Protein AF-0000000080395654 (afdb_homodimer)

Sequence (1436 aa):
MADPPDPRQSLPVPPPPPGMPSRPVSSPIWAKDQDGKDLVHSNDEELKIMEPGCLEVLREFSLKSYVFSSLGYYKARPAALRREILSGITLALIEVPESIAFAFMAGLSPSYGMASVVWLGTLTGMFGGRPAMISGAAGAMAVVMGDLTREDGPLRDFTRAERVEHLLMCVVLIGAIECLCAPFLCGFVKIIPQSAMIGFMNALAIILVKGQTETFRICATPDTLFNDCPSADEVWLGAGDAQTWSTLALIVLTLFIMWGLPKVKHVGHIVPASLAAIVVGTAVEWGLLRQVWDADGAGTRTVGETAELAAGMPGWHFPDLPASPAWGTIWAYAASLALIGGVETVMTHEVVNSLVKDPPSSFKANQECVVQGIANLFTGLFQGMGGSALVGETVINVLHGARGRLSSTTAGLTMLFIMLGLSPAVRLLPIAVLTGIIWSVALHTFQWRNLMQLHKVPRADAAIIILVTALSVVTNLAIGIAVGVAAASVWHVWSSGRMLTASAAVGVPEGKVEAKKGVEGEVENGEGQLRKVYRVQAPLFFGSTRSLLCLFDYLNDPDDVVVDLSASHGGIQDLSGITALNEAGKNYEEVGKSVTLLGLNPEALAMIEAYPDAASHLRVPALRKRKEEKERHGLDACLGHDTDVLTLGPDGLELGLEMGVENIHPPILGWGRRDAGGKVQTNHVRQAGGRVKCSQLKTSGKECSKGRSRCSQSSALSMADPPDPRQSLPVPPPPPGMPSRPVSSPIWAKDQDGKDLVHSNDEELKIMEPGCLEVLREFSLKSYVFSSLGYYKARPAALRREILSGITLALIEVPESIAFAFMAGLSPSYGMASVVWLGTLTGMFGGRPAMISGAAGAMAVVMGDLTREDGPLRDFTRAERVEHLLMCVVLIGAIECLCAPFLCGFVKIIPQSAMIGFMNALAIILVKGQTETFRICATPDTLFNDCPSADEVWLGAGDAQTWSTLALIVLTLFIMWGLPKVKHVGHIVPASLAAIVVGTAVEWGLLRQVWDADGAGTRTVGETAELAAGMPGWHFPDLPASPAWGTIWAYAASLALIGGVETVMTHEVVNSLVKDPPSSFKANQECVVQGIANLFTGLFQGMGGSALVGETVINVLHGARGRLSSTTAGLTMLFIMLGLSPAVRLLPIAVLTGIIWSVALHTFQWRNLMQLHKVPRADAAIIILVTALSVVTNLAIGIAVGVAAASVWHVWSSGRMLTASAAVGVPEGKVEAKKGVEGEVENGEGQLRKVYRVQAPLFFGSTRSLLCLFDYLNDPDDVVVDLSASHGGIQDLSGITALNEAGKNYEEVGKSVTLLGLNPEALAMIEAYPDAASHLRVPALRKRKEEKERHGLDACLGHDTDVLTLGPDGLELGLEMGVENIHPPILGWGRRDAGGKVQTNHVRQAGGRVKCSQLKTSGKECSKGRSRCSQSSALS

InterPro domains:
  IPR011547 SLC26A/SulP transporter domain [PF00916] (81-467)
  IPR036513 STAS domain superfamily [G3DSA:3.30.750.24] (519-612)
  IPR036513 STAS domain superfamily [SSF52091] (532-610)
  IPR052706 Membrane-associated Transporter-like [PTHR43310] (69-610)

Structure (mmCIF, N/CA/C/O backbone):
data_AF-0000000080395654-model_v1
#
loop_
_entity.id
_entity.type
_entity.pdbx_description
1 polymer 'Sulfate transporter'
#
loop_
_atom_site.group_PDB
_atom_site.id
_atom_site.type_symbol
_atom_site.label_atom_id
_atom_site.label_alt_id
_atom_site.label_comp_id
_atom_site.label_asym_id
_atom_site.label_entity_id
_atom_site.label_seq_id
_atom_site.pdbx_PDB_ins_code
_atom_site.Cartn_x
_atom_site.Cartn_y
_atom_site.Cartn_z
_atom_site.occupancy
_atom_site.B_iso_or_equiv
_atom_site.auth_seq_id
_atom_site.auth_comp_id
_atom_site.auth_asym_id
_atom_site.auth_atom_id
_atom_site.pdbx_PDB_model_num
ATOM 1 N N . MET A 1 1 ? 17.219 56.312 15.656 1 21.06 1 MET A N 1
ATOM 2 C CA . MET A 1 1 ? 16.391 55.219 16.203 1 21.06 1 MET A CA 1
ATOM 3 C C . MET A 1 1 ? 16.922 53.875 15.797 1 21.06 1 MET A C 1
ATOM 5 O O . MET A 1 1 ? 17.078 53.594 14.602 1 21.06 1 MET A O 1
ATOM 9 N N . ALA A 1 2 ? 17.641 53.125 16.578 1 24.41 2 ALA A N 1
ATOM 10 C CA . ALA A 1 2 ? 18.672 52.156 16.203 1 24.41 2 ALA A CA 1
ATOM 11 C C . ALA A 1 2 ? 18.047 50.938 15.547 1 24.41 2 ALA A C 1
ATOM 13 O O . ALA A 1 2 ? 16.906 50.594 15.844 1 24.41 2 ALA A O 1
ATOM 14 N N . ASP A 1 3 ? 18.484 50.531 14.375 1 26.75 3 ASP A N 1
ATOM 15 C CA . ASP A 1 3 ? 18.047 49.531 13.406 1 26.75 3 ASP A CA 1
ATOM 16 C C . ASP A 1 3 ? 17.797 48.188 14.078 1 26.75 3 ASP A C 1
ATOM 18 O O . ASP A 1 3 ? 18.531 47.812 15 1 26.75 3 ASP A O 1
ATOM 22 N N . PRO A 1 4 ? 16.609 47.656 14.094 1 32.69 4 PRO A N 1
ATOM 23 C CA . PRO A 1 4 ? 16.266 46.438 14.852 1 32.69 4 PRO A CA 1
ATOM 24 C C . PRO A 1 4 ? 17.297 45.344 14.711 1 32.69 4 PRO A C 1
ATOM 26 O O . PRO A 1 4 ? 18 45.25 13.703 1 32.69 4 PRO A O 1
ATOM 29 N N . PRO A 1 5 ? 17.922 44.875 15.828 1 30.86 5 PRO A N 1
ATOM 30 C CA . PRO A 1 5 ? 19.016 43.906 15.797 1 30.86 5 PRO A CA 1
ATOM 31 C C . PRO A 1 5 ? 18.766 42.75 14.844 1 30.86 5 PRO A C 1
ATOM 33 O O . PRO A 1 5 ? 17.609 42.438 14.555 1 30.86 5 PRO A O 1
ATOM 36 N N . ASP A 1 6 ? 19.703 42.5 13.938 1 31.83 6 ASP A N 1
ATOM 37 C CA . ASP A 1 6 ? 19.828 41.5 12.867 1 31.83 6 ASP A CA 1
ATOM 38 C C . ASP A 1 6 ? 19.453 40.125 13.375 1 31.83 6 ASP A C 1
ATOM 40 O O . ASP A 1 6 ? 20 39.656 14.375 1 31.83 6 ASP A O 1
ATOM 44 N N . PRO A 1 7 ? 18.25 39.688 13.141 1 30.66 7 PRO A N 1
ATOM 45 C CA . PRO A 1 7 ? 17.734 38.406 13.586 1 30.66 7 PRO A CA 1
ATOM 46 C C . PRO A 1 7 ? 18.734 37.281 13.406 1 30.66 7 PRO A C 1
ATOM 48 O O . PRO A 1 7 ? 18.469 36.125 13.781 1 30.66 7 PRO A O 1
ATOM 51 N N . ARG A 1 8 ? 19.812 37.562 12.562 1 34.59 8 ARG A N 1
ATOM 52 C CA . ARG A 1 8 ? 20.844 36.562 12.328 1 34.59 8 ARG A CA 1
ATOM 53 C C . ARG A 1 8 ? 21.656 36.312 13.594 1 34.59 8 ARG A C 1
ATOM 55 O O . ARG A 1 8 ? 22.656 35.594 13.562 1 34.59 8 ARG A O 1
ATOM 62 N N . GLN A 1 9 ? 21.453 37.156 14.602 1 30.14 9 GLN A N 1
ATOM 63 C CA . GLN A 1 9 ? 22.328 36.906 15.758 1 30.14 9 GLN A CA 1
ATOM 64 C C . GLN A 1 9 ? 21.891 35.656 16.516 1 30.14 9 GLN A C 1
ATOM 66 O O . GLN A 1 9 ? 20.719 35.5 16.844 1 30.14 9 GLN A O 1
ATOM 71 N N . SER A 1 10 ? 22.625 34.625 16.5 1 34.66 10 SER A N 1
ATOM 72 C CA . SER A 1 10 ? 22.594 33.312 17.172 1 34.66 10 SER A CA 1
ATOM 73 C C . SER A 1 10 ? 22.25 33.469 18.641 1 34.66 10 SER A C 1
ATOM 75 O O . SER A 1 10 ? 23.031 34 19.422 1 34.66 10 SER A O 1
ATOM 77 N N . LEU A 1 11 ? 21.047 33.938 18.969 1 32.75 11 LEU A N 1
ATOM 78 C CA . LEU A 1 11 ? 20.781 33.906 20.406 1 32.75 11 LEU A CA 1
ATOM 79 C C . LEU A 1 11 ? 21.172 32.562 21 1 32.75 11 LEU A C 1
ATOM 81 O O . LEU A 1 11 ? 20.969 31.516 20.375 1 32.75 11 LEU A O 1
ATOM 85 N N . PRO A 1 12 ? 22.031 32.5 22.031 1 31.86 12 PRO A N 1
ATOM 86 C CA . PRO A 1 12 ? 22.469 31.234 22.656 1 31.86 12 PRO A CA 1
ATOM 87 C C . PRO A 1 12 ? 21.297 30.328 23.062 1 31.86 12 PRO A C 1
ATOM 89 O O . PRO A 1 12 ? 20.297 30.812 23.578 1 31.86 12 PRO A O 1
ATOM 92 N N . VAL A 1 13 ? 20.953 29.422 22.375 1 37.03 13 VAL A N 1
ATOM 93 C CA . VAL A 1 13 ? 19.984 28.406 22.75 1 37.03 13 VAL A CA 1
ATOM 94 C C . VAL A 1 13 ? 20.328 27.812 24.109 1 37.03 13 VAL A C 1
ATOM 96 O O . VAL A 1 13 ? 21.516 27.734 24.469 1 37.03 13 VAL A O 1
ATOM 99 N N . PRO A 1 14 ? 19.516 27.844 25.109 1 32.5 14 PRO A N 1
ATOM 100 C CA . PRO A 1 14 ? 19.844 27.172 26.375 1 32.5 14 PRO A CA 1
ATOM 101 C C . PRO A 1 14 ? 20.469 25.812 26.172 1 32.5 14 PRO A C 1
ATOM 103 O O . PRO A 1 14 ? 20.188 25.141 25.172 1 32.5 14 PRO A O 1
ATOM 106 N N . PRO A 1 15 ? 21.719 25.469 26.766 1 31.8 15 PRO A N 1
ATOM 107 C CA . PRO A 1 15 ? 22.375 24.156 26.594 1 31.8 15 PRO A CA 1
ATOM 108 C C . PRO A 1 15 ? 21.422 23 26.828 1 31.8 15 PRO A C 1
ATOM 110 O O . PRO A 1 15 ? 20.453 23.125 27.578 1 31.8 15 PRO A O 1
ATOM 113 N N . PRO A 1 16 ? 21.328 22.047 25.984 1 34.47 16 PRO A N 1
ATOM 114 C CA . PRO A 1 16 ? 20.5 20.875 26.25 1 34.47 16 PRO A CA 1
ATOM 115 C C . PRO A 1 16 ? 20.766 20.281 27.641 1 34.47 16 PRO A C 1
ATOM 117 O O . PRO A 1 16 ? 21.812 20.547 28.25 1 34.47 16 PRO A O 1
ATOM 120 N N . PRO A 1 17 ? 19.859 19.781 28.391 1 28.73 17 PRO A N 1
ATOM 121 C CA . PRO A 1 17 ? 20.219 19.188 29.672 1 28.73 17 PRO A CA 1
ATOM 122 C C . PRO A 1 17 ? 21.453 18.281 29.562 1 28.73 17 PRO A C 1
ATOM 124 O O . PRO A 1 17 ? 21.734 17.734 28.5 1 28.73 17 PRO A O 1
ATOM 127 N N . PRO A 1 18 ? 22.531 18.281 30.547 1 30.7 18 PRO A N 1
ATOM 128 C CA . PRO A 1 18 ? 23.844 17.625 30.516 1 30.7 18 PRO A CA 1
ATOM 129 C C . PRO A 1 18 ? 23.766 16.172 30.047 1 30.7 18 PRO A C 1
ATOM 131 O O . PRO A 1 18 ? 24.781 15.594 29.656 1 30.7 18 PRO A O 1
ATOM 134 N N . GLY A 1 19 ? 22.891 15.328 30.594 1 31.12 19 GLY A N 1
ATOM 135 C CA . GLY A 1 19 ? 23.078 13.883 30.609 1 31.12 19 GLY A CA 1
ATOM 136 C C . GLY A 1 19 ? 23.016 13.258 29.234 1 31.12 19 GLY A C 1
ATOM 137 O O . GLY A 1 19 ? 23 12.031 29.094 1 31.12 19 GLY A O 1
ATOM 138 N N . MET A 1 20 ? 22.391 13.859 28.422 1 30.14 20 MET A N 1
ATOM 139 C CA . MET A 1 20 ? 22.156 13.016 27.25 1 30.14 20 MET A CA 1
ATOM 140 C C . MET A 1 20 ? 23.453 12.836 26.453 1 30.14 20 MET A C 1
ATOM 142 O O . MET A 1 20 ? 24.125 13.82 26.125 1 30.14 20 MET A O 1
ATOM 146 N N . PRO A 1 21 ? 24.125 11.672 26.469 1 28.38 21 PRO A N 1
ATOM 147 C CA . PRO A 1 21 ? 25.422 11.516 25.828 1 28.38 21 PRO A CA 1
ATOM 148 C C . PRO A 1 21 ? 25.469 12.141 24.438 1 28.38 21 PRO A C 1
ATOM 150 O O . PRO A 1 21 ? 24.531 11.977 23.656 1 28.38 21 PRO A O 1
ATOM 153 N N . SER A 1 22 ? 25.938 13.32 24.391 1 29.11 22 SER A N 1
ATOM 154 C CA . SER A 1 22 ? 26.344 13.875 23.094 1 29.11 22 SER A CA 1
ATOM 155 C C . SER A 1 22 ? 27.078 12.836 22.25 1 29.11 22 SER A C 1
ATOM 157 O O . SER A 1 22 ? 27.891 12.078 22.781 1 29.11 22 SER A O 1
ATOM 159 N N . ARG A 1 23 ? 26.531 12.383 21.312 1 31.72 23 ARG A N 1
ATOM 160 C CA . ARG A 1 23 ? 27.359 11.523 20.484 1 31.72 23 ARG A CA 1
ATOM 161 C C . ARG A 1 23 ? 28.766 12.07 20.375 1 31.72 23 ARG A C 1
ATOM 163 O O . ARG A 1 23 ? 28.969 13.258 20.109 1 31.72 23 ARG A O 1
ATOM 170 N N . PRO A 1 24 ? 29.719 11.422 21.125 1 26.72 24 PRO A N 1
ATOM 171 C CA . PRO A 1 24 ? 31.109 11.891 20.953 1 26.72 24 PRO A CA 1
ATOM 172 C C . PRO A 1 24 ? 31.453 12.164 19.484 1 26.72 24 PRO A C 1
ATOM 174 O O . PRO A 1 24 ? 31.297 11.289 18.641 1 26.72 24 PRO A O 1
ATOM 177 N N . VAL A 1 25 ? 31.031 13.25 19 1 29.86 25 VAL A N 1
ATOM 178 C CA . VAL A 1 25 ? 31.734 13.594 17.781 1 29.86 25 VAL A CA 1
ATOM 179 C C . VAL A 1 25 ? 33.25 13.406 17.969 1 29.86 25 VAL A C 1
ATOM 181 O O . VAL A 1 25 ? 33.844 14.062 18.812 1 29.86 25 VAL A O 1
ATOM 184 N N . SER A 1 26 ? 33.625 12.109 18.031 1 28.23 26 SER A N 1
ATOM 185 C CA . SER A 1 26 ? 35.094 11.977 18.109 1 28.23 26 SER A CA 1
ATOM 186 C C . SER A 1 26 ? 35.781 13.008 17.234 1 28.23 26 SER A C 1
ATOM 188 O O . SER A 1 26 ? 35.469 13.156 16.062 1 28.23 26 SER A O 1
ATOM 190 N N . SER A 1 27 ? 36.219 14.016 17.828 1 27.69 27 SER A N 1
ATOM 191 C CA . SER A 1 27 ? 37.188 14.93 17.25 1 27.69 27 SER A CA 1
ATOM 192 C C . SER A 1 27 ? 38.281 14.18 16.484 1 27.69 27 SER A C 1
ATOM 194 O O . SER A 1 27 ? 38.719 13.109 16.922 1 27.69 27 SER A O 1
ATOM 196 N N . PRO A 1 28 ? 38.344 14.383 15.266 1 29.72 28 PRO A N 1
ATOM 197 C CA . PRO A 1 28 ? 39.531 13.789 14.656 1 29.72 28 PRO A CA 1
ATOM 198 C C . PRO A 1 28 ? 40.781 13.914 15.531 1 29.72 28 PRO A C 1
ATOM 200 O O . PRO A 1 28 ? 41.094 15 16.031 1 29.72 28 PRO A O 1
ATOM 203 N N . ILE A 1 29 ? 41.031 12.938 16.391 1 29.48 29 ILE A N 1
ATOM 204 C CA . ILE A 1 29 ? 42.344 12.93 17 1 29.48 29 ILE A CA 1
ATOM 205 C C . ILE A 1 29 ? 43.406 13 15.898 1 29.48 29 ILE A C 1
ATOM 207 O O . ILE A 1 29 ? 43.5 12.125 15.031 1 29.48 29 ILE A O 1
ATOM 211 N N . TRP A 1 30 ? 43.906 14.211 15.688 1 29.39 30 TRP A N 1
ATOM 212 C CA . TRP A 1 30 ? 45.125 14.508 14.93 1 29.39 30 TRP A CA 1
ATOM 213 C C . TRP A 1 30 ? 46.312 13.711 15.461 1 29.39 30 TRP A C 1
ATOM 215 O O . TRP A 1 30 ? 46.75 13.914 16.594 1 29.39 30 TRP A O 1
ATOM 225 N N . ALA A 1 31 ? 46.25 12.352 15.383 1 31.67 31 ALA A N 1
ATOM 226 C CA . ALA A 1 31 ? 47.5 11.742 15.805 1 31.67 31 ALA A CA 1
ATOM 227 C C . ALA A 1 31 ? 48.594 11.953 14.758 1 31.67 31 ALA A C 1
ATOM 229 O O . ALA A 1 31 ? 48.344 11.867 13.555 1 31.67 31 ALA A O 1
ATOM 230 N N . LYS A 1 32 ? 49.531 12.789 15.023 1 31.89 32 LYS A N 1
ATOM 231 C CA . LYS A 1 32 ? 50.812 12.984 14.328 1 31.89 32 LYS A CA 1
ATOM 232 C C . LYS A 1 32 ? 51.562 11.664 14.195 1 31.89 32 LYS A C 1
ATOM 234 O O . LYS A 1 32 ? 51.625 10.883 15.141 1 31.89 32 LYS A O 1
ATOM 239 N N . ASP A 1 33 ? 51.594 11.094 12.953 1 33.59 33 ASP A N 1
ATOM 240 C CA . ASP A 1 33 ? 52.5 9.969 12.914 1 33.59 33 ASP A CA 1
ATOM 241 C C . ASP A 1 33 ? 53.906 10.391 13.344 1 33.59 33 ASP A C 1
ATOM 243 O O . ASP A 1 33 ? 54.188 11.586 13.516 1 33.59 33 ASP A O 1
ATOM 247 N N . GLN A 1 34 ? 54.781 9.461 13.633 1 35.34 34 GLN A N 1
ATOM 248 C CA . GLN A 1 34 ? 56.156 9.656 14.094 1 35.34 34 GLN A CA 1
ATOM 249 C C . GLN A 1 34 ? 56.844 10.766 13.305 1 35.34 34 GLN A C 1
ATOM 251 O O . GLN A 1 34 ? 57.719 11.438 13.82 1 35.34 34 GLN A O 1
ATOM 256 N N . ASP A 1 35 ? 56.875 10.758 12 1 38.91 35 ASP A N 1
ATOM 257 C CA . ASP A 1 35 ? 57.688 11.711 11.258 1 38.91 35 ASP A CA 1
ATOM 258 C C . ASP A 1 35 ? 56.938 13.039 11.086 1 38.91 35 ASP A C 1
ATOM 260 O O . ASP A 1 35 ? 57.375 13.898 10.312 1 38.91 35 ASP A O 1
ATOM 264 N N . GLY A 1 36 ? 55.906 13.469 11.836 1 33.72 36 GLY A N 1
ATOM 265 C CA . GLY A 1 36 ? 55.219 14.742 12.016 1 33.72 36 GLY A CA 1
ATOM 266 C C . GLY A 1 36 ? 54 14.906 11.109 1 33.72 36 GLY A C 1
ATOM 267 O O . GLY A 1 36 ? 53.469 16 10.992 1 33.72 36 GLY A O 1
ATOM 268 N N . LYS A 1 37 ? 53.906 14.117 10.008 1 35.41 37 LYS A N 1
ATOM 269 C CA . LYS A 1 37 ? 52.875 14.344 9 1 35.41 37 LYS A CA 1
ATOM 270 C C . LYS A 1 37 ? 51.5 13.984 9.531 1 35.41 37 LYS A C 1
ATOM 272 O O . LYS A 1 37 ? 51.344 13.031 10.305 1 35.41 37 LYS A O 1
ATOM 277 N N . ASP A 1 38 ? 50.688 14.93 9.531 1 30.86 38 ASP A N 1
ATOM 278 C CA . ASP A 1 38 ? 49.312 14.836 10.008 1 30.86 38 ASP A CA 1
ATOM 279 C C . ASP A 1 38 ? 48.594 13.648 9.375 1 30.86 38 ASP A C 1
ATOM 281 O O . ASP A 1 38 ? 48.594 13.492 8.156 1 30.86 38 ASP A O 1
ATOM 285 N N . LEU A 1 39 ? 48.75 12.438 9.82 1 31.67 39 LEU A N 1
ATOM 286 C CA . LEU A 1 39 ? 47.969 11.305 9.359 1 31.67 39 LEU A CA 1
ATOM 287 C C . LEU A 1 39 ? 46.469 11.625 9.398 1 31.67 39 LEU A C 1
ATOM 289 O O . LEU A 1 39 ? 45.938 12.008 10.438 1 31.67 39 LEU A O 1
ATOM 293 N N . VAL A 1 40 ? 46 12.258 8.305 1 31.16 40 VAL A N 1
ATOM 294 C CA . VAL A 1 40 ? 44.562 12.32 8.164 1 31.16 40 VAL A CA 1
ATOM 295 C C . VAL A 1 40 ? 43.969 10.938 8.398 1 31.16 40 VAL A C 1
ATOM 297 O O . VAL A 1 40 ? 44.25 9.992 7.66 1 31.16 40 VAL A O 1
ATOM 300 N N . HIS A 1 41 ? 44.062 10.375 9.516 1 30.08 41 HIS A N 1
ATOM 301 C CA . HIS A 1 41 ? 43.25 9.18 9.727 1 30.08 41 HIS A CA 1
ATOM 302 C C . HIS A 1 41 ? 41.812 9.406 9.266 1 30.08 41 HIS A C 1
ATOM 304 O O . HIS A 1 41 ? 41.156 10.352 9.703 1 30.08 41 HIS A O 1
ATOM 310 N N . SER A 1 42 ? 41.531 9.227 7.984 1 32.22 42 SER A N 1
ATOM 311 C CA . SER A 1 42 ? 40.156 9.07 7.543 1 32.22 42 SER A CA 1
ATOM 312 C C . SER A 1 42 ? 39.375 8.203 8.516 1 32.22 42 SER A C 1
ATOM 314 O O . SER A 1 42 ? 39.688 7.02 8.688 1 32.22 42 SER A O 1
ATOM 316 N N . ASN A 1 43 ? 39.281 8.469 9.711 1 30.89 43 ASN A N 1
ATOM 317 C CA . ASN A 1 43 ? 38.344 7.707 10.516 1 30.89 43 ASN A CA 1
ATOM 318 C C . ASN A 1 43 ? 37 7.512 9.781 1 30.89 43 ASN A C 1
ATOM 320 O O . ASN A 1 43 ? 36.25 8.469 9.609 1 30.89 43 ASN A O 1
ATOM 324 N N . ASP A 1 44 ? 36.938 6.758 8.742 1 34 44 ASP A N 1
ATOM 325 C CA . ASP A 1 44 ? 35.75 6.223 8.117 1 34 44 ASP A CA 1
ATOM 326 C C . ASP A 1 44 ? 34.688 5.848 9.164 1 34 44 ASP A C 1
ATOM 328 O O . ASP A 1 44 ? 34.625 4.691 9.586 1 34 44 ASP A O 1
ATOM 332 N N . GLU A 1 45 ? 34.594 6.535 10.234 1 32.16 45 GLU A N 1
ATOM 333 C CA . GLU A 1 45 ? 33.5 6.211 11.148 1 32.16 45 GLU A CA 1
ATOM 334 C C . GLU A 1 45 ? 32.156 6.148 10.414 1 32.16 45 GLU A C 1
ATOM 336 O O . GLU A 1 45 ? 31.75 7.121 9.781 1 32.16 45 GLU A O 1
ATOM 341 N N . GLU A 1 46 ? 31.844 5.02 10 1 37.31 46 GLU A N 1
ATOM 342 C CA . GLU A 1 46 ? 30.484 4.727 9.555 1 37.31 46 GLU A CA 1
ATOM 343 C C . GLU A 1 46 ? 29.453 5.281 10.531 1 37.31 46 GLU A C 1
ATOM 345 O O . GLU A 1 46 ? 29.438 4.91 11.703 1 37.31 46 GLU A O 1
ATOM 350 N N . LEU A 1 47 ? 29.219 6.473 10.523 1 36.16 47 LEU A N 1
ATOM 351 C CA . LEU A 1 47 ? 28.141 7.027 11.336 1 36.16 47 LEU A CA 1
ATOM 352 C C . LEU A 1 47 ? 26.859 6.242 11.125 1 36.16 47 LEU A C 1
ATOM 354 O O . LEU A 1 47 ? 26.266 6.277 10.047 1 36.16 47 LEU A O 1
ATOM 358 N N . LYS A 1 48 ? 26.859 5.133 11.914 1 40.44 48 LYS A N 1
ATOM 359 C CA . LYS A 1 48 ? 25.594 4.426 11.938 1 40.44 48 LYS A CA 1
ATOM 360 C C . LYS A 1 48 ? 24.562 5.172 12.781 1 40.44 48 LYS A C 1
ATOM 362 O O . LYS A 1 48 ? 24.812 5.473 13.953 1 40.44 48 LYS A O 1
ATOM 367 N N . ILE A 1 49 ? 23.688 5.809 12.352 1 36.75 49 ILE A N 1
ATOM 368 C CA . ILE A 1 49 ? 22.641 6.535 13.07 1 36.75 49 ILE A CA 1
ATOM 369 C C . ILE A 1 49 ? 21.594 5.551 13.594 1 36.75 49 ILE A C 1
ATOM 371 O O . ILE A 1 49 ? 20.875 4.938 12.805 1 36.75 49 ILE A O 1
ATOM 375 N N . MET A 1 50 ? 21.969 4.773 14.758 1 36.41 50 MET A N 1
ATOM 376 C CA . MET A 1 50 ? 20.938 3.936 15.352 1 36.41 50 MET A CA 1
ATOM 377 C C . MET A 1 50 ? 19.953 4.777 16.172 1 36.41 50 MET A C 1
ATOM 379 O O . MET A 1 50 ? 20.359 5.637 16.953 1 36.41 50 MET A O 1
ATOM 383 N N . GLU A 1 51 ? 18.734 4.855 15.891 1 41.62 51 GLU A N 1
ATOM 384 C CA . GLU A 1 51 ? 17.703 5.633 16.578 1 41.62 51 GLU A CA 1
ATOM 385 C C . GLU A 1 51 ? 17.219 4.918 17.828 1 41.62 51 GLU A C 1
ATOM 387 O O . GLU A 1 51 ? 17 3.703 17.828 1 41.62 51 GLU A O 1
ATOM 392 N N . PRO A 1 52 ? 17.391 5.531 19 1 39.28 52 PRO A N 1
ATOM 393 C CA . PRO A 1 52 ? 16.906 4.914 20.25 1 39.28 52 PRO A CA 1
ATOM 394 C C . PRO A 1 52 ? 15.414 4.594 20.203 1 39.28 52 PRO A C 1
ATOM 396 O O . PRO A 1 52 ? 14.656 5.242 19.484 1 39.28 52 PRO A O 1
ATOM 399 N N . GLY A 1 53 ? 14.992 3.562 20.844 1 41.47 53 GLY A N 1
ATOM 400 C CA . GLY A 1 53 ? 13.609 3.133 20.953 1 41.47 53 GLY A CA 1
ATOM 401 C C . GLY A 1 53 ? 12.766 4.039 21.828 1 41.47 53 GLY A C 1
ATOM 402 O O . GLY A 1 53 ? 13.305 4.836 22.594 1 41.47 53 GLY A O 1
ATOM 403 N N . CYS A 1 54 ? 11.375 4.09 21.953 1 42.41 54 CYS A N 1
ATOM 404 C CA . CYS A 1 54 ? 10.305 4.875 22.547 1 42.41 54 CYS A CA 1
ATOM 405 C C . CYS A 1 54 ? 10.445 4.914 24.062 1 42.41 54 CYS A C 1
ATOM 407 O O . CYS A 1 54 ? 10.328 5.98 24.672 1 42.41 54 CYS A O 1
ATOM 409 N N . LEU A 1 55 ? 10.594 3.93 25.141 1 41.06 55 LEU A N 1
ATOM 410 C CA . LEU A 1 55 ? 10.508 3.828 26.594 1 41.06 55 LEU A CA 1
ATOM 411 C C . LEU A 1 55 ? 11.695 4.527 27.25 1 41.06 55 LEU A C 1
ATOM 413 O O . LEU A 1 55 ? 11.602 4.961 28.391 1 41.06 55 LEU A O 1
ATOM 417 N N . GLU A 1 56 ? 12.5 4.492 26.234 1 48.72 56 GLU A N 1
ATOM 418 C CA . GLU A 1 56 ? 13.688 5.125 26.781 1 48.72 56 GLU A CA 1
ATOM 419 C C . GLU A 1 56 ? 13.516 6.641 26.875 1 48.72 56 GLU A C 1
ATOM 421 O O . GLU A 1 56 ? 14.047 7.273 27.797 1 48.72 56 GLU A O 1
ATOM 426 N N . VAL A 1 57 ? 12.695 7.121 26.094 1 48.75 57 VAL A N 1
ATOM 427 C CA . VAL A 1 57 ? 12.438 8.555 26.078 1 48.75 57 VAL A CA 1
ATOM 428 C C . VAL A 1 57 ? 11.672 8.961 27.328 1 48.75 57 VAL A C 1
ATOM 430 O O . VAL A 1 57 ? 11.977 9.984 27.953 1 48.75 57 VAL A O 1
ATOM 433 N N . LEU A 1 58 ? 10.609 8.203 27.75 1 51.94 58 LEU A N 1
ATOM 434 C CA . LEU A 1 58 ? 9.789 8.555 28.906 1 51.94 58 LEU A CA 1
ATOM 435 C C . LEU A 1 58 ? 10.609 8.484 30.188 1 51.94 58 LEU A C 1
ATOM 437 O O . LEU A 1 58 ? 10.352 9.227 31.141 1 51.94 58 LEU A O 1
ATOM 441 N N . ARG A 1 59 ? 11.469 7.594 30.188 1 50.25 59 ARG A N 1
ATOM 442 C CA . ARG A 1 59 ? 12.242 7.383 31.406 1 50.25 59 ARG A CA 1
ATOM 443 C C . ARG A 1 59 ? 13.203 8.547 31.656 1 50.25 59 ARG A C 1
ATOM 445 O O . ARG A 1 59 ? 13.508 8.867 32.812 1 50.25 59 ARG A O 1
ATOM 452 N N . GLU A 1 60 ? 13.609 9.078 30.609 1 52.78 60 GLU A N 1
ATOM 453 C CA . GLU A 1 60 ? 14.648 10.086 30.812 1 52.78 60 GLU A CA 1
ATOM 454 C C . GLU A 1 60 ? 14.047 11.461 31.078 1 52.78 60 GLU A C 1
ATOM 456 O O . GLU A 1 60 ? 14.75 12.375 31.516 1 52.78 60 GLU A O 1
ATOM 461 N N . PHE A 1 61 ? 12.773 11.562 30.969 1 53.41 61 PHE A N 1
ATOM 462 C CA . PHE A 1 61 ? 12.18 12.883 31.156 1 53.41 61 PHE A CA 1
ATOM 463 C C . PHE A 1 61 ? 11.859 13.133 32.625 1 53.41 61 PHE A C 1
ATOM 465 O O . PHE A 1 61 ? 11.141 12.359 33.25 1 53.41 61 PHE A O 1
ATOM 472 N N . SER A 1 62 ? 12.688 13.906 33.312 1 55.84 62 SER A N 1
ATOM 473 C CA . SER A 1 62 ? 12.375 14.367 34.656 1 55.84 62 SER A CA 1
ATOM 474 C C . SER A 1 62 ? 11.703 15.734 34.625 1 55.84 62 SER A C 1
ATOM 476 O O . SER A 1 62 ? 12.328 16.734 34.281 1 55.84 62 SER A O 1
ATOM 478 N N . LEU A 1 63 ? 10.414 15.852 34.938 1 57.91 63 LEU A N 1
ATOM 479 C CA . LEU A 1 63 ? 9.633 17.078 34.969 1 57.91 63 LEU A CA 1
ATOM 480 C C . LEU A 1 63 ? 10.258 18.094 35.906 1 57.91 63 LEU A C 1
ATOM 482 O O . LEU A 1 63 ? 10.289 19.297 35.625 1 57.91 63 LEU A O 1
ATOM 486 N N . LYS A 1 64 ? 10.633 17.578 37.062 1 58.03 64 LYS A N 1
ATOM 487 C CA . LYS A 1 64 ? 11.195 18.453 38.094 1 58.03 64 LYS A CA 1
ATOM 488 C C . LYS A 1 64 ? 12.445 19.156 37.562 1 58.03 64 LYS A C 1
ATOM 490 O O . LYS A 1 64 ? 12.594 20.375 37.75 1 58.03 64 LYS A O 1
ATOM 495 N N . SER A 1 65 ? 13.258 18.406 37.031 1 60.28 65 SER A N 1
ATOM 496 C CA . SER A 1 65 ? 14.492 19 36.531 1 60.28 65 SER A CA 1
ATOM 497 C C . SER A 1 65 ? 14.211 20 35.406 1 60.28 65 SER A C 1
ATOM 499 O O . SER A 1 65 ? 14.852 21.047 35.312 1 60.28 65 SER A O 1
ATOM 501 N N . TYR A 1 66 ? 13.18 19.719 34.781 1 61 66 TYR A N 1
ATOM 502 C CA . TYR A 1 66 ? 12.828 20.562 33.656 1 61 66 TYR A CA 1
ATOM 503 C C . TYR A 1 66 ? 12.25 21.906 34.125 1 61 66 TYR A C 1
ATOM 505 O O . TYR A 1 66 ? 12.617 22.953 33.594 1 61 66 TYR A O 1
ATOM 513 N N . VAL A 1 67 ? 11.398 21.859 35.094 1 63.62 67 VAL A N 1
ATOM 514 C CA . VAL A 1 67 ? 10.773 23.078 35.625 1 63.62 67 VAL A CA 1
ATOM 515 C C . VAL A 1 67 ? 11.828 23.953 36.25 1 63.62 67 VAL A C 1
ATOM 517 O O . VAL A 1 67 ? 11.852 25.172 36.062 1 63.62 67 VAL A O 1
ATOM 520 N N . PHE A 1 68 ? 12.656 23.344 36.969 1 63.19 68 PHE A N 1
ATOM 521 C CA . PHE A 1 68 ? 13.672 24.109 37.656 1 63.19 68 PHE A CA 1
ATOM 522 C C . PHE A 1 68 ? 14.656 24.75 36.688 1 63.19 68 PHE A C 1
ATOM 524 O O . PHE A 1 68 ? 15.055 25.906 36.875 1 63.19 68 PHE A O 1
ATOM 531 N N . SER A 1 69 ? 14.977 23.984 35.75 1 65.31 69 SER A N 1
ATOM 532 C CA . SER A 1 69 ? 15.914 24.516 34.75 1 65.31 69 SER A CA 1
ATOM 533 C C . SER A 1 69 ? 15.289 25.625 33.938 1 65.31 69 SER A C 1
ATOM 535 O O . SER A 1 69 ? 15.945 26.625 33.594 1 65.31 69 SER A O 1
ATOM 537 N N . SER A 1 70 ? 14.055 25.562 33.719 1 68.44 70 SER A N 1
ATOM 538 C CA . SER A 1 70 ? 13.359 26.594 32.938 1 68.44 70 SER A CA 1
ATOM 539 C C . SER A 1 70 ? 13.195 27.875 33.75 1 68.44 70 SER A C 1
ATOM 541 O O . SER A 1 70 ? 13.359 28.984 33.219 1 68.44 70 SER A O 1
ATOM 543 N N . LEU A 1 71 ? 12.898 27.703 35 1 69.31 71 LEU A N 1
ATOM 544 C CA . LEU A 1 71 ? 12.758 28.875 35.875 1 69.31 71 LEU A CA 1
ATOM 545 C C . LEU A 1 71 ? 14.078 29.625 36 1 69.31 71 LEU A C 1
ATOM 547 O O . LEU A 1 71 ? 14.086 30.859 36 1 69.31 71 LEU A O 1
ATOM 551 N N . GLY A 1 72 ? 15.102 28.859 36.156 1 68.25 72 GLY A N 1
ATOM 552 C CA . GLY A 1 72 ? 16.422 29.484 36.219 1 68.25 72 GLY A CA 1
ATOM 553 C C . GLY A 1 72 ? 16.781 30.219 34.938 1 68.25 72 GLY A C 1
ATOM 554 O O . GLY A 1 72 ? 17.344 31.328 35 1 68.25 72 GLY A O 1
ATOM 555 N N . TYR A 1 73 ? 16.422 29.703 33.875 1 74.5 73 TYR A N 1
ATOM 556 C CA . TYR A 1 73 ? 16.734 30.297 32.594 1 74.5 73 TYR A CA 1
ATOM 557 C C . TYR A 1 73 ? 15.984 31.609 32.375 1 74.5 73 TYR A C 1
ATOM 559 O O . TYR A 1 73 ? 16.562 32.625 31.969 1 74.5 73 TYR A O 1
ATOM 567 N N . TYR A 1 74 ? 14.75 31.672 32.781 1 80.5 74 TYR A N 1
ATOM 568 C CA . TYR A 1 74 ? 13.938 32.844 32.5 1 80.5 74 TYR A CA 1
ATOM 569 C C . TYR A 1 74 ? 14.188 33.938 33.531 1 80.5 74 TYR A C 1
ATOM 571 O O . TYR A 1 74 ? 14.023 35.125 33.219 1 80.5 74 TYR A O 1
ATOM 579 N N . LYS A 1 75 ? 14.602 33.5 34.719 1 77.19 75 LYS A N 1
ATOM 580 C CA . LYS A 1 75 ? 15.008 34.5 35.688 1 77.19 75 LYS A CA 1
ATOM 581 C C . LYS A 1 75 ? 16.266 35.25 35.25 1 77.19 75 LYS A C 1
ATOM 583 O O . LYS A 1 75 ? 16.391 36.469 35.469 1 77.19 75 LYS A O 1
ATOM 588 N N . ALA A 1 76 ? 17.094 34.562 34.594 1 79 76 ALA A N 1
ATOM 589 C CA . ALA A 1 76 ? 18.344 35.156 34.125 1 79 76 ALA A CA 1
ATOM 590 C C . ALA A 1 76 ? 18.141 35.938 32.844 1 79 76 ALA A C 1
ATOM 592 O O . ALA A 1 76 ? 18.953 36.812 32.5 1 79 76 ALA A O 1
ATOM 593 N N . ARG A 1 77 ? 17.031 35.719 32.125 1 85.5 77 ARG A N 1
ATOM 594 C CA . ARG A 1 77 ? 16.781 36.375 30.844 1 85.5 77 ARG A CA 1
ATOM 595 C C . ARG A 1 77 ? 15.359 36.875 30.766 1 85.5 77 ARG A C 1
ATOM 597 O O . ARG A 1 77 ? 14.547 36.375 30 1 85.5 77 ARG A O 1
ATOM 604 N N . PRO A 1 78 ? 15.094 37.969 31.375 1 86.19 78 PRO A N 1
ATOM 605 C CA . PRO A 1 78 ? 13.727 38.5 31.406 1 86.19 78 PRO A CA 1
ATOM 606 C C . PRO A 1 78 ? 13.211 38.875 30.031 1 86.19 78 PRO A C 1
ATOM 608 O O . PRO A 1 78 ? 12.008 38.844 29.781 1 86.19 78 PRO A O 1
ATOM 611 N N . ALA A 1 79 ? 14.094 39.312 29.172 1 84.06 79 ALA A N 1
ATOM 612 C CA . ALA A 1 79 ? 13.688 39.625 27.797 1 84.06 79 ALA A CA 1
ATOM 613 C C . ALA A 1 79 ? 13.125 38.406 27.078 1 84.06 79 ALA A C 1
ATOM 615 O O . ALA A 1 79 ? 12.18 38.531 26.312 1 84.06 79 ALA A O 1
ATOM 616 N N . ALA A 1 80 ? 13.742 37.344 27.375 1 86.94 80 ALA A N 1
ATOM 617 C CA . ALA A 1 80 ? 13.258 36.094 26.797 1 86.94 80 ALA A CA 1
ATOM 618 C C . ALA A 1 80 ? 11.891 35.719 27.344 1 86.94 80 ALA A C 1
ATOM 620 O O . ALA A 1 80 ? 11.039 35.188 26.625 1 86.94 80 ALA A O 1
ATOM 621 N N . LEU A 1 81 ? 11.656 35.969 28.578 1 89.31 81 LEU A N 1
ATOM 622 C CA . LEU A 1 81 ? 10.375 35.688 29.219 1 89.31 81 LEU A CA 1
ATOM 623 C C . LEU A 1 81 ? 9.266 36.531 28.594 1 89.31 81 LEU A C 1
ATOM 625 O O . LEU A 1 81 ? 8.188 36 28.281 1 89.31 81 LEU A O 1
ATOM 629 N N . ARG A 1 82 ? 9.539 37.781 28.406 1 87.88 82 ARG A N 1
ATOM 630 C CA . ARG A 1 82 ? 8.547 38.656 27.812 1 87.88 82 ARG A CA 1
ATOM 631 C C . ARG A 1 82 ? 8.227 38.219 26.375 1 87.88 82 ARG A C 1
ATOM 633 O O . ARG A 1 82 ? 7.066 38.25 25.969 1 87.88 82 ARG A O 1
ATOM 640 N N . ARG A 1 83 ? 9.203 37.875 25.703 1 87.5 83 ARG A N 1
ATOM 641 C CA . ARG A 1 83 ? 9.023 37.438 24.328 1 87.5 83 ARG A CA 1
ATOM 642 C C . ARG A 1 83 ? 8.18 36.188 24.266 1 87.5 83 ARG A C 1
ATOM 644 O O . ARG A 1 83 ? 7.297 36.062 23.406 1 87.5 83 ARG A O 1
ATOM 651 N N . GLU A 1 84 ? 8.445 35.281 25.078 1 92.38 84 GLU A N 1
ATOM 652 C CA . GLU A 1 84 ? 7.715 34.031 25.109 1 92.38 84 GLU A CA 1
ATOM 653 C C . GLU A 1 84 ? 6.25 34.25 25.469 1 92.38 84 GLU A C 1
ATOM 655 O O . GLU A 1 84 ? 5.352 33.688 24.828 1 92.38 84 GLU A O 1
ATOM 660 N N . ILE A 1 85 ? 6.027 35.062 26.406 1 91.88 85 ILE A N 1
ATOM 661 C CA . ILE A 1 85 ? 4.672 35.312 26.891 1 91.88 85 ILE A CA 1
ATOM 662 C C . ILE A 1 85 ? 3.879 36.062 25.828 1 91.88 85 ILE A C 1
ATOM 664 O O . ILE A 1 85 ? 2.732 35.719 25.547 1 91.88 85 ILE A O 1
ATOM 668 N N . LEU A 1 86 ? 4.496 37.031 25.25 1 87.25 86 LEU A N 1
ATOM 669 C CA . LEU A 1 86 ? 3.811 37.812 24.25 1 87.25 86 LEU A CA 1
ATOM 670 C C . LEU A 1 86 ? 3.504 37 23.016 1 87.25 86 LEU A C 1
ATOM 672 O O . LEU A 1 86 ? 2.432 37.125 22.422 1 87.25 86 LEU A O 1
ATOM 676 N N . SER A 1 87 ? 4.43 36.219 22.656 1 91.06 87 SER A N 1
ATOM 677 C CA . SER A 1 87 ? 4.191 35.344 21.516 1 91.06 87 SER A CA 1
ATOM 678 C C . SER A 1 87 ? 3.064 34.344 21.797 1 91.06 87 SER A C 1
ATOM 680 O O . SER A 1 87 ? 2.205 34.125 20.938 1 91.06 87 SER A O 1
ATOM 682 N N . GLY A 1 88 ? 3.066 33.781 22.953 1 93.19 88 GLY A N 1
ATOM 683 C CA . GLY A 1 88 ? 2.016 32.844 23.344 1 93.19 88 GLY A CA 1
ATOM 684 C C . GLY A 1 88 ? 0.631 33.469 23.312 1 93.19 88 GLY A C 1
ATOM 685 O O . GLY A 1 88 ? -0.324 32.844 22.844 1 93.19 88 GLY A O 1
ATOM 686 N N . ILE A 1 89 ? 0.566 34.656 23.75 1 90.19 89 ILE A N 1
ATOM 687 C CA . ILE A 1 89 ? -0.706 35.375 23.766 1 90.19 89 ILE A CA 1
ATOM 688 C C . ILE A 1 89 ? -1.166 35.625 22.328 1 90.19 89 ILE A C 1
ATOM 690 O O . ILE A 1 89 ? -2.336 35.406 22 1 90.19 89 ILE A O 1
ATOM 694 N N . THR A 1 90 ? -0.234 36.094 21.594 1 86.06 90 THR A N 1
ATOM 695 C CA . THR A 1 90 ? -0.545 36.344 20.188 1 86.06 90 THR A CA 1
ATOM 696 C C . THR A 1 90 ? -1.053 35.094 19.5 1 86.06 90 THR A C 1
ATOM 698 O O . THR A 1 90 ? -2.025 35.125 18.75 1 86.06 90 THR A O 1
ATOM 701 N N . LEU A 1 91 ? -0.454 34.031 19.766 1 91.62 91 LEU A N 1
ATOM 702 C CA . LEU A 1 91 ? -0.811 32.781 19.109 1 91.62 91 LEU A CA 1
ATOM 703 C C . LEU A 1 91 ? -2.158 32.281 19.609 1 91.62 91 LEU A C 1
ATOM 705 O O . LEU A 1 91 ? -2.916 31.672 18.844 1 91.62 91 LEU A O 1
ATOM 709 N N . ALA A 1 92 ? -2.447 32.438 20.859 1 91.75 92 ALA A N 1
ATOM 710 C CA . ALA A 1 92 ? -3.773 32.094 21.359 1 91.75 92 ALA A CA 1
ATOM 711 C C . ALA A 1 92 ? -4.859 32.875 20.641 1 91.75 92 ALA A C 1
ATOM 713 O O . ALA A 1 92 ? -5.91 32.312 20.297 1 91.75 92 ALA A O 1
ATOM 714 N N . LEU A 1 93 ? -4.57 34.062 20.406 1 84.31 93 LEU A N 1
ATOM 715 C CA . LEU A 1 93 ? -5.531 34.938 19.719 1 84.31 93 LEU A CA 1
ATOM 716 C C . LEU A 1 93 ? -5.723 34.5 18.266 1 84.31 93 LEU A C 1
ATOM 718 O O . LEU A 1 93 ? -6.824 34.625 17.734 1 84.31 93 LEU A O 1
ATOM 722 N N . ILE A 1 94 ? -4.703 34.031 17.688 1 85.19 94 ILE A N 1
ATOM 723 C CA . ILE A 1 94 ? -4.777 33.531 16.328 1 85.19 94 ILE A CA 1
ATOM 724 C C . ILE A 1 94 ? -5.586 32.219 16.312 1 85.19 94 ILE A C 1
ATOM 726 O O . ILE A 1 94 ? -6.375 31.984 15.398 1 85.19 94 ILE A O 1
ATOM 730 N N . GLU A 1 95 ? -5.492 31.453 17.328 1 92 95 GLU A N 1
ATOM 731 C CA . GLU A 1 95 ? -6.09 30.109 17.391 1 92 95 GLU A CA 1
ATOM 732 C C . GLU A 1 95 ? -7.574 30.188 17.719 1 92 95 GLU A C 1
ATOM 734 O O . GLU A 1 95 ? -8.32 29.25 17.453 1 92 95 GLU A O 1
ATOM 739 N N . VAL A 1 96 ? -8.047 31.234 18.281 1 87.56 96 VAL A N 1
ATOM 740 C CA . VAL A 1 96 ? -9.438 31.344 18.734 1 87.56 96 VAL A CA 1
ATOM 741 C C . VAL A 1 96 ? -10.375 31.188 17.531 1 87.56 96 VAL A C 1
ATOM 743 O O . VAL A 1 96 ? -11.172 30.234 17.484 1 87.56 96 VAL A O 1
ATOM 746 N N . PRO A 1 97 ? -10.242 32.062 16.547 1 84.38 97 PRO A N 1
ATOM 747 C CA . PRO A 1 97 ? -11.164 31.891 15.414 1 84.38 97 PRO A CA 1
ATOM 748 C C . PRO A 1 97 ? -10.961 30.562 14.68 1 84.38 97 PRO A C 1
ATOM 750 O O . PRO A 1 97 ? -11.93 29.969 14.203 1 84.38 97 PRO A O 1
ATOM 753 N N . GLU A 1 98 ? -9.805 30.172 14.562 1 87.25 98 GLU A N 1
ATOM 754 C CA . GLU A 1 98 ? -9.5 28.938 13.828 1 87.25 98 GLU A CA 1
ATOM 755 C C . GLU A 1 98 ? -10.078 27.719 14.539 1 87.25 98 GLU A C 1
ATOM 757 O O . GLU A 1 98 ? -10.656 26.844 13.898 1 87.25 98 GLU A O 1
ATOM 762 N N . SER A 1 99 ? -9.922 27.672 15.844 1 91.88 99 SER A N 1
ATOM 763 C CA . SER A 1 99 ? -10.438 26.531 16.594 1 91.88 99 SER A CA 1
ATOM 764 C C . SER A 1 99 ? -11.961 26.469 16.547 1 91.88 99 SER A C 1
ATOM 766 O O . SER A 1 99 ? -12.539 25.391 16.484 1 91.88 99 SER A O 1
ATOM 768 N N . ILE A 1 100 ? -12.586 27.594 16.531 1 87.06 100 ILE A N 1
ATOM 769 C CA . ILE A 1 100 ? -14.039 27.656 16.422 1 87.06 100 ILE A CA 1
ATOM 770 C C . ILE A 1 100 ? -14.477 27.156 15.039 1 87.06 100 ILE A C 1
ATOM 772 O O . ILE A 1 100 ? -15.398 26.344 14.922 1 87.06 100 ILE A O 1
ATOM 776 N N . ALA A 1 101 ? -13.797 27.688 14.094 1 86.69 101 ALA A N 1
ATOM 777 C CA . ALA A 1 101 ? -14.117 27.297 12.727 1 86.69 101 ALA A CA 1
ATOM 778 C C . ALA A 1 101 ? -13.93 25.797 12.531 1 86.69 101 ALA A C 1
ATOM 780 O O . ALA A 1 101 ? -14.742 25.141 11.875 1 86.69 101 ALA A O 1
ATOM 781 N N . PHE A 1 102 ? -12.914 25.203 13.062 1 92.31 102 PHE A N 1
ATOM 782 C CA . PHE A 1 102 ? -12.633 23.781 12.914 1 92.31 102 PHE A CA 1
ATOM 783 C C . PHE A 1 102 ? -13.633 22.953 13.695 1 92.31 102 PHE A C 1
ATOM 785 O O . PHE A 1 102 ? -13.984 21.844 13.273 1 92.31 102 PHE A O 1
ATOM 792 N N . ALA A 1 103 ? -14.062 23.453 14.828 1 90.69 103 ALA A N 1
ATOM 793 C CA . ALA A 1 103 ? -15.102 22.75 15.57 1 90.69 103 ALA A CA 1
ATOM 794 C C . ALA A 1 103 ? -16.375 22.625 14.742 1 90.69 103 ALA A C 1
ATOM 796 O O . ALA A 1 103 ? -17 21.562 14.703 1 90.69 103 ALA A O 1
ATOM 797 N N . PHE A 1 104 ? -16.672 23.672 14.055 1 85.38 104 PHE A N 1
ATOM 798 C CA . PHE A 1 104 ? -17.859 23.641 13.203 1 85.38 104 PHE A CA 1
ATOM 799 C C . PHE A 1 104 ? -17.672 22.672 12.047 1 85.38 104 PHE A C 1
ATOM 801 O O . PHE A 1 104 ? -18.609 21.969 11.664 1 85.38 104 PHE A O 1
ATOM 808 N N . MET A 1 105 ? -16.516 22.672 11.594 1 86.69 105 MET A N 1
ATOM 809 C CA . MET A 1 105 ? -16.219 21.75 10.508 1 86.69 105 MET A CA 1
ATOM 810 C C . MET A 1 105 ? -16.344 20.297 10.977 1 86.69 105 MET A C 1
ATOM 812 O O . MET A 1 105 ? -16.734 19.422 10.195 1 86.69 105 MET A O 1
ATOM 816 N N . ALA A 1 106 ? -16.062 20.078 12.195 1 91.25 106 ALA A N 1
ATOM 817 C CA . ALA A 1 106 ? -16.156 18.75 12.781 1 91.25 106 ALA A CA 1
ATOM 818 C C . ALA A 1 106 ? -17.578 18.453 13.25 1 91.25 106 ALA A C 1
ATOM 820 O O . ALA A 1 106 ? -17.875 17.344 13.727 1 91.25 106 ALA A O 1
ATOM 821 N N . GLY A 1 107 ? -18.484 19.469 13.102 1 86.31 107 GLY A N 1
ATOM 822 C CA . GLY A 1 107 ? -19.859 19.297 13.547 1 86.31 107 GLY A CA 1
ATOM 823 C C . GLY A 1 107 ? -20.016 19.422 15.047 1 86.31 107 GLY A C 1
ATOM 824 O O . GLY A 1 107 ? -20.922 18.828 15.633 1 86.31 107 GLY A O 1
ATOM 825 N N . LEU A 1 108 ? -19.156 20.141 15.68 1 89.75 108 LEU A N 1
ATOM 826 C CA . LEU A 1 108 ? -19.156 20.281 17.125 1 89.75 108 LEU A CA 1
ATOM 827 C C . LEU A 1 108 ? -19.406 21.719 17.531 1 89.75 108 LEU A C 1
ATOM 829 O O . LEU A 1 108 ? -19.328 22.625 16.703 1 89.75 108 LEU A O 1
ATOM 833 N N . SER A 1 109 ? -19.703 21.875 18.781 1 88.31 109 SER A N 1
ATOM 834 C CA . SER A 1 109 ? -19.797 23.219 19.344 1 88.31 109 SER A CA 1
ATOM 835 C C . SER A 1 109 ? -18.422 23.859 19.484 1 88.31 109 SER A C 1
ATOM 837 O O . SER A 1 109 ? -17.422 23.172 19.625 1 88.31 109 SER A O 1
ATOM 839 N N . PRO A 1 110 ? -18.328 25.141 19.406 1 87.62 110 PRO A N 1
ATOM 840 C CA . PRO A 1 110 ? -17.062 25.859 19.469 1 87.62 110 PRO A CA 1
ATOM 841 C C . PRO A 1 110 ? -16.234 25.531 20.719 1 87.62 110 PRO A C 1
ATOM 843 O O . PRO A 1 110 ? -15.008 25.547 20.672 1 87.62 110 PRO A O 1
ATOM 846 N N . SER A 1 111 ? -16.938 25.188 21.797 1 88.81 111 SER A N 1
ATOM 847 C CA . SER A 1 111 ? -16.234 24.906 23.047 1 88.81 111 SER A CA 1
ATOM 848 C C . SER A 1 111 ? -15.305 23.719 22.906 1 88.81 111 SER A C 1
ATOM 850 O O . SER A 1 111 ? -14.25 23.656 23.531 1 88.81 111 SER A O 1
ATOM 852 N N . TYR A 1 112 ? -15.648 22.766 22.031 1 91.56 112 TYR A N 1
ATOM 853 C CA . TYR A 1 112 ? -14.82 21.578 21.844 1 91.56 112 TYR A CA 1
ATOM 854 C C . TYR A 1 112 ? -13.484 21.953 21.203 1 91.56 112 TYR A C 1
ATOM 856 O O . TYR A 1 112 ? -12.445 21.375 21.547 1 91.56 112 TYR A O 1
ATOM 864 N N . GLY A 1 113 ? -13.562 22.859 20.25 1 92.44 113 GLY A N 1
ATOM 865 C CA . GLY A 1 113 ? -12.344 23.312 19.609 1 92.44 113 GLY A CA 1
ATOM 866 C C . GLY A 1 113 ? -11.445 24.109 20.531 1 92.44 113 GLY A C 1
ATOM 867 O O . GLY A 1 113 ? -10.227 23.922 20.531 1 92.44 113 GLY A O 1
ATOM 868 N N . MET A 1 114 ? -12.039 24.969 21.312 1 91.5 114 MET A N 1
ATOM 869 C CA . MET A 1 114 ? -11.266 25.781 22.25 1 91.5 114 MET A CA 1
ATOM 870 C C . MET A 1 114 ? -10.648 24.906 23.344 1 91.5 114 MET A C 1
ATOM 872 O O . MET A 1 114 ? -9.5 25.125 23.719 1 91.5 114 MET A O 1
ATOM 876 N N . ALA A 1 115 ? -11.391 23.969 23.828 1 92.88 115 ALA A N 1
ATOM 877 C CA . ALA A 1 115 ? -10.875 23.047 24.828 1 92.88 115 ALA A CA 1
ATOM 878 C C . ALA A 1 115 ? -9.656 22.297 24.312 1 92.88 115 ALA A C 1
ATOM 880 O O . ALA A 1 115 ? -8.727 22.016 25.078 1 92.88 115 ALA A O 1
ATOM 881 N N . SER A 1 116 ? -9.719 21.953 23.062 1 95.44 116 SER A N 1
ATOM 882 C CA . SER A 1 116 ? -8.586 21.25 22.469 1 95.44 116 SER A CA 1
ATOM 883 C C . SER A 1 116 ? -7.316 22.094 22.516 1 95.44 116 SER A C 1
ATOM 885 O O . SER A 1 116 ? -6.234 21.578 22.812 1 95.44 116 SER A O 1
ATOM 887 N N . VAL A 1 117 ? -7.449 23.375 22.203 1 95.38 117 VAL A N 1
ATOM 888 C CA . VAL A 1 117 ? -6.297 24.266 22.234 1 95.38 117 VAL A CA 1
ATOM 889 C C . VAL A 1 117 ? -5.754 24.359 23.656 1 95.38 117 VAL A C 1
ATOM 891 O O . VAL A 1 117 ? -4.539 24.391 23.859 1 95.38 117 VAL A O 1
ATOM 894 N N . VAL A 1 118 ? -6.648 24.391 24.625 1 94.81 118 VAL A N 1
ATOM 895 C CA . VAL A 1 118 ? -6.246 24.516 26.031 1 94.81 118 VAL A CA 1
ATOM 896 C C . VAL A 1 118 ? -5.402 23.297 26.422 1 94.81 118 VAL A C 1
ATOM 898 O O . VAL A 1 118 ? -4.277 23.453 26.891 1 94.81 118 VAL A O 1
ATOM 901 N N . TRP A 1 119 ? -5.902 22.156 26.188 1 95.31 119 TRP A N 1
ATOM 902 C CA . TRP A 1 119 ? -5.242 20.938 26.656 1 95.31 119 TRP A CA 1
ATOM 903 C C . TRP A 1 119 ? -4.008 20.625 25.812 1 95.31 119 TRP A C 1
ATOM 905 O O . TRP A 1 119 ? -2.945 20.312 26.359 1 95.31 119 TRP A O 1
ATOM 915 N N . LEU A 1 120 ? -4.133 20.656 24.5 1 96.62 120 LEU A N 1
ATOM 916 C CA . LEU A 1 120 ? -2.99 20.375 23.641 1 96.62 120 LEU A CA 1
ATOM 917 C C . LEU A 1 120 ? -1.895 21.422 23.828 1 96.62 120 LEU A C 1
ATOM 919 O O . LEU A 1 120 ? -0.711 21.078 23.891 1 96.62 120 LEU A O 1
ATOM 923 N N . GLY A 1 121 ? -2.312 22.672 23.844 1 95.56 121 GLY A N 1
ATOM 924 C CA . GLY A 1 121 ? -1.338 23.734 24.031 1 95.56 121 GLY A CA 1
ATOM 925 C C . GLY A 1 121 ? -0.604 23.672 25.344 1 95.56 121 GLY A C 1
ATOM 926 O O . GLY A 1 121 ? 0.625 23.75 25.391 1 95.56 121 GLY A O 1
ATOM 927 N N . THR A 1 122 ? -1.3 23.422 26.422 1 94.69 122 THR A N 1
ATOM 928 C CA . THR A 1 122 ? -0.714 23.453 27.75 1 94.69 122 THR A CA 1
ATOM 929 C C . THR A 1 122 ? 0.131 22.203 28 1 94.69 122 THR A C 1
ATOM 931 O O . THR A 1 122 ? 1.271 22.297 28.453 1 94.69 122 THR A O 1
ATOM 934 N N . LEU A 1 123 ? -0.368 21.062 27.641 1 94.12 123 LEU A N 1
ATOM 935 C CA . LEU A 1 123 ? 0.338 19.812 27.938 1 94.12 123 LEU A CA 1
ATOM 936 C C . LEU A 1 123 ? 1.554 19.656 27.031 1 94.12 123 LEU A C 1
ATOM 938 O O . LEU A 1 123 ? 2.625 19.25 27.484 1 94.12 123 LEU A O 1
ATOM 942 N N . THR A 1 124 ? 1.385 19.906 25.781 1 93.62 124 THR A N 1
ATOM 943 C CA . THR A 1 124 ? 2.523 19.75 24.891 1 93.62 124 THR A CA 1
ATOM 944 C C . THR A 1 124 ? 3.561 20.844 25.141 1 93.62 124 THR A C 1
ATOM 946 O O . THR A 1 124 ? 4.754 20.641 24.922 1 93.62 124 THR A O 1
ATOM 949 N N . GLY A 1 125 ? 3.082 22.062 25.453 1 91.56 125 GLY A N 1
ATOM 950 C CA . GLY A 1 125 ? 4.016 23.125 25.844 1 91.56 125 GLY A CA 1
ATOM 951 C C . GLY A 1 125 ? 4.859 22.766 27.047 1 91.56 125 GLY A C 1
ATOM 952 O O . GLY A 1 125 ? 6.062 23.031 27.078 1 91.56 125 GLY A O 1
ATOM 953 N N . MET A 1 126 ? 4.262 22.047 27.938 1 88.12 126 MET A N 1
ATOM 954 C CA . MET A 1 126 ? 4.941 21.734 29.188 1 88.12 126 MET A CA 1
ATOM 955 C C . MET A 1 126 ? 5.809 20.484 29.031 1 88.12 126 MET A C 1
ATOM 957 O O . MET A 1 126 ? 6.91 20.422 29.562 1 88.12 126 MET A O 1
ATOM 961 N N . PHE A 1 127 ? 5.293 19.516 28.266 1 87.06 127 PHE A N 1
ATOM 962 C CA . PHE A 1 127 ? 5.945 18.203 28.312 1 87.06 127 PHE A CA 1
ATOM 963 C C . PHE A 1 127 ? 6.434 17.812 26.922 1 87.06 127 PHE A C 1
ATOM 965 O O . PHE A 1 127 ? 7.078 16.766 26.766 1 87.06 127 PHE A O 1
ATOM 972 N N . GLY A 1 128 ? 6.18 18.547 26 1 87.62 128 GLY A N 1
ATOM 973 C CA . GLY A 1 128 ? 6.527 18.188 24.625 1 87.62 128 GLY A CA 1
ATOM 974 C C . GLY A 1 128 ? 8.023 18.031 24.422 1 87.62 128 GLY A C 1
ATOM 975 O O . GLY A 1 128 ? 8.82 18.469 25.25 1 87.62 128 GLY A O 1
ATOM 976 N N . GLY A 1 129 ? 8.43 17.375 23.359 1 83.94 129 GLY A N 1
ATOM 977 C CA . GLY A 1 129 ? 9.828 17.109 23.062 1 83.94 129 GLY A CA 1
ATOM 978 C C . GLY A 1 129 ? 10.531 18.281 22.391 1 83.94 129 GLY A C 1
ATOM 979 O O . GLY A 1 129 ? 11.758 18.406 22.469 1 83.94 129 GLY A O 1
ATOM 980 N N . ARG A 1 130 ? 9.781 19.062 21.766 1 86.69 130 ARG A N 1
ATOM 981 C CA . ARG A 1 130 ? 10.344 20.172 21.016 1 86.69 130 ARG A CA 1
ATOM 982 C C . ARG A 1 130 ? 9.773 21.5 21.5 1 86.69 130 ARG A C 1
ATOM 984 O O . ARG A 1 130 ? 8.625 21.828 21.219 1 86.69 130 ARG A O 1
ATOM 991 N N . PRO A 1 131 ? 10.656 22.25 22.078 1 88.31 131 PRO A N 1
ATOM 992 C CA . PRO A 1 131 ? 10.18 23.562 22.531 1 88.31 131 PRO A CA 1
ATOM 993 C C . PRO A 1 131 ? 9.789 24.484 21.375 1 88.31 131 PRO A C 1
ATOM 995 O O . PRO A 1 131 ? 10.32 24.344 20.266 1 88.31 131 PRO A O 1
ATOM 998 N N . ALA A 1 132 ? 8.883 25.391 21.641 1 90.94 132 ALA A N 1
ATOM 999 C CA . ALA A 1 132 ? 8.438 26.422 20.703 1 90.94 132 ALA A CA 1
ATOM 1000 C C . ALA A 1 132 ? 7.371 25.891 19.766 1 90.94 132 ALA A C 1
ATOM 1002 O O . ALA A 1 132 ? 6.793 26.656 18.969 1 90.94 132 ALA A O 1
ATOM 1003 N N . MET A 1 133 ? 7.07 24.609 19.859 1 94.75 133 MET A N 1
ATOM 1004 C CA . MET A 1 133 ? 6.008 24.062 19.016 1 94.75 133 MET A CA 1
ATOM 1005 C C . MET A 1 133 ? 4.633 24.422 19.562 1 94.75 133 MET A C 1
ATOM 1007 O O . MET A 1 133 ? 4.414 24.391 20.781 1 94.75 133 MET A O 1
ATOM 1011 N N . ILE A 1 134 ? 3.787 24.797 18.719 1 96.5 134 ILE A N 1
ATOM 1012 C CA . ILE A 1 134 ? 2.424 25.156 19.094 1 96.5 134 ILE A CA 1
ATOM 1013 C C . ILE A 1 134 ? 1.462 24.047 18.672 1 96.5 134 ILE A C 1
ATOM 1015 O O . ILE A 1 134 ? 1.521 23.562 17.531 1 96.5 134 ILE A O 1
ATOM 1019 N N . SER A 1 135 ? 0.604 23.625 19.578 1 97.25 135 SER A N 1
ATOM 1020 C CA . SER A 1 135 ? -0.374 22.578 19.312 1 97.25 135 SER A CA 1
ATOM 1021 C C . SER A 1 135 ? -1.793 23.062 19.594 1 97.25 135 SER A C 1
ATOM 1023 O O . SER A 1 135 ? -1.995 23.953 20.422 1 97.25 135 SER A O 1
ATOM 1025 N N . GLY A 1 136 ? -2.725 22.531 18.938 1 96.56 136 GLY A N 1
ATOM 1026 C CA . GLY A 1 136 ? -4.129 22.875 19.094 1 96.56 136 GLY A CA 1
ATOM 1027 C C . GLY A 1 136 ? -5.035 22.125 18.125 1 96.56 136 GLY A C 1
ATOM 1028 O O . GLY A 1 136 ? -4.715 21 17.719 1 96.56 136 GLY A O 1
ATOM 1029 N N . ALA A 1 137 ? -6.188 22.703 17.906 1 95.38 137 ALA A N 1
ATOM 1030 C CA . ALA A 1 137 ? -7.125 22.094 16.969 1 95.38 137 ALA A CA 1
ATOM 1031 C C . ALA A 1 137 ? -6.586 22.156 15.547 1 95.38 137 ALA A C 1
ATOM 1033 O O . ALA A 1 137 ? -6.113 23.203 15.094 1 95.38 137 ALA A O 1
ATOM 1034 N N . ALA A 1 138 ? -6.598 21.047 14.883 1 93.5 138 ALA A N 1
ATOM 1035 C CA . ALA A 1 138 ? -6 20.969 13.555 1 93.5 138 ALA A CA 1
ATOM 1036 C C . ALA A 1 138 ? -7.074 20.797 12.484 1 93.5 138 ALA A C 1
ATOM 1038 O O . ALA A 1 138 ? -7.992 19.984 12.625 1 93.5 138 ALA A O 1
ATOM 1039 N N . GLY A 1 139 ? -6.914 21.562 11.453 1 90.5 139 GLY A N 1
ATOM 1040 C CA . GLY A 1 139 ? -7.844 21.5 10.336 1 90.5 139 GLY A CA 1
ATOM 1041 C C . GLY A 1 139 ? -7.871 20.156 9.656 1 90.5 139 GLY A C 1
ATOM 1042 O O . GLY A 1 139 ? -8.938 19.672 9.266 1 90.5 139 GLY A O 1
ATOM 1043 N N . ALA A 1 140 ? -6.73 19.578 9.508 1 91.75 140 ALA A N 1
ATOM 1044 C CA . ALA A 1 140 ? -6.629 18.281 8.836 1 91.75 140 ALA A CA 1
ATOM 1045 C C . ALA A 1 140 ? -7.418 17.203 9.594 1 91.75 140 ALA A C 1
ATOM 1047 O O . ALA A 1 140 ? -7.961 16.281 8.984 1 91.75 140 ALA A O 1
ATOM 1048 N N . MET A 1 141 ? -7.449 17.312 10.844 1 95.12 141 MET A N 1
ATOM 1049 C CA . MET A 1 141 ? -8.195 16.344 11.648 1 95.12 141 MET A CA 1
ATOM 1050 C C . MET A 1 141 ? -9.688 16.672 11.641 1 95.12 141 MET A C 1
ATOM 1052 O O . MET A 1 141 ? -10.531 15.773 11.586 1 95.12 141 MET A O 1
ATOM 1056 N N . ALA A 1 142 ? -10.008 17.938 11.633 1 94.06 142 ALA A N 1
ATOM 1057 C CA . ALA A 1 142 ? -11.391 18.391 11.672 1 94.06 142 ALA A CA 1
ATOM 1058 C C . ALA A 1 142 ? -12.18 17.875 10.477 1 94.06 142 ALA A C 1
ATOM 1060 O O . ALA A 1 142 ? -13.336 17.484 10.609 1 94.06 142 ALA A O 1
ATOM 1061 N N . VAL A 1 143 ? -11.578 17.891 9.391 1 90.12 143 VAL A N 1
ATOM 1062 C CA . VAL A 1 143 ? -12.258 17.484 8.172 1 90.12 143 VAL A CA 1
ATOM 1063 C C . VAL A 1 143 ? -12.625 16 8.258 1 90.12 143 VAL A C 1
ATOM 1065 O O . VAL A 1 143 ? -13.695 15.594 7.805 1 90.12 143 VAL A O 1
ATOM 1068 N N . VAL A 1 144 ? -11.773 15.219 8.836 1 92.19 144 VAL A N 1
ATOM 1069 C CA . VAL A 1 144 ? -12.016 13.789 8.969 1 92.19 144 VAL A CA 1
ATOM 1070 C C . VAL A 1 144 ? -13.047 13.547 10.078 1 92.19 144 VAL A C 1
ATOM 1072 O O . VAL A 1 144 ? -13.891 12.656 9.961 1 92.19 144 VAL A O 1
ATOM 1075 N N . MET A 1 145 ? -13.039 14.32 11.07 1 94.44 145 MET A N 1
ATOM 1076 C CA . MET A 1 145 ? -13.977 14.195 12.18 1 94.44 145 MET A CA 1
ATOM 1077 C C . MET A 1 145 ? -15.398 14.523 11.734 1 94.44 145 MET A C 1
ATOM 1079 O O . MET A 1 145 ? -16.359 13.961 12.242 1 94.44 145 MET A O 1
ATOM 1083 N N . GLY A 1 146 ? -15.516 15.445 10.836 1 90.56 146 GLY A N 1
ATOM 1084 C CA . GLY A 1 146 ? -16.812 15.812 10.312 1 90.56 146 GLY A CA 1
ATOM 1085 C C . GLY A 1 146 ? -17.562 14.648 9.695 1 90.56 146 GLY A C 1
ATOM 1086 O O . GLY A 1 146 ? -18.797 14.602 9.734 1 90.56 146 GLY A O 1
ATOM 1087 N N . ASP A 1 147 ? -16.844 13.672 9.242 1 89.19 147 ASP A N 1
ATOM 1088 C CA . ASP A 1 147 ? -17.438 12.484 8.656 1 89.19 147 ASP A CA 1
ATOM 1089 C C . ASP A 1 147 ? -18.203 11.68 9.703 1 89.19 147 ASP A C 1
ATOM 1091 O O . ASP A 1 147 ? -19.203 11.023 9.391 1 89.19 147 ASP A O 1
ATOM 1095 N N . LEU A 1 148 ? -17.781 11.719 10.906 1 91.81 148 LEU A N 1
ATOM 1096 C CA . LEU A 1 148 ? -18.375 10.914 11.969 1 91.81 148 LEU A CA 1
ATOM 1097 C C . LEU A 1 148 ? -19.641 11.57 12.508 1 91.81 148 LEU A C 1
ATOM 1099 O O . LEU A 1 148 ? -20.531 10.891 13.008 1 91.81 148 LEU A O 1
ATOM 1103 N N . THR A 1 149 ? -19.766 12.875 12.375 1 90.69 149 THR A N 1
ATOM 1104 C CA . THR A 1 149 ? -20.891 13.578 12.992 1 90.69 149 THR A CA 1
ATOM 1105 C C . THR A 1 149 ? -21.969 13.891 11.953 1 90.69 149 THR A C 1
ATOM 1107 O O . THR A 1 149 ? -23.094 14.227 12.305 1 90.69 149 THR A O 1
ATOM 1110 N N . ARG A 1 150 ? -21.594 13.695 10.734 1 86.31 150 ARG A N 1
ATOM 1111 C CA . ARG A 1 150 ? -22.562 14 9.68 1 86.31 150 ARG A CA 1
ATOM 1112 C C . ARG A 1 150 ? -23.688 12.977 9.648 1 86.31 150 ARG A C 1
ATOM 1114 O O . ARG A 1 150 ? -23.453 11.797 9.93 1 86.31 150 ARG A O 1
ATOM 1121 N N . GLU A 1 151 ? -24.797 13.367 9.18 1 82.06 151 GLU A N 1
ATOM 1122 C CA . GLU A 1 151 ? -25.984 12.516 9.141 1 82.06 151 GLU A CA 1
ATOM 1123 C C . GLU A 1 151 ? -25.844 11.422 8.094 1 82.06 151 GLU A C 1
ATOM 1125 O O . GLU A 1 151 ? -26.391 10.328 8.258 1 82.06 151 GLU A O 1
ATOM 1130 N N . ASP A 1 152 ? -25.172 11.703 7.047 1 80.75 152 ASP A N 1
ATOM 1131 C CA . ASP A 1 152 ? -25.016 10.742 5.957 1 80.75 152 ASP A CA 1
ATOM 1132 C C . ASP A 1 152 ? -23.656 10.031 6.047 1 80.75 152 ASP A C 1
ATOM 1134 O O . ASP A 1 152 ? -23.203 9.445 5.07 1 80.75 152 ASP A O 1
ATOM 1138 N N . GLY A 1 153 ? -23.172 10.055 7.27 1 85.88 153 GLY A N 1
ATOM 1139 C CA . GLY A 1 153 ? -21.844 9.461 7.441 1 85.88 153 GLY A CA 1
ATOM 1140 C C . GLY A 1 153 ? -21.906 8 7.863 1 85.88 153 GLY A C 1
ATOM 1141 O O . GLY A 1 153 ? -22.969 7.375 7.809 1 85.88 153 GLY A O 1
ATOM 1142 N N . PRO A 1 154 ? -20.797 7.406 8.211 1 87.62 154 PRO A N 1
ATOM 1143 C CA . PRO A 1 154 ? -20.719 5.996 8.594 1 87.62 154 PRO A CA 1
ATOM 1144 C C . PRO A 1 154 ? -21.547 5.676 9.828 1 87.62 154 PRO A C 1
ATOM 1146 O O . PRO A 1 154 ? -21.938 4.52 10.039 1 87.62 154 PRO A O 1
ATOM 1149 N N . LEU A 1 155 ? -21.875 6.711 10.648 1 92.12 155 LEU A N 1
ATOM 1150 C CA . LEU A 1 155 ? -22.672 6.523 11.859 1 92.12 155 LEU A CA 1
ATOM 1151 C C . LEU A 1 155 ? -24.109 7.023 11.648 1 92.12 155 LEU A C 1
ATOM 1153 O O . LEU A 1 155 ? -24.703 7.602 12.562 1 92.12 155 LEU A O 1
ATOM 1157 N N . ARG A 1 156 ? -24.641 6.848 10.523 1 87.56 156 ARG A N 1
ATOM 1158 C CA . ARG A 1 156 ? -25.938 7.375 10.141 1 87.56 156 ARG A CA 1
ATOM 1159 C C . ARG A 1 156 ? -27.062 6.758 10.977 1 87.56 156 ARG A C 1
ATOM 1161 O O . ARG A 1 156 ? -28.094 7.379 11.188 1 87.56 156 ARG A O 1
ATOM 1168 N N . ASP A 1 157 ? -26.797 5.578 11.523 1 88.81 157 ASP A N 1
ATOM 1169 C CA . ASP A 1 157 ? -27.828 4.844 12.242 1 88.81 157 ASP A CA 1
ATOM 1170 C C . ASP A 1 157 ? -27.953 5.336 13.68 1 88.81 157 ASP A C 1
ATOM 1172 O O . ASP A 1 157 ? -28.875 4.949 14.398 1 88.81 157 ASP A O 1
ATOM 1176 N N . PHE A 1 158 ? -27.141 6.293 14.094 1 90.62 158 PHE A N 1
ATOM 1177 C CA . PHE A 1 158 ? -27.141 6.793 15.469 1 90.62 158 PHE A CA 1
ATOM 1178 C C . PHE A 1 158 ? -27.672 8.227 15.516 1 90.62 158 PHE A C 1
ATOM 1180 O O . PHE A 1 158 ? -27.734 8.906 14.492 1 90.62 158 PHE A O 1
ATOM 1187 N N . THR A 1 159 ? -28.062 8.688 16.688 1 88.06 159 THR A N 1
ATOM 1188 C CA . THR A 1 159 ? -28.5 10.062 16.891 1 88.06 159 THR A CA 1
ATOM 1189 C C . THR A 1 159 ? -27.312 11.016 16.906 1 88.06 159 THR A C 1
ATOM 1191 O O . THR A 1 159 ? -26.156 10.578 17.016 1 88.06 159 THR A O 1
ATOM 1194 N N . ARG A 1 160 ? -27.562 12.25 16.781 1 86 160 ARG A N 1
ATOM 1195 C CA . ARG A 1 160 ? -26.5 13.25 16.75 1 86 160 ARG A CA 1
ATOM 1196 C C . ARG A 1 160 ? -25.672 13.195 18.031 1 86 160 ARG A C 1
ATOM 1198 O O . ARG A 1 160 ? -24.438 13.266 18 1 86 160 ARG A O 1
ATOM 1205 N N . ALA A 1 161 ? -26.312 13.102 19.156 1 87.88 161 ALA A N 1
ATOM 1206 C CA . ALA A 1 161 ? -25.641 13.055 20.453 1 87.88 161 ALA A CA 1
ATOM 1207 C C . ALA A 1 161 ? -24.734 11.828 20.547 1 87.88 161 ALA A C 1
ATOM 1209 O O . ALA A 1 161 ? -23.609 11.906 21.062 1 87.88 161 ALA A O 1
ATOM 1210 N N . GLU A 1 162 ? -25.234 10.773 20.016 1 93 162 GLU A N 1
ATOM 1211 C CA . GLU A 1 162 ? -24.469 9.539 20.047 1 93 162 GLU A CA 1
ATOM 1212 C C . GLU A 1 162 ? -23.266 9.617 19.109 1 93 162 GLU A C 1
ATOM 1214 O O . GLU A 1 162 ? -22.203 9.055 19.391 1 93 162 GLU A O 1
ATOM 1219 N N . ARG A 1 163 ? -23.453 10.312 18.016 1 93.69 163 ARG A N 1
ATOM 1220 C CA . ARG A 1 163 ? -22.359 10.477 17.078 1 93.69 163 ARG A CA 1
ATOM 1221 C C . ARG A 1 163 ? -21.203 11.266 17.703 1 93.69 163 ARG A C 1
ATOM 1223 O O . ARG A 1 163 ? -20.031 10.938 17.5 1 93.69 163 ARG A O 1
ATOM 1230 N N . VAL A 1 164 ? -21.562 12.258 18.469 1 92.69 164 VAL A N 1
ATOM 1231 C CA . VAL A 1 164 ? -20.562 13.086 19.125 1 92.69 164 VAL A CA 1
ATOM 1232 C C . VAL A 1 164 ? -19.812 12.258 20.172 1 92.69 164 VAL A C 1
ATOM 1234 O O . VAL A 1 164 ? -18.594 12.391 20.328 1 92.69 164 VAL A O 1
ATOM 1237 N N . GLU A 1 165 ? -20.531 11.391 20.828 1 94.94 165 GLU A N 1
ATOM 1238 C CA . GLU A 1 165 ? -19.891 10.516 21.812 1 94.94 165 GLU A CA 1
ATOM 1239 C C . GLU A 1 165 ? -18.922 9.539 21.156 1 94.94 165 GLU A C 1
ATOM 1241 O O . GLU A 1 165 ? -17.875 9.234 21.703 1 94.94 165 GLU A O 1
ATOM 1246 N N . HIS A 1 166 ? -19.359 9.07 20 1 95.81 166 HIS A N 1
ATOM 1247 C CA . HIS A 1 166 ? -18.469 8.211 19.25 1 95.81 166 HIS A CA 1
ATOM 1248 C C . HIS A 1 166 ? -17.188 8.953 18.875 1 95.81 166 HIS A C 1
ATOM 1250 O O . HIS A 1 166 ? -16.094 8.383 18.906 1 95.81 166 HIS A O 1
ATOM 1256 N N . LEU A 1 167 ? -17.359 10.203 18.516 1 96.12 167 LEU A N 1
ATOM 1257 C CA . LEU A 1 167 ? -16.203 11.016 18.156 1 96.12 167 LEU A CA 1
ATOM 1258 C C . LEU A 1 167 ? -15.281 11.219 19.359 1 96.12 167 LEU A C 1
ATOM 1260 O O . LEU A 1 167 ? -14.055 11.141 19.219 1 96.12 167 LEU A O 1
ATOM 1264 N N . LEU A 1 168 ? -15.844 11.461 20.516 1 95.81 168 LEU A N 1
ATOM 1265 C CA . LEU A 1 168 ? -15.039 11.656 21.719 1 95.81 168 LEU A CA 1
ATOM 1266 C C . LEU A 1 168 ? -14.258 10.398 22.062 1 95.81 168 LEU A C 1
ATOM 1268 O O . LEU A 1 168 ? -13.102 10.477 22.484 1 95.81 168 LEU A O 1
ATOM 1272 N N . MET A 1 169 ? -14.898 9.32 21.875 1 96.12 169 MET A N 1
ATOM 1273 C CA . MET A 1 169 ? -14.195 8.055 22.078 1 96.12 169 MET A CA 1
ATOM 1274 C C . MET A 1 169 ? -13.055 7.895 21.078 1 96.12 169 MET A C 1
ATOM 1276 O O . MET A 1 169 ? -11.992 7.371 21.422 1 96.12 169 MET A O 1
ATOM 1280 N N . CYS A 1 170 ? -13.32 8.281 19.891 1 96.38 170 CYS A N 1
ATOM 1281 C CA . CYS A 1 170 ? -12.273 8.266 18.875 1 96.38 170 CYS A CA 1
ATOM 1282 C C . CYS A 1 170 ? -11.07 9.102 19.328 1 96.38 170 CYS A C 1
ATOM 1284 O O . CYS A 1 170 ? -9.922 8.688 19.141 1 96.38 170 CYS A O 1
ATOM 1286 N N . VAL A 1 171 ? -11.328 10.25 19.906 1 96.94 171 VAL A N 1
ATOM 1287 C CA . VAL A 1 171 ? -10.273 11.156 20.344 1 96.94 171 VAL A CA 1
ATOM 1288 C C . VAL A 1 171 ? -9.461 10.5 21.453 1 96.94 171 VAL A C 1
ATOM 1290 O O . VAL A 1 171 ? -8.234 10.594 21.484 1 96.94 171 VAL A O 1
ATOM 1293 N N . VAL A 1 172 ? -10.141 9.805 22.312 1 96.5 172 VAL A N 1
ATOM 1294 C CA . VAL A 1 172 ? -9.461 9.086 23.375 1 96.5 172 VAL A CA 1
ATOM 1295 C C . VAL A 1 172 ? -8.547 8.016 22.781 1 96.5 172 VAL A C 1
ATOM 1297 O O . VAL A 1 172 ? -7.406 7.852 23.219 1 96.5 172 VAL A O 1
ATOM 1300 N N . LEU A 1 173 ? -9.07 7.387 21.828 1 96.19 173 LEU A N 1
ATOM 1301 C CA . LEU A 1 173 ? -8.297 6.32 21.203 1 96.19 173 LEU A CA 1
ATOM 1302 C C . LEU A 1 173 ? -7.129 6.898 20.406 1 96.19 173 LEU A C 1
ATOM 1304 O O . LEU A 1 173 ? -6.074 6.27 20.297 1 96.19 173 LEU A O 1
ATOM 1308 N N . ILE A 1 174 ? -7.305 8.047 19.766 1 96.19 174 ILE A N 1
ATOM 1309 C CA . ILE A 1 174 ? -6.191 8.734 19.125 1 96.19 174 ILE A CA 1
ATOM 1310 C C . ILE A 1 174 ? -5.031 8.867 20.109 1 96.19 174 ILE A C 1
ATOM 1312 O O . ILE A 1 174 ? -3.885 8.555 19.766 1 96.19 174 ILE A O 1
ATOM 1316 N N . GLY A 1 175 ? -5.41 9.383 21.25 1 95.44 175 GLY A N 1
ATOM 1317 C CA . GLY A 1 175 ? -4.398 9.555 22.281 1 95.44 175 GLY A CA 1
ATOM 1318 C C . GLY A 1 175 ? -3.695 8.258 22.656 1 95.44 175 GLY A C 1
ATOM 1319 O O . GLY A 1 175 ? -2.467 8.227 22.766 1 95.44 175 GLY A O 1
ATOM 1320 N N . ALA A 1 176 ? -4.445 7.211 22.781 1 94.88 176 ALA A N 1
ATOM 1321 C CA . ALA A 1 176 ? -3.871 5.914 23.125 1 94.88 176 ALA A CA 1
ATOM 1322 C C . ALA A 1 176 ? -2.953 5.402 22.016 1 94.88 176 ALA A C 1
ATOM 1324 O O . ALA A 1 176 ? -1.858 4.906 22.297 1 94.88 176 ALA A O 1
ATOM 1325 N N . ILE A 1 177 ? -3.395 5.543 20.828 1 93.56 177 ILE A N 1
ATOM 1326 C CA . ILE A 1 177 ? -2.627 5.062 19.672 1 93.56 177 ILE A CA 1
ATOM 1327 C C . ILE A 1 177 ? -1.33 5.863 19.562 1 93.56 177 ILE A C 1
ATOM 1329 O O . ILE A 1 177 ? -0.258 5.285 19.359 1 93.56 177 ILE A O 1
ATOM 1333 N N . GLU A 1 178 ? -1.408 7.129 19.656 1 92.38 178 GLU A N 1
ATOM 1334 C CA . GLU A 1 178 ? -0.218 7.969 19.547 1 92.38 178 GLU A CA 1
ATOM 1335 C C . GLU A 1 178 ? 0.76 7.695 20.688 1 92.38 178 GLU A C 1
ATOM 1337 O O . GLU A 1 178 ? 1.977 7.738 20.484 1 92.38 178 GLU A O 1
ATOM 1342 N N . CYS A 1 179 ? 0.239 7.41 21.844 1 89 179 CYS A N 1
ATOM 1343 C CA . CYS A 1 179 ? 1.097 7.113 22.984 1 89 179 CYS A CA 1
ATOM 1344 C C . CYS A 1 179 ? 1.788 5.766 22.812 1 89 179 CYS A C 1
ATOM 1346 O O . CYS A 1 179 ? 2.988 5.645 23.062 1 89 179 CYS A O 1
ATOM 1348 N N . LEU A 1 180 ? 1.066 4.816 22.312 1 86.12 180 LEU A N 1
ATOM 1349 C CA . LEU A 1 180 ? 1.572 3.447 22.234 1 86.12 180 LEU A CA 1
ATOM 1350 C C . LEU A 1 180 ? 2.414 3.244 20.984 1 86.12 180 LEU A C 1
ATOM 1352 O O . LEU A 1 180 ? 3.359 2.453 20.984 1 86.12 180 LEU A O 1
ATOM 1356 N N . CYS A 1 181 ? 2.078 3.988 19.969 1 80.62 181 CYS A N 1
ATOM 1357 C CA . CYS A 1 181 ? 2.715 3.711 18.688 1 80.62 181 CYS A CA 1
ATOM 1358 C C . CYS A 1 181 ? 3.586 4.879 18.25 1 80.62 181 CYS A C 1
ATOM 1360 O O . CYS A 1 181 ? 3.869 5.035 17.047 1 80.62 181 CYS A O 1
ATOM 1362 N N . ALA A 1 182 ? 4.02 5.637 19.109 1 83.25 182 ALA A N 1
ATOM 1363 C CA . ALA A 1 182 ? 4.746 6.859 18.781 1 83.25 182 ALA A CA 1
ATOM 1364 C C . ALA A 1 182 ? 5.969 6.559 17.922 1 83.25 182 ALA A C 1
ATOM 1366 O O . ALA A 1 182 ? 6.176 7.188 16.875 1 83.25 182 ALA A O 1
ATOM 1367 N N . PRO A 1 183 ? 6.738 5.504 18.281 1 77.75 183 PRO A N 1
ATOM 1368 C CA . PRO A 1 183 ? 7.918 5.254 17.453 1 77.75 183 PRO A CA 1
ATOM 1369 C C . PRO A 1 183 ? 7.562 4.805 16.047 1 77.75 183 PRO A C 1
ATOM 1371 O O . PRO A 1 183 ? 8.258 5.156 15.086 1 77.75 183 PRO A O 1
ATOM 1374 N N . PHE A 1 184 ? 6.566 4.047 16.016 1 78.81 184 PHE A N 1
ATOM 1375 C CA . PHE A 1 184 ? 6.133 3.58 14.695 1 78.81 184 PHE A CA 1
ATOM 1376 C C . PHE A 1 184 ? 5.578 4.73 13.867 1 78.81 184 PHE A C 1
ATOM 1378 O O . PHE A 1 184 ? 5.848 4.828 12.672 1 78.81 184 PHE A O 1
ATOM 1385 N N . LEU A 1 185 ? 4.828 5.547 14.539 1 80.44 185 LEU A N 1
ATOM 1386 C CA . LEU A 1 185 ? 4.234 6.68 13.844 1 80.44 185 LEU A CA 1
ATOM 1387 C C . LEU A 1 185 ? 5.312 7.656 13.375 1 80.44 185 LEU A C 1
ATOM 1389 O O . LEU A 1 185 ? 5.262 8.156 12.25 1 80.44 185 LEU A O 1
ATOM 1393 N N . CYS A 1 186 ? 6.289 7.844 14.195 1 76.06 186 CYS A N 1
ATOM 1394 C CA . CYS A 1 186 ? 7.383 8.75 13.859 1 76.06 186 CYS A CA 1
ATOM 1395 C C . CYS A 1 186 ? 8.234 8.172 12.734 1 76.06 186 CYS A C 1
ATOM 1397 O O . CYS A 1 186 ? 8.672 8.906 11.844 1 76.06 186 CYS A O 1
ATOM 1399 N N . GLY A 1 187 ? 8.43 6.891 12.891 1 73.19 187 GLY A N 1
ATOM 1400 C CA . GLY A 1 187 ? 9.188 6.23 11.836 1 73.19 187 GLY A CA 1
ATOM 1401 C C . GLY A 1 187 ? 8.477 6.234 10.5 1 73.19 187 GLY A C 1
ATOM 1402 O O . GLY A 1 187 ? 9.109 6.406 9.453 1 73.19 187 GLY A O 1
ATOM 1403 N N . PHE A 1 188 ? 7.23 6.105 10.672 1 78.75 188 PHE A N 1
ATOM 1404 C CA . PHE A 1 188 ? 6.422 6.074 9.461 1 78.75 188 PHE A CA 1
ATOM 1405 C C . PHE A 1 188 ? 6.434 7.43 8.773 1 78.75 188 PHE A C 1
ATOM 1407 O O . PHE A 1 188 ? 6.543 7.508 7.543 1 78.75 188 PHE A O 1
ATOM 1414 N N . VAL A 1 189 ? 6.309 8.523 9.414 1 79.81 189 VAL A N 1
ATOM 1415 C CA . VAL A 1 189 ? 6.207 9.875 8.859 1 79.81 189 VAL A CA 1
ATOM 1416 C C . VAL A 1 189 ? 7.523 10.25 8.18 1 79.81 189 VAL A C 1
ATOM 1418 O O . VAL A 1 189 ? 7.527 11.008 7.211 1 79.81 189 VAL A O 1
ATOM 1421 N N . LYS A 1 190 ? 8.555 9.641 8.578 1 76.44 190 LYS A N 1
ATOM 1422 C CA . LYS A 1 190 ? 9.875 9.969 8.047 1 76.44 190 LYS A CA 1
ATOM 1423 C C . LYS A 1 190 ? 10.062 9.398 6.645 1 76.44 190 LYS A C 1
ATOM 1425 O O . LYS A 1 190 ? 10.953 9.82 5.906 1 76.44 190 LYS A O 1
ATOM 1430 N N . ILE A 1 191 ? 9.195 8.508 6.309 1 81.44 191 ILE A N 1
ATOM 1431 C CA . ILE A 1 191 ? 9.367 7.898 4.996 1 81.44 191 ILE A CA 1
ATOM 1432 C C . ILE A 1 191 ? 8.281 8.406 4.043 1 81.44 191 ILE A C 1
ATOM 1434 O O . ILE A 1 191 ? 8.047 7.816 2.988 1 81.44 191 ILE A O 1
ATOM 1438 N N . ILE A 1 192 ? 7.621 9.445 4.441 1 87.06 192 ILE A N 1
ATOM 1439 C CA . ILE A 1 192 ? 6.633 10.031 3.547 1 87.06 192 ILE A CA 1
ATOM 1440 C C . ILE A 1 192 ? 7.332 10.867 2.48 1 87.06 192 ILE A C 1
ATOM 1442 O O . ILE A 1 192 ? 8.039 11.828 2.799 1 87.06 192 ILE A O 1
ATOM 1446 N N . PRO A 1 193 ? 7.176 10.531 1.24 1 89.12 193 PRO A N 1
ATOM 1447 C CA . PRO A 1 193 ? 7.809 11.312 0.171 1 89.12 193 PRO A CA 1
ATOM 1448 C C . PRO A 1 193 ? 7.234 12.719 0.05 1 89.12 193 PRO A C 1
ATOM 1450 O O . PRO A 1 193 ? 6.07 12.953 0.393 1 89.12 193 PRO A O 1
ATOM 1453 N N . GLN A 1 194 ? 8.055 13.594 -0.381 1 86.38 194 GLN A N 1
ATOM 1454 C CA . GLN A 1 194 ? 7.621 14.977 -0.573 1 86.38 194 GLN A CA 1
ATOM 1455 C C . GLN A 1 194 ? 6.418 15.055 -1.511 1 86.38 194 GLN A C 1
ATOM 1457 O O . GLN A 1 194 ? 5.539 15.898 -1.334 1 86.38 194 GLN A O 1
ATOM 1462 N N . SER A 1 195 ? 6.426 14.25 -2.527 1 88.75 195 SER A N 1
ATOM 1463 C CA . SER A 1 195 ? 5.309 14.234 -3.471 1 88.75 195 SER A CA 1
ATOM 1464 C C . SER A 1 195 ? 4 13.883 -2.77 1 88.75 195 SER A C 1
ATOM 1466 O O . SER A 1 195 ? 2.963 14.492 -3.047 1 88.75 195 SER A O 1
ATOM 1468 N N . ALA A 1 196 ? 4.055 12.906 -1.905 1 90.88 196 ALA A N 1
ATOM 1469 C CA . ALA A 1 196 ? 2.859 12.531 -1.154 1 90.88 196 ALA A CA 1
ATOM 1470 C C . ALA A 1 196 ? 2.42 13.656 -0.222 1 90.88 196 ALA A C 1
ATOM 1472 O O . ALA A 1 196 ? 1.223 13.859 -0.011 1 90.88 196 ALA A O 1
ATOM 1473 N N . MET A 1 197 ? 3.355 14.383 0.346 1 89.25 197 MET A N 1
ATOM 1474 C CA . MET A 1 197 ? 3.043 15.508 1.221 1 89.25 197 MET A CA 1
ATOM 1475 C C . MET A 1 197 ? 2.361 16.625 0.442 1 89.25 197 MET A C 1
ATOM 1477 O O . MET A 1 197 ? 1.41 17.234 0.931 1 89.25 197 MET A O 1
ATOM 1481 N N . ILE A 1 198 ? 2.875 16.906 -0.707 1 89.62 198 ILE A N 1
ATOM 1482 C CA . ILE A 1 198 ? 2.273 17.922 -1.564 1 89.62 198 ILE A CA 1
ATOM 1483 C C . ILE A 1 198 ? 0.833 17.531 -1.891 1 89.62 198 ILE A C 1
ATOM 1485 O O . ILE A 1 198 ? -0.075 18.359 -1.805 1 89.62 198 ILE A O 1
ATOM 1489 N N . GLY A 1 199 ? 0.699 16.266 -2.316 1 91.69 199 GLY A N 1
ATOM 1490 C CA . GLY A 1 199 ? -0.65 15.797 -2.578 1 91.69 199 GLY A CA 1
ATOM 1491 C C . GLY A 1 199 ? -1.565 15.906 -1.374 1 91.69 199 GLY A C 1
ATOM 1492 O O . GLY A 1 199 ? -2.736 16.266 -1.509 1 91.69 199 GLY A O 1
ATOM 1493 N N . PHE A 1 200 ? -1.003 15.586 -0.219 1 91.31 200 PHE A N 1
ATOM 1494 C CA . PHE A 1 200 ? -1.742 15.664 1.035 1 91.31 200 PHE A CA 1
ATOM 1495 C C . PHE A 1 200 ? -2.199 17.094 1.309 1 91.31 200 PHE A C 1
ATOM 1497 O O . PHE A 1 200 ? -3.363 17.328 1.642 1 91.31 200 PHE A O 1
ATOM 1504 N N . MET A 1 201 ? -1.357 18.062 1.17 1 91.75 201 MET A N 1
ATOM 1505 C CA . MET A 1 201 ? -1.673 19.469 1.408 1 91.75 201 MET A CA 1
ATOM 1506 C C . MET A 1 201 ? -2.697 19.969 0.398 1 91.75 201 MET A C 1
ATOM 1508 O O . MET A 1 201 ? -3.611 20.719 0.754 1 91.75 201 MET A O 1
ATOM 1512 N N . ASN A 1 202 ? -2.539 19.594 -0.833 1 93.88 202 ASN A N 1
ATOM 1513 C CA . ASN A 1 202 ? -3.518 19.953 -1.852 1 93.88 202 ASN A CA 1
ATOM 1514 C C . ASN A 1 202 ? -4.906 19.406 -1.513 1 93.88 202 ASN A C 1
ATOM 1516 O O . ASN A 1 202 ? -5.898 20.125 -1.636 1 93.88 202 ASN A O 1
ATOM 1520 N N . ALA A 1 203 ? -4.895 18.188 -1.152 1 94.38 203 ALA A N 1
ATOM 1521 C CA . ALA A 1 203 ? -6.168 17.562 -0.805 1 94.38 203 ALA A CA 1
ATOM 1522 C C . ALA A 1 203 ? -6.812 18.266 0.391 1 94.38 203 ALA A C 1
ATOM 1524 O O . ALA A 1 203 ? -8.023 18.5 0.405 1 94.38 203 ALA A O 1
ATOM 1525 N N . LEU A 1 204 ? -6.043 18.547 1.373 1 90.94 204 LEU A N 1
ATOM 1526 C CA . LEU A 1 204 ? -6.535 19.25 2.559 1 90.94 204 LEU A CA 1
ATOM 1527 C C . LEU A 1 204 ? -7.16 20.578 2.184 1 90.94 204 LEU A C 1
ATOM 1529 O O . LEU A 1 204 ? -8.258 20.906 2.643 1 90.94 204 LEU A O 1
ATOM 1533 N N . ALA A 1 205 ? -6.461 21.281 1.387 1 93.38 205 ALA A N 1
ATOM 1534 C CA . ALA A 1 205 ? -6.957 22.578 0.948 1 93.38 205 ALA A CA 1
ATOM 1535 C C . ALA A 1 205 ? -8.297 22.438 0.236 1 93.38 205 ALA A C 1
ATOM 1537 O O . ALA A 1 205 ? -9.234 23.203 0.503 1 93.38 205 ALA A O 1
ATOM 1538 N N . ILE A 1 206 ? -8.406 21.531 -0.591 1 93.5 206 ILE A N 1
ATOM 1539 C CA . ILE A 1 206 ? -9.625 21.312 -1.361 1 93.5 206 ILE A CA 1
ATOM 1540 C C . ILE A 1 206 ? -10.766 20.922 -0.424 1 93.5 206 ILE A C 1
ATOM 1542 O O . ILE A 1 206 ? -11.883 21.438 -0.548 1 93.5 206 ILE A O 1
ATOM 1546 N N . ILE A 1 207 ? -10.469 20.094 0.477 1 91.25 207 ILE A N 1
ATOM 1547 C CA . ILE A 1 207 ? -11.5 19.609 1.395 1 91.25 207 ILE A CA 1
ATOM 1548 C C . ILE A 1 207 ? -11.953 20.75 2.309 1 91.25 207 ILE A C 1
ATOM 1550 O O . ILE A 1 207 ? -13.133 20.844 2.65 1 91.25 207 ILE A O 1
ATOM 1554 N N . LEU A 1 208 ? -11.047 21.594 2.732 1 90.75 208 LEU A N 1
ATOM 1555 C CA . LEU A 1 208 ? -11.375 22.734 3.566 1 90.75 208 LEU A CA 1
ATOM 1556 C C . LEU A 1 208 ? -12.344 23.672 2.846 1 90.75 208 LEU A C 1
ATOM 1558 O O . LEU A 1 208 ? -13.312 24.156 3.443 1 90.75 208 LEU A O 1
ATOM 1562 N N . VAL A 1 209 ? -12.141 23.875 1.611 1 91.56 209 VAL A N 1
ATOM 1563 C CA . VAL A 1 209 ? -13 24.766 0.835 1 91.56 209 VAL A CA 1
ATOM 1564 C C . VAL A 1 209 ? -14.367 24.109 0.632 1 91.56 209 VAL A C 1
ATOM 1566 O O . VAL A 1 209 ? -15.406 24.734 0.822 1 91.56 209 VAL A O 1
ATOM 1569 N N . LYS A 1 210 ? -14.367 22.875 0.341 1 88.38 210 LYS A N 1
ATOM 1570 C CA . LYS A 1 210 ? -15.594 22.141 0.077 1 88.38 210 LYS A CA 1
ATOM 1571 C C . LYS A 1 210 ? -16.422 21.969 1.35 1 88.38 210 LYS A C 1
ATOM 1573 O O . LYS A 1 210 ? -17.656 21.891 1.29 1 88.38 210 LYS A O 1
ATOM 1578 N N . GLY A 1 211 ? -15.773 21.984 2.436 1 84.19 211 GLY A N 1
ATOM 1579 C CA . GLY A 1 211 ? -16.453 21.766 3.705 1 84.19 211 GLY A CA 1
ATOM 1580 C C . GLY A 1 211 ? -17.219 22.969 4.191 1 84.19 211 GLY A C 1
ATOM 1581 O O . GLY A 1 211 ? -18 22.875 5.145 1 84.19 211 GLY A O 1
ATOM 1582 N N . GLN A 1 212 ? -17.141 24.078 3.494 1 86.06 212 GLN A N 1
ATOM 1583 C CA . GLN A 1 212 ? -17.797 25.297 3.936 1 86.06 212 GLN A CA 1
ATOM 1584 C C . GLN A 1 212 ? -19.141 25.484 3.246 1 86.06 212 GLN A C 1
ATOM 1586 O O . GLN A 1 212 ? -19.703 26.578 3.254 1 86.06 212 GLN A O 1
ATOM 1591 N N . THR A 1 213 ? -19.734 24.531 2.762 1 82.62 213 THR A N 1
ATOM 1592 C CA . THR A 1 213 ? -21 24.641 2.049 1 82.62 213 THR A CA 1
ATOM 1593 C C . THR A 1 213 ? -22.141 24.969 3.012 1 82.62 213 THR A C 1
ATOM 1595 O O . THR A 1 213 ? -23.141 25.562 2.613 1 82.62 213 THR A O 1
ATOM 1598 N N . GLU A 1 214 ? -21.969 24.656 4.254 1 82.44 214 GLU A N 1
ATOM 1599 C CA . GLU A 1 214 ? -23.031 24.875 5.238 1 82.44 214 GLU A CA 1
ATOM 1600 C C . GLU A 1 214 ? -23.219 26.359 5.523 1 82.44 214 GLU A C 1
ATOM 1602 O O . GLU A 1 214 ? -24.266 26.781 6.016 1 82.44 214 GLU A O 1
ATOM 1607 N N . THR A 1 215 ? -22.188 27.094 5.258 1 87.12 215 THR A N 1
ATOM 1608 C CA . THR A 1 215 ? -22.281 28.531 5.465 1 87.12 215 THR A CA 1
ATOM 1609 C C . THR A 1 215 ? -23.359 29.141 4.586 1 87.12 215 THR A C 1
ATOM 1611 O O . THR A 1 215 ? -23.969 30.156 4.945 1 87.12 215 THR A O 1
ATOM 1614 N N . PHE A 1 216 ? -23.719 28.453 3.539 1 88.75 216 PHE A N 1
ATOM 1615 C CA . PHE A 1 216 ? -24.672 29 2.574 1 88.75 216 PHE A CA 1
ATOM 1616 C C . PHE A 1 216 ? -26.047 28.328 2.727 1 88.75 216 PHE A C 1
ATOM 1618 O O . PHE A 1 216 ? -26.875 28.391 1.82 1 88.75 216 PHE A O 1
ATOM 1625 N N . ARG A 1 217 ? -26.203 27.688 3.848 1 87.19 217 ARG A N 1
ATOM 1626 C CA . ARG A 1 217 ? -27.484 27.062 4.125 1 87.19 217 ARG A CA 1
ATOM 1627 C C . ARG A 1 217 ? -28.125 27.656 5.371 1 87.19 217 ARG A C 1
ATOM 1629 O O . ARG A 1 217 ? -27.438 28.188 6.238 1 87.19 217 ARG A O 1
ATOM 1636 N N . ILE A 1 218 ? -29.422 27.641 5.363 1 84.38 218 ILE A N 1
ATOM 1637 C CA . ILE A 1 218 ? -30.188 28.125 6.504 1 84.38 218 ILE A CA 1
ATOM 1638 C C . ILE A 1 218 ? -31.266 27.109 6.887 1 84.38 218 ILE A C 1
ATOM 1640 O O . ILE A 1 218 ? -31.641 26.266 6.074 1 84.38 218 ILE A O 1
ATOM 1644 N N . CYS A 1 219 ? -31.562 27.188 8.125 1 85.5 219 CYS A N 1
ATOM 1645 C CA . CYS A 1 219 ? -32.625 26.312 8.594 1 85.5 219 CYS A CA 1
ATOM 1646 C C . CYS A 1 219 ? -34 26.969 8.422 1 85.5 219 CYS A C 1
ATOM 1648 O O . CYS A 1 219 ? -34.219 28.078 8.914 1 85.5 219 CYS A O 1
ATOM 1650 N N . ALA A 1 220 ? -34.875 26.266 7.777 1 82 220 ALA A N 1
ATOM 1651 C CA . ALA A 1 220 ? -36.188 26.797 7.5 1 82 220 ALA A CA 1
ATOM 1652 C C . ALA A 1 220 ? -37.062 26.766 8.75 1 82 220 ALA A C 1
ATOM 1654 O O . ALA A 1 220 ? -38.031 27.531 8.859 1 82 220 ALA A O 1
ATOM 1655 N N . THR A 1 221 ? -36.719 25.875 9.664 1 81.25 221 THR A N 1
ATOM 1656 C CA . THR A 1 221 ? -37.469 25.812 10.906 1 81.25 221 THR A CA 1
ATOM 1657 C C . THR A 1 221 ? -37.125 26.969 11.82 1 81.25 221 THR A C 1
ATOM 1659 O O . THR A 1 221 ? -35.969 27.156 12.18 1 81.25 221 THR A O 1
ATOM 1662 N N . PRO A 1 222 ? -38.156 27.734 12.203 1 76.88 222 PRO A N 1
ATOM 1663 C CA . PRO A 1 222 ? -37.875 28.922 13.023 1 76.88 222 PRO A CA 1
ATOM 1664 C C . PRO A 1 222 ? -37.344 28.562 14.414 1 76.88 222 PRO A C 1
ATOM 1666 O O . PRO A 1 222 ? -37.688 27.516 14.961 1 76.88 222 PRO A O 1
ATOM 1669 N N . ASP A 1 223 ? -36.469 29.312 15.008 1 77.19 223 ASP A N 1
ATOM 1670 C CA . ASP A 1 223 ? -35.938 29.25 16.375 1 77.19 223 ASP A CA 1
ATOM 1671 C C . ASP A 1 223 ? -35.188 27.938 16.625 1 77.19 223 ASP A C 1
ATOM 1673 O O . ASP A 1 223 ? -35.344 27.344 17.688 1 77.19 223 ASP A O 1
ATOM 1677 N N . THR A 1 224 ? -34.688 27.422 15.555 1 81.38 224 THR A N 1
ATOM 1678 C CA . THR A 1 224 ? -33.906 26.203 15.68 1 81.38 224 THR A CA 1
ATOM 1679 C C . THR A 1 224 ? -32.438 26.484 15.336 1 81.38 224 THR A C 1
ATOM 1681 O O . THR A 1 224 ? -32.156 27.188 14.375 1 81.38 224 THR A O 1
ATOM 1684 N N . LEU A 1 225 ? -31.594 26.031 16.234 1 83.06 225 LEU A N 1
ATOM 1685 C CA . LEU A 1 225 ? -30.172 26.125 15.945 1 83.06 225 LEU A CA 1
ATOM 1686 C C . LEU A 1 225 ? -29.812 25.344 14.68 1 83.06 225 LEU A C 1
ATOM 1688 O O . LEU A 1 225 ? -30.391 24.281 14.422 1 83.06 225 LEU A O 1
ATOM 1692 N N . PHE A 1 226 ? -29 25.859 13.922 1 83.19 226 PHE A N 1
ATOM 1693 C CA . PHE A 1 226 ? -28.656 25.266 12.641 1 83.19 226 PHE A CA 1
ATOM 1694 C C . PHE A 1 226 ? -28.188 23.828 12.82 1 83.19 226 PHE A C 1
ATOM 1696 O O . PHE A 1 226 ? -28.531 22.938 12.031 1 83.19 226 PHE A O 1
ATOM 1703 N N . ASN A 1 227 ? -27.391 23.5 13.844 1 76 227 ASN A N 1
ATOM 1704 C CA . ASN A 1 227 ? -26.828 22.172 14.078 1 76 227 ASN A CA 1
ATOM 1705 C C . ASN A 1 227 ? -27.922 21.156 14.438 1 76 227 ASN A C 1
ATOM 1707 O O . ASN A 1 227 ? -27.734 19.953 14.289 1 76 227 ASN A O 1
ATOM 1711 N N . ASP A 1 228 ? -29.031 21.688 14.906 1 75.94 228 ASP A N 1
ATOM 1712 C CA . ASP A 1 228 ? -30.156 20.828 15.281 1 75.94 228 ASP A CA 1
ATOM 1713 C C . ASP A 1 228 ? -31.203 20.797 14.18 1 75.94 228 ASP A C 1
ATOM 1715 O O . ASP A 1 228 ? -32.25 20.172 14.344 1 75.94 228 ASP A O 1
ATOM 1719 N N . CYS A 1 229 ? -30.875 21.438 13.086 1 80.94 229 CYS A N 1
ATOM 1720 C CA . CYS A 1 229 ? -31.812 21.5 11.969 1 80.94 229 CYS A CA 1
ATOM 1721 C C . CYS A 1 229 ? -31.828 20.188 11.195 1 80.94 229 CYS A C 1
ATOM 1723 O O . CYS A 1 229 ? -30.781 19.703 10.766 1 80.94 229 CYS A O 1
ATOM 1725 N N . PRO A 1 230 ? -33 19.531 11.086 1 78.19 230 PRO A N 1
ATOM 1726 C CA . PRO A 1 230 ? -33.062 18.328 10.258 1 78.19 230 PRO A CA 1
ATOM 1727 C C . PRO A 1 230 ? -32.625 18.578 8.82 1 78.19 230 PRO A C 1
ATOM 1729 O O . PRO A 1 230 ? -32.844 19.656 8.273 1 78.19 230 PRO A O 1
ATOM 1732 N N . SER A 1 231 ? -31.969 17.688 8.227 1 77.56 231 SER A N 1
ATOM 1733 C CA . SER A 1 231 ? -31.391 17.797 6.891 1 77.56 231 SER A CA 1
ATOM 1734 C C . SER A 1 231 ? -32.438 18.188 5.859 1 77.56 231 SER A C 1
ATOM 1736 O O . SER A 1 231 ? -32.156 18.906 4.898 1 77.56 231 SER A O 1
ATOM 1738 N N . ALA A 1 232 ? -33.656 17.734 6.117 1 77.94 232 ALA A N 1
ATOM 1739 C CA . ALA A 1 232 ? -34.719 18 5.176 1 77.94 232 ALA A CA 1
ATOM 1740 C C . ALA A 1 232 ? -35.094 19.469 5.168 1 77.94 232 ALA A C 1
ATOM 1742 O O . ALA A 1 232 ? -35.625 19.984 4.176 1 77.94 232 ALA A O 1
ATOM 1743 N N . ASP A 1 233 ? -34.781 20.188 6.242 1 83.69 233 ASP A N 1
ATOM 1744 C CA . ASP A 1 233 ? -35.188 21.578 6.371 1 83.69 233 ASP A CA 1
ATOM 1745 C C . ASP A 1 233 ? -34.062 22.531 6.043 1 83.69 233 ASP A C 1
ATOM 1747 O O . ASP A 1 233 ? -34.219 23.75 6.117 1 83.69 233 ASP A O 1
ATOM 1751 N N . GLU A 1 234 ? -32.938 21.969 5.75 1 85.19 234 GLU A N 1
ATOM 1752 C CA . GLU A 1 234 ? -31.828 22.828 5.344 1 85.19 234 GLU A CA 1
ATOM 1753 C C . GLU A 1 234 ? -32 23.312 3.91 1 85.19 234 GLU A C 1
ATOM 1755 O O . GLU A 1 234 ? -32.156 22.516 2.988 1 85.19 234 GLU A O 1
ATOM 1760 N N . VAL A 1 235 ? -32.094 24.578 3.758 1 85.44 235 VAL A N 1
ATOM 1761 C CA . VAL A 1 235 ? -32.312 25.156 2.438 1 85.44 235 VAL A CA 1
ATOM 1762 C C . VAL A 1 235 ? -31.125 26 2.02 1 85.44 235 VAL A C 1
ATOM 1764 O O . VAL A 1 235 ? -30.5 26.672 2.854 1 85.44 235 VAL A O 1
ATOM 1767 N N . TRP A 1 236 ? -30.781 25.922 0.786 1 88.88 236 TRP A N 1
ATOM 1768 C CA . TRP A 1 236 ? -29.688 26.734 0.235 1 88.88 236 TRP A CA 1
ATOM 1769 C C . TRP A 1 236 ? -30.125 28.188 0.09 1 88.88 236 TRP A C 1
ATOM 1771 O O . TRP A 1 236 ? -31.266 28.484 -0.272 1 88.88 236 TRP A O 1
ATOM 1781 N N . LEU A 1 237 ? -29.203 29.031 0.466 1 86.5 237 LEU A N 1
ATOM 1782 C CA . LEU A 1 237 ? -29.469 30.453 0.234 1 86.5 237 LEU A CA 1
ATOM 1783 C C . LEU A 1 237 ? -29.562 30.75 -1.258 1 86.5 237 LEU A C 1
ATOM 1785 O O . LEU A 1 237 ? -28.719 30.297 -2.039 1 86.5 237 LEU A O 1
ATOM 1789 N N . GLY A 1 238 ? -30.578 31.312 -1.677 1 81.75 238 GLY A N 1
ATOM 1790 C CA . GLY A 1 238 ? -30.797 31.625 -3.08 1 81.75 238 GLY A CA 1
ATOM 1791 C C . GLY A 1 238 ? -30.062 32.875 -3.539 1 81.75 238 GLY A C 1
ATOM 1792 O O . GLY A 1 238 ? -29.688 33.719 -2.721 1 81.75 238 GLY A O 1
ATOM 1793 N N . ALA A 1 239 ? -29.797 32.969 -4.773 1 83.56 239 ALA A N 1
ATOM 1794 C CA . ALA A 1 239 ? -29.109 34.125 -5.371 1 83.56 239 ALA A CA 1
ATOM 1795 C C . ALA A 1 239 ? -29.938 35.406 -5.203 1 83.56 239 ALA A C 1
ATOM 1797 O O . ALA A 1 239 ? -29.375 36.5 -5.223 1 83.56 239 ALA A O 1
ATOM 1798 N N . GLY A 1 240 ? -31.188 35.281 -4.953 1 78.5 240 GLY A N 1
ATOM 1799 C CA . GLY A 1 240 ? -32.031 36.438 -4.832 1 78.5 240 GLY A CA 1
ATOM 1800 C C . GLY A 1 240 ? -32.156 36.938 -3.406 1 78.5 240 GLY A C 1
ATOM 1801 O O . GLY A 1 240 ? -32.656 38.062 -3.176 1 78.5 240 GLY A O 1
ATOM 1802 N N . ASP A 1 241 ? -31.594 36.281 -2.508 1 82 241 ASP A N 1
ATOM 1803 C CA . ASP A 1 241 ? -31.719 36.656 -1.101 1 82 241 ASP A CA 1
ATOM 1804 C C . ASP A 1 241 ? -30.609 37.594 -0.674 1 82 241 ASP A C 1
ATOM 1806 O O . ASP A 1 241 ? -29.453 37.438 -1.059 1 82 241 ASP A O 1
ATOM 1810 N N . ALA A 1 242 ? -30.953 38.562 0.043 1 82.5 242 ALA A N 1
ATOM 1811 C CA . ALA A 1 242 ? -30 39.531 0.554 1 82.5 242 ALA A CA 1
ATOM 1812 C C . ALA A 1 242 ? -28.969 38.875 1.471 1 82.5 242 ALA A C 1
ATOM 1814 O O . ALA A 1 242 ? -27.812 39.281 1.522 1 82.5 242 ALA A O 1
ATOM 1815 N N . GLN A 1 243 ? -29.406 37.875 2.125 1 86.5 243 GLN A N 1
ATOM 1816 C CA . GLN A 1 243 ? -28.531 37.188 3.051 1 86.5 243 GLN A CA 1
ATOM 1817 C C . GLN A 1 243 ? -27.359 36.531 2.314 1 86.5 243 GLN A C 1
ATOM 1819 O O . GLN A 1 243 ? -26.266 36.438 2.859 1 86.5 243 GLN A O 1
ATOM 1824 N N . THR A 1 244 ? -27.578 36.125 1.086 1 89.38 244 THR A N 1
ATOM 1825 C CA . THR A 1 244 ? -26.531 35.531 0.279 1 89.38 244 THR A CA 1
ATOM 1826 C C . THR A 1 244 ? -25.422 36.531 -0.01 1 89.38 244 THR A C 1
ATOM 1828 O O . THR A 1 244 ? -24.234 36.25 0.138 1 89.38 244 THR A O 1
ATOM 1831 N N . TRP A 1 245 ? -25.812 37.688 -0.317 1 88.62 245 TRP A N 1
ATOM 1832 C CA . TRP A 1 245 ? -24.859 38.719 -0.696 1 88.62 245 TRP A CA 1
ATOM 1833 C C . TRP A 1 245 ? -24.141 39.25 0.529 1 88.62 245 TRP A C 1
ATOM 1835 O O . TRP A 1 245 ? -22.969 39.625 0.452 1 88.62 245 TRP A O 1
ATOM 1845 N N . SER A 1 246 ? -24.906 39.375 1.628 1 90.12 246 SER A N 1
ATOM 1846 C CA . SER A 1 246 ? -24.25 39.781 2.873 1 90.12 246 SER A CA 1
ATOM 1847 C C . SER A 1 246 ? -23.188 38.781 3.293 1 90.12 246 SER A C 1
ATOM 1849 O O . SER A 1 246 ? -22.109 39.156 3.736 1 90.12 246 SER A O 1
ATOM 1851 N N . THR A 1 247 ? -23.547 37.5 3.141 1 91.88 247 THR A N 1
ATOM 1852 C CA . THR A 1 247 ? -22.609 36.438 3.488 1 91.88 247 THR A CA 1
ATOM 1853 C C . THR A 1 247 ? -21.375 36.5 2.594 1 91.88 247 THR A C 1
ATOM 1855 O O . THR A 1 247 ? -20.25 36.406 3.082 1 91.88 247 THR A O 1
ATOM 1858 N N . LEU A 1 248 ? -21.578 36.688 1.345 1 93 248 LEU A N 1
ATOM 1859 C CA . LEU A 1 248 ? -20.469 36.75 0.395 1 93 248 LEU A CA 1
ATOM 1860 C C . LEU A 1 248 ? -19.609 38 0.64 1 93 248 LEU A C 1
ATOM 1862 O O . LEU A 1 248 ? -18.391 37.938 0.509 1 93 248 LEU A O 1
ATOM 1866 N N . ALA A 1 249 ? -20.266 39.062 0.956 1 92.38 249 ALA A N 1
ATOM 1867 C CA . ALA A 1 249 ? -19.547 40.281 1.222 1 92.38 249 ALA A CA 1
ATOM 1868 C C . ALA A 1 249 ? -18.641 40.156 2.436 1 92.38 249 ALA A C 1
ATOM 1870 O O . ALA A 1 249 ? -17.5 40.625 2.428 1 92.38 249 ALA A O 1
ATOM 1871 N N . LEU A 1 250 ? -19.172 39.531 3.426 1 93.88 250 LEU A N 1
ATOM 1872 C CA . LEU A 1 250 ? -18.375 39.344 4.637 1 93.88 250 LEU A CA 1
ATOM 1873 C C . LEU A 1 250 ? -17.219 38.375 4.383 1 93.88 250 LEU A C 1
ATOM 1875 O O . LEU A 1 250 ? -16.141 38.562 4.953 1 93.88 250 LEU A O 1
ATOM 1879 N N . ILE A 1 251 ? -17.422 37.344 3.58 1 95 251 ILE A N 1
ATOM 1880 C CA . ILE A 1 251 ? -16.359 36.406 3.24 1 95 251 ILE A CA 1
ATOM 1881 C C . ILE A 1 251 ? -15.25 37.125 2.475 1 95 251 ILE A C 1
ATOM 1883 O O . ILE A 1 251 ? -14.07 36.969 2.791 1 95 251 ILE A O 1
ATOM 1887 N N . VAL A 1 252 ? -15.617 37.938 1.522 1 95.56 252 VAL A N 1
ATOM 1888 C CA . VAL A 1 252 ? -14.656 38.656 0.702 1 95.56 252 VAL A CA 1
ATOM 1889 C C . VAL A 1 252 ? -13.898 39.656 1.562 1 95.56 252 VAL A C 1
ATOM 1891 O O . VAL A 1 252 ? -12.688 39.844 1.404 1 95.56 252 VAL A O 1
ATOM 1894 N N . LEU A 1 253 ? -14.656 40.281 2.408 1 94.81 253 LEU A N 1
ATOM 1895 C CA . LEU A 1 253 ? -14.023 41.25 3.324 1 94.81 253 LEU A CA 1
ATOM 1896 C C . LEU A 1 253 ? -12.984 40.531 4.195 1 94.81 253 LEU A C 1
ATOM 1898 O O . LEU A 1 253 ? -11.883 41.031 4.391 1 94.81 253 LEU A O 1
ATOM 1902 N N . THR A 1 254 ? -13.391 39.406 4.723 1 94.25 254 THR A N 1
ATOM 1903 C CA . THR A 1 254 ? -12.484 38.625 5.562 1 94.25 254 THR A CA 1
ATOM 1904 C C . THR A 1 254 ? -11.242 38.219 4.781 1 94.25 254 THR A C 1
ATOM 1906 O O . THR A 1 254 ? -10.125 38.312 5.285 1 94.25 254 THR A O 1
ATOM 1909 N N . LEU A 1 255 ? -11.414 37.75 3.555 1 94.81 255 LEU A N 1
ATOM 1910 C CA . LEU A 1 255 ? -10.289 37.344 2.703 1 94.81 255 LEU A CA 1
ATOM 1911 C C . LEU A 1 255 ? -9.359 38.531 2.455 1 94.81 255 LEU A C 1
ATOM 1913 O O . LEU A 1 255 ? -8.141 38.375 2.447 1 94.81 255 LEU A O 1
ATOM 1917 N N . PHE A 1 256 ? -9.93 39.656 2.273 1 94.38 256 PHE A N 1
ATOM 1918 C CA . PHE A 1 256 ? -9.156 40.844 2.023 1 94.38 256 PHE A CA 1
ATOM 1919 C C . PHE A 1 256 ? -8.328 41.219 3.246 1 94.38 256 PHE A C 1
ATOM 1921 O O . PHE A 1 256 ? -7.164 41.625 3.117 1 94.38 256 PHE A O 1
ATOM 1928 N N . ILE A 1 257 ? -8.875 41.125 4.398 1 92.19 257 ILE A N 1
ATOM 1929 C CA . ILE A 1 257 ? -8.164 41.469 5.629 1 92.19 257 ILE A CA 1
ATOM 1930 C C . ILE A 1 257 ? -7.031 40.469 5.855 1 92.19 257 ILE A C 1
ATOM 1932 O O . ILE A 1 257 ? -5.914 40.844 6.199 1 92.19 257 ILE A O 1
ATOM 1936 N N . MET A 1 258 ? -7.332 39.25 5.652 1 90.06 258 MET A N 1
ATOM 1937 C CA . MET A 1 258 ? -6.34 38.188 5.855 1 90.06 258 MET A CA 1
ATOM 1938 C C . MET A 1 258 ? -5.168 38.344 4.895 1 90.06 258 MET A C 1
ATOM 1940 O O . MET A 1 258 ? -4.02 38.094 5.254 1 90.06 258 MET A O 1
ATOM 1944 N N . TRP A 1 259 ? -5.434 38.75 3.734 1 88.06 259 TRP A N 1
ATOM 1945 C CA . TRP A 1 259 ? -4.414 38.906 2.703 1 88.06 259 TRP A CA 1
ATOM 1946 C C . TRP A 1 259 ? -3.686 40.219 2.861 1 88.06 259 TRP A C 1
ATOM 1948 O O . TRP A 1 259 ? -2.461 40.281 2.729 1 88.06 259 TRP A O 1
ATOM 1958 N N . GLY A 1 260 ? -4.316 41.25 3.164 1 87.75 260 GLY A N 1
ATOM 1959 C CA . GLY A 1 260 ? -3.807 42.625 3.109 1 87.75 260 GLY A CA 1
ATOM 1960 C C . GLY A 1 260 ? -3.15 43.062 4.402 1 87.75 260 GLY A C 1
ATOM 1961 O O . GLY A 1 260 ? -2.131 43.75 4.383 1 87.75 260 GLY A O 1
ATOM 1962 N N . LEU A 1 261 ? -3.674 42.688 5.488 1 85.19 261 LEU A N 1
ATOM 1963 C CA . LEU A 1 261 ? -3.225 43.25 6.766 1 85.19 261 LEU A CA 1
ATOM 1964 C C . LEU A 1 261 ? -1.775 42.875 7.039 1 85.19 261 LEU A C 1
ATOM 1966 O O . LEU A 1 261 ? -0.988 43.688 7.504 1 85.19 261 LEU A O 1
ATOM 1970 N N . PRO A 1 262 ? -1.411 41.625 6.773 1 79.81 262 PRO A N 1
ATOM 1971 C CA . PRO A 1 262 ? -0.016 41.281 7.043 1 79.81 262 PRO A CA 1
ATOM 1972 C C . PRO A 1 262 ? 0.969 42.062 6.176 1 79.81 262 PRO A C 1
ATOM 1974 O O . PRO A 1 262 ? 2.15 42.156 6.516 1 79.81 262 PRO A O 1
ATOM 1977 N N . LYS A 1 263 ? 0.516 42.594 5.137 1 80.62 263 LYS A N 1
ATOM 1978 C CA . LYS A 1 263 ? 1.369 43.344 4.211 1 80.62 263 LYS A CA 1
ATOM 1979 C C . LYS A 1 263 ? 1.493 44.812 4.633 1 80.62 263 LYS A C 1
ATOM 1981 O O . LYS A 1 263 ? 2.373 45.5 4.152 1 80.62 263 LYS A O 1
ATOM 1986 N N . VAL A 1 264 ? 0.562 45.156 5.434 1 77.94 264 VAL A N 1
ATOM 1987 C CA . VAL A 1 264 ? 0.601 46.562 5.887 1 77.94 264 VAL A CA 1
ATOM 1988 C C . VAL A 1 264 ? 1.688 46.719 6.945 1 77.94 264 VAL A C 1
ATOM 1990 O O . VAL A 1 264 ? 1.701 46 7.949 1 77.94 264 VAL A O 1
ATOM 1993 N N . LYS A 1 265 ? 2.619 47.594 6.633 1 70.88 265 LYS A N 1
ATOM 1994 C CA . LYS A 1 265 ? 3.773 47.875 7.48 1 70.88 265 LYS A CA 1
ATOM 1995 C C . LYS A 1 265 ? 3.338 48.375 8.859 1 70.88 265 LYS A C 1
ATOM 1997 O O . LYS A 1 265 ? 2.314 49.031 8.992 1 70.88 265 LYS A O 1
ATOM 2002 N N . HIS A 1 266 ? 3.77 48.031 10.047 1 65.62 266 HIS A N 1
ATOM 2003 C CA . HIS A 1 266 ? 3.656 48.5 11.422 1 65.62 266 HIS A CA 1
ATOM 2004 C C . HIS A 1 266 ? 2.455 47.844 12.117 1 65.62 266 HIS A C 1
ATOM 2006 O O . HIS A 1 266 ? 2.523 47.531 13.305 1 65.62 266 HIS A O 1
ATOM 2012 N N . VAL A 1 267 ? 1.309 47.656 11.305 1 66 267 VAL A N 1
ATOM 2013 C CA . VAL A 1 267 ? 0.114 47.125 11.953 1 66 267 VAL A CA 1
ATOM 2014 C C . VAL A 1 267 ? 0.124 45.594 11.867 1 66 267 VAL A C 1
ATOM 2016 O O . VAL A 1 267 ? -0.306 44.906 12.797 1 66 267 VAL A O 1
ATOM 2019 N N . GLY A 1 268 ? 0.579 45.125 10.852 1 63.5 268 GLY A N 1
ATOM 2020 C CA . GLY A 1 268 ? 0.563 43.688 10.586 1 63.5 268 GLY A CA 1
ATOM 2021 C C . GLY A 1 268 ? 1.418 42.906 11.555 1 63.5 268 GLY A C 1
ATOM 2022 O O . GLY A 1 268 ? 1.155 41.719 11.797 1 63.5 268 GLY A O 1
ATOM 2023 N N . HIS A 1 269 ? 2.277 43.562 12.109 1 61.12 269 HIS A N 1
ATOM 2024 C CA . HIS A 1 269 ? 3.188 42.875 13.023 1 61.12 269 HIS A CA 1
ATOM 2025 C C . HIS A 1 269 ? 2.617 42.844 14.438 1 61.12 269 HIS A C 1
ATOM 2027 O O . HIS A 1 269 ? 3.023 42 15.242 1 61.12 269 HIS A O 1
ATOM 2033 N N . ILE A 1 270 ? 1.61 43.719 14.594 1 65.12 270 ILE A N 1
ATOM 2034 C CA . ILE A 1 270 ? 1.123 43.844 15.961 1 65.12 270 ILE A CA 1
ATOM 2035 C C . ILE A 1 270 ? -0.177 43.062 16.125 1 65.12 270 ILE A C 1
ATOM 2037 O O . ILE A 1 270 ? -0.376 42.375 17.125 1 65.12 270 ILE A O 1
ATOM 2041 N N . VAL A 1 271 ? -1.058 43.156 15.164 1 75.25 271 VAL A N 1
ATOM 2042 C CA . VAL A 1 271 ? -2.371 42.531 15.281 1 75.25 271 VAL A CA 1
ATOM 2043 C C . VAL A 1 271 ? -2.469 41.344 14.328 1 75.25 271 VAL A C 1
ATOM 2045 O O . VAL A 1 271 ? -2.348 41.5 13.109 1 75.25 271 VAL A O 1
ATOM 2048 N N . PRO A 1 272 ? -2.725 40.219 14.938 1 80.69 272 PRO A N 1
ATOM 2049 C CA . PRO A 1 272 ? -2.936 39.062 14.047 1 80.69 272 PRO A CA 1
ATOM 2050 C C . PRO A 1 272 ? -4.109 39.25 13.094 1 80.69 272 PRO A C 1
ATOM 2052 O O . PRO A 1 272 ? -5.156 39.781 13.492 1 80.69 272 PRO A O 1
ATOM 2055 N N . ALA A 1 273 ? -3.943 38.906 11.836 1 83.94 273 ALA A N 1
ATOM 2056 C CA . ALA A 1 273 ? -4.926 39.125 10.773 1 83.94 273 ALA A CA 1
ATOM 2057 C C . ALA A 1 273 ? -6.254 38.438 11.109 1 83.94 273 ALA A C 1
ATOM 2059 O O . ALA A 1 273 ? -7.324 39 10.836 1 83.94 273 ALA A O 1
ATOM 2060 N N . SER A 1 274 ? -6.23 37.281 11.695 1 83.12 274 SER A N 1
ATOM 2061 C CA . SER A 1 274 ? -7.453 36.562 12.008 1 83.12 274 SER A CA 1
ATOM 2062 C C . SER A 1 274 ? -8.273 37.281 13.078 1 83.12 274 SER A C 1
ATOM 2064 O O . SER A 1 274 ? -9.508 37.312 13.008 1 83.12 274 SER A O 1
ATOM 2066 N N . LEU A 1 275 ? -7.625 37.875 14.016 1 82 275 LEU A N 1
ATOM 2067 C CA . LEU A 1 275 ? -8.32 38.625 15.055 1 82 275 LEU A CA 1
ATOM 2068 C C . LEU A 1 275 ? -8.953 39.875 14.484 1 82 275 LEU A C 1
ATOM 2070 O O . LEU A 1 275 ? -10.086 40.219 14.828 1 82 275 LEU A O 1
ATOM 2074 N N . ALA A 1 276 ? -8.125 40.469 13.688 1 88 276 ALA A N 1
ATOM 2075 C CA . ALA A 1 276 ? -8.664 41.656 13.039 1 88 276 ALA A CA 1
ATOM 2076 C C . ALA A 1 276 ? -9.898 41.344 12.203 1 88 276 ALA A C 1
ATOM 2078 O O . ALA A 1 276 ? -10.867 42.094 12.195 1 88 276 ALA A O 1
ATOM 2079 N N . ALA A 1 277 ? -9.828 40.281 11.516 1 90.56 277 ALA A N 1
ATOM 2080 C CA . ALA A 1 277 ? -10.938 39.844 10.672 1 90.56 277 ALA A CA 1
ATOM 2081 C C . ALA A 1 277 ? -12.195 39.594 11.508 1 90.56 277 ALA A C 1
ATOM 2083 O O . ALA A 1 277 ? -13.297 39.969 11.117 1 90.56 277 ALA A O 1
ATOM 2084 N N . ILE A 1 278 ? -12.062 38.969 12.641 1 88.75 278 ILE A N 1
ATOM 2085 C CA . ILE A 1 278 ? -13.195 38.625 13.5 1 88.75 278 ILE A CA 1
ATOM 2086 C C . ILE A 1 278 ? -13.797 39.906 14.078 1 88.75 278 ILE A C 1
ATOM 2088 O O . ILE A 1 278 ? -15.016 40.062 14.133 1 88.75 278 ILE A O 1
ATOM 2092 N N . VAL A 1 279 ? -12.961 40.812 14.531 1 88.75 279 VAL A N 1
ATOM 2093 C CA . VAL A 1 279 ? -13.438 42.062 15.164 1 88.75 279 VAL A CA 1
ATOM 2094 C C . VAL A 1 279 ? -14.133 42.938 14.117 1 88.75 279 VAL A C 1
ATOM 2096 O O . VAL A 1 279 ? -15.258 43.375 14.336 1 88.75 279 VAL A O 1
ATOM 2099 N N . VAL A 1 280 ? -13.461 43.125 13.031 1 92.81 280 VAL A N 1
ATOM 2100 C CA . VAL A 1 280 ? -14.016 43.969 11.984 1 92.81 280 VAL A CA 1
ATOM 2101 C C . VAL A 1 280 ? -15.258 43.312 11.383 1 92.81 280 VAL A C 1
ATOM 2103 O O . VAL A 1 280 ? -16.266 43.969 11.141 1 92.81 280 VAL A O 1
ATOM 2106 N N . GLY A 1 281 ? -15.133 42.062 11.07 1 93.44 281 GLY A N 1
ATOM 2107 C CA . GLY A 1 281 ? -16.266 41.344 10.516 1 93.44 281 GLY A CA 1
ATOM 2108 C C . GLY A 1 281 ? -17.484 41.375 11.414 1 93.44 281 GLY A C 1
ATOM 2109 O O . GLY A 1 281 ? -18.609 41.562 10.938 1 93.44 281 GLY A O 1
ATOM 2110 N N . THR A 1 282 ? -17.281 41.188 12.719 1 91.88 282 THR A N 1
ATOM 2111 C CA . THR A 1 282 ? -18.375 41.25 13.68 1 91.88 282 THR A CA 1
ATOM 2112 C C . THR A 1 282 ? -18.969 42.656 13.75 1 91.88 282 THR A C 1
ATOM 2114 O O . THR A 1 282 ? -20.203 42.812 13.836 1 91.88 282 THR A O 1
ATOM 2117 N N . ALA A 1 283 ? -18.125 43.594 13.719 1 93.06 283 ALA A N 1
ATOM 2118 C CA . ALA A 1 283 ? -18.594 44.969 13.75 1 93.06 283 ALA A CA 1
ATOM 2119 C C . ALA A 1 283 ? -19.422 45.312 12.516 1 93.06 283 ALA A C 1
ATOM 2121 O O . ALA A 1 283 ? -20.453 46 12.609 1 93.06 283 ALA A O 1
ATOM 2122 N N . VAL A 1 284 ? -19 44.844 11.414 1 93.12 284 VAL A N 1
ATOM 2123 C CA . VAL A 1 284 ? -19.719 45.094 10.164 1 93.12 284 VAL A CA 1
ATOM 2124 C C . VAL A 1 284 ? -21.062 44.375 10.188 1 93.12 284 VAL A C 1
ATOM 2126 O O . VAL A 1 284 ? -22.078 44.938 9.734 1 93.12 284 VAL A O 1
ATOM 2129 N N . GLU A 1 285 ? -21.047 43.125 10.664 1 91.81 285 GLU A N 1
ATOM 2130 C CA . GLU A 1 285 ? -22.281 42.344 10.742 1 91.81 285 GLU A CA 1
ATOM 2131 C C . GLU A 1 285 ? -23.328 43.031 11.625 1 91.81 285 GLU A C 1
ATOM 2133 O O . GLU A 1 285 ? -24.469 43.25 11.203 1 91.81 285 GLU A O 1
ATOM 2138 N N . TRP A 1 286 ? -22.938 43.469 12.805 1 89.56 286 TRP A N 1
ATOM 2139 C CA . TRP A 1 286 ? -23.875 44 13.789 1 89.56 286 TRP A CA 1
ATOM 2140 C C . TRP A 1 286 ? -24.078 45.5 13.609 1 89.56 286 TRP A C 1
ATOM 2142 O O . TRP A 1 286 ? -25.141 46.031 13.938 1 89.56 286 TRP A O 1
ATOM 2152 N N . GLY A 1 287 ? -23.141 46.188 13.031 1 88.88 287 GLY A N 1
ATOM 2153 C CA . GLY A 1 287 ? -23.219 47.625 12.891 1 88.88 287 GLY A CA 1
ATOM 2154 C C . GLY A 1 287 ? -23.797 48.062 11.555 1 88.88 287 GLY A C 1
ATOM 2155 O O . GLY A 1 287 ? -24.359 49.156 11.445 1 88.88 287 GLY A O 1
ATOM 2156 N N . LEU A 1 288 ? -23.609 47.281 10.531 1 87.62 288 LEU A N 1
ATOM 2157 C CA . LEU A 1 288 ? -24 47.75 9.203 1 87.62 288 LEU A CA 1
ATOM 2158 C C . LEU A 1 288 ? -25 46.781 8.562 1 87.62 288 LEU A C 1
ATOM 2160 O O . LEU A 1 288 ? -26.125 47.188 8.266 1 87.62 288 LEU A O 1
ATOM 2164 N N . LEU A 1 289 ? -24.656 45.531 8.43 1 85.31 289 LEU A N 1
ATOM 2165 C CA . LEU A 1 289 ? -25.453 44.594 7.637 1 85.31 289 LEU A CA 1
ATOM 2166 C C . LEU A 1 289 ? -26.812 44.344 8.281 1 85.31 289 LEU A C 1
ATOM 2168 O O . LEU A 1 289 ? -27.844 44.375 7.598 1 85.31 289 LEU A O 1
ATOM 2172 N N . ARG A 1 290 ? -26.812 44.094 9.57 1 83.5 290 ARG A N 1
ATOM 2173 C CA . ARG A 1 290 ? -28.078 43.812 10.242 1 83.5 290 ARG A CA 1
ATOM 2174 C C . ARG A 1 290 ? -28.922 45.094 10.344 1 83.5 290 ARG A C 1
ATOM 2176 O O . ARG A 1 290 ? -30.156 45 10.391 1 83.5 290 ARG A O 1
ATOM 2183 N N . GLN A 1 291 ? -28.312 46.219 10.312 1 78.06 291 GLN A N 1
ATOM 2184 C CA . GLN A 1 291 ? -29.062 47.469 10.367 1 78.06 291 GLN A CA 1
ATOM 2185 C C . GLN A 1 291 ? -29.672 47.812 9.016 1 78.06 291 GLN A C 1
ATOM 2187 O O . GLN A 1 291 ? -30.781 48.344 8.938 1 78.06 291 GLN A O 1
ATOM 2192 N N . VAL A 1 292 ? -28.828 47.594 8.031 1 71 292 VAL A N 1
ATOM 2193 C CA . VAL A 1 292 ? -29.281 47.938 6.684 1 71 292 VAL A CA 1
ATOM 2194 C C . VAL A 1 292 ? -30.391 46.969 6.258 1 71 292 VAL A C 1
ATOM 2196 O O . VAL A 1 292 ? -31.375 47.375 5.633 1 71 292 VAL A O 1
ATOM 2199 N N . TRP A 1 293 ? -30.094 45.656 6.609 1 62.62 293 TRP A N 1
ATOM 2200 C CA . TRP A 1 293 ? -31.078 44.688 6.137 1 62.62 293 TRP A CA 1
ATOM 2201 C C . TRP A 1 293 ? -32.125 44.375 7.211 1 62.62 293 TRP A C 1
ATOM 2203 O O . TRP A 1 293 ? -32.906 43.438 7.082 1 62.62 293 TRP A O 1
ATOM 2213 N N . ASP A 1 294 ? -32.094 44.875 8.398 1 54.47 294 ASP A N 1
ATOM 2214 C CA . ASP A 1 294 ? -33 44.688 9.539 1 54.47 294 ASP A CA 1
ATOM 2215 C C . ASP A 1 294 ? -34.406 44.375 9.078 1 54.47 294 ASP A C 1
ATOM 2217 O O . ASP A 1 294 ? -35.188 43.781 9.82 1 54.47 294 ASP A O 1
ATOM 2221 N N . ALA A 1 295 ? -34.844 45.094 8.188 1 45.38 295 ALA A N 1
ATOM 2222 C CA . ALA A 1 295 ? -36.281 44.875 7.984 1 45.38 295 ALA A CA 1
ATOM 2223 C C . ALA A 1 295 ? -36.594 43.406 7.812 1 45.38 295 ALA A C 1
ATOM 2225 O O . ALA A 1 295 ? -37.656 42.938 8.234 1 45.38 295 ALA A O 1
ATOM 2226 N N . ASP A 1 296 ? -35.875 42.5 7.09 1 46.62 296 ASP A N 1
ATOM 2227 C CA . ASP A 1 296 ? -36.344 41.188 6.676 1 46.62 296 ASP A CA 1
ATOM 2228 C C . ASP A 1 296 ? -35.469 40.094 7.309 1 46.62 296 ASP A C 1
ATOM 2230 O O . ASP A 1 296 ? -35.531 38.938 6.879 1 46.62 296 ASP A O 1
ATOM 2234 N N . GLY A 1 297 ? -34.781 40.406 8.539 1 55.06 297 GLY A N 1
ATOM 2235 C CA . GLY A 1 297 ? -34.125 39.281 9.227 1 55.06 297 GLY A CA 1
ATOM 2236 C C . GLY A 1 297 ? -32.906 38.75 8.492 1 55.06 297 GLY A C 1
ATOM 2237 O O . GLY A 1 297 ? -32.531 37.594 8.664 1 55.06 297 GLY A O 1
ATOM 2238 N N . ALA A 1 298 ? -32.406 39.594 7.605 1 57.78 298 ALA A N 1
ATOM 2239 C CA . ALA A 1 298 ? -31.531 39.094 6.551 1 57.78 298 ALA A CA 1
ATOM 2240 C C . ALA A 1 298 ? -30.062 39.156 6.992 1 57.78 298 ALA A C 1
ATOM 2242 O O . ALA A 1 298 ? -29.156 39.219 6.156 1 57.78 298 ALA A O 1
ATOM 2243 N N . GLY A 1 299 ? -29.625 39.188 8.328 1 74.12 299 GLY A N 1
ATOM 2244 C CA . GLY A 1 299 ? -28.219 39.094 8.672 1 74.12 299 GLY A CA 1
ATOM 2245 C C . GLY A 1 299 ? -27.625 37.719 8.414 1 74.12 299 GLY A C 1
ATOM 2246 O O . GLY A 1 299 ? -28.328 36.812 7.91 1 74.12 299 GLY A O 1
ATOM 2247 N N . THR A 1 300 ? -26.234 37.625 8.5 1 85.44 300 THR A N 1
ATOM 2248 C CA . THR A 1 300 ? -25.578 36.344 8.297 1 85.44 300 THR A CA 1
ATOM 2249 C C . THR A 1 300 ? -25.703 35.469 9.547 1 85.44 300 THR A C 1
ATOM 2251 O O . THR A 1 300 ? -25.953 35.969 10.641 1 85.44 300 THR A O 1
ATOM 2254 N N . ARG A 1 301 ? -25.719 34.281 9.422 1 87.94 301 ARG A N 1
ATOM 2255 C CA . ARG A 1 301 ? -25.828 33.344 10.547 1 87.94 301 ARG A CA 1
ATOM 2256 C C . ARG A 1 301 ? -24.625 33.5 11.484 1 87.94 301 ARG A C 1
ATOM 2258 O O . ARG A 1 301 ? -23.484 33.562 11.039 1 87.94 301 ARG A O 1
ATOM 2265 N N . THR A 1 302 ? -24.938 33.625 12.758 1 88.62 302 THR A N 1
ATOM 2266 C CA . THR A 1 302 ? -23.891 33.781 13.766 1 88.62 302 THR A CA 1
ATOM 2267 C C . THR A 1 302 ? -23.656 32.469 14.508 1 88.62 302 THR A C 1
ATOM 2269 O O . THR A 1 302 ? -24.422 31.5 14.359 1 88.62 302 THR A O 1
ATOM 2272 N N . VAL A 1 303 ? -22.594 32.406 15.305 1 87 303 VAL A N 1
ATOM 2273 C CA . VAL A 1 303 ? -22.219 31.219 16.078 1 87 303 VAL A CA 1
ATOM 2274 C C . VAL A 1 303 ? -23.328 30.875 17.078 1 87 303 VAL A C 1
ATOM 2276 O O . VAL A 1 303 ? -23.672 29.703 17.266 1 87 303 VAL A O 1
ATOM 2279 N N . GLY A 1 304 ? -23.906 31.891 17.672 1 83.38 304 GLY A N 1
ATOM 2280 C CA . GLY A 1 304 ? -24.984 31.688 18.625 1 83.38 304 GLY A CA 1
ATOM 2281 C C . GLY A 1 304 ? -26.234 31.109 18 1 83.38 304 GLY A C 1
ATOM 2282 O O . GLY A 1 304 ? -27.016 30.438 18.672 1 83.38 304 GLY A O 1
ATOM 2283 N N . GLU A 1 305 ? -26.391 31.359 16.75 1 84.5 305 GLU A N 1
ATOM 2284 C CA . GLU A 1 305 ? -27.547 30.859 16.031 1 84.5 305 GLU A CA 1
ATOM 2285 C C . GLU A 1 305 ? -27.281 29.469 15.445 1 84.5 305 GLU A C 1
ATOM 2287 O O . GLU A 1 305 ? -28.188 28.828 14.922 1 84.5 305 GLU A O 1
ATOM 2292 N N . THR A 1 306 ? -26.125 29.109 15.508 1 84.25 306 THR A N 1
ATOM 2293 C CA . THR A 1 306 ? -25.75 27.844 14.898 1 84.25 306 THR A CA 1
ATOM 2294 C C . THR A 1 306 ? -25.625 26.75 15.945 1 84.25 306 THR A C 1
ATOM 2296 O O . THR A 1 306 ? -26.062 25.609 15.719 1 84.25 306 THR A O 1
ATOM 2299 N N . ALA A 1 307 ? -24.969 27.062 17.047 1 80.94 307 ALA A N 1
ATOM 2300 C CA . ALA A 1 307 ? -24.719 26.031 18.062 1 80.94 307 ALA A CA 1
ATOM 2301 C C . ALA A 1 307 ? -24.844 26.594 19.469 1 80.94 307 ALA A C 1
ATOM 2303 O O . ALA A 1 307 ? -24.719 27.812 19.672 1 80.94 307 ALA A O 1
ATOM 2304 N N . GLU A 1 308 ? -25.125 25.656 20.406 1 75.12 308 GLU A N 1
ATOM 2305 C CA . GLU A 1 308 ? -25.156 26.047 21.812 1 75.12 308 GLU A CA 1
ATOM 2306 C C . GLU A 1 308 ? -23.75 26.25 22.359 1 75.12 308 GLU A C 1
ATOM 2308 O O . GLU A 1 308 ? -22.844 25.484 22.031 1 75.12 308 GLU A O 1
ATOM 2313 N N . LEU A 1 309 ? -23.5 27.359 22.844 1 71.94 309 LEU A N 1
ATOM 2314 C CA . LEU A 1 309 ? -22.203 27.625 23.453 1 71.94 309 LEU A CA 1
ATOM 2315 C C . LEU A 1 309 ? -22.297 27.531 24.969 1 71.94 309 LEU A C 1
ATOM 2317 O O . LEU A 1 309 ? -23.047 28.281 25.609 1 71.94 309 LEU A O 1
ATOM 2321 N N . ALA A 1 310 ? -21.875 26.375 25.547 1 64.12 310 ALA A N 1
ATOM 2322 C CA . ALA A 1 310 ? -21.844 26.266 27 1 64.12 310 ALA A CA 1
ATOM 2323 C C . ALA A 1 310 ? -20.734 27.125 27.594 1 64.12 310 ALA A C 1
ATOM 2325 O O . ALA A 1 310 ? -19.641 27.203 27.047 1 64.12 310 ALA A O 1
ATOM 2326 N N . ALA A 1 311 ? -21.172 27.984 28.453 1 63.31 311 ALA A N 1
ATOM 2327 C CA . ALA A 1 311 ? -20.203 28.797 29.172 1 63.31 311 ALA A CA 1
ATOM 2328 C C . ALA A 1 311 ? -19.344 27.953 30.109 1 63.31 311 ALA A C 1
ATOM 2330 O O . ALA A 1 311 ? -19.844 27 30.703 1 63.31 311 ALA A O 1
ATOM 2331 N N . GLY A 1 312 ? -17.938 28.047 29.984 1 67.69 312 GLY A N 1
ATOM 2332 C CA . GLY A 1 312 ? -17.047 27.391 30.938 1 67.69 312 GLY A CA 1
ATOM 2333 C C . GLY A 1 312 ? -16.203 26.281 30.328 1 67.69 312 GLY A C 1
ATOM 2334 O O . GLY A 1 312 ? -16.359 25.984 29.141 1 67.69 312 GLY A O 1
ATOM 2335 N N . MET A 1 313 ? -15.289 25.812 31.062 1 71.88 313 MET A N 1
ATOM 2336 C CA . MET A 1 313 ? -14.422 24.719 30.656 1 71.88 313 MET A CA 1
ATOM 2337 C C . MET A 1 313 ? -15.18 23.391 30.719 1 71.88 313 MET A C 1
ATOM 2339 O O . MET A 1 313 ? -15.875 23.109 31.703 1 71.88 313 MET A O 1
ATOM 2343 N N . PRO A 1 314 ? -15.172 22.719 29.578 1 75.12 314 PRO A N 1
ATOM 2344 C CA . PRO A 1 314 ? -15.859 21.438 29.625 1 75.12 314 PRO A CA 1
ATOM 2345 C C . PRO A 1 314 ? -15.305 20.516 30.719 1 75.12 314 PRO A C 1
ATOM 2347 O O . PRO A 1 314 ? -14.094 20.516 30.969 1 75.12 314 PRO A O 1
ATOM 2350 N N . GLY A 1 315 ? -16.141 19.969 31.547 1 79.5 315 GLY A N 1
ATOM 2351 C CA . GLY A 1 315 ? -15.758 19.109 32.656 1 79.5 315 GLY A CA 1
ATOM 2352 C C . GLY A 1 315 ? -15.414 17.688 32.219 1 79.5 315 GLY A C 1
ATOM 2353 O O . GLY A 1 315 ? -15.391 17.406 31.016 1 79.5 315 GLY A O 1
ATOM 2354 N N . TRP A 1 316 ? -15.016 16.969 33.188 1 89.25 316 TRP A N 1
ATOM 2355 C CA . TRP A 1 316 ? -14.727 15.547 32.969 1 89.25 316 TRP A CA 1
ATOM 2356 C C . TRP A 1 316 ? -15.945 14.82 32.375 1 89.25 316 TRP A C 1
ATOM 2358 O O . TRP A 1 316 ? -17.062 15.008 32.844 1 89.25 316 TRP A O 1
ATOM 2368 N N . HIS A 1 317 ? -15.766 14.219 31.25 1 89.19 317 HIS A N 1
ATOM 2369 C CA . HIS A 1 317 ? -16.828 13.484 30.594 1 89.19 317 HIS A CA 1
ATOM 2370 C C . HIS A 1 317 ? -16.281 12.25 29.875 1 89.19 317 HIS A C 1
ATOM 2372 O O . HIS A 1 317 ? -15.594 12.367 28.859 1 89.19 317 HIS A O 1
ATOM 2378 N N . PHE A 1 318 ? -16.484 11.094 30.531 1 91.62 318 PHE A N 1
ATOM 2379 C CA . PHE A 1 318 ? -16.156 9.875 29.797 1 91.62 318 PHE A CA 1
ATOM 2380 C C . PHE A 1 318 ? -17.188 9.594 28.703 1 91.62 318 PHE A C 1
ATOM 2382 O O . PHE A 1 318 ? -18.391 9.625 28.969 1 91.62 318 PHE A O 1
ATOM 2389 N N . PRO A 1 319 ? -16.703 9.375 27.484 1 92.44 319 PRO A N 1
ATOM 2390 C CA . PRO A 1 319 ? -17.656 9.203 26.391 1 92.44 319 PRO A CA 1
ATOM 2391 C C . PRO A 1 319 ? -18.719 8.141 26.688 1 92.44 319 PRO A C 1
ATOM 2393 O O . PRO A 1 319 ? -18.391 7.027 27.094 1 92.44 319 PRO A O 1
ATOM 2396 N N . ASP A 1 320 ? -19.938 8.508 26.562 1 90.62 320 ASP A N 1
ATOM 2397 C CA . ASP A 1 320 ? -21.078 7.652 26.844 1 90.62 320 ASP A CA 1
ATOM 2398 C C . ASP A 1 320 ? -21.562 6.953 25.562 1 90.62 320 ASP A C 1
ATOM 2400 O O . ASP A 1 320 ? -22.469 7.441 24.891 1 90.62 320 ASP A O 1
ATOM 2404 N N . LEU A 1 321 ? -21.078 5.789 25.344 1 92.31 321 LEU A N 1
ATOM 2405 C CA . LEU A 1 321 ? -21.406 5.066 24.109 1 92.31 321 LEU A CA 1
ATOM 2406 C C . LEU A 1 321 ? -22.719 4.289 24.281 1 92.31 321 LEU A C 1
ATOM 2408 O O . LEU A 1 321 ? -23.047 3.84 25.375 1 92.31 321 LEU A O 1
ATOM 2412 N N . PRO A 1 322 ? -23.406 4.219 23.25 1 91.62 322 PRO A N 1
ATOM 2413 C CA . PRO A 1 322 ? -24.625 3.4 23.312 1 91.62 322 PRO A CA 1
ATOM 2414 C C . PRO A 1 322 ? -24.328 1.921 23.547 1 91.62 322 PRO A C 1
ATOM 2416 O O . PRO A 1 322 ? -23.156 1.514 23.562 1 91.62 322 PRO A O 1
ATOM 2419 N N . ALA A 1 323 ? -25.281 1.119 23.672 1 88.56 323 ALA A N 1
ATOM 2420 C CA . ALA A 1 323 ? -25.172 -0.294 24.031 1 88.56 323 ALA A CA 1
ATOM 2421 C C . ALA A 1 323 ? -24.422 -1.072 22.953 1 88.56 323 ALA A C 1
ATOM 2423 O O . ALA A 1 323 ? -23.641 -1.975 23.25 1 88.56 323 ALA A O 1
ATOM 2424 N N . SER A 1 324 ? -24.703 -0.648 21.672 1 90.12 324 SER A N 1
ATOM 2425 C CA . SER A 1 324 ? -24 -1.297 20.562 1 90.12 324 SER A CA 1
ATOM 2426 C C . SER A 1 324 ? -23.203 -0.29 19.75 1 90.12 324 SER A C 1
ATOM 2428 O O . SER A 1 324 ? -23.609 0.102 18.656 1 90.12 324 SER A O 1
ATOM 2430 N N . PRO A 1 325 ? -22.125 0.051 20.359 1 91.25 325 PRO A N 1
ATOM 2431 C CA . PRO A 1 325 ? -21.344 1.062 19.656 1 91.25 325 PRO A CA 1
ATOM 2432 C C . PRO A 1 325 ? -20.703 0.527 18.375 1 91.25 325 PRO A C 1
ATOM 2434 O O . PRO A 1 325 ? -20.516 -0.684 18.234 1 91.25 325 PRO A O 1
ATOM 2437 N N . ALA A 1 326 ? -20.516 1.372 17.438 1 93.56 326 ALA A N 1
ATOM 2438 C CA . ALA A 1 326 ? -19.875 1.024 16.172 1 93.56 326 ALA A CA 1
ATOM 2439 C C . ALA A 1 326 ? -18.344 0.985 16.328 1 93.56 326 ALA A C 1
ATOM 2441 O O . ALA A 1 326 ? -17.641 1.795 15.742 1 93.56 326 ALA A O 1
ATOM 2442 N N . TRP A 1 327 ? -17.812 -0.016 16.969 1 92.56 327 TRP A N 1
ATOM 2443 C CA . TRP A 1 327 ? -16.406 -0.119 17.312 1 92.56 327 TRP A CA 1
ATOM 2444 C C . TRP A 1 327 ? -15.539 -0.175 16.047 1 92.56 327 TRP A C 1
ATOM 2446 O O . TRP A 1 327 ? -14.414 0.329 16.031 1 92.56 327 TRP A O 1
ATOM 2456 N N . GLY A 1 328 ? -16.062 -0.813 15.016 1 90.44 328 GLY A N 1
ATOM 2457 C CA . GLY A 1 328 ? -15.328 -0.845 13.766 1 90.44 328 GLY A CA 1
ATOM 2458 C C . GLY A 1 328 ? -15.055 0.536 13.195 1 90.44 328 GLY A C 1
ATOM 2459 O O . GLY A 1 328 ? -13.93 0.833 12.789 1 90.44 328 GLY A O 1
ATOM 2460 N N . THR A 1 329 ? -16.031 1.294 13.25 1 91.19 329 THR A N 1
ATOM 2461 C CA . THR A 1 329 ? -15.906 2.654 12.742 1 91.19 329 THR A CA 1
ATOM 2462 C C . THR A 1 329 ? -15.008 3.492 13.648 1 91.19 329 THR A C 1
ATOM 2464 O O . THR A 1 329 ? -14.172 4.258 13.172 1 91.19 329 THR A O 1
ATOM 2467 N N . ILE A 1 330 ? -15.148 3.281 14.914 1 94.44 330 ILE A N 1
ATOM 2468 C CA . ILE A 1 330 ? -14.375 4.039 15.898 1 94.44 330 ILE A CA 1
ATOM 2469 C C . ILE A 1 330 ? -12.883 3.744 15.719 1 94.44 330 ILE A C 1
ATOM 2471 O O . ILE A 1 330 ? -12.07 4.664 15.656 1 94.44 330 ILE A O 1
ATOM 2475 N N . TRP A 1 331 ? -12.578 2.529 15.547 1 93.5 331 TRP A N 1
ATOM 2476 C CA . TRP A 1 331 ? -11.18 2.135 15.43 1 93.5 331 TRP A CA 1
ATOM 2477 C C . TRP A 1 331 ? -10.578 2.621 14.109 1 93.5 331 TRP A C 1
ATOM 2479 O O . TRP A 1 331 ? -9.43 3.066 14.07 1 93.5 331 TRP A O 1
ATOM 2489 N N . ALA A 1 332 ? -11.32 2.523 13.094 1 90.31 332 ALA A N 1
ATOM 2490 C CA . ALA A 1 332 ? -10.836 2.938 11.781 1 90.31 332 ALA A CA 1
ATOM 2491 C C . ALA A 1 332 ? -10.547 4.434 11.75 1 90.31 332 ALA A C 1
ATOM 2493 O O . ALA A 1 332 ? -9.508 4.859 11.242 1 90.31 332 ALA A O 1
ATOM 2494 N N . TYR A 1 333 ? -11.453 5.203 12.281 1 94.25 333 TYR A N 1
ATOM 2495 C CA . TYR A 1 333 ? -11.273 6.648 12.266 1 94.25 333 TYR A CA 1
ATOM 2496 C C . TYR A 1 333 ? -10.227 7.078 13.289 1 94.25 333 TYR A C 1
ATOM 2498 O O . TYR A 1 333 ? -9.492 8.047 13.062 1 94.25 333 TYR A O 1
ATOM 2506 N N . ALA A 1 334 ? -10.133 6.344 14.422 1 96.25 334 ALA A N 1
ATOM 2507 C CA . ALA A 1 334 ? -9.086 6.648 15.391 1 96.25 334 ALA A CA 1
ATOM 2508 C C . ALA A 1 334 ? -7.699 6.434 14.789 1 96.25 334 ALA A C 1
ATOM 2510 O O . ALA A 1 334 ? -6.797 7.25 14.992 1 96.25 334 ALA A O 1
ATOM 2511 N N . ALA A 1 335 ? -7.566 5.406 14.086 1 92.38 335 ALA A N 1
ATOM 2512 C CA . ALA A 1 335 ? -6.289 5.117 13.43 1 92.38 335 ALA A CA 1
ATOM 2513 C C . ALA A 1 335 ? -5.965 6.172 12.375 1 92.38 335 ALA A C 1
ATOM 2515 O O . ALA A 1 335 ? -4.82 6.617 12.273 1 92.38 335 ALA A O 1
ATOM 2516 N N . SER A 1 336 ? -6.965 6.496 11.625 1 92.81 336 SER A N 1
ATOM 2517 C CA . SER A 1 336 ? -6.797 7.512 10.594 1 92.81 336 SER A CA 1
ATOM 2518 C C . SER A 1 336 ? -6.371 8.852 11.203 1 92.81 336 SER A C 1
ATOM 2520 O O . SER A 1 336 ? -5.426 9.477 10.727 1 92.81 336 SER A O 1
ATOM 2522 N N . LEU A 1 337 ? -7.055 9.234 12.211 1 95.75 337 LEU A N 1
ATOM 2523 C CA . LEU A 1 337 ? -6.801 10.516 12.844 1 95.75 337 LEU A CA 1
ATOM 2524 C C . LEU A 1 337 ? -5.449 10.516 13.555 1 95.75 337 LEU A C 1
ATOM 2526 O O . LEU A 1 337 ? -4.75 11.531 13.578 1 95.75 337 LEU A O 1
ATOM 2530 N N . ALA A 1 338 ? -5.102 9.406 14.133 1 94.5 338 ALA A N 1
ATOM 2531 C CA . ALA A 1 338 ? -3.787 9.281 14.758 1 94.5 338 ALA A CA 1
ATOM 2532 C C . ALA A 1 338 ? -2.674 9.445 13.727 1 94.5 338 ALA A C 1
ATOM 2534 O O . ALA A 1 338 ? -1.647 10.07 14.008 1 94.5 338 ALA A O 1
ATOM 2535 N N . LEU A 1 339 ? -2.9 8.891 12.617 1 91.38 339 LEU A N 1
ATOM 2536 C CA . LEU A 1 339 ? -1.912 9 11.547 1 91.38 339 LEU A CA 1
ATOM 2537 C C . LEU A 1 339 ? -1.78 10.445 11.086 1 91.38 339 LEU A C 1
ATOM 2539 O O . LEU A 1 339 ? -0.667 10.953 10.93 1 91.38 339 LEU A O 1
ATOM 2543 N N . ILE A 1 340 ? -2.869 11.133 10.898 1 93.19 340 ILE A N 1
ATOM 2544 C CA . ILE A 1 340 ? -2.875 12.523 10.445 1 93.19 340 ILE A CA 1
ATOM 2545 C C . ILE A 1 340 ? -2.207 13.406 11.492 1 93.19 340 ILE A C 1
ATOM 2547 O O . ILE A 1 340 ? -1.368 14.25 11.156 1 93.19 340 ILE A O 1
ATOM 2551 N N . GLY A 1 341 ? -2.621 13.156 12.688 1 93.56 341 GLY A N 1
ATOM 2552 C CA . GLY A 1 341 ? -2.006 13.914 13.766 1 93.56 341 GLY A CA 1
ATOM 2553 C C . GLY A 1 341 ? -0.515 13.672 13.891 1 93.56 341 GLY A C 1
ATOM 2554 O O . GLY A 1 341 ? 0.249 14.594 14.18 1 93.56 341 GLY A O 1
ATOM 2555 N N . GLY A 1 342 ? -0.101 12.453 13.719 1 90.81 342 GLY A N 1
ATOM 2556 C CA . GLY A 1 342 ? 1.316 12.125 13.742 1 90.81 342 GLY A CA 1
ATOM 2557 C C . GLY A 1 342 ? 2.1 12.789 12.633 1 90.81 342 GLY A C 1
ATOM 2558 O O . GLY A 1 342 ? 3.191 13.312 12.859 1 90.81 342 GLY A O 1
ATOM 2559 N N . VAL A 1 343 ? 1.504 12.805 11.484 1 89.31 343 VAL A N 1
ATOM 2560 C CA . VAL A 1 343 ? 2.146 13.414 10.328 1 89.31 343 VAL A CA 1
ATOM 2561 C C . VAL A 1 343 ? 2.346 14.914 10.57 1 89.31 343 VAL A C 1
ATOM 2563 O O . VAL A 1 343 ? 3.441 15.438 10.367 1 89.31 343 VAL A O 1
ATOM 2566 N N . GLU A 1 344 ? 1.334 15.516 11.055 1 92 344 GLU A N 1
ATOM 2567 C CA . GLU A 1 344 ? 1.409 16.953 11.336 1 92 344 GLU A CA 1
ATOM 2568 C C . GLU A 1 344 ? 2.438 17.234 12.422 1 92 344 GLU A C 1
ATOM 2570 O O . GLU A 1 344 ? 3.188 18.219 12.328 1 92 344 GLU A O 1
ATOM 2575 N N . THR A 1 345 ? 2.465 16.422 13.383 1 93.31 345 THR A N 1
ATOM 2576 C CA . THR A 1 345 ? 3.357 16.625 14.516 1 93.31 345 THR A CA 1
ATOM 2577 C C . THR A 1 345 ? 4.816 16.469 14.094 1 93.31 345 THR A C 1
ATOM 2579 O O . THR A 1 345 ? 5.656 17.312 14.406 1 93.31 345 THR A O 1
ATOM 2582 N N . VAL A 1 346 ? 5.137 15.469 13.383 1 88 346 VAL A N 1
ATOM 2583 C CA . VAL A 1 346 ? 6.516 15.195 12.984 1 88 346 VAL A CA 1
ATOM 2584 C C . VAL A 1 346 ? 6.969 16.219 11.953 1 88 346 VAL A C 1
ATOM 2586 O O . VAL A 1 346 ? 8.109 16.672 11.984 1 88 346 VAL A O 1
ATOM 2589 N N . MET A 1 347 ? 6.105 16.562 11.086 1 84.94 347 MET A N 1
ATOM 2590 C CA . MET A 1 347 ? 6.434 17.594 10.102 1 84.94 347 MET A CA 1
ATOM 2591 C C . MET A 1 347 ? 6.738 18.922 10.781 1 84.94 347 MET A C 1
ATOM 2593 O O . MET A 1 347 ? 7.66 19.641 10.383 1 84.94 347 MET A O 1
ATOM 2597 N N . THR A 1 348 ? 5.918 19.234 11.711 1 91.12 348 THR A N 1
ATOM 2598 C CA . THR A 1 348 ? 6.141 20.469 12.461 1 91.12 348 THR A CA 1
ATOM 2599 C C . THR A 1 348 ? 7.469 20.406 13.203 1 91.12 348 THR A C 1
ATOM 2601 O O . THR A 1 348 ? 8.195 21.406 13.25 1 91.12 348 THR A O 1
ATOM 2604 N N . HIS A 1 349 ? 7.711 19.297 13.727 1 89.5 349 HIS A N 1
ATOM 2605 C CA . HIS A 1 349 ? 8.984 19.078 14.406 1 89.5 349 HIS A CA 1
ATOM 2606 C C . HIS A 1 349 ? 10.156 19.328 13.469 1 89.5 349 HIS A C 1
ATOM 2608 O O . HIS A 1 349 ? 11.133 19.969 13.844 1 89.5 349 HIS A O 1
ATOM 2614 N N . GLU A 1 350 ? 10.109 18.875 12.32 1 83.12 350 GLU A N 1
ATOM 2615 C CA . GLU A 1 350 ? 11.188 19.016 11.336 1 83.12 350 GLU A CA 1
ATOM 2616 C C . GLU A 1 350 ? 11.336 20.469 10.898 1 83.12 350 GLU A C 1
ATOM 2618 O O . GLU A 1 350 ? 12.453 20.938 10.672 1 83.12 350 GLU A O 1
ATOM 2623 N N . VAL A 1 351 ? 10.258 21.125 10.812 1 84.62 351 VAL A N 1
ATOM 2624 C CA . VAL A 1 351 ? 10.289 22.531 10.43 1 84.62 351 VAL A CA 1
ATOM 2625 C C . VAL A 1 351 ? 11 23.344 11.508 1 84.62 351 VAL A C 1
ATOM 2627 O O . VAL A 1 351 ? 11.797 24.234 11.203 1 84.62 351 VAL A O 1
ATOM 2630 N N . VAL A 1 352 ? 10.664 23.047 12.727 1 89.5 352 VAL A N 1
ATOM 2631 C CA . VAL A 1 352 ? 11.305 23.75 13.828 1 89.5 352 VAL A CA 1
ATOM 2632 C C . VAL A 1 352 ? 12.805 23.469 13.828 1 89.5 352 VAL A C 1
ATOM 2634 O O . VAL A 1 352 ? 13.617 24.375 14.031 1 89.5 352 VAL A O 1
ATOM 2637 N N . ASN A 1 353 ? 13.156 22.25 13.562 1 82.5 353 ASN A N 1
ATOM 2638 C CA . ASN A 1 353 ? 14.57 21.891 13.484 1 82.5 353 ASN A CA 1
ATOM 2639 C C . ASN A 1 353 ? 15.297 22.688 12.406 1 82.5 353 ASN A C 1
ATOM 2641 O O . ASN A 1 353 ? 16.438 23.109 12.609 1 82.5 353 ASN A O 1
ATOM 2645 N N . SER A 1 354 ? 14.672 22.828 11.367 1 79.81 354 SER A N 1
ATOM 2646 C CA . SER A 1 354 ? 15.258 23.562 10.258 1 79.81 354 SER A CA 1
ATOM 2647 C C . SER A 1 354 ? 15.375 25.062 10.586 1 79.81 354 SER A C 1
ATOM 2649 O O . SER A 1 354 ? 16.359 25.703 10.242 1 79.81 354 SER A O 1
ATOM 2651 N N . LEU A 1 355 ? 14.406 25.578 11.258 1 81.5 355 LEU A N 1
ATOM 2652 C CA . LEU A 1 355 ? 14.375 27 11.578 1 81.5 355 LEU A CA 1
ATOM 2653 C C . LEU A 1 355 ? 15.406 27.344 12.648 1 81.5 355 LEU A C 1
ATOM 2655 O O . LEU A 1 355 ? 16.031 28.391 12.594 1 81.5 355 LEU A O 1
ATOM 2659 N N . VAL A 1 356 ? 15.547 26.438 13.516 1 80.81 356 VAL A N 1
ATOM 2660 C CA . VAL A 1 356 ? 16.453 26.703 14.625 1 80.81 356 VAL A CA 1
ATOM 2661 C C . VAL A 1 356 ? 17.812 26.094 14.336 1 80.81 356 VAL A C 1
ATOM 2663 O O . VAL A 1 356 ? 18.766 26.281 15.102 1 80.81 356 VAL A O 1
ATOM 2666 N N . LYS A 1 357 ? 17.984 25.359 13.227 1 77.25 357 LYS A N 1
ATOM 2667 C CA . LYS A 1 357 ? 19.234 24.75 12.75 1 77.25 357 LYS A CA 1
ATOM 2668 C C . LYS A 1 357 ? 19.719 23.672 13.711 1 77.25 357 LYS A C 1
ATOM 2670 O O . LYS A 1 357 ? 20.906 23.625 14.055 1 77.25 357 LYS A O 1
ATOM 2675 N N . ASP A 1 358 ? 18.734 23 14.25 1 73.44 358 ASP A N 1
ATOM 2676 C CA . ASP A 1 358 ? 19.031 21.844 15.102 1 73.44 358 ASP A CA 1
ATOM 2677 C C . ASP A 1 358 ? 19 20.547 14.305 1 73.44 358 ASP A C 1
ATOM 2679 O O . ASP A 1 358 ? 18.156 20.375 13.422 1 73.44 358 ASP A O 1
ATOM 2683 N N . PRO A 1 359 ? 19.969 19.703 14.516 1 67.25 359 PRO A N 1
ATOM 2684 C CA . PRO A 1 359 ? 19.891 18.406 13.844 1 67.25 359 PRO A CA 1
ATOM 2685 C C . PRO A 1 359 ? 18.656 17.609 14.25 1 67.25 359 PRO A C 1
ATOM 2687 O O . PRO A 1 359 ? 18.141 17.766 15.359 1 67.25 359 PRO A O 1
ATOM 2690 N N . PRO A 1 360 ? 18.188 16.797 13.359 1 70.75 360 PRO A N 1
ATOM 2691 C CA . PRO A 1 360 ? 17.016 15.969 13.672 1 70.75 360 PRO A CA 1
ATOM 2692 C C . PRO A 1 360 ? 17.281 14.969 14.789 1 70.75 360 PRO A C 1
ATOM 2694 O O . PRO A 1 360 ? 18.391 14.422 14.891 1 70.75 360 PRO A O 1
ATOM 2697 N N . SER A 1 361 ? 16.328 14.906 15.711 1 72.06 361 SER A N 1
ATOM 2698 C CA . SER A 1 361 ? 16.406 13.961 16.812 1 72.06 361 SER A CA 1
ATOM 2699 C C . SER A 1 361 ? 15.156 13.07 16.875 1 72.06 361 SER A C 1
ATOM 2701 O O . SER A 1 361 ? 14.039 13.57 17.031 1 72.06 361 SER A O 1
ATOM 2703 N N . SER A 1 362 ? 15.383 11.773 16.75 1 73 362 SER A N 1
ATOM 2704 C CA . SER A 1 362 ? 14.266 10.844 16.812 1 73 362 SER A CA 1
ATOM 2705 C C . SER A 1 362 ? 13.656 10.789 18.203 1 73 362 SER A C 1
ATOM 2707 O O . SER A 1 362 ? 12.453 10.555 18.359 1 73 362 SER A O 1
ATOM 2709 N N . PHE A 1 363 ? 14.531 11.047 19.109 1 75.19 363 PHE A N 1
ATOM 2710 C CA . PHE A 1 363 ? 14.055 11.016 20.5 1 75.19 363 PHE A CA 1
ATOM 2711 C C . PHE A 1 363 ? 13.062 12.148 20.75 1 75.19 363 PHE A C 1
ATOM 2713 O O . PHE A 1 363 ? 11.992 11.93 21.312 1 75.19 363 PHE A O 1
ATOM 2720 N N . LYS A 1 364 ? 13.438 13.305 20.359 1 82.19 364 LYS A N 1
ATOM 2721 C CA . LYS A 1 364 ? 12.562 14.461 20.562 1 82.19 364 LYS A CA 1
ATOM 2722 C C . LYS A 1 364 ? 11.266 14.312 19.781 1 82.19 364 LYS A C 1
ATOM 2724 O O . LYS A 1 364 ? 10.203 14.711 20.25 1 82.19 364 LYS A O 1
ATOM 2729 N N . ALA A 1 365 ? 11.398 13.773 18.656 1 84.56 365 ALA A N 1
ATOM 2730 C CA . ALA A 1 365 ? 10.211 13.57 17.844 1 84.56 365 ALA A CA 1
ATOM 2731 C C . ALA A 1 365 ? 9.266 12.562 18.484 1 84.56 365 ALA A C 1
ATOM 2733 O O . ALA A 1 365 ? 8.047 12.75 18.484 1 84.56 365 ALA A O 1
ATOM 2734 N N . ASN A 1 366 ? 9.836 11.5 19.047 1 83.81 366 ASN A N 1
ATOM 2735 C CA . ASN A 1 366 ? 9.023 10.484 19.703 1 83.81 366 ASN A CA 1
ATOM 2736 C C . ASN A 1 366 ? 8.352 11.039 20.953 1 83.81 366 ASN A C 1
ATOM 2738 O O . ASN A 1 366 ? 7.199 10.719 21.25 1 83.81 366 ASN A O 1
ATOM 2742 N N . GLN A 1 367 ? 9.109 11.781 21.672 1 84.81 367 GLN A N 1
ATOM 2743 C CA . GLN A 1 367 ? 8.547 12.406 22.859 1 84.81 367 GLN A CA 1
ATOM 2744 C C . GLN A 1 367 ? 7.383 13.328 22.5 1 84.81 367 GLN A C 1
ATOM 2746 O O . GLN A 1 367 ? 6.363 13.352 23.188 1 84.81 367 GLN A O 1
ATOM 2751 N N . GLU A 1 368 ? 7.621 14.078 21.531 1 89.56 368 GLU A N 1
ATOM 2752 C CA . GLU A 1 368 ? 6.559 14.977 21.078 1 89.56 368 GLU A CA 1
ATOM 2753 C C . GLU A 1 368 ? 5.297 14.195 20.719 1 89.56 368 GLU A C 1
ATOM 2755 O O . GLU A 1 368 ? 4.188 14.617 21.047 1 89.56 368 GLU A O 1
ATOM 2760 N N . CYS A 1 369 ? 5.441 13.086 20.078 1 89.56 369 CYS A N 1
ATOM 2761 C CA . CYS A 1 369 ? 4.301 12.273 19.672 1 89.56 369 CYS A CA 1
ATOM 2762 C C . CYS A 1 369 ? 3.596 11.68 20.875 1 89.56 369 CYS A C 1
ATOM 2764 O O . CYS A 1 369 ? 2.365 11.617 20.922 1 89.56 369 CYS A O 1
ATOM 2766 N N . VAL A 1 370 ? 4.344 11.242 21.828 1 89.94 370 VAL A N 1
ATOM 2767 C CA . VAL A 1 370 ? 3.77 10.648 23.031 1 89.94 370 VAL A CA 1
ATOM 2768 C C . VAL A 1 370 ? 2.957 11.703 23.781 1 89.94 370 VAL A C 1
ATOM 2770 O O . VAL A 1 370 ? 1.837 11.43 24.219 1 89.94 370 VAL A O 1
ATOM 2773 N N . VAL A 1 371 ? 3.523 12.844 23.906 1 92.19 371 VAL A N 1
ATOM 2774 C CA . VAL A 1 371 ? 2.846 13.891 24.672 1 92.19 371 VAL A CA 1
ATOM 2775 C C . VAL A 1 371 ? 1.62 14.375 23.906 1 92.19 371 VAL A C 1
ATOM 2777 O O . VAL A 1 371 ? 0.6 14.727 24.5 1 92.19 371 VAL A O 1
ATOM 2780 N N . GLN A 1 372 ? 1.705 14.469 22.594 1 94.94 372 GLN A N 1
ATOM 2781 C CA . GLN A 1 372 ? 0.519 14.758 21.781 1 94.94 372 GLN A CA 1
ATOM 2782 C C . GLN A 1 372 ? -0.584 13.734 22.047 1 94.94 372 GLN A C 1
ATOM 2784 O O . GLN A 1 372 ? -1.764 14.094 22.109 1 94.94 372 GLN A O 1
ATOM 2789 N N . GLY A 1 373 ? -0.151 12.477 22.172 1 94.56 373 GLY A N 1
ATOM 2790 C CA . GLY A 1 373 ? -1.105 11.43 22.5 1 94.56 373 GLY A CA 1
ATOM 2791 C C . GLY A 1 373 ? -1.747 11.617 23.859 1 94.56 373 GLY A C 1
ATOM 2792 O O . GLY A 1 373 ? -2.965 11.484 24.016 1 94.56 373 GLY A O 1
ATOM 2793 N N . ILE A 1 374 ? -0.971 11.945 24.828 1 93.75 374 ILE A N 1
ATOM 2794 C CA . ILE A 1 374 ? -1.481 12.195 26.172 1 93.75 374 ILE A CA 1
ATOM 2795 C C . ILE A 1 374 ? -2.449 13.383 26.141 1 93.75 374 ILE A C 1
ATOM 2797 O O . ILE A 1 374 ? -3.504 13.344 26.781 1 93.75 374 ILE A O 1
ATOM 2801 N N . ALA A 1 375 ? -2.053 14.391 25.453 1 96.06 375 ALA A N 1
ATOM 2802 C CA . ALA A 1 375 ? -2.908 15.57 25.344 1 96.06 375 ALA A CA 1
ATOM 2803 C C . ALA A 1 375 ? -4.246 15.219 24.703 1 96.06 375 ALA A C 1
ATOM 2805 O O . ALA A 1 375 ? -5.297 15.695 25.141 1 96.06 375 ALA A O 1
ATOM 2806 N N . ASN A 1 376 ? -4.227 14.422 23.688 1 97.19 376 ASN A N 1
ATOM 2807 C CA . ASN A 1 376 ? -5.465 14.016 23.047 1 97.19 376 ASN A CA 1
ATOM 2808 C C . ASN A 1 376 ? -6.305 13.117 23.953 1 97.19 376 ASN A C 1
ATOM 2810 O O . ASN A 1 376 ? -7.535 13.156 23.906 1 97.19 376 ASN A O 1
ATOM 2814 N N . LEU A 1 377 ? -5.617 12.297 24.719 1 95.56 377 LEU A N 1
ATOM 2815 C CA . LEU A 1 377 ? -6.344 11.508 25.719 1 95.56 377 LEU A CA 1
ATOM 2816 C C . LEU A 1 377 ? -7.125 12.414 26.656 1 95.56 377 LEU A C 1
ATOM 2818 O O . LEU A 1 377 ? -8.305 12.164 26.922 1 95.56 377 LEU A O 1
ATOM 2822 N N . PHE A 1 378 ? -6.492 13.445 27.094 1 94.12 378 PHE A N 1
ATOM 2823 C CA . PHE A 1 378 ? -7.141 14.398 27.984 1 94.12 378 PHE A CA 1
ATOM 2824 C C . PHE A 1 378 ? -8.25 15.148 27.266 1 94.12 378 PHE A C 1
ATOM 2826 O O . PHE A 1 378 ? -9.336 15.352 27.812 1 94.12 378 PHE A O 1
ATOM 2833 N N . THR A 1 379 ? -7.961 15.586 26.078 1 94.88 379 THR A N 1
ATOM 2834 C CA . THR A 1 379 ? -8.945 16.328 25.297 1 94.88 379 THR A CA 1
ATOM 2835 C C . THR A 1 379 ? -10.211 15.5 25.094 1 94.88 379 THR A C 1
ATOM 2837 O O . THR A 1 379 ? -11.328 16.016 25.203 1 94.88 379 THR A O 1
ATOM 2840 N N . GLY A 1 380 ? -10.016 14.219 24.797 1 94.38 380 GLY A N 1
ATOM 2841 C CA . GLY A 1 380 ? -11.164 13.344 24.609 1 94.38 380 GLY A CA 1
ATOM 2842 C C . GLY A 1 380 ? -11.977 13.141 25.875 1 94.38 380 GLY A C 1
ATOM 2843 O O . GLY A 1 380 ? -13.195 12.992 25.812 1 94.38 380 GLY A O 1
ATOM 2844 N N . LEU A 1 381 ? -11.305 13.195 27 1 95.19 381 LEU A N 1
ATOM 2845 C CA . LEU A 1 381 ? -11.961 12.945 28.281 1 95.19 381 LEU A CA 1
ATOM 2846 C C . LEU A 1 381 ? -12.547 14.234 28.844 1 95.19 381 LEU A C 1
ATOM 2848 O O . LEU A 1 381 ? -13.367 14.195 29.766 1 95.19 381 LEU A O 1
ATOM 2852 N N . PHE A 1 382 ? -12.172 15.375 28.297 1 93.31 382 PHE A N 1
ATOM 2853 C CA . PHE A 1 382 ? -12.664 16.656 28.781 1 93.31 382 PHE A CA 1
ATOM 2854 C C . PHE A 1 382 ? -13.398 17.406 27.672 1 93.31 382 PHE A C 1
ATOM 2856 O O . PHE A 1 382 ? -13.328 18.641 27.594 1 93.31 382 PHE A O 1
ATOM 2863 N N . GLN A 1 383 ? -13.906 16.672 26.75 1 90.69 383 GLN A N 1
ATOM 2864 C CA . GLN A 1 383 ? -14.828 17.156 25.719 1 90.69 383 GLN A CA 1
ATOM 2865 C C . GLN A 1 383 ? -14.133 18.125 24.781 1 90.69 383 GLN A C 1
ATOM 2867 O O . GLN A 1 383 ? -14.633 19.219 24.531 1 90.69 383 GLN A O 1
ATOM 2872 N N . GLY A 1 384 ? -13.047 17.828 24.359 1 92.75 384 GLY A N 1
ATOM 2873 C CA . GLY A 1 384 ? -12.352 18.5 23.266 1 92.75 384 GLY A CA 1
ATOM 2874 C C . GLY A 1 384 ? -12.328 17.688 21.984 1 92.75 384 GLY A C 1
ATOM 2875 O O . GLY A 1 384 ? -12.57 16.484 22 1 92.75 384 GLY A O 1
ATOM 2876 N N . MET A 1 385 ? -12.156 18.312 20.891 1 93.31 385 MET A N 1
ATOM 2877 C CA . MET A 1 385 ? -12.219 17.609 19.609 1 93.31 385 MET A CA 1
ATOM 2878 C C . MET A 1 385 ? -10.883 16.969 19.266 1 93.31 385 MET A C 1
ATOM 2880 O O . MET A 1 385 ? -10.789 16.172 18.328 1 93.31 385 MET A O 1
ATOM 2884 N N . GLY A 1 386 ? -9.867 17.25 20.062 1 94.38 386 GLY A N 1
ATOM 2885 C CA . GLY A 1 386 ? -8.547 16.734 19.719 1 94.38 386 GLY A CA 1
ATOM 2886 C C . GLY A 1 386 ? -7.766 17.672 18.812 1 94.38 386 GLY A C 1
ATOM 2887 O O . GLY A 1 386 ? -8.234 18.75 18.484 1 94.38 386 GLY A O 1
ATOM 2888 N N . GLY A 1 387 ? -6.539 17.234 18.469 1 96.56 387 GLY A N 1
ATOM 2889 C CA . GLY A 1 387 ? -5.695 18.062 17.625 1 96.56 387 GLY A CA 1
ATOM 2890 C C . GLY A 1 387 ? -4.285 17.531 17.484 1 96.56 387 GLY A C 1
ATOM 2891 O O . GLY A 1 387 ? -4.039 16.344 17.688 1 96.56 387 GLY A O 1
ATOM 2892 N N . SER A 1 388 ? -3.465 18.359 16.953 1 96.31 388 SER A N 1
ATOM 2893 C CA . SER A 1 388 ? -2.059 18.047 16.719 1 96.31 388 SER A CA 1
ATOM 2894 C C . SER A 1 388 ? -1.21 19.312 16.672 1 96.31 388 SER A C 1
ATOM 2896 O O . SER A 1 388 ? -1.692 20.406 17 1 96.31 388 SER A O 1
ATOM 2898 N N . ALA A 1 389 ? 0.052 19.094 16.406 1 96 389 ALA A N 1
ATOM 2899 C CA . ALA A 1 389 ? 0.923 20.25 16.219 1 96 389 ALA A CA 1
ATOM 2900 C C . ALA A 1 389 ? 0.542 21.016 14.953 1 96 389 ALA A C 1
ATOM 2902 O O . ALA A 1 389 ? 0.071 20.422 13.977 1 96 389 ALA A O 1
ATOM 2903 N N . LEU A 1 390 ? 0.715 22.328 15.07 1 95.19 390 LEU A N 1
ATOM 2904 C CA . LEU A 1 390 ? 0.326 23.219 13.984 1 95.19 390 LEU A CA 1
ATOM 2905 C C . LEU A 1 390 ? 1.551 23.875 13.352 1 95.19 390 LEU A C 1
ATOM 2907 O O . LEU A 1 390 ? 2.252 24.656 13.992 1 95.19 390 LEU A O 1
ATOM 2911 N N . VAL A 1 391 ? 1.785 23.641 12.133 1 89.88 391 VAL A N 1
ATOM 2912 C CA . VAL A 1 391 ? 2.977 24.094 11.422 1 89.88 391 VAL A CA 1
ATOM 2913 C C . VAL A 1 391 ? 2.971 25.625 11.336 1 89.88 391 VAL A C 1
ATOM 2915 O O . VAL A 1 391 ? 3.953 26.266 11.688 1 89.88 391 VAL A O 1
ATOM 2918 N N . GLY A 1 392 ? 1.864 26.203 10.883 1 86.44 392 GLY A N 1
ATOM 2919 C CA . GLY A 1 392 ? 1.781 27.641 10.688 1 86.44 392 GLY A CA 1
ATOM 2920 C C . GLY A 1 392 ? 2.016 28.438 11.961 1 86.44 392 GLY A C 1
ATOM 2921 O O . GLY A 1 392 ? 2.855 29.344 11.992 1 86.44 392 GLY A O 1
ATOM 2922 N N . GLU A 1 393 ? 1.322 28.078 12.969 1 91.31 393 GLU A N 1
ATOM 2923 C CA . GLU A 1 393 ? 1.438 28.766 14.25 1 91.31 393 GLU A CA 1
ATOM 2924 C C . GLU A 1 393 ? 2.824 28.594 14.852 1 91.31 393 GLU A C 1
ATOM 2926 O O . GLU A 1 393 ? 3.357 29.5 15.484 1 91.31 393 GLU A O 1
ATOM 2931 N N . THR A 1 394 ? 3.4 27.422 14.656 1 94.31 394 THR A N 1
ATOM 2932 C CA . THR A 1 394 ? 4.734 27.141 15.188 1 94.31 394 THR A CA 1
ATOM 2933 C C . THR A 1 394 ? 5.777 28.016 14.492 1 94.31 394 THR A C 1
ATOM 2935 O O . THR A 1 394 ? 6.691 28.531 15.141 1 94.31 394 THR A O 1
ATOM 2938 N N . VAL A 1 395 ? 5.648 28.141 13.234 1 89 395 VAL A N 1
ATOM 2939 C CA . VAL A 1 395 ? 6.582 28.969 12.469 1 89 395 VAL A CA 1
ATOM 2940 C C . VAL A 1 395 ? 6.5 30.422 12.938 1 89 395 VAL A C 1
ATOM 2942 O O . VAL A 1 395 ? 7.527 31.062 13.148 1 89 395 VAL A O 1
ATOM 2945 N N . ILE A 1 396 ? 5.316 30.906 13.148 1 85.31 396 ILE A N 1
ATOM 2946 C CA . ILE A 1 396 ? 5.117 32.281 13.633 1 85.31 396 ILE A CA 1
ATOM 2947 C C . ILE A 1 396 ? 5.75 32.438 15.016 1 85.31 396 ILE A C 1
ATOM 2949 O O . ILE A 1 396 ? 6.402 33.438 15.297 1 85.31 396 ILE A O 1
ATOM 2953 N N . ASN A 1 397 ? 5.566 31.469 15.836 1 92.12 397 ASN A N 1
ATOM 2954 C CA . ASN A 1 397 ? 6.129 31.484 17.188 1 92.12 397 ASN A CA 1
ATOM 2955 C C . ASN A 1 397 ? 7.652 31.609 17.156 1 92.12 397 ASN A C 1
ATOM 2957 O O . ASN A 1 397 ? 8.227 32.406 17.891 1 92.12 397 ASN A O 1
ATOM 2961 N N . VAL A 1 398 ? 8.281 30.828 16.297 1 89.88 398 VAL A N 1
ATOM 2962 C CA . VAL A 1 398 ? 9.742 30.812 16.188 1 89.88 398 VAL A CA 1
ATOM 2963 C C . VAL A 1 398 ? 10.227 32.125 15.57 1 89.88 398 VAL A C 1
ATOM 2965 O O . VAL A 1 398 ? 11.258 32.656 15.977 1 89.88 398 VAL A O 1
ATOM 2968 N N . LEU A 1 399 ? 9.523 32.594 14.641 1 83.5 399 LEU A N 1
ATOM 2969 C CA . LEU A 1 399 ? 9.906 33.844 13.992 1 83.5 399 LEU A CA 1
ATOM 2970 C C . LEU A 1 399 ? 9.766 35.031 14.953 1 83.5 399 LEU A C 1
ATOM 2972 O O . LEU A 1 399 ? 10.492 36.031 14.836 1 83.5 399 LEU A O 1
ATOM 2976 N N . HIS A 1 400 ? 8.852 34.906 15.898 1 83.88 400 HIS A N 1
ATOM 2977 C CA . HIS A 1 400 ? 8.711 35.906 16.953 1 83.88 400 HIS A CA 1
ATOM 2978 C C . HIS A 1 400 ? 9.883 35.844 17.922 1 83.88 400 HIS A C 1
ATOM 2980 O O . HIS A 1 400 ? 10.031 36.75 18.781 1 83.88 400 HIS A O 1
ATOM 2986 N N . GLY A 1 401 ? 10.648 34.781 17.75 1 83.19 401 GLY A N 1
ATOM 2987 C CA . GLY A 1 401 ? 11.844 34.688 18.562 1 83.19 401 GLY A CA 1
ATOM 2988 C C . GLY A 1 401 ? 11.695 33.719 19.719 1 83.19 401 GLY A C 1
ATOM 2989 O O . GLY A 1 401 ? 12.625 33.562 20.516 1 83.19 401 GLY A O 1
ATOM 2990 N N . ALA A 1 402 ? 10.562 33.156 19.844 1 88.38 402 ALA A N 1
ATOM 2991 C CA . ALA A 1 402 ? 10.352 32.188 20.922 1 88.38 402 ALA A CA 1
ATOM 2992 C C . ALA A 1 402 ? 11.148 30.906 20.703 1 88.38 402 ALA A C 1
ATOM 2994 O O . ALA A 1 402 ? 11.281 30.438 19.562 1 88.38 402 ALA A O 1
ATOM 2995 N N . ARG A 1 403 ? 11.711 30.422 21.75 1 86.5 403 ARG A N 1
ATOM 2996 C CA . ARG A 1 403 ? 12.547 29.219 21.641 1 86.5 403 ARG A CA 1
ATOM 2997 C C . ARG A 1 403 ? 12.258 28.25 22.781 1 86.5 403 ARG A C 1
ATOM 2999 O O . ARG A 1 403 ? 12.617 27.078 22.719 1 86.5 403 ARG A O 1
ATOM 3006 N N . GLY A 1 404 ? 11.477 28.734 23.609 1 85.75 404 GLY A N 1
ATOM 3007 C CA . GLY A 1 404 ? 11.258 27.938 24.797 1 85.75 404 GLY A CA 1
ATOM 3008 C C . GLY A 1 404 ? 9.883 27.297 24.844 1 85.75 404 GLY A C 1
ATOM 3009 O O . GLY A 1 404 ? 9.164 27.281 23.844 1 85.75 404 GLY A O 1
ATOM 3010 N N . ARG A 1 405 ? 9.555 26.766 25.984 1 88.31 405 ARG A N 1
ATOM 3011 C CA . ARG A 1 405 ? 8.297 26.031 26.172 1 88.31 405 ARG A CA 1
ATOM 3012 C C . ARG A 1 405 ? 7.203 26.969 26.672 1 88.31 405 ARG A C 1
ATOM 3014 O O . ARG A 1 405 ? 6.016 26.641 26.594 1 88.31 405 ARG A O 1
ATOM 3021 N N . LEU A 1 406 ? 7.609 28.031 27.109 1 90.19 406 LEU A N 1
ATOM 3022 C CA . LEU A 1 406 ? 6.656 28.922 27.766 1 90.19 406 LEU A CA 1
ATOM 3023 C C . LEU A 1 406 ? 5.691 29.531 26.75 1 90.19 406 LEU A C 1
ATOM 3025 O O . LEU A 1 406 ? 4.531 29.797 27.078 1 90.19 406 LEU A O 1
ATOM 3029 N N . SER A 1 407 ? 6.152 29.812 25.594 1 93.06 407 SER A N 1
ATOM 3030 C CA . SER A 1 407 ? 5.262 30.375 24.594 1 93.06 407 SER A CA 1
ATOM 3031 C C . SER A 1 407 ? 4.082 29.453 24.312 1 93.06 407 SER A C 1
ATOM 3033 O O . SER A 1 407 ? 2.934 29.891 24.281 1 93.06 407 SER A O 1
ATOM 3035 N N . SER A 1 408 ? 4.375 28.156 24.156 1 94.12 408 SER A N 1
ATOM 3036 C CA . SER A 1 408 ? 3.332 27.172 23.891 1 94.12 408 SER A CA 1
ATOM 3037 C C . SER A 1 408 ? 2.387 27.031 25.078 1 94.12 408 SER A C 1
ATOM 3039 O O . SER A 1 408 ? 1.171 26.938 24.906 1 94.12 408 SER A O 1
ATOM 3041 N N . THR A 1 409 ? 2.912 26.969 26.281 1 94.06 409 THR A N 1
ATOM 3042 C CA . THR A 1 409 ? 2.107 26.844 27.5 1 94.06 409 THR A CA 1
ATOM 3043 C C . THR A 1 409 ? 1.229 28.078 27.688 1 94.06 409 THR A C 1
ATOM 3045 O O . THR A 1 409 ? 0.061 27.953 28.062 1 94.06 409 THR A O 1
ATOM 3048 N N . THR A 1 410 ? 1.827 29.156 27.406 1 94.56 410 THR A N 1
ATOM 3049 C CA . THR A 1 410 ? 1.084 30.406 27.547 1 94.56 410 THR A CA 1
ATOM 3050 C C . THR A 1 410 ? -0.07 30.469 26.547 1 94.56 410 THR A C 1
ATOM 3052 O O . THR A 1 410 ? -1.14 31 26.859 1 94.56 410 THR A O 1
ATOM 3055 N N . ALA A 1 411 ? 0.157 30.016 25.391 1 95.31 411 ALA A N 1
ATOM 3056 C CA . ALA A 1 411 ? -0.917 29.969 24.406 1 95.31 411 ALA A CA 1
ATOM 3057 C C . ALA A 1 411 ? -2.104 29.156 24.906 1 95.31 411 ALA A C 1
ATOM 3059 O O . ALA A 1 411 ? -3.254 29.578 24.781 1 95.31 411 ALA A O 1
ATOM 3060 N N . GLY A 1 412 ? -1.853 27.984 25.469 1 95.31 412 GLY A N 1
ATOM 3061 C CA . GLY A 1 412 ? -2.906 27.141 26.031 1 95.31 412 GLY A CA 1
ATOM 3062 C C . GLY A 1 412 ? -3.621 27.797 27.203 1 95.31 412 GLY A C 1
ATOM 3063 O O . GLY A 1 412 ? -4.852 27.766 27.281 1 95.31 412 GLY A O 1
ATOM 3064 N N . LEU A 1 413 ? -2.891 28.422 28.047 1 94.75 413 LEU A N 1
ATOM 3065 C CA . LEU A 1 413 ? -3.457 29.047 29.234 1 94.75 413 LEU A CA 1
ATOM 3066 C C . LEU A 1 413 ? -4.262 30.297 28.844 1 94.75 413 LEU A C 1
ATOM 3068 O O . LEU A 1 413 ? -5.293 30.578 29.469 1 94.75 413 LEU A O 1
ATOM 3072 N N . THR A 1 414 ? -3.699 31 27.938 1 93.94 414 THR A N 1
ATOM 3073 C CA . THR A 1 414 ? -4.441 32.156 27.453 1 93.94 414 THR A CA 1
ATOM 3074 C C . THR A 1 414 ? -5.781 31.75 26.859 1 93.94 414 THR A C 1
ATOM 3076 O O . THR A 1 414 ? -6.797 32.406 27.078 1 93.94 414 THR A O 1
ATOM 3079 N N . MET A 1 415 ? -5.777 30.688 26.109 1 93.06 415 MET A N 1
ATOM 3080 C CA . MET A 1 415 ? -7.027 30.172 25.562 1 93.06 415 MET A CA 1
ATOM 3081 C C . MET A 1 415 ? -7.996 29.781 26.672 1 93.06 415 MET A C 1
ATOM 3083 O O . MET A 1 415 ? -9.211 29.984 26.547 1 93.06 415 MET A O 1
ATOM 3087 N N . LEU A 1 416 ? -7.492 29.219 27.719 1 92.25 416 LEU A N 1
ATOM 3088 C CA . LEU A 1 416 ? -8.328 28.891 28.859 1 92.25 416 LEU A CA 1
ATOM 3089 C C . LEU A 1 416 ? -9.008 30.141 29.422 1 92.25 416 LEU A C 1
ATOM 3091 O O . LEU A 1 416 ? -10.203 30.109 29.734 1 92.25 416 LEU A O 1
ATOM 3095 N N . PHE A 1 417 ? -8.312 31.203 29.453 1 89.88 417 PHE A N 1
ATOM 3096 C CA . PHE A 1 417 ? -8.844 32.469 29.953 1 89.88 417 PHE A CA 1
ATOM 3097 C C . PHE A 1 417 ? -9.922 33 29.031 1 89.88 417 PHE A C 1
ATOM 3099 O O . PHE A 1 417 ? -10.945 33.531 29.484 1 89.88 417 PHE A O 1
ATOM 3106 N N . ILE A 1 418 ? -9.625 32.875 27.812 1 86.31 418 ILE A N 1
ATOM 3107 C CA . ILE A 1 418 ? -10.586 33.375 26.828 1 86.31 418 ILE A CA 1
ATOM 3108 C C . ILE A 1 418 ? -11.859 32.531 26.891 1 86.31 418 ILE A C 1
ATOM 3110 O O . ILE A 1 418 ? -12.969 33.062 26.828 1 86.31 418 ILE A O 1
ATOM 3114 N N . MET A 1 419 ? -11.719 31.281 26.984 1 86.31 419 MET A N 1
ATOM 3115 C CA . MET A 1 419 ? -12.852 30.375 27.047 1 86.31 419 MET A CA 1
ATOM 3116 C C . MET A 1 419 ? -13.711 30.672 28.281 1 86.31 419 MET A C 1
ATOM 3118 O O . MET A 1 419 ? -14.938 30.547 28.219 1 86.31 419 MET A O 1
ATOM 3122 N N . LEU A 1 420 ? -13.133 31.016 29.359 1 84.88 420 LEU A N 1
ATOM 3123 C CA . LEU A 1 420 ? -13.852 31.266 30.609 1 84.88 420 LEU A CA 1
ATOM 3124 C C . LEU A 1 420 ? -14.492 32.656 30.594 1 84.88 420 LEU A C 1
ATOM 3126 O O . LEU A 1 420 ? -15.531 32.875 31.219 1 84.88 420 LEU A O 1
ATOM 3130 N N . GLY A 1 421 ? -13.945 33.625 29.875 1 80.94 421 GLY A N 1
ATOM 3131 C CA . GLY A 1 421 ? -14.398 35 29.969 1 80.94 421 GLY A CA 1
ATOM 3132 C C . GLY A 1 421 ? -15.086 35.469 28.703 1 80.94 421 GLY A C 1
ATOM 3133 O O . GLY A 1 421 ? -15.875 36.438 28.75 1 80.94 421 GLY A O 1
ATOM 3134 N N . LEU A 1 422 ? -14.758 35.031 27.562 1 76.38 422 LEU A N 1
ATOM 3135 C CA . LEU A 1 422 ? -15.156 35.656 26.328 1 76.38 422 LEU A CA 1
ATOM 3136 C C . LEU A 1 422 ? -16.219 34.844 25.609 1 76.38 422 LEU A C 1
ATOM 3138 O O . LEU A 1 422 ? -16.469 35.031 24.406 1 76.38 422 LEU A O 1
ATOM 3142 N N . SER A 1 423 ? -16.906 34 26.25 1 76.25 423 SER A N 1
ATOM 3143 C CA . SER A 1 423 ? -17.922 33.188 25.641 1 76.25 423 SER A CA 1
ATOM 3144 C C . SER A 1 423 ? -19.031 34 25 1 76.25 423 SER A C 1
ATOM 3146 O O . SER A 1 423 ? -19.453 33.719 23.875 1 76.25 423 SER A O 1
ATOM 3148 N N . PRO A 1 424 ? -19.453 35.125 25.594 1 80.25 424 PRO A N 1
ATOM 3149 C CA . PRO A 1 424 ? -20.516 35.938 24.984 1 80.25 424 PRO A CA 1
ATOM 3150 C C . PRO A 1 424 ? -20.062 36.625 23.703 1 80.25 424 PRO A C 1
ATOM 3152 O O . PRO A 1 424 ? -20.859 36.812 22.781 1 80.25 424 PRO A O 1
ATOM 3155 N N . ALA A 1 425 ? -18.828 36.938 23.656 1 82.88 425 ALA A N 1
ATOM 3156 C CA . ALA A 1 425 ? -18.297 37.562 22.453 1 82.88 425 ALA A CA 1
ATOM 3157 C C . ALA A 1 425 ? -18.234 36.594 21.281 1 82.88 425 ALA A C 1
ATOM 3159 O O . ALA A 1 425 ? -18.453 36.969 20.141 1 82.88 425 ALA A O 1
ATOM 3160 N N . VAL A 1 426 ? -18.078 35.375 21.562 1 83.06 426 VAL A N 1
ATOM 3161 C CA . VAL A 1 426 ? -17.953 34.344 20.547 1 83.06 426 VAL A CA 1
ATOM 3162 C C . VAL A 1 426 ? -19.312 34.094 19.891 1 83.06 426 VAL A C 1
ATOM 3164 O O . VAL A 1 426 ? -19.375 33.781 18.703 1 83.06 426 VAL A O 1
ATOM 3167 N N . ARG A 1 427 ? -20.359 34.281 20.625 1 85.06 427 ARG A N 1
ATOM 3168 C CA . ARG A 1 427 ? -21.719 34.062 20.125 1 85.06 427 ARG A CA 1
ATOM 3169 C C . ARG A 1 427 ? -22.047 35.062 19 1 85.06 427 ARG A C 1
ATOM 3171 O O . ARG A 1 427 ? -22.859 34.75 18.141 1 85.06 427 ARG A O 1
ATOM 3178 N N . LEU A 1 428 ? -21.344 36.156 19.016 1 88.06 428 LEU A N 1
ATOM 3179 C CA . LEU A 1 428 ? -21.656 37.219 18.078 1 88.06 428 LEU A CA 1
ATOM 3180 C C . LEU A 1 428 ? -20.906 37.031 16.766 1 88.06 428 LEU A C 1
ATOM 3182 O O . LEU A 1 428 ? -21.203 37.719 15.773 1 88.06 428 LEU A O 1
ATOM 3186 N N . LEU A 1 429 ? -20.125 36.062 16.688 1 89.25 429 LEU A N 1
ATOM 3187 C CA . LEU A 1 429 ? -19.266 35.906 15.523 1 89.25 429 LEU A CA 1
ATOM 3188 C C . LEU A 1 429 ? -20.047 35.375 14.328 1 89.25 429 LEU A C 1
ATOM 3190 O O . LEU A 1 429 ? -20.75 34.375 14.422 1 89.25 429 LEU A O 1
ATOM 3194 N N . PRO A 1 430 ? -19.984 36.094 13.242 1 91.5 430 PRO A N 1
ATOM 3195 C CA . PRO A 1 430 ? -20.641 35.594 12.039 1 91.5 430 PRO A CA 1
ATOM 3196 C C . PRO A 1 430 ? -19.938 34.375 11.453 1 91.5 430 PRO A C 1
ATOM 3198 O O . PRO A 1 430 ? -18.703 34.344 11.359 1 91.5 430 PRO A O 1
ATOM 3201 N N . ILE A 1 431 ? -20.625 33.469 11 1 90.19 431 ILE A N 1
ATOM 3202 C CA . ILE A 1 431 ? -20.078 32.25 10.406 1 90.19 431 ILE A CA 1
ATOM 3203 C C . ILE A 1 431 ? -19.359 32.594 9.102 1 90.19 431 ILE A C 1
ATOM 3205 O O . ILE A 1 431 ? -18.344 31.953 8.758 1 90.19 431 ILE A O 1
ATOM 3209 N N . ALA A 1 432 ? -19.844 33.594 8.453 1 93.38 432 ALA A N 1
ATOM 3210 C CA . ALA A 1 432 ? -19.234 34.031 7.199 1 93.38 432 ALA A CA 1
ATOM 3211 C C . ALA A 1 432 ? -17.781 34.438 7.41 1 93.38 432 ALA A C 1
ATOM 3213 O O . ALA A 1 432 ? -16.922 34.188 6.551 1 93.38 432 ALA A O 1
ATOM 3214 N N . VAL A 1 433 ? -17.547 35.031 8.5 1 92.88 433 VAL A N 1
ATOM 3215 C CA . VAL A 1 433 ? -16.188 35.469 8.82 1 92.88 433 VAL A CA 1
ATOM 3216 C C . VAL A 1 433 ? -15.32 34.219 9.047 1 92.88 433 VAL A C 1
ATOM 3218 O O . VAL A 1 433 ? -14.18 34.156 8.578 1 92.88 433 VAL A O 1
ATOM 3221 N N . LEU A 1 434 ? -15.828 33.281 9.672 1 89.56 434 LEU A N 1
ATOM 3222 C CA . LEU A 1 434 ? -15.102 32.031 9.914 1 89.56 434 LEU A CA 1
ATOM 3223 C C . LEU A 1 434 ? -14.812 31.297 8.602 1 89.56 434 LEU A C 1
ATOM 3225 O O . LEU A 1 434 ? -13.727 30.75 8.422 1 89.56 434 LEU A O 1
ATOM 3229 N N . THR A 1 435 ? -15.758 31.328 7.754 1 92.94 435 THR A N 1
ATOM 3230 C CA . THR A 1 435 ? -15.562 30.734 6.438 1 92.94 435 THR A CA 1
ATOM 3231 C C . THR A 1 435 ? -14.445 31.453 5.676 1 92.94 435 THR A C 1
ATOM 3233 O O . THR A 1 435 ? -13.625 30.812 5.02 1 92.94 435 THR A O 1
ATOM 3236 N N . GLY A 1 436 ? -14.492 32.75 5.781 1 93 436 GLY A N 1
ATOM 3237 C CA . GLY A 1 436 ? -13.422 33.5 5.148 1 93 436 GLY A CA 1
ATOM 3238 C C . GLY A 1 436 ? -12.047 33.156 5.664 1 93 436 GLY A C 1
ATOM 3239 O O . GLY A 1 436 ? -11.086 33.062 4.891 1 93 436 GLY A O 1
ATOM 3240 N N . ILE A 1 437 ? -11.953 32.938 6.871 1 88.25 437 ILE A N 1
ATOM 3241 C CA . ILE A 1 437 ? -10.68 32.562 7.488 1 88.25 437 ILE A CA 1
ATOM 3242 C C . ILE A 1 437 ? -10.25 31.172 6.977 1 88.25 437 ILE A C 1
ATOM 3244 O O . ILE A 1 437 ? -9.094 30.984 6.594 1 88.25 437 ILE A O 1
ATOM 3248 N N . ILE A 1 438 ? -11.133 30.219 6.914 1 89.19 438 ILE A N 1
ATOM 3249 C CA . ILE A 1 438 ? -10.805 28.859 6.477 1 89.19 438 ILE A CA 1
ATOM 3250 C C . ILE A 1 438 ? -10.383 28.875 5.012 1 89.19 438 ILE A C 1
ATOM 3252 O O . ILE A 1 438 ? -9.445 28.188 4.621 1 89.19 438 ILE A O 1
ATOM 3256 N N . TRP A 1 439 ? -11.109 29.641 4.262 1 93.25 439 TRP A N 1
ATOM 3257 C CA . TRP A 1 439 ? -10.75 29.734 2.852 1 93.25 439 TRP A CA 1
ATOM 3258 C C . TRP A 1 439 ? -9.359 30.328 2.684 1 93.25 439 TRP A C 1
ATOM 3260 O O . TRP A 1 439 ? -8.617 29.938 1.78 1 93.25 439 TRP A O 1
ATOM 3270 N N . SER A 1 440 ? -9.062 31.328 3.477 1 90.62 440 SER A N 1
ATOM 3271 C CA . SER A 1 440 ? -7.723 31.891 3.434 1 90.62 440 SER A CA 1
ATOM 3272 C C . SER A 1 440 ? -6.672 30.844 3.805 1 90.62 440 SER A C 1
ATOM 3274 O O . SER A 1 440 ? -5.617 30.766 3.1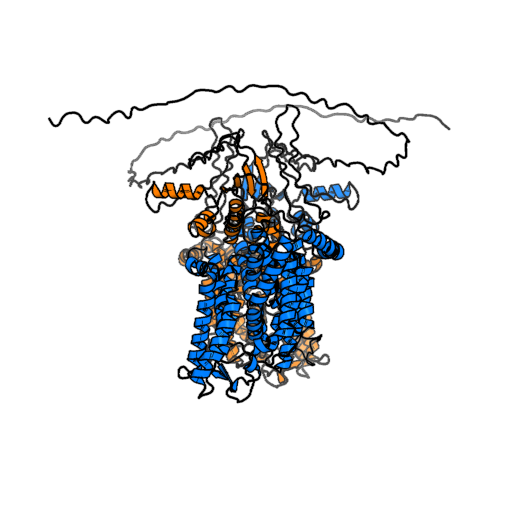7 1 90.62 440 SER A O 1
ATOM 3276 N N . VAL A 1 441 ? -6.926 30.125 4.82 1 85 441 VAL A N 1
ATOM 3277 C CA . VAL A 1 441 ? -6.023 29.047 5.242 1 85 441 VAL A CA 1
ATOM 3278 C C . VAL A 1 441 ? -5.875 28.031 4.125 1 85 441 VAL A C 1
ATOM 3280 O O . VAL A 1 441 ? -4.77 27.531 3.863 1 85 441 VAL A O 1
ATOM 3283 N N . ALA A 1 442 ? -6.965 27.688 3.494 1 91.56 442 ALA A N 1
ATOM 3284 C CA . ALA A 1 442 ? -6.953 26.734 2.391 1 91.56 442 ALA A CA 1
ATOM 3285 C C . ALA A 1 442 ? -6.082 27.234 1.241 1 91.56 442 ALA A C 1
ATOM 3287 O O . ALA A 1 442 ? -5.328 26.453 0.645 1 91.56 442 ALA A O 1
ATOM 3288 N N . LEU A 1 443 ? -6.152 28.5 0.987 1 90.5 443 LEU A N 1
ATOM 3289 C CA . LEU A 1 443 ? -5.395 29.094 -0.112 1 90.5 443 LEU A CA 1
ATOM 3290 C C . LEU A 1 443 ? -3.896 29.031 0.167 1 90.5 443 LEU A C 1
ATOM 3292 O O . LEU A 1 443 ? -3.096 28.859 -0.754 1 90.5 443 LEU A O 1
ATOM 3296 N N . HIS A 1 444 ? -3.561 29.125 1.384 1 86.38 444 HIS A N 1
ATOM 3297 C CA . HIS A 1 444 ? -2.15 29.078 1.751 1 86.38 444 HIS A CA 1
ATOM 3298 C C . HIS A 1 444 ? -1.646 27.656 1.88 1 86.38 444 HIS A C 1
ATOM 3300 O O . HIS A 1 444 ? -0.443 27.406 1.782 1 86.38 444 HIS A O 1
ATOM 3306 N N . THR A 1 445 ? -2.514 26.781 2.143 1 83.38 445 THR A N 1
ATOM 3307 C CA . THR A 1 445 ? -2.16 25.375 2.301 1 83.38 445 THR A CA 1
ATOM 3308 C C . THR A 1 445 ? -1.938 24.703 0.943 1 83.38 445 THR A C 1
ATOM 3310 O O . THR A 1 445 ? -1.053 23.859 0.795 1 83.38 445 THR A O 1
ATOM 3313 N N . PHE A 1 446 ? -2.691 25.141 -0.009 1 88.81 446 PHE A N 1
ATOM 3314 C CA . PHE A 1 446 ? -2.592 24.578 -1.35 1 88.81 446 PHE A CA 1
ATOM 3315 C C . PHE A 1 446 ? -1.249 24.922 -1.983 1 88.81 446 PHE A C 1
ATOM 3317 O O . PHE A 1 446 ? -0.806 26.078 -1.918 1 88.81 446 PHE A O 1
ATOM 3324 N N . GLN A 1 447 ? -0.586 23.906 -2.537 1 85.12 447 GLN A N 1
ATOM 3325 C CA . GLN A 1 447 ? 0.71 24.125 -3.172 1 85.12 447 GLN A CA 1
ATOM 3326 C C . GLN A 1 447 ? 0.547 24.562 -4.625 1 85.12 447 GLN A C 1
ATOM 3328 O O . GLN A 1 447 ? 0.745 23.75 -5.543 1 85.12 447 GLN A O 1
ATOM 3333 N N . TRP A 1 448 ? 0.37 25.812 -4.793 1 82.62 448 TRP A N 1
ATOM 3334 C CA . TRP A 1 448 ? 0.072 26.375 -6.102 1 82.62 448 TRP A CA 1
ATOM 3335 C C . TRP A 1 448 ? 1.248 26.203 -7.055 1 82.62 448 TRP A C 1
ATOM 3337 O O . TRP A 1 448 ? 1.06 25.891 -8.234 1 82.62 448 TRP A O 1
ATOM 3347 N N . ARG A 1 449 ? 2.416 26.344 -6.543 1 75.56 449 ARG A N 1
ATOM 3348 C CA . ARG A 1 449 ? 3.621 26.266 -7.363 1 75.56 449 ARG A CA 1
ATOM 3349 C C . ARG A 1 449 ? 3.816 24.859 -7.91 1 75.56 449 ARG A C 1
ATOM 3351 O O . ARG A 1 449 ? 4.164 24.688 -9.078 1 75.56 449 ARG A O 1
ATOM 3358 N N . ASN A 1 450 ? 3.578 23.969 -7.078 1 75.81 450 ASN A N 1
ATOM 3359 C CA . ASN A 1 450 ? 3.756 22.578 -7.496 1 75.81 450 ASN A CA 1
ATOM 3360 C C . ASN A 1 450 ? 2.711 22.172 -8.531 1 75.81 450 ASN A C 1
ATOM 3362 O O . ASN A 1 450 ? 2.998 21.375 -9.43 1 75.81 450 ASN A O 1
ATOM 3366 N N . LEU A 1 451 ? 1.519 22.641 -8.359 1 78.75 451 LEU A N 1
ATOM 3367 C CA . LEU A 1 451 ? 0.478 22.312 -9.328 1 78.75 451 LEU A CA 1
ATOM 3368 C C . LEU A 1 451 ? 0.814 22.875 -10.703 1 78.75 451 LEU A C 1
ATOM 3370 O O . LEU A 1 451 ? 0.605 22.219 -11.727 1 78.75 451 LEU A O 1
ATOM 3374 N N . MET A 1 452 ? 1.38 24.062 -10.672 1 75.38 452 MET A N 1
ATOM 3375 C CA . MET A 1 452 ? 1.705 24.734 -11.93 1 75.38 452 MET A CA 1
ATOM 3376 C C . MET A 1 452 ? 2.916 24.094 -12.594 1 75.38 452 MET A C 1
ATOM 3378 O O . MET A 1 452 ? 3.074 24.172 -13.812 1 75.38 452 MET A O 1
ATOM 3382 N N . GLN A 1 453 ? 3.723 23.484 -11.781 1 74.56 453 GLN A N 1
ATOM 3383 C CA . GLN A 1 453 ? 4.953 22.906 -12.312 1 74.56 453 GLN A CA 1
ATOM 3384 C C . GLN A 1 453 ? 4.898 21.391 -12.289 1 74.56 453 GLN A C 1
ATOM 3386 O O . GLN A 1 453 ? 5.934 20.719 -12.211 1 74.56 453 GLN A O 1
ATOM 3391 N N . LEU A 1 454 ? 3.732 20.906 -12.297 1 79.94 454 LEU A N 1
ATOM 3392 C CA . LEU A 1 454 ? 3.562 19.453 -12.211 1 79.94 454 LEU A CA 1
ATOM 3393 C C . LEU A 1 454 ? 4.207 18.766 -13.414 1 79.94 454 LEU A C 1
ATOM 3395 O O . LEU A 1 454 ? 4.711 17.641 -13.289 1 79.94 454 LEU A O 1
ATOM 3399 N N . HIS A 1 455 ? 4.199 19.438 -14.508 1 77.19 455 HIS A N 1
ATOM 3400 C CA . HIS A 1 455 ? 4.742 18.859 -15.727 1 77.19 455 HIS A CA 1
ATOM 3401 C C . HIS A 1 455 ? 6.266 18.828 -15.695 1 77.19 455 HIS A C 1
ATOM 3403 O O . HIS A 1 455 ? 6.891 18.109 -16.484 1 77.19 455 HIS A O 1
ATOM 3409 N N . LYS A 1 456 ? 6.84 19.562 -14.719 1 75.06 456 LYS A N 1
ATOM 3410 C CA . LYS A 1 456 ? 8.297 19.609 -14.625 1 75.06 456 LYS A CA 1
ATOM 3411 C C . LYS A 1 456 ? 8.82 18.578 -13.625 1 75.06 456 LYS A C 1
ATOM 3413 O O . LYS A 1 456 ? 10.023 18.312 -13.586 1 75.06 456 LYS A O 1
ATOM 3418 N N . VAL A 1 457 ? 7.973 18.094 -12.883 1 76.25 457 VAL A N 1
ATOM 3419 C CA . VAL A 1 457 ? 8.367 17.094 -11.898 1 76.25 457 VAL A CA 1
ATOM 3420 C C . VAL A 1 457 ? 8.43 15.711 -12.547 1 76.25 457 VAL A C 1
ATOM 3422 O O . VAL A 1 457 ? 7.758 15.461 -13.555 1 76.25 457 VAL A O 1
ATOM 3425 N N . PRO A 1 458 ? 9.32 14.945 -12.039 1 77.06 458 PRO A N 1
ATOM 3426 C CA . PRO A 1 458 ? 9.352 13.586 -12.586 1 77.06 458 PRO A CA 1
ATOM 3427 C C . PRO A 1 458 ? 7.98 12.922 -12.609 1 77.06 458 PRO A C 1
ATOM 3429 O O . PRO A 1 458 ? 7.184 13.117 -11.688 1 77.06 458 PRO A O 1
ATOM 3432 N N . ARG A 1 459 ? 7.75 12.141 -13.586 1 82.38 459 ARG A N 1
ATOM 3433 C CA . ARG A 1 459 ? 6.438 11.57 -13.859 1 82.38 459 ARG A CA 1
ATOM 3434 C C . ARG A 1 459 ? 5.938 10.75 -12.672 1 82.38 459 ARG A C 1
ATOM 3436 O O . ARG A 1 459 ? 4.746 10.773 -12.352 1 82.38 459 ARG A O 1
ATOM 3443 N N . ALA A 1 460 ? 6.871 10.039 -12.055 1 83.56 460 ALA A N 1
ATOM 3444 C CA . ALA A 1 460 ? 6.465 9.219 -10.914 1 83.56 460 ALA A CA 1
ATOM 3445 C C . ALA A 1 460 ? 5.984 10.094 -9.758 1 83.56 460 ALA A C 1
ATOM 3447 O O . ALA A 1 460 ? 4.988 9.773 -9.102 1 83.56 460 ALA A O 1
ATOM 3448 N N . ASP A 1 461 ? 6.668 11.18 -9.516 1 86.5 461 ASP A N 1
ATOM 3449 C CA . ASP A 1 461 ? 6.281 12.102 -8.445 1 86.5 461 ASP A CA 1
ATOM 3450 C C . ASP A 1 461 ? 4.969 12.812 -8.781 1 86.5 461 ASP A C 1
ATOM 3452 O O . ASP A 1 461 ? 4.125 13.008 -7.906 1 86.5 461 ASP A O 1
ATOM 3456 N N . ALA A 1 462 ? 4.867 13.156 -10.023 1 88.5 462 ALA A N 1
ATOM 3457 C CA . ALA A 1 462 ? 3.631 13.797 -10.453 1 88.5 462 ALA A CA 1
ATOM 3458 C C . ALA A 1 462 ? 2.436 12.867 -10.273 1 88.5 462 ALA A C 1
ATOM 3460 O O . ALA A 1 462 ? 1.364 13.297 -9.844 1 88.5 462 ALA A O 1
ATOM 3461 N N . ALA A 1 463 ? 2.625 11.641 -10.609 1 90.62 463 ALA A N 1
ATOM 3462 C CA . ALA A 1 463 ? 1.556 10.656 -10.477 1 90.62 463 ALA A CA 1
ATOM 3463 C C . ALA A 1 463 ? 1.158 10.477 -9.008 1 90.62 463 ALA A C 1
ATOM 3465 O O . ALA A 1 463 ? -0.025 10.328 -8.695 1 90.62 463 ALA A O 1
ATOM 3466 N N . ILE A 1 464 ? 2.133 10.508 -8.195 1 91.44 464 ILE A N 1
ATOM 3467 C CA . ILE A 1 464 ? 1.876 10.328 -6.77 1 91.44 464 ILE A CA 1
ATOM 3468 C C . ILE A 1 464 ? 1.12 11.539 -6.223 1 91.44 464 ILE A C 1
ATOM 3470 O O . ILE A 1 464 ? 0.198 11.391 -5.418 1 91.44 464 ILE A O 1
ATOM 3474 N N . ILE A 1 465 ? 1.498 12.75 -6.672 1 92.06 465 ILE A N 1
ATOM 3475 C CA . ILE A 1 465 ? 0.81 13.961 -6.242 1 92.06 465 ILE A CA 1
ATOM 3476 C C . ILE A 1 465 ? -0.663 13.883 -6.641 1 92.06 465 ILE A C 1
ATOM 3478 O O . ILE A 1 465 ? -1.547 14.133 -5.816 1 92.06 465 ILE A O 1
ATOM 3482 N N . ILE A 1 466 ? -0.913 13.5 -7.789 1 93.75 466 ILE A N 1
ATOM 3483 C CA . ILE A 1 466 ? -2.275 13.43 -8.305 1 93.75 466 ILE A CA 1
ATOM 3484 C C . ILE A 1 466 ? -3.047 12.328 -7.582 1 93.75 466 ILE A C 1
ATOM 3486 O O . ILE A 1 466 ? -4.203 12.523 -7.195 1 93.75 466 ILE A O 1
ATOM 3490 N N . LEU A 1 467 ? -2.387 11.227 -7.41 1 93.06 467 LEU A N 1
ATOM 3491 C CA . LEU A 1 467 ? -3.02 10.086 -6.762 1 93.06 467 LEU A CA 1
ATOM 3492 C C . LEU A 1 467 ? -3.436 10.43 -5.336 1 93.06 467 LEU A C 1
ATOM 3494 O O . LEU A 1 467 ? -4.574 10.164 -4.938 1 93.06 467 LEU A O 1
ATOM 3498 N N . VAL A 1 468 ? -2.508 10.992 -4.609 1 93.25 468 VAL A N 1
ATOM 3499 C CA . VAL A 1 468 ? -2.779 11.328 -3.217 1 93.25 468 VAL A CA 1
ATOM 3500 C C . VAL A 1 468 ? -3.869 12.391 -3.141 1 93.25 468 VAL A C 1
ATOM 3502 O O . VAL A 1 468 ? -4.789 12.297 -2.326 1 93.25 468 VAL A O 1
ATOM 3505 N N . THR A 1 469 ? -3.768 13.391 -4.02 1 94.44 469 THR A N 1
ATOM 3506 C CA . THR A 1 469 ? -4.758 14.461 -4.02 1 94.44 469 THR A CA 1
ATOM 3507 C C . THR A 1 469 ? -6.148 13.914 -4.332 1 94.44 469 THR A C 1
ATOM 3509 O O . THR A 1 469 ? -7.105 14.172 -3.6 1 94.44 469 THR A O 1
ATOM 3512 N N . ALA A 1 470 ? -6.242 13.141 -5.312 1 94.25 470 ALA A N 1
ATOM 3513 C CA . ALA A 1 470 ? -7.535 12.617 -5.758 1 94.25 470 ALA A CA 1
ATOM 3514 C C . ALA A 1 470 ? -8.117 11.648 -4.738 1 94.25 470 ALA A C 1
ATOM 3516 O O . ALA A 1 470 ? -9.289 11.742 -4.383 1 94.25 470 ALA A O 1
ATOM 3517 N N . LEU A 1 471 ? -7.324 10.742 -4.305 1 92.19 471 LEU A N 1
ATOM 3518 C CA . LEU A 1 471 ? -7.805 9.711 -3.389 1 92.19 471 LEU A CA 1
ATOM 3519 C C . LEU A 1 471 ? -8.211 10.328 -2.049 1 92.19 471 LEU A C 1
ATOM 3521 O O . LEU A 1 471 ? -9.172 9.883 -1.427 1 92.19 471 LEU A O 1
ATOM 3525 N N . SER A 1 472 ? -7.441 11.258 -1.578 1 92.69 472 SER A N 1
ATOM 3526 C CA . SER A 1 472 ? -7.758 11.914 -0.316 1 92.69 472 SER A CA 1
ATOM 3527 C C . SER A 1 472 ? -9.086 12.664 -0.405 1 92.69 472 SER A C 1
ATOM 3529 O O . SER A 1 472 ? -9.891 12.633 0.53 1 92.69 472 SER A O 1
ATOM 3531 N N . VAL A 1 473 ? -9.336 13.297 -1.472 1 91.69 473 VAL A N 1
ATOM 3532 C CA . VAL A 1 473 ? -10.539 14.102 -1.644 1 91.69 473 VAL A CA 1
ATOM 3533 C C . VAL A 1 473 ? -11.758 13.195 -1.745 1 91.69 473 VAL A C 1
ATOM 3535 O O . VAL A 1 473 ? -12.828 13.508 -1.207 1 91.69 473 VAL A O 1
ATOM 3538 N N . VAL A 1 474 ? -11.625 12.016 -2.334 1 88.44 474 VAL A N 1
ATOM 3539 C CA . VAL A 1 474 ? -12.758 11.148 -2.609 1 88.44 474 VAL A CA 1
ATOM 3540 C C . VAL A 1 474 ? -13.008 10.227 -1.415 1 88.44 474 VAL A C 1
ATOM 3542 O O . VAL A 1 474 ? -14.156 9.852 -1.14 1 88.44 474 VAL A O 1
ATOM 3545 N N . THR A 1 475 ? -11.977 9.922 -0.747 1 86.62 475 THR A N 1
ATOM 3546 C CA . THR A 1 475 ? -12.141 8.992 0.363 1 86.62 475 THR A CA 1
ATOM 3547 C C . THR A 1 475 ? -11.797 9.664 1.689 1 86.62 475 THR A C 1
ATOM 3549 O O . THR A 1 475 ? -12.602 10.43 2.225 1 86.62 475 THR A O 1
ATOM 3552 N N . ASN A 1 476 ? -10.516 9.5 2.113 1 87.69 476 ASN A N 1
ATOM 3553 C CA . ASN A 1 476 ? -10.008 10.016 3.379 1 87.69 476 ASN A CA 1
ATOM 3554 C C . ASN A 1 476 ? -8.539 10.414 3.268 1 87.69 476 ASN A C 1
ATOM 3556 O O . ASN A 1 476 ? -7.766 9.773 2.551 1 87.69 476 ASN A O 1
ATOM 3560 N N . LEU A 1 477 ? -8.312 11.531 4 1 90.19 477 LEU A N 1
ATOM 3561 C CA . LEU A 1 477 ? -6.953 12.078 3.98 1 90.19 477 LEU A CA 1
ATOM 3562 C C . LEU A 1 477 ? -5.938 11.016 4.398 1 90.19 477 LEU A C 1
ATOM 3564 O O . LEU A 1 477 ? -4.859 10.922 3.807 1 90.19 477 LEU A O 1
ATOM 3568 N N . ALA A 1 478 ? -6.281 10.281 5.434 1 89.19 478 ALA A N 1
ATOM 3569 C CA . ALA A 1 478 ? -5.359 9.273 5.957 1 89.19 478 ALA A CA 1
ATOM 3570 C C . ALA A 1 478 ? -5.105 8.18 4.93 1 89.19 478 ALA A C 1
ATOM 3572 O O . ALA A 1 478 ? -3.973 7.723 4.762 1 89.19 478 ALA A O 1
ATOM 3573 N N . ILE A 1 479 ? -6.133 7.746 4.227 1 88.94 479 ILE A N 1
ATOM 3574 C CA . ILE A 1 479 ? -6 6.719 3.203 1 88.94 479 ILE A CA 1
ATOM 3575 C C . ILE A 1 479 ? -5.148 7.242 2.051 1 88.94 479 ILE A C 1
ATOM 3577 O O . ILE A 1 479 ? -4.316 6.512 1.504 1 88.94 479 ILE A O 1
ATOM 3581 N N . GLY A 1 480 ? -5.367 8.5 1.727 1 91.81 480 GLY A N 1
ATOM 3582 C CA . GLY A 1 480 ? -4.586 9.102 0.656 1 91.81 480 GLY A CA 1
ATOM 3583 C C . GLY A 1 480 ? -3.092 9.07 0.921 1 91.81 480 GLY A C 1
ATOM 3584 O O . GLY A 1 480 ? -2.316 8.625 0.073 1 91.81 480 GLY A O 1
ATOM 3585 N N . ILE A 1 481 ? -2.736 9.461 2.057 1 90.62 481 ILE A N 1
ATOM 3586 C CA . ILE A 1 481 ? -1.314 9.531 2.369 1 90.62 481 ILE A CA 1
ATOM 3587 C C . ILE A 1 481 ? -0.746 8.117 2.49 1 90.62 481 ILE A C 1
ATOM 3589 O O . ILE A 1 481 ? 0.385 7.859 2.07 1 90.62 481 ILE A O 1
ATOM 3593 N N . ALA A 1 482 ? -1.479 7.23 3.113 1 90.38 482 ALA A N 1
ATOM 3594 C CA . ALA A 1 482 ? -1.021 5.848 3.26 1 90.38 482 ALA A CA 1
ATOM 3595 C C . ALA A 1 482 ? -0.799 5.199 1.898 1 90.38 482 ALA A C 1
ATOM 3597 O O . ALA A 1 482 ? 0.223 4.543 1.675 1 90.38 482 ALA A O 1
ATOM 3598 N N . VAL A 1 483 ? -1.707 5.402 1.016 1 90.94 483 VAL A N 1
ATOM 3599 C CA . VAL A 1 483 ? -1.589 4.848 -0.328 1 90.94 483 VAL A CA 1
ATOM 3600 C C . VAL A 1 483 ? -0.447 5.535 -1.074 1 90.94 483 VAL A C 1
ATOM 3602 O O . VAL A 1 483 ? 0.254 4.902 -1.867 1 90.94 483 VAL A O 1
ATOM 3605 N N . GLY A 1 484 ? -0.336 6.828 -0.868 1 91.38 484 GLY A N 1
ATOM 3606 C CA . GLY A 1 484 ? 0.766 7.551 -1.483 1 91.38 484 GLY A CA 1
ATOM 3607 C C . GLY A 1 484 ? 2.127 7.008 -1.089 1 91.38 484 GLY A C 1
ATOM 3608 O O . GLY A 1 484 ? 2.994 6.816 -1.943 1 91.38 484 GLY A O 1
ATOM 3609 N N . VAL A 1 485 ? 2.301 6.738 0.162 1 90.62 485 VAL A N 1
ATOM 3610 C CA . VAL A 1 485 ? 3.559 6.191 0.661 1 90.62 485 VAL A CA 1
ATOM 3611 C C . VAL A 1 485 ? 3.779 4.793 0.081 1 90.62 485 VAL A C 1
ATOM 3613 O O . VAL A 1 485 ? 4.887 4.461 -0.343 1 90.62 485 VAL A O 1
ATOM 3616 N N . ALA A 1 486 ? 2.736 4.059 0.116 1 90.75 486 ALA A N 1
ATOM 3617 C CA . ALA A 1 486 ? 2.824 2.709 -0.436 1 90.75 486 ALA A CA 1
ATOM 3618 C C . ALA A 1 486 ? 3.191 2.744 -1.916 1 90.75 486 ALA A C 1
ATOM 3620 O O . ALA A 1 486 ? 4.082 2.014 -2.359 1 90.75 486 ALA A O 1
ATOM 3621 N N . ALA A 1 487 ? 2.527 3.57 -2.635 1 90.56 487 ALA A N 1
ATOM 3622 C CA . ALA A 1 487 ? 2.771 3.682 -4.07 1 90.56 487 ALA A CA 1
ATOM 3623 C C . ALA A 1 487 ? 4.191 4.156 -4.352 1 90.56 487 ALA A C 1
ATOM 3625 O O . ALA A 1 487 ? 4.859 3.645 -5.254 1 90.56 487 ALA A O 1
ATOM 3626 N N . ALA A 1 488 ? 4.586 5.129 -3.625 1 89.94 488 ALA A N 1
ATOM 3627 C CA . ALA A 1 488 ? 5.945 5.637 -3.793 1 89.94 488 ALA A CA 1
ATOM 3628 C C . ALA A 1 488 ? 6.977 4.555 -3.471 1 89.94 488 ALA A C 1
ATOM 3630 O O . ALA A 1 488 ? 8.008 4.457 -4.137 1 89.94 488 ALA A O 1
ATOM 3631 N N . SER A 1 489 ? 6.73 3.818 -2.441 1 88.19 489 SER A N 1
ATOM 3632 C CA . SER A 1 489 ? 7.641 2.75 -2.039 1 88.19 489 SER A CA 1
ATOM 3633 C C . SER A 1 489 ? 7.719 1.661 -3.104 1 88.19 489 SER A C 1
ATOM 3635 O O . SER A 1 489 ? 8.805 1.16 -3.41 1 88.19 489 SER A O 1
ATOM 3637 N N . VAL A 1 490 ? 6.586 1.299 -3.582 1 86.75 490 VAL A N 1
ATOM 3638 C CA . VAL A 1 490 ? 6.539 0.283 -4.629 1 86.75 490 VAL A CA 1
ATOM 3639 C C . VAL A 1 490 ? 7.297 0.771 -5.859 1 86.75 490 VAL A C 1
ATOM 3641 O O . VAL A 1 490 ? 8.047 0.011 -6.477 1 86.75 490 VAL A O 1
ATOM 3644 N N . TRP A 1 491 ? 7.066 2.01 -6.195 1 83.12 491 TRP A N 1
ATOM 3645 C CA . TRP A 1 491 ? 7.758 2.586 -7.344 1 83.12 491 TRP A CA 1
ATOM 3646 C C . TRP A 1 491 ? 9.266 2.59 -7.125 1 83.12 491 TRP A C 1
ATOM 3648 O O . TRP A 1 491 ? 10.039 2.326 -8.055 1 83.12 491 TRP A O 1
ATOM 3658 N N . HIS A 1 492 ? 9.648 2.922 -6.016 1 79.88 492 HIS A N 1
ATOM 3659 C CA . HIS A 1 492 ? 11.07 2.951 -5.691 1 79.88 492 HIS A CA 1
ATOM 3660 C C . HIS A 1 492 ? 11.695 1.565 -5.816 1 79.88 492 HIS A C 1
ATOM 3662 O O . HIS A 1 492 ? 12.797 1.423 -6.34 1 79.88 492 HIS A O 1
ATOM 3668 N N . VAL A 1 493 ? 11.062 0.604 -5.242 1 79.31 493 VAL A N 1
ATOM 3669 C CA . VAL A 1 493 ? 11.562 -0.765 -5.32 1 79.31 493 VAL A CA 1
ATOM 3670 C C . VAL A 1 493 ? 11.641 -1.205 -6.777 1 79.31 493 VAL A C 1
ATOM 3672 O O . VAL A 1 493 ? 12.609 -1.846 -7.191 1 79.31 493 VAL A O 1
ATOM 3675 N N . TRP A 1 494 ? 10.594 -0.884 -7.484 1 75.62 494 TRP A N 1
ATOM 3676 C CA . TRP A 1 494 ? 10.531 -1.215 -8.906 1 75.62 494 TRP A CA 1
ATOM 3677 C C . TRP A 1 494 ? 11.688 -0.578 -9.664 1 75.62 494 TRP A C 1
ATOM 3679 O O . TRP A 1 494 ? 12.344 -1.237 -10.477 1 75.62 494 TRP A O 1
ATOM 3689 N N . SER A 1 495 ? 11.969 0.673 -9.367 1 73.19 495 SER A N 1
ATOM 3690 C CA . SER A 1 495 ? 13 1.415 -10.086 1 73.19 495 SER A CA 1
ATOM 3691 C C . SER A 1 495 ? 14.391 1.021 -9.609 1 73.19 495 SER A C 1
ATOM 3693 O O . SER A 1 495 ? 15.336 0.97 -10.398 1 73.19 495 SER A O 1
ATOM 3695 N N . SER A 1 496 ? 14.547 0.802 -8.367 1 71.06 496 SER A N 1
ATOM 3696 C CA . SER A 1 496 ? 15.844 0.444 -7.805 1 71.06 496 SER A CA 1
ATOM 3697 C C . SER A 1 496 ? 16.266 -0.962 -8.219 1 71.06 496 SER A C 1
ATOM 3699 O O . SER A 1 496 ? 17.453 -1.242 -8.383 1 71.06 496 SER A O 1
ATOM 3701 N N . GLY A 1 497 ? 15.297 -1.867 -8.266 1 64.56 497 GLY A N 1
ATOM 3702 C CA . GLY A 1 497 ? 15.594 -3.232 -8.664 1 64.56 497 GLY A CA 1
ATOM 3703 C C . GLY A 1 497 ? 16.172 -3.33 -10.062 1 64.56 497 GLY A C 1
ATOM 3704 O O . GLY A 1 497 ? 16.984 -4.219 -10.344 1 64.56 497 GLY A O 1
ATOM 3705 N N . ARG A 1 498 ? 15.836 -2.385 -10.789 1 62.31 498 ARG A N 1
ATOM 3706 C CA . ARG A 1 498 ? 16.297 -2.369 -12.172 1 62.31 498 ARG A CA 1
ATOM 3707 C C . ARG A 1 498 ? 17.734 -1.838 -12.258 1 62.31 498 ARG A C 1
ATOM 3709 O O . ARG A 1 498 ? 18.438 -2.09 -13.242 1 62.31 498 ARG A O 1
ATOM 3716 N N . MET A 1 499 ? 18.172 -1.174 -11.188 1 57.56 499 MET A N 1
ATOM 3717 C CA . MET A 1 499 ? 19.484 -0.52 -11.234 1 57.56 499 MET A CA 1
ATOM 3718 C C . MET A 1 499 ? 20.562 -1.428 -10.664 1 57.56 499 MET A C 1
ATOM 3720 O O . MET A 1 499 ? 21.719 -1.003 -10.5 1 57.56 499 MET A O 1
ATOM 3724 N N . LEU A 1 500 ? 20.25 -2.752 -10.523 1 55.16 500 LEU A N 1
ATOM 3725 C CA . LEU A 1 500 ? 21.281 -3.639 -10.008 1 55.16 500 LEU A CA 1
ATOM 3726 C C . LEU A 1 500 ? 22.453 -3.727 -10.984 1 55.16 500 LEU A C 1
ATOM 3728 O O . LEU A 1 500 ? 22.266 -4.078 -12.148 1 55.16 500 LEU A O 1
ATOM 3732 N N . THR A 1 501 ? 23.547 -3.006 -10.539 1 53.06 501 THR A N 1
ATOM 3733 C CA . THR A 1 501 ? 24.766 -3.066 -11.32 1 53.06 501 THR A CA 1
ATOM 3734 C C . THR A 1 501 ? 25.719 -4.125 -10.766 1 53.06 501 THR A C 1
ATOM 3736 O O . THR A 1 501 ? 25.828 -4.281 -9.547 1 53.06 501 THR A O 1
ATOM 3739 N N . ALA A 1 502 ? 25.875 -5.215 -11.531 1 54.66 502 ALA A N 1
ATOM 3740 C CA . ALA A 1 502 ? 26.859 -6.211 -11.148 1 54.66 502 ALA A CA 1
ATOM 3741 C C . ALA A 1 502 ? 28.016 -6.242 -12.141 1 54.66 502 ALA A C 1
ATOM 3743 O O . ALA A 1 502 ? 27.844 -5.93 -13.32 1 54.66 502 ALA A O 1
ATOM 3744 N N . SER A 1 503 ? 29.25 -6.16 -11.594 1 50.97 503 SER A N 1
ATOM 3745 C CA . SER A 1 503 ? 30.438 -6.344 -12.438 1 50.97 503 SER A CA 1
ATOM 3746 C C . SER A 1 503 ? 30.906 -7.793 -12.414 1 50.97 503 SER A C 1
ATOM 3748 O O . SER A 1 503 ? 30.828 -8.461 -11.375 1 50.97 503 SER A O 1
ATOM 3750 N N . ALA A 1 504 ? 30.875 -8.422 -13.617 1 53.19 504 ALA A N 1
ATOM 3751 C CA . ALA A 1 504 ? 31.375 -9.797 -13.703 1 53.19 504 ALA A CA 1
ATOM 3752 C C . ALA A 1 504 ? 32.812 -9.828 -14.164 1 53.19 504 ALA A C 1
ATOM 3754 O O . ALA A 1 504 ? 33.219 -9.078 -15.062 1 53.19 504 ALA A O 1
ATOM 3755 N N . ALA A 1 505 ? 33.812 -10.289 -13.281 1 47.91 505 ALA A N 1
ATOM 3756 C CA . ALA A 1 505 ? 35.188 -10.477 -13.664 1 47.91 505 ALA A CA 1
ATOM 3757 C C . ALA A 1 505 ? 35.562 -11.961 -13.719 1 47.91 505 ALA A C 1
ATOM 3759 O O . ALA A 1 505 ? 35.156 -12.734 -12.844 1 47.91 505 ALA A O 1
ATOM 3760 N N . VAL A 1 506 ? 35.875 -12.453 -15.023 1 47.09 506 VAL A N 1
ATOM 3761 C CA . VAL A 1 506 ? 36.344 -13.82 -15.18 1 47.09 506 VAL A CA 1
ATOM 3762 C C . VAL A 1 506 ? 37.875 -13.859 -14.977 1 47.09 506 VAL A C 1
ATOM 3764 O O . VAL A 1 506 ? 38.594 -13.016 -15.516 1 47.09 506 VAL A O 1
ATOM 3767 N N . GLY A 1 507 ? 38.531 -14.289 -13.969 1 44.78 507 GLY A N 1
ATOM 3768 C CA . GLY A 1 507 ? 40 -14.414 -13.852 1 44.78 507 GLY A CA 1
ATOM 3769 C C . GLY A 1 507 ? 40.438 -15.773 -13.336 1 44.78 507 GLY A C 1
ATOM 3770 O O . GLY A 1 507 ? 39.625 -16.531 -12.812 1 44.78 507 GLY A O 1
ATOM 3771 N N . VAL A 1 508 ? 41.5 -16.516 -14.023 1 38.31 508 VAL A N 1
ATOM 3772 C CA . VAL A 1 508 ? 42.281 -17.578 -13.414 1 38.31 508 VAL A CA 1
ATOM 3773 C C . VAL A 1 508 ? 42.969 -17.078 -12.141 1 38.31 508 VAL A C 1
ATOM 3775 O O . VAL A 1 508 ? 43.688 -16.078 -12.172 1 38.31 508 VAL A O 1
ATOM 3778 N N . PRO A 1 509 ? 42.344 -17.453 -11.023 1 37.62 509 PRO A N 1
ATOM 3779 C CA . PRO A 1 509 ? 43.125 -16.969 -9.883 1 37.62 509 PRO A CA 1
ATOM 3780 C C . PRO A 1 509 ? 44.625 -17.297 -10.016 1 37.62 509 PRO A C 1
ATOM 3782 O O . PRO A 1 509 ? 44.969 -18.469 -10.109 1 37.62 509 PRO A O 1
ATOM 3785 N N . GLU A 1 510 ? 45.438 -16.953 -10.867 1 32.12 510 GLU A N 1
ATOM 3786 C CA . GLU A 1 510 ? 46.781 -17.375 -10.531 1 32.12 510 GLU A CA 1
ATOM 3787 C C . GLU A 1 510 ? 47.031 -17.312 -9.023 1 32.12 510 GLU A C 1
ATOM 3789 O O . GLU A 1 510 ? 47.688 -18.203 -8.461 1 32.12 510 GLU A O 1
ATOM 3794 N N . GLY A 1 511 ? 47.219 -16.219 -8.383 1 29.88 511 GLY A N 1
ATOM 3795 C CA . GLY A 1 511 ? 47.656 -16.016 -7.012 1 29.88 511 GLY A CA 1
ATOM 3796 C C . GLY A 1 511 ? 46.625 -16.391 -5.98 1 29.88 511 GLY A C 1
ATOM 3797 O O . GLY A 1 511 ? 45.438 -16.578 -6.312 1 29.88 511 GLY A O 1
ATOM 3798 N N . LYS A 1 512 ? 47.031 -16.734 -4.66 1 29.47 512 LYS A N 1
ATOM 3799 C CA . LYS A 1 512 ? 46.375 -17 -3.391 1 29.47 512 LYS A CA 1
ATOM 3800 C C . LYS A 1 512 ? 45.25 -16 -3.152 1 29.47 512 LYS A C 1
ATOM 3802 O O . LYS A 1 512 ? 45.469 -14.797 -3.137 1 29.47 512 LYS A O 1
ATOM 3807 N N . VAL A 1 513 ? 44.25 -16.25 -3.783 1 33.31 513 VAL A N 1
ATOM 3808 C CA . VAL A 1 513 ? 43.219 -15.398 -3.211 1 33.31 513 VAL A CA 1
ATOM 3809 C C . VAL A 1 513 ? 43.344 -15.367 -1.69 1 33.31 513 VAL A C 1
ATOM 3811 O O . VAL A 1 513 ? 43.188 -16.391 -1.023 1 33.31 513 VAL A O 1
ATOM 3814 N N . GLU A 1 514 ? 44.344 -14.812 -1.062 1 27.61 514 GLU A N 1
ATOM 3815 C CA . GLU A 1 514 ? 44.531 -14.734 0.383 1 27.61 514 GLU A CA 1
ATOM 3816 C C . GLU A 1 514 ? 43.281 -14.258 1.078 1 27.61 514 GLU A C 1
ATOM 3818 O O . GLU A 1 514 ? 42.781 -13.164 0.805 1 27.61 514 GLU A O 1
ATOM 3823 N N . ALA A 1 515 ? 42.375 -15.094 1.361 1 28.78 515 ALA A N 1
ATOM 3824 C CA . ALA A 1 515 ? 41.375 -14.797 2.395 1 28.78 515 ALA A CA 1
ATOM 3825 C C . ALA A 1 515 ? 41.969 -13.883 3.469 1 28.78 515 ALA A C 1
ATOM 3827 O O . ALA A 1 515 ? 43.094 -14.07 3.895 1 28.78 515 ALA A O 1
ATOM 3828 N N . LYS A 1 516 ? 41.688 -12.688 3.576 1 30.02 516 LYS A N 1
ATOM 3829 C CA . LYS A 1 516 ? 42.219 -11.961 4.738 1 30.02 516 LYS A CA 1
ATOM 3830 C C . LYS A 1 516 ? 42.469 -12.914 5.906 1 30.02 516 LYS A C 1
ATOM 3832 O O . LYS A 1 516 ? 41.781 -13.938 6.039 1 30.02 516 LYS A O 1
ATOM 3837 N N . LYS A 1 517 ? 43.562 -12.82 6.855 1 28.05 517 LYS A N 1
ATOM 3838 C CA . LYS A 1 517 ? 44.094 -13.688 7.898 1 28.05 517 LYS A CA 1
ATOM 3839 C C . LYS A 1 517 ? 42.969 -14.375 8.672 1 28.05 517 LYS A C 1
ATOM 3841 O O . LYS A 1 517 ? 43.219 -15.281 9.461 1 28.05 517 LYS A O 1
ATOM 3846 N N . GLY A 1 518 ? 41.875 -13.672 9.148 1 27.23 518 GLY A N 1
ATOM 3847 C CA . GLY A 1 518 ? 41.375 -14.539 10.203 1 27.23 518 GLY A CA 1
ATOM 3848 C C . GLY A 1 518 ? 40.844 -15.852 9.688 1 27.23 518 GLY A C 1
ATOM 3849 O O . GLY A 1 518 ? 40.938 -16.875 10.359 1 27.23 518 GLY A O 1
ATOM 3850 N N . VAL A 1 519 ? 39.688 -15.836 8.891 1 27.19 519 VAL A N 1
ATOM 3851 C CA . VAL A 1 519 ? 39.219 -17.203 8.711 1 27.19 519 VAL A CA 1
ATOM 3852 C C . VAL A 1 519 ? 40.094 -17.906 7.664 1 27.19 519 VAL A C 1
ATOM 3854 O O . VAL A 1 519 ? 40.188 -17.438 6.527 1 27.19 519 VAL A O 1
ATOM 3857 N N . GLU A 1 520 ? 41.125 -18.547 8.039 1 26.98 520 GLU A N 1
ATOM 3858 C CA . GLU A 1 520 ? 42 -19.5 7.383 1 26.98 520 GLU A CA 1
ATOM 3859 C C . GLU A 1 520 ? 41.25 -20.438 6.449 1 26.98 520 GLU A C 1
ATOM 3861 O O . GLU A 1 520 ? 41.812 -21.422 5.957 1 26.98 520 GLU A O 1
ATOM 3866 N N . GLY A 1 521 ? 39.875 -20.484 6.473 1 27.7 521 GLY A N 1
ATOM 3867 C CA . GLY A 1 521 ? 39.594 -21.672 5.672 1 27.7 521 GLY A CA 1
ATOM 3868 C C . GLY A 1 521 ? 40.031 -21.531 4.227 1 27.7 521 GLY A C 1
ATOM 3869 O O . GLY A 1 521 ? 39.688 -20.531 3.564 1 27.7 521 GLY A O 1
ATOM 3870 N N . GLU A 1 522 ? 41.219 -21.875 3.951 1 27.91 522 GLU A N 1
ATOM 3871 C CA . GLU A 1 522 ? 41.906 -22.141 2.682 1 27.91 522 GLU A CA 1
ATOM 3872 C C . GLU A 1 522 ? 40.938 -22.781 1.68 1 27.91 522 GLU A C 1
ATOM 3874 O O . GLU A 1 522 ? 40.375 -23.844 1.946 1 27.91 522 GLU A O 1
ATOM 3879 N N . VAL A 1 523 ? 39.969 -22.078 1.178 1 34.5 523 VAL A N 1
ATOM 3880 C CA . VAL A 1 523 ? 39.5 -22.828 0.019 1 34.5 523 VAL A CA 1
ATOM 3881 C C . VAL A 1 523 ? 40.688 -23.203 -0.863 1 34.5 523 VAL A C 1
ATOM 3883 O O . VAL A 1 523 ? 41.5 -22.359 -1.198 1 34.5 523 VAL A O 1
ATOM 3886 N N . GLU A 1 524 ? 41.25 -24.312 -0.701 1 31.75 524 GLU A N 1
ATOM 3887 C CA . GLU A 1 524 ? 42.281 -24.891 -1.56 1 31.75 524 GLU A CA 1
ATOM 3888 C C . GLU A 1 524 ? 42.031 -24.531 -3.023 1 31.75 524 GLU A C 1
ATOM 3890 O O . GLU A 1 524 ? 41 -24.859 -3.592 1 31.75 524 GLU A O 1
ATOM 3895 N N . ASN A 1 525 ? 42.344 -23.281 -3.416 1 36.62 525 ASN A N 1
ATOM 3896 C CA . ASN A 1 525 ? 42.438 -22.922 -4.824 1 36.62 525 ASN A CA 1
ATOM 3897 C C . ASN A 1 525 ? 43.125 -24.016 -5.641 1 36.62 525 ASN A C 1
ATOM 3899 O O . ASN A 1 525 ? 44.281 -24.359 -5.398 1 36.62 525 ASN A O 1
ATOM 3903 N N . GLY A 1 526 ? 42.531 -25.094 -5.918 1 34.78 526 GLY A N 1
ATOM 3904 C CA . GLY A 1 526 ? 43.281 -25.922 -6.852 1 34.78 526 GLY A CA 1
ATOM 3905 C C . GLY A 1 526 ? 43.906 -25.125 -7.977 1 34.78 526 GLY A C 1
ATOM 3906 O O . GLY A 1 526 ? 43.406 -24.078 -8.367 1 34.78 526 GLY A O 1
ATOM 3907 N N . GLU A 1 527 ? 45.125 -25.062 -8.305 1 37.19 527 GLU A N 1
ATOM 3908 C CA . GLU A 1 527 ? 46.031 -24.719 -9.391 1 37.19 527 GLU A CA 1
ATOM 3909 C C . GLU A 1 527 ? 45.406 -24.969 -10.75 1 37.19 527 GLU A C 1
ATOM 3911 O O . GLU A 1 527 ? 45.031 -26.109 -11.062 1 37.19 527 GLU A O 1
ATOM 3916 N N . GLY A 1 528 ? 44.688 -23.938 -11.539 1 46.28 528 GLY A N 1
ATOM 3917 C CA . GLY A 1 528 ? 44.375 -23.984 -12.961 1 46.28 528 GLY A CA 1
ATOM 3918 C C . GLY A 1 528 ? 42.906 -23.812 -13.25 1 46.28 528 GLY A C 1
ATOM 3919 O O . GLY A 1 528 ? 42.469 -23.938 -14.398 1 46.28 528 GLY A O 1
ATOM 3920 N N . GLN A 1 529 ? 42.062 -23.812 -12.188 1 55.56 529 GLN A N 1
ATOM 3921 C CA . GLN A 1 529 ? 40.656 -23.875 -12.625 1 55.56 529 GLN A CA 1
ATOM 3922 C C . GLN A 1 529 ? 40.062 -22.484 -12.789 1 55.56 529 GLN A C 1
ATOM 3924 O O . GLN A 1 529 ? 40.312 -21.594 -11.961 1 55.56 529 GLN A O 1
ATOM 3929 N N . LEU A 1 530 ? 39.5 -22.062 -13.961 1 63.56 530 LEU A N 1
ATOM 3930 C CA . LEU A 1 530 ? 38.844 -20.828 -14.367 1 63.56 530 LEU A CA 1
ATOM 3931 C C . LEU A 1 530 ? 37.656 -20.516 -13.445 1 63.56 530 LEU A C 1
ATOM 3933 O O . LEU A 1 530 ? 36.844 -21.391 -13.18 1 63.56 530 LEU A O 1
ATOM 3937 N N . ARG A 1 531 ? 37.844 -19.375 -12.609 1 75.06 531 ARG A N 1
ATOM 3938 C CA . ARG A 1 531 ? 36.75 -18.922 -11.758 1 75.06 531 ARG A CA 1
ATOM 3939 C C . ARG A 1 531 ? 36.156 -17.609 -12.273 1 75.06 531 ARG A C 1
ATOM 3941 O O . ARG A 1 531 ? 36.875 -16.734 -12.75 1 75.06 531 ARG A O 1
ATOM 3948 N N . LYS A 1 532 ? 34.844 -17.562 -12.305 1 81.25 532 LYS A N 1
ATOM 3949 C CA . LYS A 1 532 ? 34.125 -16.312 -12.617 1 81.25 532 LYS A CA 1
ATOM 3950 C C . LYS A 1 532 ? 33.594 -15.664 -11.359 1 81.25 532 LYS A C 1
ATOM 3952 O O . LYS A 1 532 ? 32.938 -16.328 -10.539 1 81.25 532 LYS A O 1
ATOM 3957 N N . VAL A 1 533 ? 33.969 -14.383 -11.156 1 79.81 533 VAL A N 1
ATOM 3958 C CA . VAL A 1 533 ? 33.531 -13.648 -9.969 1 79.81 533 VAL A CA 1
ATOM 3959 C C . VAL A 1 533 ? 32.5 -12.586 -10.375 1 79.81 533 VAL A C 1
ATOM 3961 O O . VAL A 1 533 ? 32.812 -11.719 -11.203 1 79.81 533 VAL A O 1
ATOM 3964 N N . TYR A 1 534 ? 31.312 -12.789 -9.875 1 79.5 534 TYR A N 1
ATOM 3965 C CA . TYR A 1 534 ? 30.281 -11.75 -10.008 1 79.5 534 TYR A CA 1
ATOM 3966 C C . TYR A 1 534 ? 30.297 -10.82 -8.805 1 79.5 534 TYR A C 1
ATOM 3968 O O . TYR A 1 534 ? 29.969 -11.227 -7.688 1 79.5 534 TYR A O 1
ATOM 3976 N N . ARG A 1 535 ? 30.734 -9.562 -8.992 1 78 535 ARG A N 1
ATOM 3977 C CA . ARG A 1 535 ? 30.719 -8.57 -7.926 1 78 535 ARG A CA 1
ATOM 3978 C C . ARG A 1 535 ? 29.438 -7.742 -7.957 1 78 535 ARG A C 1
ATOM 3980 O O . ARG A 1 535 ? 29.234 -6.938 -8.867 1 78 535 ARG A O 1
ATOM 3987 N N . VAL A 1 536 ? 28.641 -7.988 -6.938 1 77.19 536 VAL A N 1
ATOM 3988 C CA . VAL A 1 536 ? 27.359 -7.297 -6.875 1 77.19 536 VAL A CA 1
ATOM 3989 C C . VAL A 1 536 ? 27.484 -6.059 -5.988 1 77.19 536 VAL A C 1
ATOM 3991 O O . VAL A 1 536 ? 27.938 -6.152 -4.848 1 77.19 536 VAL A O 1
ATOM 3994 N N . GLN A 1 537 ? 27.094 -4.883 -6.461 1 68.75 537 GLN A N 1
ATOM 3995 C CA . GLN A 1 537 ? 27.25 -3.627 -5.73 1 68.75 537 GLN A CA 1
ATOM 3996 C C . GLN A 1 537 ? 25.922 -3.18 -5.113 1 68.75 537 GLN A C 1
ATOM 3998 O O . GLN A 1 537 ? 25.922 -2.496 -4.086 1 68.75 537 GLN A O 1
ATOM 4003 N N . ALA A 1 538 ? 24.875 -3.574 -5.676 1 69.5 538 ALA A N 1
ATOM 4004 C CA . ALA A 1 538 ? 23.562 -3.141 -5.199 1 69.5 538 ALA A CA 1
ATOM 4005 C C . ALA A 1 538 ? 23 -4.109 -4.16 1 69.5 538 ALA A C 1
ATOM 4007 O O . ALA A 1 538 ? 23.391 -5.281 -4.121 1 69.5 538 ALA A O 1
ATOM 4008 N N . PRO A 1 539 ? 22.234 -3.527 -3.268 1 74.75 539 PRO A N 1
ATOM 4009 C CA . PRO A 1 539 ? 21.609 -4.43 -2.291 1 74.75 539 PRO A CA 1
ATOM 4010 C C . PRO A 1 539 ? 20.719 -5.48 -2.941 1 74.75 539 PRO A C 1
ATOM 4012 O O . PRO A 1 539 ? 20.109 -5.215 -3.979 1 74.75 539 PRO A O 1
ATOM 4015 N N . LEU A 1 540 ? 20.719 -6.695 -2.312 1 78.38 540 LEU A N 1
ATOM 4016 C CA . LEU A 1 540 ? 19.891 -7.785 -2.807 1 78.38 540 LEU A CA 1
ATOM 4017 C C . LEU A 1 540 ? 18.594 -7.891 -1.995 1 78.38 540 LEU A C 1
ATOM 4019 O O . LEU A 1 540 ? 18.641 -8.109 -0.782 1 78.38 540 LEU A O 1
ATOM 4023 N N . PHE A 1 541 ? 17.578 -7.609 -2.621 1 77.94 541 PHE A N 1
ATOM 4024 C CA . PHE A 1 541 ? 16.25 -7.684 -2.029 1 77.94 541 PHE A CA 1
ATOM 4025 C C . PHE A 1 541 ? 15.219 -8.102 -3.068 1 77.94 541 PHE A C 1
ATOM 4027 O O . PHE A 1 541 ? 15.562 -8.367 -4.219 1 77.94 541 PHE A O 1
ATOM 4034 N N . PHE A 1 542 ? 14.031 -8.297 -2.67 1 75.12 542 PHE A N 1
ATOM 4035 C CA . PHE A 1 542 ? 13 -8.859 -3.533 1 75.12 542 PHE A CA 1
ATOM 4036 C C . PHE A 1 542 ? 12.914 -8.094 -4.848 1 75.12 542 PHE A C 1
ATOM 4038 O O . PHE A 1 542 ? 12.594 -8.672 -5.887 1 75.12 542 PHE A O 1
ATOM 4045 N N . GLY A 1 543 ? 13.219 -6.879 -4.855 1 74.5 543 GLY A N 1
ATOM 4046 C CA . GLY A 1 543 ? 13.117 -6.066 -6.059 1 74.5 543 GLY A CA 1
ATOM 4047 C C . GLY A 1 543 ? 14.273 -6.281 -7.02 1 74.5 543 GLY A C 1
ATOM 4048 O O . GLY A 1 543 ? 14.172 -5.961 -8.203 1 74.5 543 GLY A O 1
ATOM 4049 N N . SER A 1 544 ? 15.352 -6.824 -6.551 1 76.69 544 SER A N 1
ATOM 4050 C CA . SER A 1 544 ? 16.531 -6.945 -7.395 1 76.69 544 SER A CA 1
ATOM 4051 C C . SER A 1 544 ? 16.812 -8.398 -7.766 1 76.69 544 SER A C 1
ATOM 4053 O O . SER A 1 544 ? 17.828 -8.711 -8.391 1 76.69 544 SER A O 1
ATOM 4055 N N . THR A 1 545 ? 15.953 -9.305 -7.328 1 77.31 545 THR A N 1
ATOM 4056 C CA . THR A 1 545 ? 16.219 -10.727 -7.512 1 77.31 545 THR A CA 1
ATOM 4057 C C . THR A 1 545 ? 16.234 -11.086 -8.992 1 77.31 545 THR A C 1
ATOM 4059 O O . THR A 1 545 ? 17.062 -11.891 -9.438 1 77.31 545 THR A O 1
ATOM 4062 N N . ARG A 1 546 ? 15.359 -10.531 -9.695 1 73.12 546 ARG A N 1
ATOM 4063 C CA . ARG A 1 546 ? 15.305 -10.836 -11.117 1 73.12 546 ARG A CA 1
ATOM 4064 C C . ARG A 1 546 ? 16.562 -10.359 -11.836 1 73.12 546 ARG A C 1
ATOM 4066 O O . ARG A 1 546 ? 17.109 -11.07 -12.672 1 73.12 546 ARG A O 1
ATOM 4073 N N . SER A 1 547 ? 16.906 -9.164 -11.539 1 73.25 547 SER A N 1
ATOM 4074 C CA . SER A 1 547 ? 18.109 -8.609 -12.148 1 73.25 547 SER A CA 1
ATOM 4075 C C . SER A 1 547 ? 19.344 -9.438 -11.789 1 73.25 547 SER A C 1
ATOM 4077 O O . SER A 1 547 ? 20.25 -9.586 -12.602 1 73.25 547 SER A O 1
ATOM 4079 N N . LEU A 1 548 ? 19.344 -9.953 -10.641 1 76.25 548 LEU A N 1
ATOM 4080 C CA . LEU A 1 548 ? 20.422 -10.812 -10.195 1 76.25 548 LEU A CA 1
ATOM 4081 C C . LEU A 1 548 ? 20.469 -12.094 -11.008 1 76.25 548 LEU A C 1
ATOM 4083 O O . LEU A 1 548 ? 21.547 -12.5 -11.484 1 76.25 548 LEU A O 1
ATOM 4087 N N . LEU A 1 549 ? 19.359 -12.695 -11.172 1 76.81 549 LEU A N 1
ATOM 4088 C CA . LEU A 1 549 ? 19.297 -13.984 -11.859 1 76.81 549 LEU A CA 1
ATOM 4089 C C . LEU A 1 549 ? 19.641 -13.828 -13.336 1 76.81 549 LEU A C 1
ATOM 4091 O O . LEU A 1 549 ? 20.141 -14.766 -13.961 1 76.81 549 LEU A O 1
ATOM 4095 N N . CYS A 1 550 ? 19.422 -12.641 -13.828 1 72.81 550 CYS A N 1
ATOM 4096 C CA . CYS A 1 550 ? 19.719 -12.367 -15.227 1 72.81 550 CYS A CA 1
ATOM 4097 C C . CYS A 1 550 ? 21.234 -12.258 -15.453 1 72.81 550 CYS A C 1
ATOM 4099 O O . CYS A 1 550 ? 21.703 -12.359 -16.578 1 72.81 550 CYS A O 1
ATOM 4101 N N . LEU A 1 551 ? 21.984 -12.109 -14.375 1 73.19 551 LEU A N 1
ATOM 4102 C CA . LEU A 1 551 ? 23.438 -11.953 -14.477 1 73.19 551 LEU A CA 1
ATOM 4103 C C . LEU A 1 551 ? 24.109 -13.289 -14.758 1 73.19 551 LEU A C 1
ATOM 4105 O O . LEU A 1 551 ? 25.188 -13.336 -15.352 1 73.19 551 LEU A O 1
ATOM 4109 N N . PHE A 1 552 ? 23.453 -14.352 -14.398 1 77.88 552 PHE A N 1
ATOM 4110 C CA . PHE A 1 552 ? 24.125 -15.648 -14.391 1 77.88 552 PHE A CA 1
ATOM 4111 C C . PHE A 1 552 ? 23.953 -16.359 -15.734 1 77.88 552 PHE A C 1
ATOM 4113 O O . PHE A 1 552 ? 22.875 -16.281 -16.344 1 77.88 552 PHE A O 1
ATOM 4120 N N . ASP A 1 553 ? 25.016 -16.828 -16.203 1 76.75 553 ASP A N 1
ATOM 4121 C CA . ASP A 1 553 ? 25.016 -17.703 -17.375 1 76.75 553 ASP A CA 1
ATOM 4122 C C . ASP A 1 553 ? 25.359 -19.141 -16.984 1 76.75 553 ASP A C 1
ATOM 4124 O O . ASP A 1 553 ? 26.516 -19.562 -17.062 1 76.75 553 ASP A O 1
ATOM 4128 N N . TYR A 1 554 ? 24.422 -19.844 -16.688 1 80.31 554 TYR A N 1
ATOM 4129 C CA . TYR A 1 554 ? 24.547 -21.141 -16.031 1 80.31 554 TYR A CA 1
ATOM 4130 C C . TYR A 1 554 ? 25.328 -22.125 -16.906 1 80.31 554 TYR A C 1
ATOM 4132 O O . TYR A 1 554 ? 26.109 -22.922 -16.406 1 80.31 554 TYR A O 1
ATOM 4140 N N . LEU A 1 555 ? 25.094 -22.047 -18.188 1 74.5 555 LEU A N 1
ATOM 4141 C CA . LEU A 1 555 ? 25.688 -23.031 -19.094 1 74.5 555 LEU A CA 1
ATOM 4142 C C . LEU A 1 555 ? 27.109 -22.656 -19.453 1 74.5 555 LEU A C 1
ATOM 4144 O O . LEU A 1 555 ? 27.984 -23.531 -19.547 1 74.5 555 LEU A O 1
ATOM 4148 N N . ASN A 1 556 ? 27.406 -21.359 -19.578 1 75.44 556 ASN A N 1
ATOM 4149 C CA . ASN A 1 556 ? 28.703 -20.953 -20.109 1 75.44 556 ASN A CA 1
ATOM 4150 C C . ASN A 1 556 ? 29.656 -20.5 -19.016 1 75.44 556 ASN A C 1
ATOM 4152 O O . ASN A 1 556 ? 30.859 -20.359 -19.25 1 75.44 556 ASN A O 1
ATOM 4156 N N . ASP A 1 557 ? 29.203 -20.375 -17.875 1 79 557 ASP A N 1
ATOM 4157 C CA . ASP A 1 557 ? 30.078 -20 -16.781 1 79 557 ASP A CA 1
ATOM 4158 C C . ASP A 1 557 ? 31 -21.156 -16.391 1 79 557 ASP A C 1
ATOM 4160 O O . ASP A 1 557 ? 30.672 -22.328 -16.656 1 79 557 ASP A O 1
ATOM 4164 N N . PRO A 1 558 ? 32.156 -20.734 -15.859 1 80.94 558 PRO A N 1
ATOM 4165 C CA . PRO A 1 558 ? 33.062 -21.797 -15.422 1 80.94 558 PRO A CA 1
ATOM 4166 C C . PRO A 1 558 ? 32.5 -22.609 -14.25 1 80.94 558 PRO A C 1
ATOM 4168 O O . PRO A 1 558 ? 31.438 -22.281 -13.719 1 80.94 558 PRO A O 1
ATOM 4171 N N . ASP A 1 559 ? 33.219 -23.641 -13.891 1 83.06 559 ASP A N 1
ATOM 4172 C CA . ASP A 1 559 ? 32.75 -24.594 -12.898 1 83.06 559 ASP A CA 1
ATOM 4173 C C . ASP A 1 559 ? 32.656 -23.953 -11.516 1 83.06 559 ASP A C 1
ATOM 4175 O O . ASP A 1 559 ? 31.859 -24.375 -10.672 1 83.06 559 ASP A O 1
ATOM 4179 N N . ASP A 1 560 ? 33.5 -22.969 -11.367 1 83.38 560 ASP A N 1
ATOM 4180 C CA . ASP A 1 560 ? 33.5 -22.281 -10.078 1 83.38 560 ASP A CA 1
ATOM 4181 C C . ASP A 1 560 ? 33.094 -20.812 -10.234 1 83.38 560 ASP A C 1
ATOM 4183 O O . ASP A 1 560 ? 33.812 -20.016 -1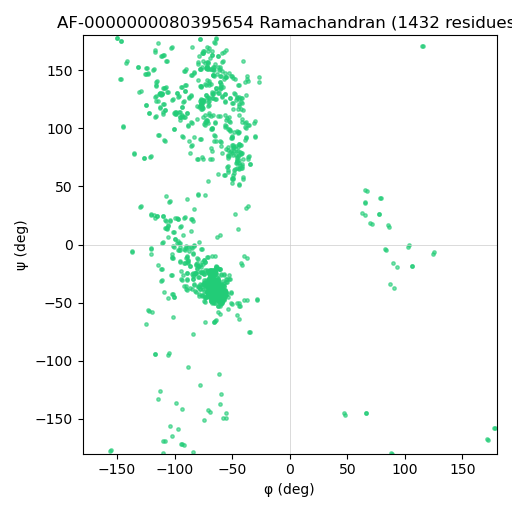0.852 1 83.38 560 ASP A O 1
ATOM 4187 N N . VAL A 1 561 ? 31.906 -20.656 -9.695 1 87.62 561 VAL A N 1
ATOM 4188 C CA . VAL A 1 561 ? 31.359 -19.297 -9.781 1 87.62 561 VAL A CA 1
ATOM 4189 C C . VAL A 1 561 ? 31.328 -18.672 -8.383 1 87.62 561 VAL A C 1
ATOM 4191 O O . VAL A 1 561 ? 30.906 -19.312 -7.422 1 87.62 561 VAL A O 1
ATOM 4194 N N . VAL A 1 562 ? 31.875 -17.406 -8.281 1 84.88 562 VAL A N 1
ATOM 4195 C CA . VAL A 1 562 ? 31.906 -16.703 -7 1 84.88 562 VAL A CA 1
ATOM 4196 C C . VAL A 1 562 ? 31.047 -15.453 -7.09 1 84.88 562 VAL A C 1
ATOM 4198 O O . VAL A 1 562 ? 31.172 -14.664 -8.031 1 84.88 562 VAL A O 1
ATOM 4201 N N . VAL A 1 563 ? 30.109 -15.406 -6.191 1 86.56 563 VAL A N 1
ATOM 4202 C CA . VAL A 1 563 ? 29.328 -14.18 -6.055 1 86.56 563 VAL A CA 1
ATOM 4203 C C . VAL A 1 563 ? 29.844 -13.367 -4.871 1 86.56 563 VAL A C 1
ATOM 4205 O O . VAL A 1 563 ? 29.719 -13.789 -3.721 1 86.56 563 VAL A O 1
ATOM 4208 N N . ASP A 1 564 ? 30.406 -12.227 -5.164 1 80.5 564 ASP A N 1
ATOM 4209 C CA . ASP A 1 564 ? 30.984 -11.359 -4.148 1 80.5 564 ASP A CA 1
ATOM 4210 C C . ASP A 1 564 ? 30.031 -10.227 -3.783 1 80.5 564 ASP A C 1
ATOM 4212 O O . ASP A 1 564 ? 29.766 -9.344 -4.605 1 80.5 564 ASP A O 1
ATOM 4216 N N . LEU A 1 565 ? 29.578 -10.289 -2.549 1 82.75 565 LEU A N 1
ATOM 4217 C CA . LEU A 1 565 ? 28.656 -9.273 -2.062 1 82.75 565 LEU A CA 1
ATOM 4218 C C . LEU A 1 565 ? 29.375 -8.289 -1.143 1 82.75 565 LEU A C 1
ATOM 4220 O O . LEU A 1 565 ? 28.719 -7.555 -0.389 1 82.75 565 LEU A O 1
ATOM 4224 N N . SER A 1 566 ? 30.625 -8.188 -1.22 1 72.69 566 SER A N 1
ATOM 4225 C CA . SER A 1 566 ? 31.406 -7.332 -0.333 1 72.69 566 SER A CA 1
ATOM 4226 C C . SER A 1 566 ? 31.156 -5.859 -0.625 1 72.69 566 SER A C 1
ATOM 4228 O O . SER A 1 566 ? 31.203 -5.023 0.282 1 72.69 566 SER A O 1
ATOM 4230 N N . ALA A 1 567 ? 30.891 -5.637 -1.868 1 63.56 567 ALA A N 1
ATOM 4231 C CA . ALA A 1 567 ? 30.688 -4.246 -2.264 1 63.56 567 ALA A CA 1
ATOM 4232 C C . ALA A 1 567 ? 29.203 -3.879 -2.262 1 63.56 567 ALA A C 1
ATOM 4234 O O . ALA A 1 567 ? 28.844 -2.746 -2.582 1 63.56 567 ALA A O 1
ATOM 4235 N N . SER A 1 568 ? 28.438 -4.879 -1.885 1 71.88 568 SER A N 1
ATOM 4236 C CA . SER A 1 568 ? 27 -4.629 -1.921 1 71.88 568 SER A CA 1
ATOM 4237 C C . SER A 1 568 ? 26.562 -3.773 -0.739 1 71.88 568 SER A C 1
ATOM 4239 O O . SER A 1 568 ? 26.812 -4.125 0.416 1 71.88 568 SER A O 1
ATOM 4241 N N . HIS A 1 569 ? 26.062 -2.584 -1.069 1 63.5 569 HIS A N 1
ATOM 4242 C CA . HIS A 1 569 ? 25.578 -1.719 -0.005 1 63.5 569 HIS A CA 1
ATOM 4243 C C . HIS A 1 569 ? 24.328 -2.303 0.643 1 63.5 569 HIS A C 1
ATOM 4245 O O . HIS A 1 569 ? 23.266 -2.396 0.003 1 63.5 569 HIS A O 1
ATOM 4251 N N . GLY A 1 570 ? 24.484 -2.969 1.859 1 66.75 570 GLY A N 1
ATOM 4252 C CA . GLY A 1 570 ? 23.375 -3.529 2.605 1 66.75 570 GLY A CA 1
ATOM 4253 C C . GLY A 1 570 ? 23.312 -5.043 2.529 1 66.75 570 GLY A C 1
ATOM 4254 O O . GLY A 1 570 ? 22.625 -5.684 3.34 1 66.75 570 GLY A O 1
ATOM 4255 N N . GLY A 1 571 ? 23.984 -5.598 1.542 1 75.19 571 GLY A N 1
ATOM 4256 C CA . GLY A 1 571 ? 24 -7.047 1.418 1 75.19 571 GLY A CA 1
ATOM 4257 C C . GLY A 1 571 ? 22.641 -7.633 1.09 1 75.19 571 GLY A C 1
ATOM 4258 O O . GLY A 1 571 ? 21.875 -7.059 0.304 1 75.19 571 GLY A O 1
ATOM 4259 N N . ILE A 1 572 ? 22.375 -8.781 1.613 1 78.75 572 ILE A N 1
ATOM 4260 C CA . ILE A 1 572 ? 21.094 -9.445 1.437 1 78.75 572 ILE A CA 1
ATOM 4261 C C . ILE A 1 572 ? 20.109 -8.945 2.488 1 78.75 572 ILE A C 1
ATOM 4263 O O . ILE A 1 572 ? 20.375 -9.039 3.689 1 78.75 572 ILE A O 1
ATOM 4267 N N . GLN A 1 573 ? 18.984 -8.531 2.021 1 75.06 573 GLN A N 1
ATOM 4268 C CA . GLN A 1 573 ? 18.125 -7.789 2.938 1 75.06 573 GLN A CA 1
ATOM 4269 C C . GLN A 1 573 ? 16.875 -8.594 3.295 1 75.06 573 GLN A C 1
ATOM 4271 O O . GLN A 1 573 ? 16.203 -8.305 4.297 1 75.06 573 GLN A O 1
ATOM 4276 N N . ASP A 1 574 ? 16.547 -9.516 2.504 1 76.44 574 ASP A N 1
ATOM 4277 C CA . ASP A 1 574 ? 15.312 -10.234 2.789 1 76.44 574 ASP A CA 1
ATOM 4278 C C . ASP A 1 574 ? 15.391 -11.68 2.293 1 76.44 574 ASP A C 1
ATOM 4280 O O . ASP A 1 574 ? 16.422 -12.109 1.765 1 76.44 574 ASP A O 1
ATOM 4284 N N . LEU A 1 575 ? 14.32 -12.383 2.57 1 78.69 575 LEU A N 1
ATOM 4285 C CA . LEU A 1 575 ? 14.242 -13.797 2.211 1 78.69 575 LEU A CA 1
ATOM 4286 C C . LEU A 1 575 ? 14.32 -13.977 0.7 1 78.69 575 LEU A C 1
ATOM 4288 O O . LEU A 1 575 ? 14.875 -14.969 0.219 1 78.69 575 LEU A O 1
ATOM 4292 N N . SER A 1 576 ? 13.766 -13.07 -0.041 1 82.38 576 SER A N 1
ATOM 4293 C CA . SER A 1 576 ? 13.797 -13.156 -1.497 1 82.38 576 SER A CA 1
ATOM 4294 C C . SER A 1 576 ? 15.227 -13.18 -2.021 1 82.38 576 SER A C 1
ATOM 4296 O O . SER A 1 576 ? 15.531 -13.891 -2.98 1 82.38 576 SER A O 1
ATOM 4298 N N . GLY A 1 577 ? 16.062 -12.359 -1.381 1 82.25 577 GLY A N 1
ATOM 4299 C CA . GLY A 1 577 ? 17.453 -12.328 -1.784 1 82.25 577 GLY A CA 1
ATOM 4300 C C . GLY A 1 577 ? 18.156 -13.664 -1.613 1 82.25 577 GLY A C 1
ATOM 4301 O O . GLY A 1 577 ? 18.844 -14.133 -2.521 1 82.25 577 GLY A O 1
ATOM 4302 N N . ILE A 1 578 ? 17.953 -14.273 -0.565 1 83.56 578 ILE A N 1
ATOM 4303 C CA . ILE A 1 578 ? 18.578 -15.555 -0.263 1 83.56 578 ILE A CA 1
ATOM 4304 C C . ILE A 1 578 ? 18.016 -16.641 -1.174 1 83.56 578 ILE A C 1
ATOM 4306 O O . ILE A 1 578 ? 18.75 -17.5 -1.668 1 83.56 578 ILE A O 1
ATOM 4310 N N . THR A 1 579 ? 16.719 -16.594 -1.331 1 83.75 579 THR A N 1
ATOM 4311 C CA . THR A 1 579 ? 16.062 -17.609 -2.15 1 83.75 579 THR A CA 1
ATOM 4312 C C . THR A 1 579 ? 16.5 -17.484 -3.607 1 83.75 579 THR A C 1
ATOM 4314 O O . THR A 1 579 ? 16.641 -18.5 -4.297 1 83.75 579 THR A O 1
ATOM 4317 N N . ALA A 1 580 ? 16.641 -16.344 -4.07 1 84.06 580 ALA A N 1
ATOM 4318 C CA . ALA A 1 580 ? 17.094 -16.125 -5.441 1 84.06 580 ALA A CA 1
ATOM 4319 C C . ALA A 1 580 ? 18.5 -16.688 -5.637 1 84.06 580 ALA A C 1
ATOM 4321 O O . ALA A 1 580 ? 18.797 -17.312 -6.656 1 84.06 580 ALA A O 1
ATOM 4322 N N . LEU A 1 581 ? 19.375 -16.406 -4.688 1 87.12 581 LEU A N 1
ATOM 4323 C CA . LEU A 1 581 ? 20.734 -16.922 -4.746 1 87.12 581 LEU A CA 1
ATOM 4324 C C . LEU A 1 581 ? 20.75 -18.438 -4.664 1 87.12 581 LEU A C 1
ATOM 4326 O O . LEU A 1 581 ? 21.547 -19.094 -5.344 1 87.12 581 LEU A O 1
ATOM 4330 N N . ASN A 1 582 ? 19.922 -18.906 -3.83 1 87.5 582 ASN A N 1
ATOM 4331 C CA . ASN A 1 582 ? 19.812 -20.359 -3.719 1 87.5 582 ASN A CA 1
ATOM 4332 C C . ASN A 1 582 ? 19.297 -20.984 -5.016 1 87.5 582 ASN A C 1
ATOM 4334 O O . ASN A 1 582 ? 19.719 -22.078 -5.391 1 87.5 582 ASN A O 1
ATOM 4338 N N . GLU A 1 583 ? 18.391 -20.375 -5.57 1 85.75 583 GLU A N 1
ATOM 4339 C CA . GLU A 1 583 ? 17.891 -20.844 -6.859 1 85.75 583 GLU A CA 1
ATOM 4340 C C . GLU A 1 583 ? 19 -20.859 -7.906 1 85.75 583 GLU A C 1
ATOM 4342 O O . GLU A 1 583 ? 19.094 -21.797 -8.695 1 85.75 583 GLU A O 1
ATOM 4347 N N . ALA A 1 584 ? 19.75 -19.797 -7.953 1 85.25 584 ALA A N 1
ATOM 4348 C CA . ALA A 1 584 ? 20.906 -19.766 -8.844 1 85.25 584 ALA A CA 1
ATOM 4349 C C . ALA A 1 584 ? 21.875 -20.906 -8.531 1 85.25 584 ALA A C 1
ATOM 4351 O O . ALA A 1 584 ? 22.406 -21.547 -9.445 1 85.25 584 ALA A O 1
ATOM 4352 N N . GLY A 1 585 ? 22.172 -21.094 -7.242 1 88.5 585 GLY A N 1
ATOM 4353 C CA . GLY A 1 585 ? 23.031 -22.188 -6.824 1 88.5 585 GLY A CA 1
ATOM 4354 C C . GLY A 1 585 ? 22.516 -23.547 -7.273 1 88.5 585 GLY A C 1
ATOM 4355 O O . GLY A 1 585 ? 23.297 -24.391 -7.707 1 88.5 585 GLY A O 1
ATOM 4356 N N . LYS A 1 586 ? 21.266 -23.703 -7.141 1 87.38 586 LYS A N 1
ATOM 4357 C CA . LYS A 1 586 ? 20.641 -24.953 -7.586 1 87.38 586 LYS A CA 1
ATOM 4358 C C . LYS A 1 586 ? 20.812 -25.141 -9.086 1 87.38 586 LYS A C 1
ATOM 4360 O O . LYS A 1 586 ? 21.125 -26.25 -9.539 1 87.38 586 LYS A O 1
ATOM 4365 N N . ASN A 1 587 ? 20.594 -24.141 -9.805 1 85.44 587 ASN A N 1
ATOM 4366 C CA . ASN A 1 587 ? 20.734 -24.203 -11.258 1 85.44 587 ASN A CA 1
ATOM 4367 C C . ASN A 1 587 ? 22.172 -24.531 -11.664 1 85.44 587 ASN A C 1
ATOM 4369 O O . ASN A 1 587 ? 22.406 -25.297 -12.602 1 85.44 587 ASN A O 1
ATOM 4373 N N . TYR A 1 588 ? 23.141 -23.938 -11 1 87.44 588 TYR A N 1
ATOM 4374 C CA . TYR A 1 588 ? 24.531 -24.234 -11.266 1 87.44 588 TYR A CA 1
ATOM 4375 C C . TYR A 1 588 ? 24.875 -25.672 -10.875 1 87.44 588 TYR A C 1
ATOM 4377 O O . TYR A 1 588 ? 25.609 -26.359 -11.594 1 87.44 588 TYR A O 1
ATOM 4385 N N . GLU A 1 589 ? 24.328 -26.094 -9.789 1 88.25 589 GLU A N 1
ATOM 4386 C CA . GLU A 1 589 ? 24.594 -27.453 -9.297 1 88.25 589 GLU A CA 1
ATOM 4387 C C . GLU A 1 589 ? 24.047 -28.5 -10.266 1 88.25 589 GLU A C 1
ATOM 4389 O O . GLU A 1 589 ? 24.656 -29.562 -10.43 1 88.25 589 GLU A O 1
ATOM 4394 N N . GLU A 1 590 ? 23 -28.266 -10.781 1 86.25 590 GLU A N 1
ATOM 4395 C CA . GLU A 1 590 ? 22.359 -29.203 -11.711 1 86.25 590 GLU A CA 1
ATOM 4396 C C . GLU A 1 590 ? 23.188 -29.375 -12.977 1 86.25 590 GLU A C 1
ATOM 4398 O O . GLU A 1 590 ? 23.094 -30.391 -13.664 1 86.25 590 GLU A O 1
ATOM 4403 N N . VAL A 1 591 ? 24 -28.375 -13.281 1 84.31 591 VAL A N 1
ATOM 4404 C CA . VAL A 1 591 ? 24.875 -28.484 -14.445 1 84.31 591 VAL A CA 1
ATOM 4405 C C . VAL A 1 591 ? 26.281 -28.844 -13.992 1 84.31 591 VAL A C 1
ATOM 4407 O O . VAL A 1 591 ? 27.234 -28.719 -14.758 1 84.31 591 VAL A O 1
ATOM 4410 N N . GLY A 1 592 ? 26.422 -29.203 -12.734 1 85 592 GLY A N 1
ATOM 4411 C CA . GLY A 1 592 ? 27.688 -29.703 -12.203 1 85 592 GLY A CA 1
ATOM 4412 C C . GLY A 1 592 ? 28.625 -28.609 -11.742 1 85 592 GLY A C 1
ATOM 4413 O O . GLY A 1 592 ? 29.844 -28.797 -11.703 1 85 592 GLY A O 1
ATOM 4414 N N . LYS A 1 593 ? 28.125 -27.453 -11.578 1 88.06 593 LYS A N 1
ATOM 4415 C CA . LYS A 1 593 ? 28.938 -26.312 -11.164 1 88.06 593 LYS A CA 1
ATOM 4416 C C . LYS A 1 593 ? 28.609 -25.891 -9.734 1 88.06 593 LYS A C 1
ATOM 4418 O O . LYS A 1 593 ? 27.625 -26.359 -9.156 1 88.06 593 LYS A O 1
ATOM 4423 N N . SER A 1 594 ? 29.562 -25.078 -9.148 1 88.19 594 SER A N 1
ATOM 4424 C CA . SER A 1 594 ? 29.344 -24.656 -7.77 1 88.19 594 SER A CA 1
ATOM 4425 C C . SER A 1 594 ? 29.391 -23.141 -7.641 1 88.19 594 SER A C 1
ATOM 4427 O O . SER A 1 594 ? 30.062 -22.469 -8.414 1 88.19 594 SER A O 1
ATOM 4429 N N . VAL A 1 595 ? 28.547 -22.719 -6.676 1 90.06 595 VAL A N 1
ATOM 4430 C CA . VAL A 1 595 ? 28.484 -21.281 -6.406 1 90.06 595 VAL A CA 1
ATOM 4431 C C . VAL A 1 595 ? 28.953 -21 -4.98 1 90.06 595 VAL A C 1
ATOM 4433 O O . VAL A 1 595 ? 28.484 -21.641 -4.031 1 90.06 595 VAL A O 1
ATOM 4436 N N . THR A 1 596 ? 29.906 -20.094 -4.852 1 86.94 596 THR A N 1
ATOM 4437 C CA . THR A 1 596 ? 30.406 -19.672 -3.549 1 86.94 596 THR A CA 1
ATOM 4438 C C . THR A 1 596 ? 30.031 -18.219 -3.271 1 86.94 596 THR A C 1
ATOM 4440 O O . THR A 1 596 ? 30.188 -17.359 -4.141 1 86.94 596 THR A O 1
ATOM 4443 N N . LEU A 1 597 ? 29.469 -18.016 -2.113 1 87.69 597 LEU A N 1
ATOM 4444 C CA . LEU A 1 597 ? 29.078 -16.672 -1.717 1 87.69 597 LEU A CA 1
ATOM 4445 C C . LEU A 1 597 ? 30.141 -16.047 -0.811 1 87.69 597 LEU A C 1
ATOM 4447 O O . LEU A 1 597 ? 30.594 -16.672 0.15 1 87.69 597 LEU A O 1
ATOM 4451 N N . LEU A 1 598 ? 30.516 -14.789 -1.193 1 82.12 598 LEU A N 1
ATOM 4452 C CA . LEU A 1 598 ? 31.469 -14.047 -0.382 1 82.12 598 LEU A CA 1
ATOM 4453 C C . LEU A 1 598 ? 30.875 -12.711 0.066 1 82.12 598 LEU A C 1
ATOM 4455 O O . LEU A 1 598 ? 30.016 -12.148 -0.616 1 82.12 598 LEU A O 1
ATOM 4459 N N . GLY A 1 599 ? 31.234 -12.227 1.223 1 79.19 599 GLY A N 1
ATOM 4460 C CA . GLY A 1 599 ? 30.906 -10.883 1.678 1 79.19 599 GLY A CA 1
ATOM 4461 C C . GLY A 1 599 ? 29.484 -10.75 2.186 1 79.19 599 GLY A C 1
ATOM 4462 O O . GLY A 1 599 ? 28.812 -9.758 1.905 1 79.19 599 GLY A O 1
ATOM 4463 N N . LEU A 1 600 ? 29.078 -11.75 2.877 1 82.25 600 LEU A N 1
ATOM 4464 C CA . LEU A 1 600 ? 27.719 -11.703 3.41 1 82.25 600 LEU A CA 1
ATOM 4465 C C . LEU A 1 600 ? 27.641 -10.789 4.625 1 82.25 600 LEU A C 1
ATOM 4467 O O . LEU A 1 600 ? 28.562 -10.75 5.441 1 82.25 600 LEU A O 1
ATOM 4471 N N . ASN A 1 601 ? 26.609 -9.969 4.672 1 78 601 ASN A N 1
ATOM 4472 C CA . ASN A 1 601 ? 26.359 -9.156 5.859 1 78 601 ASN A CA 1
ATOM 4473 C C . ASN A 1 601 ? 25.859 -10.016 7.023 1 78 601 ASN A C 1
ATOM 4475 O O . ASN A 1 601 ? 25.375 -11.125 6.816 1 78 601 ASN A O 1
ATOM 4479 N N . PRO A 1 602 ? 26.047 -9.5 8.188 1 72.5 602 PRO A N 1
ATOM 4480 C CA . PRO A 1 602 ? 25.656 -10.281 9.367 1 72.5 602 PRO A CA 1
ATOM 4481 C C . PRO A 1 602 ? 24.188 -10.688 9.359 1 72.5 602 PRO A C 1
ATOM 4483 O O . PRO A 1 602 ? 23.859 -11.797 9.789 1 72.5 602 PRO A O 1
ATOM 4486 N N . GLU A 1 603 ? 23.406 -9.891 8.891 1 74.75 603 GLU A N 1
ATOM 4487 C CA . GLU A 1 603 ? 21.984 -10.219 8.852 1 74.75 603 GLU A CA 1
ATOM 4488 C C . GLU A 1 603 ? 21.703 -11.383 7.914 1 74.75 603 GLU A C 1
ATOM 4490 O O . GLU A 1 603 ? 20.875 -12.242 8.211 1 74.75 603 GLU A O 1
ATOM 4495 N N . ALA A 1 604 ? 22.422 -11.375 6.84 1 81.12 604 ALA A N 1
ATOM 4496 C CA . ALA A 1 604 ? 22.25 -12.461 5.871 1 81.12 604 ALA A CA 1
ATOM 4497 C C . ALA A 1 604 ? 22.766 -13.781 6.438 1 81.12 604 ALA A C 1
ATOM 4499 O O . ALA A 1 604 ? 22.156 -14.836 6.223 1 81.12 604 ALA A O 1
ATOM 4500 N N . LEU A 1 605 ? 23.875 -13.688 7.102 1 81 605 LEU A N 1
ATOM 4501 C CA . LEU A 1 605 ? 24.438 -14.875 7.723 1 81 605 LEU A CA 1
ATOM 4502 C C . LEU A 1 605 ? 23.484 -15.453 8.758 1 81 605 LEU A C 1
ATOM 4504 O O . LEU A 1 605 ? 23.312 -16.672 8.836 1 81 605 LEU A O 1
ATOM 4508 N N . ALA A 1 606 ? 22.891 -14.586 9.484 1 77.75 606 ALA A N 1
ATOM 4509 C CA . ALA A 1 606 ? 21.922 -15.008 10.484 1 77.75 606 ALA A CA 1
ATOM 4510 C C . ALA A 1 606 ? 20.703 -15.664 9.836 1 77.75 606 ALA A C 1
ATOM 4512 O O . ALA A 1 606 ? 20.156 -16.641 10.359 1 77.75 606 ALA A O 1
ATOM 4513 N N . MET A 1 607 ? 20.375 -15.164 8.75 1 78.88 607 MET A N 1
ATOM 4514 C CA . MET A 1 607 ? 19.219 -15.68 8.039 1 78.88 607 MET A CA 1
ATOM 4515 C C . MET A 1 607 ? 19.5 -17.078 7.492 1 78.88 607 MET A C 1
ATOM 4517 O O . MET A 1 607 ? 18.625 -17.953 7.547 1 78.88 607 MET A O 1
ATOM 4521 N N . ILE A 1 608 ? 20.672 -17.234 6.957 1 82.44 608 ILE A N 1
ATOM 4522 C CA . ILE A 1 608 ? 21.047 -18.516 6.367 1 82.44 608 ILE A CA 1
ATOM 4523 C C . ILE A 1 608 ? 21.203 -19.562 7.469 1 82.44 608 ILE A C 1
ATOM 4525 O O . ILE A 1 608 ? 20.859 -20.719 7.281 1 82.44 608 ILE A O 1
ATOM 4529 N N . GLU A 1 609 ? 21.656 -19.078 8.555 1 78.81 609 GLU A N 1
ATOM 4530 C CA . GLU A 1 609 ? 21.812 -19.984 9.688 1 78.81 609 GLU A CA 1
ATOM 4531 C C . GLU A 1 609 ? 20.453 -20.438 10.219 1 78.81 609 GLU A C 1
ATOM 4533 O O . GLU A 1 609 ? 20.281 -21.594 10.617 1 78.81 609 GLU A O 1
ATOM 4538 N N . ALA A 1 610 ? 19.609 -19.531 10.273 1 76.25 610 ALA A N 1
ATOM 4539 C CA . ALA A 1 610 ? 18.281 -19.797 10.805 1 76.25 610 ALA A CA 1
ATOM 4540 C C . ALA A 1 610 ? 17.453 -20.625 9.82 1 76.25 610 ALA A C 1
ATOM 4542 O O . ALA A 1 610 ? 16.609 -21.438 10.234 1 76.25 610 ALA A O 1
ATOM 4543 N N . TYR A 1 611 ? 17.703 -20.328 8.625 1 75.19 611 TYR A N 1
ATOM 4544 C CA . TYR A 1 611 ? 16.938 -21.016 7.586 1 75.19 611 TYR A CA 1
ATOM 4545 C C . TYR A 1 611 ? 17.875 -21.656 6.562 1 75.19 611 TYR A C 1
ATOM 4547 O O . TYR A 1 611 ? 17.891 -21.266 5.395 1 75.19 611 TYR A O 1
ATOM 4555 N N . PRO A 1 612 ? 18.469 -22.703 6.953 1 73.81 612 PRO A N 1
ATOM 4556 C CA . PRO A 1 612 ? 19.484 -23.312 6.105 1 73.81 612 PRO A CA 1
ATOM 4557 C C . PRO A 1 612 ? 18.922 -23.859 4.793 1 73.81 612 PRO A C 1
ATOM 4559 O O . PRO A 1 612 ? 19.641 -23.938 3.797 1 73.81 612 PRO A O 1
ATOM 4562 N N . ASP A 1 613 ? 17.672 -24.141 4.812 1 73.81 613 ASP A N 1
ATOM 4563 C CA . ASP A 1 613 ? 17.062 -24.703 3.615 1 73.81 613 ASP A CA 1
ATOM 4564 C C . ASP A 1 613 ? 17.031 -23.672 2.484 1 73.81 613 ASP A C 1
ATOM 4566 O O . ASP A 1 613 ? 16.953 -24.047 1.31 1 73.81 613 ASP A O 1
ATOM 4570 N N . ALA A 1 614 ? 17.094 -22.484 2.906 1 72.94 614 ALA A N 1
ATOM 4571 C CA . ALA A 1 614 ? 17.031 -21.422 1.903 1 72.94 614 ALA A CA 1
ATOM 4572 C C . ALA A 1 614 ? 18.391 -21.234 1.225 1 72.94 614 ALA A C 1
ATOM 4574 O O . ALA A 1 614 ? 18.484 -20.594 0.166 1 72.94 614 ALA A O 1
ATOM 4575 N N . ALA A 1 615 ? 19.453 -21.828 1.77 1 77.38 615 ALA A N 1
ATOM 4576 C CA . ALA A 1 615 ? 20.797 -21.703 1.197 1 77.38 615 ALA A CA 1
ATOM 4577 C C . ALA A 1 615 ? 21.453 -23.078 1.013 1 77.38 615 ALA A C 1
ATOM 4579 O O . ALA A 1 615 ? 22.672 -23.203 1.132 1 77.38 615 ALA A O 1
ATOM 4580 N N . SER A 1 616 ? 20.672 -24.031 0.733 1 81 616 SER A N 1
ATOM 4581 C CA . SER A 1 616 ? 21.156 -25.406 0.671 1 81 616 SER A CA 1
ATOM 4582 C C . SER A 1 616 ? 22.078 -25.625 -0.526 1 81 616 SER A C 1
ATOM 4584 O O . SER A 1 616 ? 22.938 -26.5 -0.5 1 81 616 SER A O 1
ATOM 4586 N N . HIS A 1 617 ? 22 -24.812 -1.541 1 86.88 617 HIS A N 1
ATOM 4587 C CA . HIS A 1 617 ? 22.766 -25.031 -2.762 1 86.88 617 HIS A CA 1
ATOM 4588 C C . HIS A 1 617 ? 23.906 -24.031 -2.875 1 86.88 617 HIS A C 1
ATOM 4590 O O . HIS A 1 617 ? 24.516 -23.891 -3.939 1 86.88 617 HIS A O 1
ATOM 4596 N N . LEU A 1 618 ? 24.125 -23.391 -1.708 1 87.62 618 LEU A N 1
ATOM 4597 C CA . LEU A 1 618 ? 25.156 -22.359 -1.716 1 87.62 618 LEU A CA 1
ATOM 4598 C C . LEU A 1 618 ? 26.312 -22.75 -0.779 1 87.62 618 LEU A C 1
ATOM 4600 O O . LEU A 1 618 ? 26.078 -23.328 0.283 1 87.62 618 LEU A O 1
ATOM 4604 N N . ARG A 1 619 ? 27.516 -22.531 -1.264 1 82.69 619 ARG A N 1
ATOM 4605 C CA . ARG A 1 619 ? 28.688 -22.656 -0.39 1 82.69 619 ARG A CA 1
ATOM 4606 C C . ARG A 1 619 ? 29 -21.344 0.301 1 82.69 619 ARG A C 1
ATOM 4608 O O . ARG A 1 619 ? 29.297 -20.344 -0.36 1 82.69 619 ARG A O 1
ATOM 4615 N N . VAL A 1 620 ? 28.828 -21.359 1.521 1 83.19 620 VAL A N 1
ATOM 4616 C CA . VAL A 1 620 ? 29.062 -20.156 2.309 1 83.19 620 VAL A CA 1
ATOM 4617 C C . VAL A 1 620 ? 30.25 -20.375 3.254 1 83.19 620 VAL A C 1
ATOM 4619 O O . VAL A 1 620 ? 30.062 -20.812 4.391 1 83.19 620 VAL A O 1
ATOM 4622 N N . PRO A 1 621 ? 31.375 -20 2.846 1 71.44 621 PRO A N 1
ATOM 4623 C CA . PRO A 1 621 ? 32.562 -20.234 3.674 1 71.44 621 PRO A CA 1
ATOM 4624 C C . PRO A 1 621 ? 32.469 -19.594 5.055 1 71.44 621 PRO A C 1
ATOM 4626 O O . PRO A 1 621 ? 32.938 -20.172 6.039 1 71.44 621 PRO A O 1
ATOM 4629 N N . ALA A 1 622 ? 31.797 -18.516 5.137 1 71.06 622 ALA A N 1
ATOM 4630 C CA . ALA A 1 622 ? 31.656 -17.812 6.414 1 71.06 622 ALA A CA 1
ATOM 4631 C C . ALA A 1 622 ? 30.906 -18.656 7.43 1 71.06 622 ALA A C 1
ATOM 4633 O O . ALA A 1 622 ? 31.172 -18.594 8.633 1 71.06 622 ALA A O 1
ATOM 4634 N N . LEU A 1 623 ? 29.969 -19.359 6.965 1 71.69 623 LEU A N 1
ATOM 4635 C CA . LEU A 1 623 ? 29.156 -20.203 7.855 1 71.69 623 LEU A CA 1
ATOM 4636 C C . LEU A 1 623 ? 29.984 -21.375 8.383 1 71.69 623 LEU A C 1
ATOM 4638 O O . LEU A 1 623 ? 29.844 -21.766 9.547 1 71.69 623 LEU A O 1
ATOM 4642 N N . ARG A 1 624 ? 30.781 -21.922 7.531 1 65.12 624 ARG A N 1
ATOM 4643 C CA . ARG A 1 624 ? 31.641 -23.031 7.934 1 65.12 624 ARG A CA 1
ATOM 4644 C C . ARG A 1 624 ? 32.656 -22.594 8.984 1 65.12 624 ARG A C 1
ATOM 4646 O O . ARG A 1 624 ? 32.906 -23.328 9.945 1 65.12 624 ARG A O 1
ATOM 4653 N N . LYS A 1 625 ? 33.062 -21.391 8.789 1 61.75 625 LYS A N 1
ATOM 4654 C CA . LYS A 1 625 ? 34.031 -20.844 9.75 1 61.75 625 LYS A CA 1
ATOM 4655 C C . LYS A 1 625 ? 33.344 -20.594 11.102 1 61.75 625 LYS A C 1
ATOM 4657 O O . LYS A 1 625 ? 33.938 -20.859 12.148 1 61.75 625 LYS A O 1
ATOM 4662 N N . ARG A 1 626 ? 32.219 -20.047 10.984 1 64.44 626 ARG A N 1
ATOM 4663 C CA . ARG A 1 626 ? 31.5 -19.75 12.211 1 64.44 626 ARG A CA 1
ATOM 4664 C C . ARG A 1 626 ? 31.156 -21.031 12.977 1 64.44 626 ARG A C 1
ATOM 4666 O O . ARG A 1 626 ? 31.219 -21.062 14.203 1 64.44 626 ARG A O 1
ATOM 4673 N N . LYS A 1 627 ? 30.844 -22.031 12.258 1 63 627 LYS A N 1
ATOM 4674 C CA . LYS A 1 627 ? 30.531 -23.312 12.883 1 63 627 LYS A CA 1
ATOM 4675 C C . LYS A 1 627 ? 31.766 -23.938 13.523 1 63 627 LYS A C 1
ATOM 4677 O O . LYS A 1 627 ? 31.703 -24.484 14.625 1 63 627 LYS A O 1
ATOM 4682 N N . GLU A 1 628 ? 32.844 -23.891 12.836 1 59.91 628 GLU A N 1
ATOM 4683 C CA . GLU A 1 628 ? 34.094 -24.422 13.359 1 59.91 628 GLU A CA 1
ATOM 4684 C C . GLU A 1 628 ? 34.562 -23.656 14.609 1 59.91 628 GLU A C 1
ATOM 4686 O O . GLU A 1 628 ? 35.031 -24.266 15.57 1 59.91 628 GLU A O 1
ATOM 4691 N N . GLU A 1 629 ? 34.344 -22.359 14.469 1 58.75 629 GLU A N 1
ATOM 4692 C CA . GLU A 1 629 ? 34.719 -21.531 15.617 1 58.75 629 GLU A CA 1
ATOM 4693 C C . GLU A 1 629 ? 33.781 -21.828 16.812 1 58.75 629 GLU A C 1
ATOM 4695 O O . GLU A 1 629 ? 34.25 -21.828 17.953 1 58.75 629 GLU A O 1
ATOM 4700 N N . LYS A 1 630 ? 32.531 -21.922 16.484 1 57.44 630 LYS A N 1
ATOM 4701 C CA . LYS A 1 630 ? 31.609 -22.281 17.562 1 57.44 630 LYS A CA 1
ATOM 4702 C C . LYS A 1 630 ? 31.969 -23.625 18.172 1 57.44 630 LYS A C 1
ATOM 4704 O O . LYS A 1 630 ? 31.828 -23.828 19.375 1 57.44 630 LYS A O 1
ATOM 4709 N N . GLU A 1 631 ? 32.219 -24.594 17.344 1 55.16 631 GLU A N 1
ATOM 4710 C CA . GLU A 1 631 ? 32.625 -25.906 17.844 1 55.16 631 GLU A CA 1
ATOM 4711 C C . GLU A 1 631 ? 33.906 -25.844 18.625 1 55.16 631 GLU A C 1
ATOM 4713 O O . GLU A 1 631 ? 34.094 -26.562 19.609 1 55.16 631 GLU A O 1
ATOM 4718 N N . ARG A 1 632 ? 34.906 -25.141 18.031 1 49.44 632 ARG A N 1
ATOM 4719 C CA . ARG A 1 632 ? 36.156 -25.031 18.75 1 49.44 632 ARG A CA 1
ATOM 4720 C C . ARG A 1 632 ? 36 -24.266 20.062 1 49.44 632 ARG A C 1
ATOM 4722 O O . ARG A 1 632 ? 36.562 -24.641 21.078 1 49.44 632 ARG A O 1
ATOM 4729 N N . HIS A 1 633 ? 35.656 -22.953 19.875 1 48.72 633 HIS A N 1
ATOM 4730 C CA . HIS A 1 633 ? 35.688 -22.156 21.094 1 48.72 633 HIS A CA 1
ATOM 4731 C C . HIS A 1 633 ? 34.438 -22.375 21.938 1 48.72 633 HIS A C 1
ATOM 4733 O O . HIS A 1 633 ? 34.344 -21.859 23.062 1 48.72 633 HIS A O 1
ATOM 4739 N N . GLY A 1 634 ? 33.781 -23.422 22.266 1 35.81 634 GLY A N 1
ATOM 4740 C CA . GLY A 1 634 ? 32.594 -23.672 23.078 1 35.81 634 GLY A CA 1
ATOM 4741 C C . GLY A 1 634 ? 31.453 -22.719 22.75 1 35.81 634 GLY A C 1
ATOM 4742 O O . GLY A 1 634 ? 31.609 -21.797 21.938 1 35.81 634 GLY A O 1
ATOM 4743 N N . LEU A 1 635 ? 30.438 -22.188 23.969 1 34.72 635 LEU A N 1
ATOM 4744 C CA . LEU A 1 635 ? 29.109 -21.594 23.984 1 34.72 635 LEU A CA 1
ATOM 4745 C C . LEU A 1 635 ? 29.047 -20.344 23.125 1 34.72 635 LEU A C 1
ATOM 4747 O O . LEU A 1 635 ? 30.094 -19.828 22.719 1 34.72 635 LEU A O 1
ATOM 4751 N N . ASP A 1 636 ? 27.984 -19.203 23.625 1 33.03 636 ASP A N 1
ATOM 4752 C CA . ASP A 1 636 ? 27.25 -17.969 23.297 1 33.03 636 ASP A CA 1
ATOM 4753 C C . ASP A 1 636 ? 28.219 -16.828 22.984 1 33.03 636 ASP A C 1
ATOM 4755 O O . ASP A 1 636 ? 28.125 -15.75 23.562 1 33.03 636 ASP A O 1
ATOM 4759 N N . ALA A 1 637 ? 29.438 -16.875 22.844 1 30.2 637 ALA A N 1
ATOM 4760 C CA . ALA A 1 637 ? 30.219 -15.641 22.844 1 30.2 637 ALA A CA 1
ATOM 4761 C C . ALA A 1 637 ? 29.75 -14.695 21.734 1 30.2 637 ALA A C 1
ATOM 4763 O O . ALA A 1 637 ? 29.359 -15.141 20.656 1 30.2 637 ALA A O 1
ATOM 4764 N N . CYS A 1 638 ? 29.422 -13.406 22.109 1 30.72 638 CYS A N 1
ATOM 4765 C CA . CYS A 1 638 ? 28.969 -12.195 21.438 1 30.72 638 CYS A CA 1
ATOM 4766 C C . CYS A 1 638 ? 29.781 -11.961 20.156 1 30.72 638 CYS A C 1
ATOM 4768 O O . CYS A 1 638 ? 30.922 -11.5 20.219 1 30.72 638 CYS A O 1
ATOM 4770 N N . LEU A 1 639 ? 29.953 -12.789 19.281 1 31.84 639 LEU A N 1
ATOM 4771 C CA . LEU A 1 639 ? 30.688 -12.594 18.031 1 31.84 639 LEU A CA 1
ATOM 4772 C C . LEU A 1 639 ? 30.359 -11.242 17.406 1 31.84 639 LEU A C 1
ATOM 4774 O O . LEU A 1 639 ? 29.203 -10.969 17.078 1 31.84 639 LEU A O 1
ATOM 4778 N N . GLY A 1 640 ? 31.078 -10.117 17.828 1 28.38 640 GLY A N 1
ATOM 4779 C CA . GLY A 1 640 ? 31.109 -8.805 17.203 1 28.38 640 GLY A CA 1
ATOM 4780 C C . GLY A 1 640 ? 31.109 -8.859 15.688 1 28.38 640 GLY A C 1
ATOM 4781 O O . GLY A 1 640 ? 31.469 -9.883 15.102 1 28.38 640 GLY A O 1
ATOM 4782 N N . HIS A 1 641 ? 30.375 -7.957 15.094 1 30.66 641 HIS A N 1
ATOM 4783 C CA . HIS A 1 641 ? 30.109 -7.617 13.703 1 30.66 641 HIS A CA 1
ATOM 4784 C C . HIS A 1 641 ? 31.422 -7.484 12.922 1 30.66 641 HIS A C 1
ATOM 4786 O O . HIS A 1 641 ? 32.094 -6.4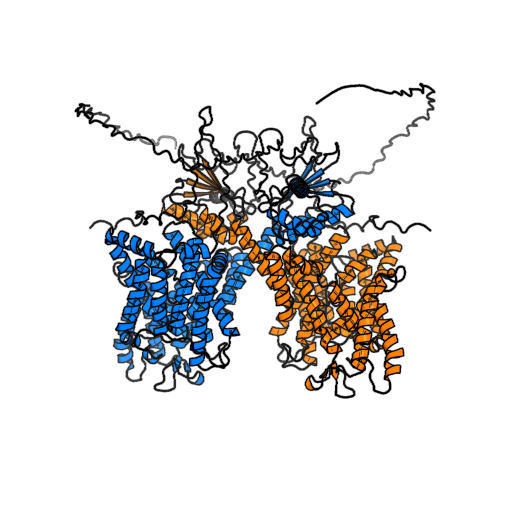61 13.016 1 30.66 641 HIS A O 1
ATOM 4792 N N . ASP A 1 642 ? 32.281 -8.391 12.836 1 28.88 642 ASP A N 1
ATOM 4793 C CA . ASP A 1 642 ? 33.5 -8.344 12.008 1 28.88 642 ASP A CA 1
ATOM 4794 C C . ASP A 1 642 ? 33.156 -8 10.562 1 28.88 642 ASP A C 1
ATOM 4796 O O . ASP A 1 642 ? 32.5 -8.789 9.875 1 28.88 642 ASP A O 1
ATOM 4800 N N . THR A 1 643 ? 32.875 -6.734 10.336 1 29.98 643 THR A N 1
ATOM 4801 C CA . THR A 1 643 ? 32.75 -6.23 8.977 1 29.98 643 THR A CA 1
ATOM 4802 C C . THR A 1 643 ? 34.031 -6.43 8.203 1 29.98 643 THR A C 1
ATOM 4804 O O . THR A 1 643 ? 35.094 -6.016 8.664 1 29.98 643 THR A O 1
ATOM 4807 N N . ASP A 1 644 ? 34.281 -7.426 7.59 1 29.61 644 ASP A N 1
ATOM 4808 C CA . ASP A 1 644 ? 35.438 -7.727 6.723 1 29.61 644 ASP A CA 1
ATOM 4809 C C . ASP A 1 644 ? 35.594 -6.648 5.656 1 29.61 644 ASP A C 1
ATOM 4811 O O . ASP A 1 644 ? 34.75 -6.5 4.77 1 29.61 644 ASP A O 1
ATOM 4815 N N . VAL A 1 645 ? 36.156 -5.391 6.105 1 26.69 645 VAL A N 1
ATOM 4816 C CA . VAL A 1 645 ? 36.5 -4.301 5.195 1 26.69 645 VAL A CA 1
ATOM 4817 C C . VAL A 1 645 ? 37.688 -4.711 4.32 1 26.69 645 VAL A C 1
ATOM 4819 O O . VAL A 1 645 ? 38.719 -5.18 4.824 1 26.69 645 VAL A O 1
ATOM 4822 N N . LEU A 1 646 ? 37.531 -4.91 3.092 1 27.02 646 LEU A N 1
ATOM 4823 C CA . LEU A 1 646 ? 38.5 -5.133 2.051 1 27.02 646 LEU A CA 1
ATOM 4824 C C . LEU A 1 646 ? 39.344 -3.869 1.799 1 27.02 646 LEU A C 1
ATOM 4826 O O . LEU A 1 646 ? 38.781 -2.824 1.452 1 27.02 646 LEU A O 1
ATOM 4830 N N . THR A 1 647 ? 40.438 -3.535 2.629 1 25.16 647 THR A N 1
ATOM 4831 C CA . THR A 1 647 ? 41.344 -2.424 2.35 1 25.16 647 THR A CA 1
ATOM 4832 C C . THR A 1 647 ? 42.219 -2.721 1.129 1 25.16 647 THR A C 1
ATOM 4834 O O . THR A 1 647 ? 42.781 -3.805 1.02 1 25.16 647 THR A O 1
ATOM 4837 N N . LEU A 1 648 ? 42.062 -2.072 0.053 1 25.5 648 LEU A N 1
ATOM 4838 C CA . LEU A 1 648 ? 42.812 -2.072 -1.196 1 25.5 648 LEU A CA 1
ATOM 4839 C C . LEU A 1 648 ? 44.219 -1.486 -0.991 1 25.5 648 LEU A C 1
ATOM 4841 O O . LEU A 1 648 ? 44.344 -0.301 -0.684 1 25.5 648 LEU A O 1
ATOM 4845 N N . GLY A 1 649 ? 45.281 -2.178 -0.32 1 24.81 649 GLY A N 1
ATOM 4846 C CA . GLY A 1 649 ? 46.625 -1.624 -0.28 1 24.81 649 GLY A CA 1
ATOM 4847 C C . GLY A 1 649 ? 47.219 -1.389 -1.658 1 24.81 649 GLY A C 1
ATOM 4848 O O . GLY A 1 649 ? 46.688 -1.9 -2.654 1 24.81 649 GLY A O 1
ATOM 4849 N N . PRO A 1 650 ? 48.219 -0.464 -1.708 1 27.17 650 PRO A N 1
ATOM 4850 C CA . PRO A 1 650 ? 48.844 -0.064 -2.975 1 27.17 650 PRO A CA 1
ATOM 4851 C C . PRO A 1 650 ? 49.156 -1.254 -3.871 1 27.17 650 PRO A C 1
ATOM 4853 O O . PRO A 1 650 ? 49.062 -1.152 -5.098 1 27.17 650 PRO A O 1
ATOM 4856 N N . ASP A 1 651 ? 50.094 -2.123 -3.35 1 25.8 651 ASP A N 1
ATOM 4857 C CA . ASP A 1 651 ? 50.562 -3.215 -4.203 1 25.8 651 ASP A CA 1
ATOM 4858 C C . ASP A 1 651 ? 49.438 -4.242 -4.426 1 25.8 651 ASP A C 1
ATOM 4860 O O . ASP A 1 651 ? 48.312 -4.074 -3.941 1 25.8 651 ASP A O 1
ATOM 4864 N N . GLY A 1 652 ? 49.75 -5.625 -4.508 1 24.8 652 GLY A N 1
ATOM 4865 C CA . GLY A 1 652 ? 48.906 -6.793 -4.68 1 24.8 652 GLY A CA 1
ATOM 4866 C C . GLY A 1 652 ? 47.875 -6.941 -3.588 1 24.8 652 GLY A C 1
ATOM 4867 O O . GLY A 1 652 ? 47.938 -6.258 -2.562 1 24.8 652 GLY A O 1
ATOM 4868 N N . LEU A 1 653 ? 46.688 -7.512 -3.842 1 23.52 653 LEU A N 1
ATOM 4869 C CA . LEU A 1 653 ? 45.469 -7.688 -3.07 1 23.52 653 LEU A CA 1
ATOM 4870 C C . LEU A 1 653 ? 45.781 -8.25 -1.687 1 23.52 653 LEU A C 1
ATOM 4872 O O . LEU A 1 653 ? 45.938 -9.461 -1.531 1 23.52 653 LEU A O 1
ATOM 4876 N N . GLU A 1 654 ? 46.688 -7.539 -0.874 1 22.84 654 GLU A N 1
ATOM 4877 C CA . GLU A 1 654 ? 46.938 -8.156 0.422 1 22.84 654 GLU A CA 1
ATOM 4878 C C . GLU A 1 654 ? 45.719 -8.047 1.341 1 22.84 654 GLU A C 1
ATOM 4880 O O . GLU A 1 654 ? 45.156 -6.973 1.487 1 22.84 654 GLU A O 1
ATOM 4885 N N . LEU A 1 655 ? 45 -9.188 1.501 1 25.59 655 LEU A N 1
ATOM 4886 C CA . LEU A 1 655 ? 43.844 -9.406 2.373 1 25.59 655 LEU A CA 1
ATOM 4887 C C . LEU A 1 655 ? 44.188 -9.062 3.818 1 25.59 655 LEU A C 1
ATOM 4889 O O . LEU A 1 655 ? 45 -9.742 4.449 1 25.59 655 LEU A O 1
ATOM 4893 N N . GLY A 1 656 ? 44.625 -7.77 4.238 1 22.75 656 GLY A N 1
ATOM 4894 C CA . GLY A 1 656 ? 45.031 -7.496 5.609 1 22.75 656 GLY A CA 1
ATOM 4895 C C . GLY A 1 656 ? 43.875 -7.586 6.594 1 22.75 656 GLY A C 1
ATOM 4896 O O . GLY A 1 656 ? 42.781 -7.047 6.344 1 22.75 656 GLY A O 1
ATOM 4897 N N . LEU A 1 657 ? 43.75 -8.758 7.348 1 23.55 657 LEU A N 1
ATOM 4898 C CA . LEU A 1 657 ? 42.938 -9.039 8.539 1 23.55 657 LEU A CA 1
ATOM 4899 C C . LEU A 1 657 ? 43.219 -8.023 9.633 1 23.55 657 LEU A C 1
ATOM 4901 O O . LEU A 1 657 ? 44.344 -7.953 10.156 1 23.55 657 LEU A O 1
ATOM 4905 N N . GLU A 1 658 ? 42.938 -6.773 9.609 1 24.14 658 GLU A N 1
ATOM 4906 C CA . GLU A 1 658 ? 43.219 -6.008 10.82 1 24.14 658 GLU A CA 1
ATOM 4907 C C . GLU A 1 658 ? 42.344 -6.473 11.977 1 24.14 658 GLU A C 1
ATOM 4909 O O . GLU A 1 658 ? 41.125 -6.504 11.859 1 24.14 658 GLU A O 1
ATOM 4914 N N . MET A 1 659 ? 42.875 -7.457 12.852 1 23.67 659 MET A N 1
ATOM 4915 C CA . MET A 1 659 ? 42.438 -7.793 14.211 1 23.67 659 MET A CA 1
ATOM 4916 C C . MET A 1 659 ? 42.188 -6.531 15.023 1 23.67 659 MET A C 1
ATOM 4918 O O . MET A 1 659 ? 43.062 -5.691 15.172 1 23.67 659 MET A O 1
ATOM 4922 N N . GLY A 1 660 ? 41.062 -5.973 14.969 1 22.78 660 GLY A N 1
ATOM 4923 C CA . GLY A 1 660 ? 40.812 -4.91 15.93 1 22.78 660 GLY A CA 1
ATOM 4924 C C . GLY A 1 660 ? 41.062 -5.328 17.359 1 22.78 660 GLY A C 1
ATOM 4925 O O . GLY A 1 660 ? 40.531 -6.332 17.828 1 22.78 660 GLY A O 1
ATOM 4926 N N . VAL A 1 661 ? 42.344 -5.293 17.922 1 21.95 661 VAL A N 1
ATOM 4927 C CA . VAL A 1 661 ? 42.781 -5.375 19.312 1 21.95 661 VAL A CA 1
ATOM 4928 C C . VAL A 1 661 ? 41.781 -4.668 20.203 1 21.95 661 VAL A C 1
ATOM 4930 O O . VAL A 1 661 ? 41.438 -3.506 19.984 1 21.95 661 VAL A O 1
ATOM 4933 N N . GLU A 1 662 ? 40.969 -5.52 20.859 1 22.31 662 GLU A N 1
ATOM 4934 C CA . GLU A 1 662 ? 40.219 -5.121 22.047 1 22.31 662 GLU A CA 1
ATOM 4935 C C . GLU A 1 662 ? 41.125 -4.434 23.062 1 22.31 662 GLU A C 1
ATOM 4937 O O . GLU A 1 662 ? 42.094 -5.027 23.547 1 22.31 662 GLU A O 1
ATOM 4942 N N . ASN A 1 663 ? 41.5 -3.215 22.906 1 21.41 663 ASN A N 1
ATOM 4943 C CA . ASN A 1 663 ? 42.031 -2.551 24.078 1 21.41 663 ASN A CA 1
ATOM 4944 C C . ASN A 1 663 ? 41.156 -2.793 25.297 1 21.41 663 ASN A C 1
ATOM 4946 O O . ASN A 1 663 ? 40.031 -2.275 25.375 1 21.41 663 ASN A O 1
ATOM 4950 N N . ILE A 1 664 ? 41.156 -4.059 25.828 1 21.47 664 ILE A N 1
ATOM 4951 C CA . ILE A 1 664 ? 40.688 -4.418 27.156 1 21.47 664 ILE A CA 1
ATOM 4952 C C . ILE A 1 664 ? 41.188 -3.412 28.188 1 21.47 664 ILE A C 1
ATOM 4954 O O . ILE A 1 664 ? 42.375 -3.381 28.484 1 21.47 664 ILE A O 1
ATOM 4958 N N . HIS A 1 665 ? 40.781 -2.184 28.156 1 20.92 665 HIS A N 1
ATOM 4959 C CA . HIS A 1 665 ? 41.156 -1.413 29.328 1 20.92 665 HIS A CA 1
ATOM 4960 C C . HIS A 1 665 ? 40.75 -2.131 30.609 1 20.92 665 HIS A C 1
ATOM 4962 O O . HIS A 1 665 ? 39.656 -2.686 30.688 1 20.92 665 HIS A O 1
ATOM 4968 N N . PRO A 1 666 ? 41.688 -2.697 31.312 1 21.97 666 PRO A N 1
ATOM 4969 C CA . PRO A 1 666 ? 41.469 -3.352 32.594 1 21.97 666 PRO A CA 1
ATOM 4970 C C . PRO A 1 666 ? 40.406 -2.625 33.469 1 21.97 666 PRO A C 1
ATOM 4972 O O . PRO A 1 666 ? 40.156 -1.438 33.25 1 21.97 666 PRO A O 1
ATOM 4975 N N . PRO A 1 667 ? 39.594 -3.389 34.188 1 21.06 667 PRO A N 1
ATOM 4976 C CA . PRO A 1 667 ? 38.688 -2.854 35.188 1 21.06 667 PRO A CA 1
ATOM 4977 C C . PRO A 1 667 ? 39.344 -1.817 36.094 1 21.06 667 PRO A C 1
ATOM 4979 O O . PRO A 1 667 ? 40.375 -2.088 36.688 1 21.06 667 PRO A O 1
ATOM 4982 N N . ILE A 1 668 ? 39.469 -0.525 35.625 1 20.53 668 ILE A N 1
ATOM 4983 C CA . ILE A 1 668 ? 40 0.443 36.594 1 20.53 668 ILE A CA 1
ATOM 4984 C C . ILE A 1 668 ? 39.312 0.267 37.938 1 20.53 668 ILE A C 1
ATOM 4986 O O . ILE A 1 668 ? 38.094 0.498 38.031 1 20.53 668 ILE A O 1
ATOM 4990 N N . LEU A 1 669 ? 39.625 -0.836 38.656 1 18.95 669 LEU A N 1
ATOM 4991 C CA . LEU A 1 669 ? 39.344 -1.002 40.094 1 18.95 669 LEU A CA 1
ATOM 4992 C C . LEU A 1 669 ? 39.562 0.31 40.844 1 18.95 669 LEU A C 1
ATOM 4994 O O . LEU A 1 669 ? 40.406 1.13 40.438 1 18.95 669 LEU A O 1
ATOM 4998 N N . GLY A 1 670 ? 38.531 0.793 41.688 1 19.45 670 GLY A N 1
ATOM 4999 C CA . GLY A 1 670 ? 38.469 1.845 42.688 1 19.45 670 GLY A CA 1
ATOM 5000 C C . GLY A 1 670 ? 39.688 1.863 43.625 1 19.45 670 GLY A C 1
ATOM 5001 O O . GLY A 1 670 ? 39.906 0.925 44.375 1 19.45 670 GLY A O 1
ATOM 5002 N N . TRP A 1 671 ? 40.969 2.32 43.125 1 18.31 671 TRP A N 1
ATOM 5003 C CA . TRP A 1 671 ? 42.031 2.51 44.094 1 18.31 671 TRP A CA 1
ATOM 5004 C C . TRP A 1 671 ? 41.531 3.312 45.281 1 18.31 671 TRP A C 1
ATOM 5006 O O . TRP A 1 671 ? 40.969 4.402 45.125 1 18.31 671 TRP A O 1
ATOM 5016 N N . GLY A 1 672 ? 41.125 2.672 46.375 1 18.8 672 GLY A N 1
ATOM 5017 C CA . GLY A 1 672 ? 40.938 3.201 47.719 1 18.8 672 GLY A CA 1
ATOM 5018 C C . GLY A 1 672 ? 42.062 4.094 48.188 1 18.8 672 GLY A C 1
ATOM 5019 O O . GLY A 1 672 ? 42.125 4.41 49.375 1 18.8 672 GLY A O 1
ATOM 5020 N N . ARG A 1 673 ? 43.062 4.629 47.312 1 18.09 673 ARG A N 1
ATOM 5021 C CA . ARG A 1 673 ? 44.156 5.125 48.125 1 18.09 673 ARG A CA 1
ATOM 5022 C C . ARG A 1 673 ? 43.688 6.234 49.062 1 18.09 673 ARG A C 1
ATOM 5024 O O . ARG A 1 673 ? 43.125 7.227 48.625 1 18.09 673 ARG A O 1
ATOM 5031 N N . ARG A 1 674 ? 43.625 6.059 50.375 1 18.89 674 ARG A N 1
ATOM 5032 C CA . ARG A 1 674 ? 43.5 6.863 51.594 1 18.89 674 ARG A CA 1
ATOM 5033 C C . ARG A 1 674 ? 44.562 7.961 51.625 1 18.89 674 ARG A C 1
ATOM 5035 O O . ARG A 1 674 ? 44.5 8.875 52.469 1 18.89 674 ARG A O 1
ATOM 5042 N N . ASP A 1 675 ? 45.781 7.875 50.969 1 17.8 675 ASP A N 1
ATOM 5043 C CA . ASP A 1 675 ? 46.781 8.25 51.969 1 17.8 675 ASP A CA 1
ATOM 5044 C C . ASP A 1 675 ? 46.531 9.68 52.469 1 17.8 675 ASP A C 1
ATOM 5046 O O . ASP A 1 675 ? 45.75 10.414 51.875 1 17.8 675 ASP A O 1
ATOM 5050 N N . ALA A 1 676 ? 47.781 10.453 52.594 1 18.66 676 ALA A N 1
ATOM 5051 C CA . ALA A 1 676 ? 48.406 11.305 53.625 1 18.66 676 ALA A CA 1
ATOM 5052 C C . ALA A 1 676 ? 47.875 12.734 53.531 1 18.66 676 ALA A C 1
ATOM 5054 O O . ALA A 1 676 ? 47.375 13.148 52.469 1 18.66 676 ALA A O 1
ATOM 5055 N N . GLY A 1 677 ? 48.188 13.617 54.531 1 18.78 677 GLY A N 1
ATOM 5056 C CA . GLY A 1 677 ? 47.75 14.758 55.312 1 18.78 677 GLY A CA 1
ATOM 5057 C C . GLY A 1 677 ? 47.781 16.062 54.531 1 18.78 677 GLY A C 1
ATOM 5058 O O . GLY A 1 677 ? 46.812 16.812 54.5 1 18.78 677 GLY A O 1
ATOM 5059 N N . GLY A 1 678 ? 49.125 16.562 54.125 1 17.03 678 GLY A N 1
ATOM 5060 C CA . GLY A 1 678 ? 49.719 17.828 54.531 1 17.03 678 GLY A CA 1
ATOM 5061 C C . GLY A 1 678 ? 49.406 18.969 53.594 1 17.03 678 GLY A C 1
ATOM 5062 O O . GLY A 1 678 ? 49.062 18.75 52.438 1 17.03 678 GLY A O 1
ATOM 5063 N N . LYS A 1 679 ? 49.344 20.266 54.031 1 18.8 679 LYS A N 1
ATOM 5064 C CA . LYS A 1 679 ? 48.844 21.609 53.75 1 18.8 679 LYS A CA 1
ATOM 5065 C C . LYS A 1 679 ? 49.625 22.281 52.625 1 18.8 679 LYS A C 1
ATOM 5067 O O . LYS A 1 679 ? 50.125 23.391 52.781 1 18.8 679 LYS A O 1
ATOM 5072 N N . VAL A 1 680 ? 50.062 21.719 51.406 1 16.44 680 VAL A N 1
ATOM 5073 C CA . VAL A 1 680 ? 51.156 22.438 50.781 1 16.44 680 VAL A CA 1
ATOM 5074 C C . VAL A 1 680 ? 50.719 23.859 50.438 1 16.44 680 VAL A C 1
ATOM 5076 O O . VAL A 1 680 ? 49.594 24.078 49.938 1 16.44 680 VAL A O 1
ATOM 5079 N N . GLN A 1 681 ? 51.531 25.016 50.812 1 16.14 681 GLN A N 1
ATOM 5080 C CA . GLN A 1 681 ? 51.719 26.469 50.938 1 16.14 681 GLN A CA 1
ATOM 5081 C C . GLN A 1 681 ? 51.875 27.109 49.562 1 16.14 681 GLN A C 1
ATOM 5083 O O . GLN A 1 681 ? 52.906 26.938 48.938 1 16.14 681 GLN A O 1
ATOM 5088 N N . THR A 1 682 ? 51.031 26.969 48.625 1 15.98 682 THR A N 1
ATOM 5089 C CA . THR A 1 682 ? 51.312 27.531 47.312 1 15.98 682 THR A CA 1
ATOM 5090 C C . THR A 1 682 ? 51.5 29.031 47.375 1 15.98 682 THR A C 1
ATOM 5092 O O . THR A 1 682 ? 50.594 29.766 47.75 1 15.98 682 THR A O 1
ATOM 5095 N N . ASN A 1 683 ? 52.719 29.562 47.688 1 15.99 683 ASN A N 1
ATOM 5096 C CA . ASN A 1 683 ? 53.156 30.938 47.906 1 15.99 683 ASN A CA 1
ATOM 5097 C C . ASN A 1 683 ? 52.906 31.828 46.688 1 15.99 683 ASN A C 1
ATOM 5099 O O . ASN A 1 683 ? 52.781 31.328 45.562 1 15.99 683 ASN A O 1
ATOM 5103 N N . HIS A 1 684 ? 52.969 33.219 46.875 1 16.64 684 HIS A N 1
ATOM 5104 C CA . HIS A 1 684 ? 52.562 34.562 46.531 1 16.64 684 HIS A CA 1
ATOM 5105 C C . HIS A 1 684 ? 53.406 35.125 45.375 1 16.64 684 HIS A C 1
ATOM 5107 O O . HIS A 1 684 ? 53.312 36.281 45.031 1 16.64 684 HIS A O 1
ATOM 5113 N N . VAL A 1 685 ? 54.125 34.25 44.438 1 16.45 685 VAL A N 1
ATOM 5114 C CA . VAL A 1 685 ? 55.156 35.156 43.906 1 16.45 685 VAL A CA 1
ATOM 5115 C C . VAL A 1 685 ? 54.5 36.281 43.125 1 16.45 685 VAL A C 1
ATOM 5117 O O . VAL A 1 685 ? 53.406 36.125 42.562 1 16.45 685 VAL A O 1
ATOM 5120 N N . ARG A 1 686 ? 55.188 37.531 42.969 1 16.16 686 ARG A N 1
ATOM 5121 C CA . ARG A 1 686 ? 55.219 38.969 42.781 1 16.16 686 ARG A CA 1
ATOM 5122 C C . ARG A 1 686 ? 55.156 39.312 41.312 1 16.16 686 ARG A C 1
ATOM 5124 O O . ARG A 1 686 ? 56.062 38.969 40.531 1 16.16 686 ARG A O 1
ATOM 5131 N N . GLN A 1 687 ? 54.031 39.281 40.688 1 15.09 687 GLN A N 1
ATOM 5132 C CA . GLN A 1 687 ? 53.812 39.656 39.281 1 15.09 687 GLN A CA 1
ATOM 5133 C C . GLN A 1 687 ? 54.219 41.094 39 1 15.09 687 GLN A C 1
ATOM 5135 O O . GLN A 1 687 ? 53.562 42.031 39.469 1 15.09 687 GLN A O 1
ATOM 5140 N N . ALA A 1 688 ? 55.5 41.375 38.844 1 15.94 688 ALA A N 1
ATOM 5141 C CA . ALA A 1 688 ? 55.969 42.75 38.656 1 15.94 688 ALA A CA 1
ATOM 5142 C C . ALA A 1 688 ? 55.469 43.344 37.344 1 15.94 688 ALA A C 1
ATOM 5144 O O . ALA A 1 688 ? 55.156 42.594 36.406 1 15.94 688 ALA A O 1
ATOM 5145 N N . GLY A 1 689 ? 55.219 44.75 37.156 1 15.95 689 GLY A N 1
ATOM 5146 C CA . GLY A 1 689 ? 54.531 45.906 36.594 1 15.95 689 GLY A CA 1
ATOM 5147 C C . GLY A 1 689 ? 55 46.219 35.156 1 15.95 689 GLY A C 1
ATOM 5148 O O . GLY A 1 689 ? 54.188 46.656 34.344 1 15.95 689 GLY A O 1
ATOM 5149 N N . GLY A 1 690 ? 56.312 46.094 34.656 1 16.19 690 GLY A N 1
ATOM 5150 C CA . GLY A 1 690 ? 56.875 47.312 34.156 1 16.19 690 GLY A CA 1
ATOM 5151 C C . GLY A 1 690 ? 56.375 47.688 32.75 1 16.19 690 GLY A C 1
ATOM 5152 O O . GLY A 1 690 ? 55.812 46.812 32.062 1 16.19 690 GLY A O 1
ATOM 5153 N N . ARG A 1 691 ? 56.469 49 32.125 1 16.72 691 ARG A N 1
ATOM 5154 C CA . ARG A 1 691 ? 56.062 50.188 31.391 1 16.72 691 ARG A CA 1
ATOM 5155 C C . ARG A 1 691 ? 56.469 50.125 29.922 1 16.72 691 ARG A C 1
ATOM 5157 O O . ARG A 1 691 ? 56 50.938 29.109 1 16.72 691 ARG A O 1
ATOM 5164 N N . VAL A 1 692 ? 57.094 49.031 29.312 1 15.52 692 VAL A N 1
ATOM 5165 C CA . VAL A 1 692 ? 58.062 49.625 28.391 1 15.52 692 VAL A CA 1
ATOM 5166 C C . VAL A 1 692 ? 57.312 50.344 27.25 1 15.52 692 VAL A C 1
ATOM 5168 O O . VAL A 1 692 ? 56.156 50 26.953 1 15.52 692 VAL A O 1
ATOM 5171 N N . LYS A 1 693 ? 57.906 51.281 26.422 1 15.7 693 LYS A N 1
ATOM 5172 C CA . LYS A 1 693 ? 58.031 52.562 25.719 1 15.7 693 LYS A CA 1
ATOM 5173 C C . LYS A 1 693 ? 57.75 52.406 24.234 1 15.7 693 LYS A C 1
ATOM 5175 O O . LYS A 1 693 ? 57.656 53.375 23.5 1 15.7 693 LYS A O 1
ATOM 5180 N N . CYS A 1 694 ? 57.281 51.188 23.609 1 15.18 694 CYS A N 1
ATOM 5181 C CA . CYS A 1 694 ? 57.812 51.25 22.25 1 15.18 694 CYS A CA 1
ATOM 5182 C C . CYS A 1 694 ? 57.125 52.312 21.422 1 15.18 694 CYS A C 1
ATOM 5184 O O . CYS A 1 694 ? 55.875 52.406 21.453 1 15.18 694 CYS A O 1
ATOM 5186 N N . SER A 1 695 ? 57.719 53.25 20.781 1 15.72 695 SER A N 1
ATOM 5187 C CA . SER A 1 695 ? 57.656 54.531 20.078 1 15.72 695 SER A CA 1
ATOM 5188 C C . SER A 1 695 ? 56.875 54.406 18.766 1 15.72 695 SER A C 1
ATOM 5190 O O . SER A 1 695 ? 56.719 53.312 18.25 1 15.72 695 SER A O 1
ATOM 5192 N N . GLN A 1 696 ? 56.406 55.531 17.984 1 15.81 696 GLN A N 1
ATOM 5193 C CA . GLN A 1 696 ? 55.469 56.312 17.234 1 15.81 696 GLN A CA 1
ATOM 5194 C C . GLN A 1 696 ? 55.625 56.125 15.734 1 15.81 696 GLN A C 1
ATOM 5196 O O . GLN A 1 696 ? 54.812 56.562 14.945 1 15.81 696 GLN A O 1
ATOM 5201 N N . LEU A 1 697 ? 56.531 55.281 15.094 1 15.68 697 LEU A N 1
ATOM 5202 C CA . LEU A 1 697 ? 57.031 55.969 13.914 1 15.68 697 LEU A CA 1
ATOM 5203 C C . LEU A 1 697 ? 55.969 56.094 12.844 1 15.68 697 LEU A C 1
ATOM 5205 O O . LEU A 1 697 ? 55.125 55.188 12.695 1 15.68 697 LEU A O 1
ATOM 5209 N N . LYS A 1 698 ? 55.688 57.281 12.023 1 16.33 698 LYS A N 1
ATOM 5210 C CA . LYS A 1 698 ? 54.969 58.25 11.195 1 16.33 698 LYS A CA 1
ATOM 5211 C C . LYS A 1 698 ? 54.938 57.812 9.734 1 16.33 698 LYS A C 1
ATOM 5213 O O . LYS A 1 698 ? 54.5 58.562 8.867 1 16.33 698 LYS A O 1
ATOM 5218 N N . THR A 1 699 ? 54.938 56.562 9.289 1 15.29 699 THR A N 1
ATOM 5219 C CA . THR A 1 699 ? 55.438 56.438 7.926 1 15.29 699 THR A CA 1
ATOM 5220 C C . THR A 1 699 ? 54.531 57.188 6.945 1 15.29 699 THR A C 1
ATOM 5222 O O . THR A 1 699 ? 53.312 57.281 7.172 1 15.29 699 THR A O 1
ATOM 5225 N N . SER A 1 700 ? 55 57.844 5.777 1 15.02 700 SER A N 1
ATOM 5226 C CA . SER A 1 700 ? 55.031 58.875 4.754 1 15.02 700 SER A CA 1
ATOM 5227 C C . SER A 1 700 ? 54.219 58.469 3.535 1 15.02 700 SER A C 1
ATOM 5229 O O . SER A 1 700 ? 53.875 59.312 2.699 1 15.02 700 SER A O 1
ATOM 5231 N N . GLY A 1 701 ? 53.844 57.281 3.062 1 16.06 701 GLY A N 1
ATOM 5232 C CA . GLY A 1 701 ? 54.031 57.188 1.626 1 16.06 701 GLY A CA 1
ATOM 5233 C C . GLY A 1 701 ? 52.906 57.781 0.822 1 16.06 701 GLY A C 1
ATOM 5234 O O . GLY A 1 701 ? 51.75 57.406 0.958 1 16.06 701 GLY A O 1
ATOM 5235 N N . LYS A 1 702 ? 52.844 59 0.371 1 16.22 702 LYS A N 1
ATOM 5236 C CA . LYS A 1 702 ? 51.844 59.875 -0.251 1 16.22 702 LYS A CA 1
ATOM 5237 C C . LYS A 1 702 ? 51.375 59.281 -1.573 1 16.22 702 LYS A C 1
ATOM 5239 O O . LYS A 1 702 ? 51.75 58.188 -1.965 1 16.22 702 LYS A O 1
ATOM 5244 N N . GLU A 1 703 ? 51.719 59.938 -2.791 1 15.61 703 GLU A N 1
ATOM 5245 C CA . GLU A 1 703 ? 50.875 60.719 -3.715 1 15.61 703 GLU A CA 1
ATOM 5246 C C . GLU A 1 703 ? 50.625 59.938 -5.008 1 15.61 703 GLU A C 1
ATOM 5248 O O . GLU A 1 703 ? 51.562 59.719 -5.785 1 15.61 703 GLU A O 1
ATOM 5253 N N . CYS A 1 704 ? 50.375 58.75 -5.191 1 16 704 CYS A N 1
ATOM 5254 C CA . CYS A 1 704 ? 50.594 58.281 -6.551 1 16 704 CYS A CA 1
ATOM 5255 C C . CYS A 1 704 ? 49.688 59 -7.531 1 16 704 CYS A C 1
ATOM 5257 O O . CYS A 1 704 ? 48.469 59 -7.363 1 16 704 CYS A O 1
ATOM 5259 N N . SER A 1 705 ? 50.25 59.844 -8.391 1 14.88 705 SER A N 1
ATOM 5260 C CA . SER A 1 705 ? 49.844 60.812 -9.391 1 14.88 705 SER A CA 1
ATOM 5261 C C . SER A 1 705 ? 48.969 60.188 -10.469 1 14.88 705 SER A C 1
ATOM 5263 O O . SER A 1 705 ? 48.906 58.938 -10.586 1 14.88 705 SER A O 1
ATOM 5265 N N . LYS A 1 706 ? 49 60.719 -11.875 1 16.44 706 LYS A N 1
ATOM 5266 C CA . LYS A 1 706 ? 48.188 61.562 -12.75 1 16.44 706 LYS A CA 1
ATOM 5267 C C . LYS A 1 706 ? 47.75 60.781 -13.992 1 16.44 706 LYS A C 1
ATOM 5269 O O . LYS A 1 706 ? 46.562 60.781 -14.344 1 16.44 706 LYS A O 1
ATOM 5274 N N . GLY A 1 707 ? 48.812 60.219 -14.836 1 14.45 707 GLY A N 1
ATOM 5275 C CA . GLY A 1 707 ? 48.812 60.656 -16.219 1 14.45 707 GLY A CA 1
ATOM 5276 C C . GLY A 1 707 ? 47.938 59.812 -17.109 1 14.45 707 GLY A C 1
ATOM 5277 O O . GLY A 1 707 ? 48.094 58.594 -17.172 1 14.45 707 GLY A O 1
ATOM 5278 N N . ARG A 1 708 ? 46.75 59.938 -17.375 1 15.9 708 ARG A N 1
ATOM 5279 C CA . ARG A 1 708 ? 45.781 59.406 -18.312 1 15.9 708 ARG A CA 1
ATOM 5280 C C . ARG A 1 708 ? 46.156 59.75 -19.766 1 15.9 708 ARG A C 1
ATOM 5282 O O . ARG A 1 708 ? 46.031 60.875 -20.203 1 15.9 708 ARG A O 1
ATOM 5289 N N . SER A 1 709 ? 47.406 59.25 -20.25 1 15.8 709 SER A N 1
ATOM 5290 C CA . SER A 1 709 ? 47.656 59.562 -21.641 1 15.8 709 SER A CA 1
ATOM 5291 C C . SER A 1 709 ? 46.5 59.125 -22.547 1 15.8 709 SER A C 1
ATOM 5293 O O . SER A 1 709 ? 45.812 58.156 -22.219 1 15.8 709 SER A O 1
ATOM 5295 N N . ARG A 1 710 ? 46.25 59.906 -23.672 1 16.38 710 ARG A N 1
ATOM 5296 C CA . ARG A 1 710 ? 45.312 60.219 -24.75 1 16.38 710 ARG A CA 1
ATOM 5297 C C . ARG A 1 710 ? 45.438 59.188 -25.875 1 16.38 710 ARG A C 1
ATOM 5299 O O . ARG A 1 710 ? 46.531 58.75 -26.203 1 16.38 710 ARG A O 1
ATOM 5306 N N . CYS A 1 711 ? 44.531 58.375 -26.031 1 16.02 711 CYS A N 1
ATOM 5307 C CA . CYS A 1 711 ? 44.156 57.5 -27.125 1 16.02 711 CYS A CA 1
ATOM 5308 C C . CYS A 1 711 ? 44.156 58.219 -28.453 1 16.02 711 CYS A C 1
ATOM 5310 O O . CYS A 1 711 ? 43.344 59.125 -28.672 1 16.02 711 CYS A O 1
ATOM 5312 N N . SER A 1 712 ? 45.375 58.656 -29.078 1 15.01 712 SER A N 1
ATOM 5313 C CA . SER A 1 712 ? 45.562 59.281 -30.375 1 15.01 712 SER A CA 1
ATOM 5314 C C . SER A 1 712 ? 44.969 58.438 -31.5 1 15.01 712 SER A C 1
ATOM 5316 O O . SER A 1 712 ? 44.969 57.219 -31.406 1 15.01 712 SER A O 1
ATOM 5318 N N . GLN A 1 713 ? 44.344 59.156 -32.625 1 16.14 713 GLN A N 1
ATOM 5319 C CA . GLN A 1 713 ? 43.656 59.25 -33.906 1 16.14 713 GLN A CA 1
ATOM 5320 C C . GLN A 1 713 ? 44.625 58.938 -35.062 1 16.14 713 GLN A C 1
ATOM 5322 O O . GLN A 1 713 ? 44.188 58.531 -36.156 1 16.14 713 GLN A O 1
ATOM 5327 N N . SER A 1 714 ? 45.812 59.062 -35.281 1 15.84 714 SER A N 1
ATOM 5328 C CA . SER A 1 714 ? 46.094 59.688 -36.594 1 15.84 714 SER A CA 1
ATOM 5329 C C . SER A 1 714 ? 45.5 58.844 -37.719 1 15.84 714 SER A C 1
ATOM 5331 O O . SER A 1 714 ? 44.688 59.375 -38.5 1 15.84 714 SER A O 1
ATOM 5333 N N . SER A 1 715 ? 46.188 58.375 -38.906 1 16.86 715 SER A N 1
ATOM 5334 C CA . SER A 1 715 ? 46.469 58.875 -40.25 1 16.86 715 SER A CA 1
ATOM 5335 C C . SER A 1 715 ? 45.625 58.188 -41.312 1 16.86 715 SER A C 1
ATOM 5337 O O . SER A 1 715 ? 45 58.844 -42.125 1 16.86 715 SER A O 1
ATOM 5339 N N . ALA A 1 716 ? 45.531 57.156 -42.281 1 17.38 716 ALA A N 1
ATOM 5340 C CA . ALA A 1 716 ? 45.469 57.469 -43.688 1 17.38 716 ALA A CA 1
ATOM 5341 C C . ALA A 1 716 ? 44.062 57.781 -44.125 1 17.38 716 ALA A C 1
ATOM 5343 O O . ALA A 1 716 ? 43.812 58.781 -44.812 1 17.38 716 ALA A O 1
ATOM 5344 N N . LEU A 1 717 ? 42.781 57.75 -44.5 1 19.5 717 LEU A N 1
ATOM 5345 C CA . LEU A 1 717 ? 42.25 58.375 -45.688 1 19.5 717 LEU A CA 1
ATOM 5346 C C . LEU A 1 717 ? 42.625 59.844 -45.75 1 19.5 717 LEU A C 1
ATOM 5348 O O . LEU A 1 717 ? 42.281 60.594 -44.844 1 19.5 717 LEU A O 1
ATOM 5352 N N . SER A 1 718 ? 44.094 59.906 -46.312 1 15.94 718 SER A N 1
ATOM 5353 C CA . SER A 1 718 ? 44.375 59.562 -47.719 1 15.94 718 SER A CA 1
ATOM 5354 C C . SER A 1 718 ? 43.75 58.219 -48.094 1 15.94 718 SER A C 1
ATOM 5356 O O . SER A 1 718 ? 43.75 57.312 -47.281 1 15.94 718 SER A O 1
ATOM 5358 N N . MET B 1 1 ? 18.75 -54.75 -20.969 1 19.36 1 MET B N 1
ATOM 5359 C CA . MET B 1 1 ? 17.688 -53.812 -21.266 1 19.36 1 MET B CA 1
ATOM 5360 C C . MET B 1 1 ? 18.109 -52.406 -20.891 1 19.36 1 MET B C 1
ATOM 5362 O O . MET B 1 1 ? 18.422 -52.125 -19.734 1 19.36 1 MET B O 1
ATOM 5366 N N . ALA B 1 2 ? 18.594 -51.5 -21.781 1 23.02 2 ALA B N 1
ATOM 5367 C CA . ALA B 1 2 ? 19.547 -50.438 -21.547 1 23.02 2 ALA B CA 1
ATOM 5368 C C . ALA B 1 2 ? 18.906 -49.312 -20.719 1 23.02 2 ALA B C 1
ATOM 5370 O O . ALA B 1 2 ? 17.703 -49.094 -20.766 1 23.02 2 ALA B O 1
ATOM 5371 N N . ASP B 1 3 ? 19.516 -48.938 -19.625 1 25.83 3 ASP B N 1
ATOM 5372 C CA . ASP B 1 3 ? 19.203 -48.031 -18.531 1 25.83 3 ASP B CA 1
ATOM 5373 C C . ASP B 1 3 ? 18.641 -46.719 -19.062 1 25.83 3 ASP B C 1
ATOM 5375 O O . ASP B 1 3 ? 19.047 -46.25 -20.125 1 25.83 3 ASP B O 1
ATOM 5379 N N . PRO B 1 4 ? 17.422 -46.344 -18.781 1 33.38 4 PRO B N 1
ATOM 5380 C CA . PRO B 1 4 ? 16.766 -45.188 -19.391 1 33.38 4 PRO B CA 1
ATOM 5381 C C . PRO B 1 4 ? 17.688 -43.969 -19.453 1 33.38 4 PRO B C 1
ATOM 5383 O O . PRO B 1 4 ? 18.594 -43.812 -18.641 1 33.38 4 PRO B O 1
ATOM 5386 N N . PRO B 1 5 ? 18 -43.438 -20.672 1 31.03 5 PRO B N 1
ATOM 5387 C CA . PRO B 1 5 ? 18.984 -42.375 -20.859 1 31.03 5 PRO B CA 1
ATOM 5388 C C . PRO B 1 5 ? 18.828 -41.25 -19.859 1 31.03 5 PRO B C 1
ATOM 5390 O O . PRO B 1 5 ? 17.734 -41.031 -19.312 1 31.03 5 PRO B O 1
ATOM 5393 N N . ASP B 1 6 ? 19.906 -40.906 -19.156 1 31.34 6 ASP B N 1
ATOM 5394 C CA . ASP B 1 6 ? 20.172 -39.906 -18.125 1 31.34 6 ASP B CA 1
ATOM 5395 C C . ASP B 1 6 ? 19.562 -38.562 -18.484 1 31.34 6 ASP B C 1
ATOM 5397 O O . ASP B 1 6 ? 19.797 -38.031 -19.578 1 31.34 6 ASP B O 1
ATOM 5401 N N . PRO B 1 7 ? 18.391 -38.281 -17.969 1 30.73 7 PRO B N 1
ATOM 5402 C CA . PRO B 1 7 ? 17.656 -37.062 -18.25 1 30.73 7 PRO B CA 1
ATOM 5403 C C . PRO B 1 7 ? 18.562 -35.812 -18.281 1 30.73 7 PRO B C 1
ATOM 5405 O O . PRO B 1 7 ? 18.094 -34.719 -18.531 1 30.73 7 PRO B O 1
ATOM 5408 N N . ARG B 1 8 ? 19.812 -36 -17.672 1 34.75 8 ARG B N 1
ATOM 5409 C CA . ARG B 1 8 ? 20.781 -34.906 -17.656 1 34.75 8 ARG B CA 1
ATOM 5410 C C . ARG B 1 8 ? 21.25 -34.562 -19.078 1 34.75 8 ARG B C 1
ATOM 5412 O O . ARG B 1 8 ? 22.172 -33.75 -19.25 1 34.75 8 ARG B O 1
ATOM 5419 N N . GLN B 1 9 ? 20.906 -35.375 -20.016 1 30.31 9 GLN B N 1
ATOM 5420 C CA . GLN B 1 9 ? 21.438 -35.062 -21.344 1 30.31 9 GLN B CA 1
ATOM 5421 C C . GLN B 1 9 ? 20.719 -33.875 -21.938 1 30.31 9 GLN B C 1
ATOM 5423 O O . GLN B 1 9 ? 19.484 -33.844 -22 1 30.31 9 GLN B O 1
ATOM 5428 N N . SER B 1 10 ? 21.297 -32.719 -22 1 34.56 10 SER B N 1
ATOM 5429 C CA . SER B 1 10 ? 20.969 -31.438 -22.578 1 34.56 10 SER B CA 1
ATOM 5430 C C . SER B 1 10 ? 20.359 -31.594 -23.969 1 34.56 10 SER B C 1
ATOM 5432 O O . SER B 1 10 ? 21.047 -32 -24.906 1 34.56 10 SER B O 1
ATOM 5434 N N . LEU B 1 11 ? 19.188 -32.188 -24.078 1 32.69 11 LEU B N 1
ATOM 5435 C CA . LEU B 1 11 ? 18.641 -32.156 -25.422 1 32.69 11 LEU B CA 1
ATOM 5436 C C . LEU B 1 11 ? 18.75 -30.781 -26.047 1 32.69 11 LEU B C 1
ATOM 5438 O O . LEU B 1 11 ? 18.578 -29.766 -25.359 1 32.69 11 LEU B O 1
ATOM 5442 N N . PRO B 1 12 ? 19.344 -30.609 -27.266 1 31.8 12 PRO B N 1
ATOM 5443 C CA . PRO B 1 12 ? 19.5 -29.312 -27.938 1 31.8 12 PRO B CA 1
ATOM 5444 C C . PRO B 1 12 ? 18.203 -28.531 -28.047 1 31.8 12 PRO B C 1
ATOM 5446 O O . PRO B 1 12 ? 17.156 -29.109 -28.375 1 31.8 12 PRO B O 1
ATOM 5449 N N . VAL B 1 13 ? 17.906 -27.672 -27.281 1 36.5 13 VAL B N 1
ATOM 5450 C CA . VAL B 1 13 ? 16.781 -26.75 -27.406 1 36.5 13 VAL B CA 1
ATOM 5451 C C . VAL B 1 13 ? 16.781 -26.125 -28.797 1 36.5 13 VAL B C 1
ATOM 5453 O O . VAL B 1 13 ? 17.844 -25.906 -29.391 1 36.5 13 VAL B O 1
ATOM 5456 N N . PRO B 1 14 ? 15.773 -26.234 -29.609 1 32.34 14 PRO B N 1
ATOM 5457 C CA . PRO B 1 14 ? 15.758 -25.547 -30.906 1 32.34 14 PRO B CA 1
ATOM 5458 C C . PRO B 1 14 ? 16.281 -24.109 -30.812 1 32.34 14 PRO B C 1
ATOM 5460 O O . PRO B 1 14 ? 16.156 -23.469 -29.766 1 32.34 14 PRO B O 1
ATOM 5463 N N . PRO B 1 15 ? 17.328 -23.656 -31.656 1 32 15 PRO B N 1
ATOM 5464 C CA . PRO B 1 15 ? 17.859 -22.297 -31.609 1 32 15 PRO B CA 1
ATOM 5465 C C . PRO B 1 15 ? 16.766 -21.234 -31.609 1 32 15 PRO B C 1
ATOM 5467 O O . PRO B 1 15 ? 15.68 -21.469 -32.125 1 32 15 PRO B O 1
ATOM 5470 N N . PRO B 1 16 ? 16.781 -20.297 -30.734 1 34.41 16 PRO B N 1
ATOM 5471 C CA . PRO B 1 16 ? 15.805 -19.203 -30.797 1 34.41 16 PRO B CA 1
ATOM 5472 C C . PRO B 1 16 ? 15.68 -18.609 -32.188 1 34.41 16 PRO B C 1
ATOM 5474 O O . PRO B 1 16 ? 16.578 -18.766 -33.031 1 34.41 16 PRO B O 1
ATOM 5477 N N . PRO B 1 17 ? 14.586 -18.203 -32.719 1 28.92 17 PRO B N 1
ATOM 5478 C CA . PRO B 1 17 ? 14.594 -17.578 -34.031 1 28.92 17 PRO B CA 1
ATOM 5479 C C . PRO B 1 17 ? 15.727 -16.562 -34.188 1 28.92 17 PRO B C 1
ATOM 5481 O O . PRO B 1 17 ? 16.188 -15.977 -33.219 1 28.92 17 PRO B O 1
ATOM 5484 N N . PRO B 1 18 ? 16.547 -16.453 -35.375 1 30.56 18 PRO B N 1
ATOM 5485 C CA . PRO B 1 18 ? 17.766 -15.68 -35.656 1 30.56 18 PRO B CA 1
ATOM 5486 C C . PRO B 1 18 ? 17.672 -14.234 -35.125 1 30.56 18 PRO B C 1
ATOM 5488 O O . PRO B 1 18 ? 18.703 -13.562 -34.969 1 30.56 18 PRO B O 1
ATOM 5491 N N . GLY B 1 19 ? 16.625 -13.477 -35.406 1 31.19 19 GLY B N 1
ATOM 5492 C CA . GLY B 1 19 ? 16.688 -12.023 -35.438 1 31.19 19 GLY B CA 1
ATOM 5493 C C . GLY B 1 19 ? 16.875 -11.406 -34.062 1 31.19 19 GLY B C 1
ATOM 5494 O O . GLY B 1 19 ? 16.781 -10.188 -33.906 1 31.19 19 GLY B O 1
ATOM 5495 N N . MET B 1 20 ? 16.531 -12.062 -33.156 1 30.14 20 MET B N 1
ATOM 5496 C CA . MET B 1 20 ? 16.531 -11.234 -31.938 1 30.14 20 MET B CA 1
ATOM 5497 C C . MET B 1 20 ? 17.953 -10.945 -31.469 1 30.14 20 MET B C 1
ATOM 5499 O O . MET B 1 20 ? 18.766 -11.859 -31.328 1 30.14 20 MET B O 1
ATOM 5503 N N . PRO B 1 21 ? 18.5 -9.719 -31.656 1 28.16 21 PRO B N 1
ATOM 5504 C CA . PRO B 1 21 ? 19.891 -9.453 -31.328 1 28.16 21 PRO B CA 1
ATOM 5505 C C . PRO B 1 21 ? 20.312 -10.055 -29.984 1 28.16 21 PRO B C 1
ATOM 5507 O O . PRO B 1 21 ? 19.578 -9.961 -29 1 28.16 21 PRO B O 1
ATOM 5510 N N . SER B 1 22 ? 20.891 -11.188 -30.047 1 29.03 22 SER B N 1
ATOM 5511 C CA . SER B 1 22 ? 21.625 -11.688 -28.891 1 29.03 22 SER B CA 1
ATOM 5512 C C . SER B 1 22 ? 22.438 -10.578 -28.234 1 29.03 22 SER B C 1
ATOM 5514 O O . SER B 1 22 ? 23.047 -9.758 -28.922 1 29.03 22 SER B O 1
ATOM 5516 N N . ARG B 1 23 ? 22.031 -10.125 -27.203 1 31.58 23 ARG B N 1
ATOM 5517 C CA . ARG B 1 23 ? 22.953 -9.18 -26.578 1 31.58 23 ARG B CA 1
ATOM 5518 C C . ARG B 1 23 ? 24.406 -9.625 -26.75 1 31.58 23 ARG B C 1
ATOM 5520 O O . ARG B 1 23 ? 24.734 -10.789 -26.484 1 31.58 23 ARG B O 1
ATOM 5527 N N . PRO B 1 24 ? 25.125 -8.93 -27.672 1 26.98 24 PRO B N 1
ATOM 5528 C CA . PRO B 1 24 ? 26.531 -9.297 -27.797 1 26.98 24 PRO B CA 1
ATOM 5529 C C . PRO B 1 24 ? 27.203 -9.492 -26.438 1 26.98 24 PRO B C 1
ATOM 5531 O O . PRO B 1 24 ? 27.172 -8.594 -25.594 1 26.98 24 PRO B O 1
ATOM 5534 N N . VAL B 1 25 ? 27 -10.594 -25.844 1 29.91 25 VAL B N 1
ATOM 5535 C CA . VAL B 1 25 ? 27.984 -10.844 -24.797 1 29.91 25 VAL B CA 1
ATOM 5536 C C . VAL B 1 25 ? 29.375 -10.539 -25.328 1 29.91 25 VAL B C 1
ATOM 5538 O O . VAL B 1 25 ? 29.844 -11.164 -26.297 1 29.91 25 VAL B O 1
ATOM 5541 N N . SER B 1 26 ? 29.641 -9.219 -25.469 1 28.23 26 SER B N 1
ATOM 5542 C CA . SER B 1 26 ? 31.016 -8.961 -25.891 1 28.23 26 SER B CA 1
ATOM 5543 C C . SER B 1 26 ? 31.984 -9.922 -25.203 1 28.23 26 SER B C 1
ATOM 5545 O O . SER B 1 26 ? 31.969 -10.078 -23.984 1 28.23 26 SER B O 1
ATOM 5547 N N . SER B 1 27 ? 32.375 -10.898 -25.906 1 28.05 27 SER B N 1
ATOM 5548 C CA . SER B 1 27 ? 33.531 -11.727 -25.578 1 28.05 27 SER B CA 1
ATOM 5549 C C . SER B 1 27 ? 34.688 -10.875 -25.094 1 28.05 27 SER B C 1
ATOM 5551 O O . SER B 1 27 ? 34.938 -9.781 -25.609 1 28.05 27 SER B O 1
ATOM 5553 N N . PRO B 1 28 ? 35.062 -11.055 -23.922 1 29.69 28 PRO B N 1
ATOM 5554 C CA . PRO B 1 28 ? 36.312 -10.359 -23.594 1 29.69 28 PRO B CA 1
ATOM 5555 C C . PRO B 1 28 ? 37.312 -10.383 -24.75 1 29.69 28 PRO B C 1
ATOM 5557 O O . PRO B 1 28 ? 37.562 -11.445 -25.328 1 29.69 28 PRO B O 1
ATOM 5560 N N . ILE B 1 29 ? 37.281 -9.383 -25.594 1 29.31 29 ILE B N 1
ATOM 5561 C CA . ILE B 1 29 ? 38.438 -9.273 -26.5 1 29.31 29 ILE B CA 1
ATOM 5562 C C . ILE B 1 29 ? 39.719 -9.25 -25.672 1 29.31 29 ILE B C 1
ATOM 5564 O O . ILE B 1 29 ? 39.906 -8.367 -24.828 1 29.31 29 ILE B O 1
ATOM 5568 N N . TRP B 1 30 ? 40.344 -10.406 -25.609 1 29.77 30 TRP B N 1
ATOM 5569 C CA . TRP B 1 30 ? 41.719 -10.602 -25.156 1 29.77 30 TRP B CA 1
ATOM 5570 C C . TRP B 1 30 ? 42.688 -9.703 -25.922 1 29.77 30 TRP B C 1
ATOM 5572 O O . TRP B 1 30 ? 42.844 -9.859 -27.141 1 29.77 30 TRP B O 1
ATOM 5582 N N . ALA B 1 31 ? 42.562 -8.359 -25.781 1 30.78 31 ALA B N 1
ATOM 5583 C CA . ALA B 1 31 ? 43.625 -7.645 -26.469 1 30.78 31 ALA B CA 1
ATOM 5584 C C . ALA B 1 31 ? 44.938 -7.734 -25.688 1 30.78 31 ALA B C 1
ATOM 5586 O O . ALA B 1 31 ? 44.938 -7.637 -24.453 1 30.78 31 ALA B O 1
ATOM 5587 N N . LYS B 1 32 ? 45.906 -8.461 -26.172 1 32.62 32 LYS B N 1
ATOM 5588 C CA . LYS B 1 32 ? 47.312 -8.531 -25.75 1 32.62 32 LYS B CA 1
ATOM 5589 C C . LYS B 1 32 ? 47.938 -7.145 -25.781 1 32.62 32 LYS B C 1
ATOM 5591 O O . LYS B 1 32 ? 47.75 -6.371 -26.719 1 32.62 32 LYS B O 1
ATOM 5596 N N . ASP B 1 33 ? 48.156 -6.582 -24.547 1 34.22 33 ASP B N 1
ATOM 5597 C CA . ASP B 1 33 ? 48.969 -5.391 -24.703 1 34.22 33 ASP B CA 1
ATOM 5598 C C . ASP B 1 33 ? 50.281 -5.703 -25.453 1 34.22 33 ASP B C 1
ATOM 5600 O O . ASP B 1 33 ? 50.594 -6.871 -25.703 1 34.22 33 ASP B O 1
ATOM 5604 N N . GLN B 1 34 ? 51 -4.73 -25.891 1 35.41 34 GLN B N 1
ATOM 5605 C CA . GLN B 1 34 ? 52.25 -4.832 -26.656 1 35.41 34 GLN B CA 1
ATOM 5606 C C . GLN B 1 34 ? 53.156 -5.891 -26.062 1 35.41 34 GLN B C 1
ATOM 5608 O O . GLN B 1 34 ? 53.969 -6.5 -26.797 1 35.41 34 GLN B O 1
ATOM 5613 N N . ASP B 1 35 ? 53.469 -5.879 -24.781 1 38.53 35 ASP B N 1
ATOM 5614 C CA . ASP B 1 35 ? 54.5 -6.758 -24.25 1 38.53 35 ASP B CA 1
ATOM 5615 C C . ASP B 1 35 ? 53.938 -8.141 -23.922 1 38.53 35 ASP B C 1
ATOM 5617 O O . ASP B 1 35 ? 54.594 -8.953 -23.266 1 38.53 35 ASP B O 1
ATOM 5621 N N . GLY B 1 36 ? 52.812 -8.664 -24.453 1 33.78 36 GLY B N 1
ATOM 5622 C CA . GLY B 1 36 ? 52.188 -9.992 -24.484 1 33.78 36 GLY B CA 1
ATOM 5623 C C . GLY B 1 36 ? 51.25 -10.25 -23.328 1 33.78 36 GLY B C 1
ATOM 5624 O O . GLY B 1 36 ? 50.844 -11.383 -23.094 1 33.78 36 GLY B O 1
ATOM 5625 N N . LYS B 1 37 ? 51.312 -9.438 -22.234 1 34.62 37 LYS B N 1
ATOM 5626 C CA . LYS B 1 37 ? 50.562 -9.719 -21.016 1 34.62 37 LYS B CA 1
ATOM 5627 C C . LYS B 1 37 ? 49.062 -9.492 -21.234 1 34.62 37 LYS B C 1
ATOM 5629 O O . LYS B 1 37 ? 48.688 -8.57 -21.938 1 34.62 37 LYS B O 1
ATOM 5634 N N . ASP B 1 38 ? 48.375 -10.531 -21.062 1 31.2 38 ASP B N 1
ATOM 5635 C CA . ASP B 1 38 ? 46.938 -10.57 -21.219 1 31.2 38 ASP B CA 1
ATOM 5636 C C . ASP B 1 38 ? 46.25 -9.453 -20.438 1 31.2 38 ASP B C 1
ATOM 5638 O O . ASP B 1 38 ? 46.531 -9.281 -19.25 1 31.2 38 ASP B O 1
ATOM 5642 N N . LEU B 1 39 ? 46.219 -8.242 -20.906 1 31.42 39 LEU B N 1
ATOM 5643 C CA . LEU B 1 39 ? 45.438 -7.172 -20.266 1 31.42 39 LEU B CA 1
ATOM 5644 C C . LEU B 1 39 ? 44.031 -7.617 -19.984 1 31.42 39 LEU B C 1
ATOM 5646 O O . LEU B 1 39 ? 43.312 -8.055 -20.891 1 31.42 39 LEU B O 1
ATOM 5650 N N . VAL B 1 40 ? 43.844 -8.273 -18.828 1 31.41 40 VAL B N 1
ATOM 5651 C CA . VAL B 1 40 ? 42.469 -8.461 -18.359 1 31.41 40 VAL B CA 1
ATOM 5652 C C . VAL B 1 40 ? 41.719 -7.145 -18.453 1 31.41 40 VAL B C 1
ATOM 5654 O O . VAL B 1 40 ? 42.062 -6.164 -17.812 1 31.41 40 VAL B O 1
ATOM 5657 N N . HIS B 1 41 ? 41.5 -6.609 -19.578 1 30.02 41 HIS B N 1
ATOM 5658 C CA . HIS B 1 41 ? 40.562 -5.492 -19.609 1 30.02 41 HIS B CA 1
ATOM 5659 C C . HIS B 1 41 ? 39.281 -5.824 -18.875 1 30.02 41 HIS B C 1
ATOM 5661 O O . HIS B 1 41 ? 38.625 -6.828 -19.156 1 30.02 41 HIS B O 1
ATOM 5667 N N . SER B 1 42 ? 39.281 -5.652 -17.547 1 32.25 42 SER B N 1
ATOM 5668 C CA . SER B 1 42 ? 38.031 -5.602 -16.828 1 32.25 42 SER B CA 1
ATOM 5669 C C . SER B 1 42 ? 36.969 -4.809 -17.594 1 32.25 42 SER B C 1
ATOM 5671 O O . SER B 1 42 ? 37.125 -3.605 -17.812 1 32.25 42 SER B O 1
ATOM 5673 N N . ASN B 1 43 ? 36.594 -5.098 -18.734 1 30.84 43 ASN B N 1
ATOM 5674 C CA . ASN B 1 43 ? 35.438 -4.414 -19.297 1 30.84 43 ASN B CA 1
ATOM 5675 C C . ASN B 1 43 ? 34.312 -4.316 -18.281 1 30.84 43 ASN B C 1
ATOM 5677 O O . ASN B 1 43 ? 33.688 -5.324 -17.938 1 30.84 43 ASN B O 1
ATOM 5681 N N . ASP B 1 44 ? 34.406 -3.551 -17.266 1 33.94 44 ASP B N 1
ATOM 5682 C CA . ASP B 1 44 ? 33.344 -3.107 -16.375 1 33.94 44 ASP B CA 1
ATOM 5683 C C . ASP B 1 44 ? 32.062 -2.84 -17.141 1 33.94 44 ASP B C 1
ATOM 5685 O O . ASP B 1 44 ? 31.781 -1.695 -17.5 1 33.94 44 ASP B O 1
ATOM 5689 N N . GLU B 1 45 ? 31.781 -3.523 -18.188 1 32 45 GLU B N 1
ATOM 5690 C CA . GLU B 1 45 ? 30.484 -3.299 -18.844 1 32 45 GLU B CA 1
ATOM 5691 C C . GLU B 1 45 ? 29.344 -3.379 -17.828 1 32 45 GLU B C 1
ATOM 5693 O O . GLU B 1 45 ? 29.188 -4.395 -17.141 1 32 45 GLU B O 1
ATOM 5698 N N . GLU B 1 46 ? 29.016 -2.299 -17.312 1 37.28 46 GLU B N 1
ATOM 5699 C CA . GLU B 1 46 ? 27.781 -2.137 -16.562 1 37.28 46 GLU B CA 1
ATOM 5700 C C . GLU B 1 46 ? 26.609 -2.803 -17.297 1 37.28 46 GLU B C 1
ATOM 5702 O O . GLU B 1 46 ? 26.297 -2.459 -18.438 1 37.28 46 GLU B O 1
ATOM 5707 N N . LEU B 1 47 ? 26.5 -4.008 -17.25 1 36.25 47 LEU B N 1
ATOM 5708 C CA . LEU B 1 47 ? 25.344 -4.688 -17.797 1 36.25 47 LEU B CA 1
ATOM 5709 C C . LEU B 1 47 ? 24.047 -4.027 -17.312 1 36.25 47 LEU B C 1
ATOM 5711 O O . LEU B 1 47 ? 23.719 -4.102 -16.125 1 36.25 47 LEU B O 1
ATOM 5715 N N . LYS B 1 48 ? 23.797 -2.918 -18.062 1 40.31 48 LYS B N 1
ATOM 5716 C CA . LYS B 1 48 ? 22.484 -2.336 -17.797 1 40.31 48 LYS B CA 1
ATOM 5717 C C . LYS B 1 48 ? 21.375 -3.189 -18.406 1 40.31 48 LYS B C 1
ATOM 5719 O O . LYS B 1 48 ? 21.391 -3.467 -19.609 1 40.31 48 LYS B O 1
ATOM 5724 N N . ILE B 1 49 ? 20.703 -3.908 -17.781 1 36.91 49 ILE B N 1
ATOM 5725 C CA . ILE B 1 49 ? 19.609 -4.738 -18.25 1 36.91 49 ILE B CA 1
ATOM 5726 C C . ILE B 1 49 ? 18.375 -3.867 -18.516 1 36.91 49 ILE B C 1
ATOM 5728 O O . ILE B 1 49 ? 17.781 -3.316 -17.578 1 36.91 49 ILE B O 1
ATOM 5732 N N . MET B 1 50 ? 18.422 -3.045 -19.703 1 36.22 50 MET B N 1
ATOM 5733 C CA . MET B 1 50 ? 17.203 -2.318 -20.031 1 36.22 50 MET B CA 1
ATOM 5734 C C . MET B 1 50 ? 16.156 -3.26 -20.609 1 36.22 50 MET B C 1
ATOM 5736 O O . MET B 1 50 ? 16.453 -4.094 -21.469 1 36.22 50 MET B O 1
ATOM 5740 N N . GLU B 1 51 ? 15.055 -3.469 -20.047 1 41.44 51 GLU B N 1
ATOM 5741 C CA . GLU B 1 51 ? 13.969 -4.348 -20.484 1 41.44 51 GLU B CA 1
ATOM 5742 C C . GLU B 1 51 ? 13.141 -3.691 -21.578 1 41.44 51 GLU B C 1
ATOM 5744 O O . GLU B 1 51 ? 12.836 -2.498 -21.5 1 41.44 51 GLU B O 1
ATOM 5749 N N . PRO B 1 52 ? 13.109 -4.289 -22.75 1 38.91 52 PRO B N 1
ATOM 5750 C CA . PRO B 1 52 ? 12.305 -3.721 -23.844 1 38.91 52 PRO B CA 1
ATOM 5751 C C . PRO B 1 52 ? 10.844 -3.527 -23.453 1 38.91 52 PRO B C 1
ATOM 5753 O O . PRO B 1 52 ? 10.336 -4.238 -22.578 1 38.91 52 PRO B O 1
ATOM 5756 N N . GLY B 1 53 ? 10.211 -2.529 -23.891 1 40.69 53 GLY B N 1
ATOM 5757 C CA . GLY B 1 53 ? 8.812 -2.205 -23.672 1 40.69 53 GLY B CA 1
ATOM 5758 C C . GLY B 1 53 ? 7.859 -3.176 -24.344 1 40.69 53 GLY B C 1
ATOM 5759 O O . GLY B 1 53 ? 8.266 -3.947 -25.219 1 40.69 53 GLY B O 1
ATOM 5760 N N . CYS B 1 54 ? 6.496 -3.336 -24.062 1 42.62 54 CYS B N 1
ATOM 5761 C CA . CYS B 1 54 ? 5.363 -4.18 -24.422 1 42.62 54 CYS B CA 1
ATOM 5762 C C . CYS B 1 54 ? 5.168 -4.223 -25.938 1 42.62 54 CYS B C 1
ATOM 5764 O O . CYS B 1 54 ? 4.973 -5.293 -26.516 1 42.62 54 CYS B O 1
ATOM 5766 N N . LEU B 1 55 ? 5.031 -3.154 -26.609 1 43.25 55 LEU B N 1
ATOM 5767 C CA . LEU B 1 55 ? 4.617 -3.029 -28 1 43.25 55 LEU B CA 1
ATOM 5768 C C . LEU B 1 55 ? 5.66 -3.645 -28.938 1 43.25 55 LEU B C 1
ATOM 5770 O O . LEU B 1 55 ? 5.328 -4.078 -30.047 1 43.25 55 LEU B O 1
ATOM 5774 N N . GLU B 1 56 ? 6.707 -3.645 -28.484 1 48.47 56 GLU B N 1
ATOM 5775 C CA . GLU B 1 56 ? 7.762 -4.18 -29.344 1 48.47 56 GLU B CA 1
ATOM 5776 C C . GLU B 1 56 ? 7.676 -5.699 -29.453 1 48.47 56 GLU B C 1
ATOM 5778 O O . GLU B 1 56 ? 8.016 -6.277 -30.484 1 48.47 56 GLU B O 1
ATOM 5783 N N . VAL B 1 57 ? 7.078 -6.277 -28.547 1 48.38 57 VAL B N 1
ATOM 5784 C CA . VAL B 1 57 ? 6.941 -7.73 -28.516 1 48.38 57 VAL B CA 1
ATOM 5785 C C . VAL B 1 57 ? 5.934 -8.18 -29.578 1 48.38 57 VAL B C 1
ATOM 5787 O O . VAL B 1 57 ? 6.164 -9.156 -30.281 1 48.38 57 VAL B O 1
ATOM 5790 N N . LEU B 1 58 ? 4.758 -7.516 -29.719 1 51.75 58 LEU B N 1
ATOM 5791 C CA . LEU B 1 58 ? 3.721 -7.91 -30.672 1 51.75 58 LEU B CA 1
ATOM 5792 C C . LEU B 1 58 ? 4.215 -7.766 -32.094 1 51.75 58 LEU B C 1
ATOM 5794 O O . LEU B 1 58 ? 3.795 -8.516 -33 1 51.75 58 LEU B O 1
ATOM 5798 N N . ARG B 1 59 ? 4.996 -6.82 -32.281 1 49.78 59 ARG B N 1
ATOM 5799 C CA . ARG B 1 59 ? 5.445 -6.531 -33.625 1 49.78 59 ARG B CA 1
ATOM 5800 C C . ARG B 1 59 ? 6.398 -7.609 -34.125 1 49.78 59 ARG B C 1
ATOM 5802 O O . ARG B 1 59 ? 6.441 -7.902 -35.312 1 49.78 59 ARG B O 1
ATOM 5809 N N . GLU B 1 60 ? 7.074 -8.141 -33.219 1 52.41 60 GLU B N 1
ATOM 5810 C CA . GLU B 1 60 ? 8.117 -9.047 -33.719 1 52.41 60 GLU B CA 1
ATOM 5811 C C . GLU B 1 60 ? 7.59 -10.469 -33.844 1 52.41 60 GLU B C 1
ATOM 5813 O O . GLU B 1 60 ? 8.242 -11.328 -34.438 1 52.41 60 GLU B O 1
ATOM 5818 N N . PHE B 1 61 ? 6.395 -10.688 -33.469 1 53.34 61 PHE B N 1
ATOM 5819 C CA . PHE B 1 61 ? 5.883 -12.055 -33.531 1 53.34 61 PHE B CA 1
ATOM 5820 C C . PHE B 1 61 ? 5.27 -12.344 -34.875 1 53.34 61 PHE B C 1
ATOM 5822 O O . PHE B 1 61 ? 4.363 -11.633 -35.312 1 53.34 61 PHE B O 1
ATOM 5829 N N . SER B 1 62 ? 5.98 -13.055 -35.719 1 55.56 62 SER B N 1
ATOM 5830 C CA . SER B 1 62 ? 5.418 -13.539 -37 1 55.56 62 SER B CA 1
ATOM 5831 C C . SER B 1 62 ? 4.895 -14.969 -36.844 1 55.56 62 SER B C 1
ATOM 5833 O O . SER B 1 62 ? 5.672 -15.906 -36.656 1 55.56 62 SER B O 1
ATOM 5835 N N . LEU B 1 63 ? 3.596 -15.211 -36.812 1 57.53 63 LEU B N 1
ATOM 5836 C CA . LEU B 1 63 ? 2.932 -16.5 -36.719 1 57.53 63 LEU B CA 1
ATOM 5837 C C . LEU B 1 63 ? 3.414 -17.469 -37.812 1 57.53 63 LEU B C 1
ATOM 5839 O O . LEU B 1 63 ? 3.615 -18.656 -37.531 1 57.53 63 LEU B O 1
ATOM 5843 N N . LYS B 1 64 ? 3.477 -16.906 -39 1 57.78 64 LYS B N 1
ATOM 5844 C CA . LYS B 1 64 ? 3.873 -17.734 -40.125 1 57.78 64 LYS B CA 1
ATOM 5845 C C . LYS B 1 64 ? 5.262 -18.328 -39.906 1 57.78 64 LYS B C 1
ATOM 5847 O O . LYS B 1 64 ? 5.469 -19.531 -40.125 1 57.78 64 LYS B O 1
ATOM 5852 N N . SER B 1 65 ? 6.113 -17.516 -39.562 1 60 65 SER B N 1
ATOM 5853 C CA . SER B 1 65 ? 7.477 -18 -39.344 1 60 65 SER B CA 1
ATOM 5854 C C . SER B 1 65 ? 7.535 -19.016 -38.219 1 60 65 SER B C 1
ATOM 5856 O O . SER B 1 65 ? 8.266 -20 -38.281 1 60 65 SER B O 1
ATOM 5858 N N . TYR B 1 66 ? 6.641 -18.828 -37.375 1 60.81 66 TYR B N 1
ATOM 5859 C CA . TYR B 1 66 ? 6.625 -19.703 -36.219 1 60.81 66 TYR B CA 1
ATOM 5860 C C . TYR B 1 66 ? 6.078 -21.078 -36.562 1 60.81 66 TYR B C 1
ATOM 5862 O O . TYR B 1 66 ? 6.645 -22.094 -36.156 1 60.81 66 TYR B O 1
ATOM 5870 N N . VAL B 1 67 ? 5.035 -21.141 -37.312 1 63.38 67 VAL B N 1
ATOM 5871 C CA . VAL B 1 67 ? 4.426 -22.406 -37.688 1 63.38 67 VAL B CA 1
ATOM 5872 C C . VAL B 1 67 ? 5.383 -23.203 -38.594 1 63.38 67 VAL B C 1
ATOM 5874 O O . VAL B 1 67 ? 5.562 -24.406 -38.406 1 63.38 67 VAL B O 1
ATOM 5877 N N . PHE B 1 68 ? 5.961 -22.516 -39.438 1 62.97 68 PHE B N 1
ATOM 5878 C CA . PHE B 1 68 ? 6.852 -23.188 -40.375 1 62.97 68 PHE B CA 1
ATOM 5879 C C . PHE B 1 68 ? 8.086 -23.719 -39.656 1 62.97 68 PHE B C 1
ATOM 5881 O O . PHE B 1 68 ? 8.531 -24.844 -39.938 1 62.97 68 PHE B O 1
ATOM 5888 N N . SER B 1 69 ? 8.547 -22.938 -38.781 1 65 69 SER B N 1
ATOM 5889 C CA . SER B 1 69 ? 9.734 -23.375 -38.031 1 65 69 SER B CA 1
ATOM 5890 C C . SER B 1 69 ? 9.406 -24.547 -37.125 1 65 69 SER B C 1
ATOM 5892 O O . SER B 1 69 ? 10.211 -25.469 -36.969 1 65 69 SER B O 1
ATOM 5894 N N . SER B 1 70 ? 8.25 -24.578 -36.625 1 68.19 70 SER B N 1
ATOM 5895 C CA . SER B 1 70 ? 7.84 -25.672 -35.75 1 68.19 70 SER B CA 1
ATOM 5896 C C . SER B 1 70 ? 7.609 -26.953 -36.531 1 68.19 70 SER B C 1
ATOM 5898 O O . SER B 1 70 ? 7.98 -28.047 -36.062 1 68.19 70 SER B O 1
ATOM 5900 N N . LEU B 1 71 ? 7.02 -26.828 -37.656 1 68.62 71 LEU B N 1
ATOM 5901 C CA . LEU B 1 71 ? 6.785 -28 -38.5 1 68.62 71 LEU B CA 1
ATOM 5902 C C . LEU B 1 71 ? 8.102 -28.641 -38.938 1 68.62 71 LEU B C 1
ATOM 5904 O O . LEU B 1 71 ? 8.227 -29.859 -38.938 1 68.62 71 LEU B O 1
ATOM 5908 N N . GLY B 1 72 ? 8.992 -27.781 -39.281 1 67.75 72 GLY B N 1
ATOM 5909 C CA . GLY B 1 72 ? 10.305 -28.297 -39.656 1 67.75 72 GLY B CA 1
ATOM 5910 C C . GLY B 1 72 ? 11.016 -28.984 -38.531 1 67.75 72 GLY B C 1
ATOM 5911 O O . GLY B 1 72 ? 11.633 -30.047 -38.719 1 67.75 72 GLY B O 1
ATOM 5912 N N . TYR B 1 73 ? 10.867 -28.516 -37.375 1 74.38 73 TYR B N 1
ATOM 5913 C CA . TYR B 1 73 ? 11.531 -29.078 -36.219 1 74.38 73 TYR B CA 1
ATOM 5914 C C . TYR B 1 73 ? 10.953 -30.438 -35.844 1 74.38 73 TYR B C 1
ATOM 5916 O O . TYR B 1 73 ? 11.703 -31.391 -35.625 1 74.38 73 TYR B O 1
ATOM 5924 N N . TYR B 1 74 ? 9.688 -30.625 -35.969 1 80.38 74 TYR B N 1
ATOM 5925 C CA . TYR B 1 74 ? 9.062 -31.859 -35.531 1 80.38 74 TYR B CA 1
ATOM 5926 C C . TYR B 1 74 ? 9.164 -32.938 -36.594 1 80.38 74 TYR B C 1
ATOM 5928 O O . TYR B 1 74 ? 9.195 -34.125 -36.281 1 80.38 74 TYR B O 1
ATOM 5936 N N . LYS B 1 75 ? 9.258 -32.469 -37.844 1 76.94 75 LYS B N 1
ATOM 5937 C CA . LYS B 1 75 ? 9.516 -33.438 -38.906 1 76.94 75 LYS B CA 1
ATOM 5938 C C . LYS B 1 75 ? 10.898 -34.062 -38.75 1 76.94 75 LYS B C 1
ATOM 5940 O O . LYS B 1 75 ? 11.078 -35.25 -39.031 1 76.94 75 LYS B O 1
ATOM 5945 N N . ALA B 1 76 ? 11.789 -33.312 -38.312 1 78.81 76 ALA B N 1
ATOM 5946 C CA . ALA B 1 76 ? 13.164 -33.75 -38.156 1 78.81 76 ALA B CA 1
ATOM 5947 C C . ALA B 1 76 ? 13.336 -34.562 -36.875 1 78.81 76 ALA B C 1
ATOM 5949 O O . ALA B 1 76 ? 14.273 -35.344 -36.75 1 78.81 76 ALA B O 1
ATOM 5950 N N . ARG B 1 77 ? 12.398 -34.438 -35.938 1 85.44 77 ARG B N 1
ATOM 5951 C CA . ARG B 1 77 ? 12.516 -35.094 -34.625 1 85.44 77 ARG B CA 1
ATOM 5952 C C . ARG B 1 77 ? 11.195 -35.75 -34.219 1 85.44 77 ARG B C 1
ATOM 5954 O O . ARG B 1 77 ? 10.539 -35.312 -33.281 1 85.44 77 ARG B O 1
ATOM 5961 N N . PRO B 1 78 ? 10.906 -36.875 -34.781 1 86.12 78 PRO B N 1
ATOM 5962 C CA . PRO B 1 78 ? 9.625 -37.5 -34.5 1 86.12 78 PRO B CA 1
ATOM 5963 C C . PRO B 1 78 ? 9.477 -37.938 -33.031 1 86.12 78 PRO B C 1
ATOM 5965 O O . PRO B 1 78 ? 8.359 -38 -32.531 1 86.12 78 PRO B O 1
ATOM 5968 N N . ALA B 1 79 ? 10.578 -38.281 -32.406 1 84.19 79 ALA B N 1
ATOM 5969 C CA . ALA B 1 79 ? 10.516 -38.625 -31 1 84.19 79 ALA B CA 1
ATOM 5970 C C . ALA B 1 79 ? 10.023 -37.438 -30.156 1 84.19 79 ALA B C 1
ATOM 5972 O O . ALA B 1 79 ? 9.297 -37.625 -29.188 1 84.19 79 ALA B O 1
ATOM 5973 N N . ALA B 1 80 ? 10.445 -36.312 -30.562 1 86.94 80 ALA B N 1
ATOM 5974 C CA . ALA B 1 80 ? 10 -35.125 -29.875 1 86.94 80 ALA B CA 1
ATOM 5975 C C . ALA B 1 80 ? 8.516 -34.875 -30.094 1 86.94 80 ALA B C 1
ATOM 5977 O O . ALA B 1 80 ? 7.809 -34.438 -29.188 1 86.94 80 ALA B O 1
ATOM 5978 N N . LEU B 1 81 ? 8.031 -35.188 -31.234 1 89.31 81 LEU B N 1
ATOM 5979 C CA . LEU B 1 81 ? 6.617 -35.031 -31.562 1 89.31 81 LEU B CA 1
ATOM 5980 C C . LEU B 1 81 ? 5.758 -35.938 -30.703 1 89.31 81 LEU B C 1
ATOM 5982 O O . LEU B 1 81 ? 4.738 -35.531 -30.156 1 89.31 81 LEU B O 1
ATOM 5986 N N . ARG B 1 82 ? 6.172 -37.156 -30.625 1 87.75 82 ARG B N 1
ATOM 5987 C CA . ARG B 1 82 ? 5.434 -38.125 -29.812 1 87.75 82 ARG B CA 1
ATOM 5988 C C . ARG B 1 82 ? 5.41 -37.719 -28.344 1 87.75 82 ARG B C 1
ATOM 5990 O O . ARG B 1 82 ? 4.379 -37.844 -27.688 1 87.75 82 ARG B O 1
ATOM 5997 N N . ARG B 1 83 ? 6.48 -37.312 -27.906 1 87.56 83 ARG B N 1
ATOM 5998 C CA . ARG B 1 83 ? 6.582 -36.875 -26.516 1 87.56 83 ARG B CA 1
ATOM 5999 C C . ARG B 1 83 ? 5.66 -35.688 -26.25 1 87.56 83 ARG B C 1
ATOM 6001 O O . ARG B 1 83 ? 4.988 -35.656 -25.219 1 87.56 83 ARG B O 1
ATOM 6008 N N . GLU B 1 84 ? 5.652 -34.781 -27.094 1 92.44 84 GLU B N 1
ATOM 6009 C CA . GLU B 1 84 ? 4.82 -33.594 -26.938 1 92.44 84 GLU B CA 1
ATOM 6010 C C . GLU B 1 84 ? 3.338 -33.938 -26.969 1 92.44 84 GLU B C 1
ATOM 6012 O O . GLU B 1 84 ? 2.562 -33.469 -26.141 1 92.44 84 GLU B O 1
ATOM 6017 N N . ILE B 1 85 ? 2.99 -34.781 -27.844 1 91.94 85 ILE B N 1
ATOM 6018 C CA . ILE B 1 85 ? 1.587 -35.156 -28 1 91.94 85 ILE B CA 1
ATOM 6019 C C . ILE B 1 85 ? 1.127 -35.969 -26.797 1 91.94 85 ILE B C 1
ATOM 6021 O O . ILE B 1 85 ? 0.051 -35.719 -26.25 1 91.94 85 ILE B O 1
ATOM 6025 N N . LEU B 1 86 ? 1.94 -36.844 -26.391 1 87.38 86 LEU B N 1
ATOM 6026 C CA . LEU B 1 86 ? 1.577 -37.719 -25.266 1 87.38 86 LEU B CA 1
ATOM 6027 C C . LEU B 1 86 ? 1.487 -36.906 -23.984 1 87.38 86 LEU B C 1
ATOM 6029 O O . LEU B 1 86 ? 0.594 -37.125 -23.156 1 87.38 86 LEU B O 1
ATOM 6033 N N . SER B 1 87 ? 2.402 -36.031 -23.828 1 91.12 87 SER B N 1
ATOM 6034 C CA . SER B 1 87 ? 2.35 -35.188 -22.656 1 91.12 87 SER B CA 1
ATOM 6035 C C . SER B 1 87 ? 1.104 -34.312 -22.656 1 91.12 87 SER B C 1
ATOM 6037 O O . SER B 1 87 ? 0.441 -34.156 -21.641 1 91.12 87 SER B O 1
ATOM 6039 N N . GLY B 1 88 ? 0.787 -33.75 -23.797 1 93.25 88 GLY B N 1
ATOM 6040 C CA . GLY B 1 88 ? -0.403 -32.938 -23.922 1 93.25 88 GLY B CA 1
ATOM 6041 C C . GLY B 1 88 ? -1.684 -33.656 -23.578 1 93.25 88 GLY B C 1
ATOM 6042 O O . GLY B 1 88 ? -2.559 -33.125 -22.906 1 93.25 88 GLY B O 1
ATOM 6043 N N . ILE B 1 89 ? -1.743 -34.844 -24 1 90.31 89 ILE B N 1
ATOM 6044 C CA . ILE B 1 89 ? -2.914 -35.688 -23.734 1 90.31 89 ILE B CA 1
ATOM 6045 C C . ILE B 1 89 ? -3.012 -35.969 -22.234 1 90.31 89 ILE B C 1
ATOM 6047 O O . ILE B 1 89 ? -4.086 -35.844 -21.656 1 90.31 89 ILE B O 1
ATOM 6051 N N . THR B 1 90 ? -1.896 -36.312 -21.734 1 86.12 90 THR B N 1
ATOM 6052 C CA . THR B 1 90 ? -1.855 -36.594 -20.297 1 86.12 90 THR B CA 1
ATOM 6053 C C . THR B 1 90 ? -2.303 -35.375 -19.5 1 86.12 90 THR B C 1
ATOM 6055 O O . THR B 1 90 ? -3.066 -35.531 -18.547 1 86.12 90 THR B O 1
ATOM 6058 N N . LEU B 1 91 ? -1.871 -34.312 -19.875 1 91.69 91 LEU B N 1
ATOM 6059 C CA . LEU B 1 91 ? -2.18 -33.094 -19.141 1 91.69 91 LEU B CA 1
ATOM 6060 C C . LEU B 1 91 ? -3.646 -32.688 -19.312 1 91.69 91 LEU B C 1
ATOM 6062 O O . LEU B 1 91 ? -4.262 -32.156 -18.406 1 91.69 91 LEU B O 1
ATOM 6066 N N . ALA B 1 92 ? -4.199 -32.906 -20.469 1 91.88 92 ALA B N 1
ATOM 6067 C CA . ALA B 1 92 ? -5.629 -32.688 -20.656 1 91.88 92 ALA B CA 1
ATOM 6068 C C . ALA B 1 92 ? -6.449 -33.531 -19.703 1 91.88 92 ALA B C 1
ATOM 6070 O O . ALA B 1 92 ? -7.438 -33.094 -19.141 1 91.88 92 ALA B O 1
ATOM 6071 N N . LEU B 1 93 ? -6.004 -34.719 -19.562 1 84.44 93 LEU B N 1
ATOM 6072 C CA . LEU B 1 93 ? -6.703 -35.656 -18.688 1 84.44 93 LEU B CA 1
ATOM 6073 C C . LEU B 1 93 ? -6.602 -35.219 -17.234 1 84.44 93 LEU B C 1
ATOM 6075 O O . LEU B 1 93 ? -7.531 -35.438 -16.453 1 84.44 93 LEU B O 1
ATOM 6079 N N . ILE B 1 94 ? -5.52 -34.656 -16.891 1 85.25 94 ILE B N 1
ATOM 6080 C CA . ILE B 1 94 ? -5.332 -34.156 -15.539 1 85.25 94 ILE B CA 1
ATOM 6081 C C . ILE B 1 94 ? -6.23 -32.938 -15.328 1 85.25 94 ILE B C 1
ATOM 6083 O O . ILE B 1 94 ? -6.816 -32.75 -14.258 1 85.25 94 ILE B O 1
ATOM 6087 N N . GLU B 1 95 ? -6.441 -32.156 -16.344 1 92.06 95 GLU B N 1
ATOM 6088 C CA . GLU B 1 95 ? -7.152 -30.875 -16.234 1 92.06 95 GLU B CA 1
ATOM 6089 C C . GLU B 1 95 ? -8.664 -31.094 -16.219 1 92.06 95 GLU B C 1
ATOM 6091 O O . GLU B 1 95 ? -9.414 -30.219 -15.789 1 92.06 95 GLU B O 1
ATOM 6096 N N . VAL B 1 96 ? -9.156 -32.188 -16.672 1 87.69 96 VAL B N 1
ATOM 6097 C CA . VAL B 1 96 ? -10.594 -32.406 -16.797 1 87.69 96 VAL B CA 1
ATOM 6098 C C . VAL B 1 96 ? -11.25 -32.344 -15.422 1 87.69 96 VAL B C 1
ATOM 6100 O O . VAL B 1 96 ? -12.094 -31.469 -15.18 1 87.69 96 VAL B O 1
ATOM 6103 N N . PRO B 1 97 ? -10.82 -33.188 -14.492 1 84.69 97 PRO B N 1
ATOM 6104 C CA . PRO B 1 97 ? -11.469 -33.094 -13.18 1 84.69 97 PRO B CA 1
ATOM 6105 C C . PRO B 1 97 ? -11.227 -31.75 -12.492 1 84.69 97 PRO B C 1
ATOM 6107 O O . PRO B 1 97 ? -12.117 -31.234 -11.797 1 84.69 97 PRO B O 1
ATOM 6110 N N . GLU B 1 98 ? -10.117 -31.25 -12.641 1 87.44 98 GLU B N 1
ATOM 6111 C CA . GLU B 1 98 ? -9.766 -29.984 -11.984 1 87.44 98 GLU B CA 1
ATOM 6112 C C . GLU B 1 98 ? -10.602 -28.828 -12.531 1 87.44 98 GLU B C 1
ATOM 6114 O O . GLU B 1 98 ? -11.094 -28 -11.766 1 87.44 98 GLU B O 1
ATOM 6119 N N . SER B 1 99 ? -10.75 -28.781 -13.836 1 92 99 SER B N 1
ATOM 6120 C CA . SER B 1 99 ? -11.523 -27.703 -14.438 1 92 99 SER B CA 1
ATOM 6121 C C . SER B 1 99 ? -12.992 -27.781 -14.031 1 92 99 SER B C 1
ATOM 6123 O O . SER B 1 99 ? -13.641 -26.75 -13.836 1 92 99 SER B O 1
ATOM 6125 N N . ILE B 1 100 ? -13.492 -28.953 -13.891 1 87.25 100 ILE B N 1
ATOM 6126 C CA . ILE B 1 100 ? -14.867 -29.141 -13.453 1 87.25 100 ILE B CA 1
ATOM 6127 C C . ILE B 1 100 ? -15.023 -28.688 -12.008 1 87.25 100 ILE B C 1
ATOM 6129 O O . ILE B 1 100 ? -15.961 -27.953 -11.672 1 87.25 100 ILE B O 1
ATOM 6133 N N . ALA B 1 101 ? -14.102 -29.141 -11.242 1 86.94 101 ALA B N 1
ATOM 6134 C CA . ALA B 1 101 ? -14.133 -28.766 -9.828 1 86.94 101 ALA B CA 1
ATOM 6135 C C . ALA B 1 101 ? -14.047 -27.25 -9.664 1 86.94 101 ALA B C 1
ATOM 6137 O O . ALA B 1 101 ? -14.75 -26.672 -8.836 1 86.94 101 ALA B O 1
ATOM 6138 N N . PHE B 1 102 ? -13.242 -26.578 -10.406 1 92.44 102 PHE B N 1
ATOM 6139 C CA . PHE B 1 102 ? -13.055 -25.141 -10.312 1 92.44 102 PHE B CA 1
ATOM 6140 C C . PHE B 1 102 ? -14.281 -24.406 -10.836 1 92.44 102 PHE B C 1
ATOM 6142 O O . PHE B 1 102 ? -14.633 -23.328 -10.336 1 92.44 102 PHE B O 1
ATOM 6149 N N . ALA B 1 103 ? -14.914 -24.938 -11.844 1 90.75 103 ALA B N 1
ATOM 6150 C CA . ALA B 1 103 ? -16.156 -24.344 -12.328 1 90.75 103 ALA B CA 1
ATOM 6151 C C . ALA B 1 103 ? -17.219 -24.328 -11.227 1 90.75 103 ALA B C 1
ATOM 6153 O O . ALA B 1 103 ? -17.906 -23.328 -11.039 1 90.75 103 ALA B O 1
ATOM 6154 N N . PHE B 1 104 ? -17.25 -25.391 -10.508 1 85.56 104 PHE B N 1
ATOM 6155 C CA . PHE B 1 104 ? -18.203 -25.469 -9.414 1 85.56 104 PHE B CA 1
ATOM 6156 C C . PHE B 1 104 ? -17.859 -24.469 -8.32 1 85.56 104 PHE B C 1
ATOM 6158 O O . PHE B 1 104 ? -18.75 -23.859 -7.727 1 85.56 104 PHE B O 1
ATOM 6165 N N . MET B 1 105 ? -16.641 -24.375 -8.133 1 86.94 105 MET B N 1
ATOM 6166 C CA . MET B 1 105 ? -16.172 -23.406 -7.133 1 86.94 105 MET B CA 1
ATOM 6167 C C . MET B 1 105 ? -16.547 -21.984 -7.539 1 86.94 105 MET B C 1
ATOM 6169 O O . MET B 1 105 ? -16.828 -21.141 -6.688 1 86.94 105 MET B O 1
ATOM 6173 N N . ALA B 1 106 ? -16.578 -21.75 -8.797 1 91.31 106 ALA B N 1
ATOM 6174 C CA . ALA B 1 106 ? -16.922 -20.438 -9.328 1 91.31 106 ALA B CA 1
ATOM 6175 C C . ALA B 1 106 ? -18.422 -20.281 -9.461 1 91.31 106 ALA B C 1
ATOM 6177 O O . ALA B 1 106 ? -18.922 -19.219 -9.852 1 91.31 106 ALA B O 1
ATOM 6178 N N . GLY B 1 107 ? -19.172 -21.375 -9.117 1 86.38 107 GLY B N 1
ATOM 6179 C CA . GLY B 1 107 ? -20.609 -21.328 -9.234 1 86.38 107 GLY B CA 1
ATOM 6180 C C . GLY B 1 107 ? -21.109 -21.484 -10.664 1 86.38 107 GLY B C 1
ATOM 6181 O O . GLY B 1 107 ? -22.172 -21 -11.023 1 86.38 107 GLY B O 1
ATOM 6182 N N . LEU B 1 108 ? -20.344 -22.125 -11.484 1 89.88 108 LEU B N 1
ATOM 6183 C CA . LEU B 1 108 ? -20.672 -22.266 -12.898 1 89.88 108 LEU B CA 1
ATOM 6184 C C . LEU B 1 108 ? -20.875 -23.734 -13.258 1 89.88 108 LEU B C 1
ATOM 6186 O O . LEU B 1 108 ? -20.516 -24.625 -12.477 1 89.88 108 LEU B O 1
ATOM 6190 N N . SER B 1 109 ? -21.422 -23.938 -14.422 1 88.5 109 SER B N 1
ATOM 6191 C CA . SER B 1 109 ? -21.516 -25.297 -14.961 1 88.5 109 SER B CA 1
ATOM 6192 C C . SER B 1 109 ? -20.156 -25.797 -15.414 1 88.5 109 SER B C 1
ATOM 6194 O O . SER B 1 109 ? -19.281 -25.016 -15.773 1 88.5 109 SER B O 1
ATOM 6196 N N . PRO B 1 110 ? -19.938 -27.078 -15.383 1 87.88 110 PRO B N 1
ATOM 6197 C CA . PRO B 1 110 ? -18.656 -27.672 -15.734 1 87.88 110 PRO B CA 1
ATOM 6198 C C . PRO B 1 110 ? -18.172 -27.266 -17.125 1 87.88 110 PRO B C 1
ATOM 6200 O O . PRO B 1 110 ? -16.969 -27.172 -17.359 1 87.88 110 PRO B O 1
ATOM 6203 N N . SER B 1 111 ? -19.125 -27 -18.016 1 89 111 SER B N 1
ATOM 6204 C CA . SER B 1 111 ? -18.75 -26.672 -19.391 1 89 111 SER B CA 1
ATOM 6205 C C . SER B 1 111 ? -17.922 -25.391 -19.438 1 89 111 SER B C 1
ATOM 6207 O O . SER B 1 111 ? -17.062 -25.234 -20.312 1 89 111 SER B O 1
ATOM 6209 N N . TYR B 1 112 ? -18.156 -24.469 -18.5 1 91.69 112 TYR B N 1
ATOM 6210 C CA . TYR B 1 112 ? -17.406 -23.219 -18.484 1 91.69 112 TYR B CA 1
ATOM 6211 C C . TYR B 1 112 ? -15.938 -23.453 -18.172 1 91.69 112 TYR B C 1
ATOM 6213 O O . TYR B 1 112 ? -15.055 -22.797 -18.719 1 91.69 112 TYR B O 1
ATOM 6221 N N . GLY B 1 113 ? -15.719 -24.359 -17.234 1 92.56 113 GLY B N 1
ATOM 6222 C CA . GLY B 1 113 ? -14.344 -24.703 -16.891 1 92.56 113 GLY B CA 1
ATOM 6223 C C . GLY B 1 113 ? -13.617 -25.406 -18.016 1 92.56 113 GLY B C 1
ATOM 6224 O O . GLY B 1 113 ? -12.453 -25.109 -18.297 1 92.56 113 GLY B O 1
ATOM 6225 N N . MET B 1 114 ? -14.289 -26.328 -18.641 1 91.62 114 MET B N 1
ATOM 6226 C CA . MET B 1 114 ? -13.68 -27.078 -19.734 1 91.62 114 MET B CA 1
ATOM 6227 C C . MET B 1 114 ? -13.406 -26.172 -20.922 1 91.62 114 MET B C 1
ATOM 6229 O O . MET B 1 114 ? -12.359 -26.281 -21.562 1 91.62 114 MET B O 1
ATOM 6233 N N . ALA B 1 115 ? -14.32 -25.297 -21.219 1 92.94 115 ALA B N 1
ATOM 6234 C CA . ALA B 1 115 ? -14.133 -24.344 -22.312 1 92.94 115 ALA B CA 1
ATOM 6235 C C . ALA B 1 115 ? -12.906 -23.469 -22.078 1 92.94 115 ALA B C 1
ATOM 6237 O O . ALA B 1 115 ? -12.203 -23.109 -23.031 1 92.94 115 ALA B O 1
ATOM 6238 N N . SER B 1 116 ? -12.703 -23.141 -20.844 1 95.5 116 SER B N 1
ATOM 6239 C CA . SER B 1 116 ? -11.539 -22.328 -20.5 1 95.5 116 SER B CA 1
ATOM 6240 C C . SER B 1 116 ? -10.242 -23.062 -20.859 1 95.5 116 SER B C 1
ATOM 6242 O O . SER B 1 116 ? -9.305 -22.453 -21.375 1 95.5 116 SER B O 1
ATOM 6244 N N . VAL B 1 117 ? -10.188 -24.328 -20.531 1 95.44 117 VAL B N 1
ATOM 6245 C CA . VAL B 1 117 ? -9 -25.109 -20.844 1 95.44 117 VAL B CA 1
ATOM 6246 C C . VAL B 1 117 ? -8.781 -25.172 -22.344 1 95.44 117 VAL B C 1
ATOM 6248 O O . VAL B 1 117 ? -7.652 -25.094 -22.828 1 95.44 117 VAL B O 1
ATOM 6251 N N . VAL B 1 118 ? -9.875 -25.297 -23.078 1 94.81 118 VAL B N 1
ATOM 6252 C CA . VAL B 1 118 ? -9.789 -25.391 -24.531 1 94.81 118 VAL B CA 1
ATOM 6253 C C . VAL B 1 118 ? -9.172 -24.109 -25.094 1 94.81 118 VAL B C 1
ATOM 6255 O O . VAL B 1 118 ? -8.172 -24.156 -25.828 1 94.81 118 VAL B O 1
ATOM 6258 N N . TRP B 1 119 ? -9.703 -23.016 -24.75 1 95.38 119 TRP B N 1
ATOM 6259 C CA . TRP B 1 119 ? -9.281 -21.75 -25.344 1 95.38 119 TRP B CA 1
ATOM 6260 C C . TRP B 1 119 ? -7.918 -21.328 -24.812 1 95.38 119 TRP B C 1
ATOM 6262 O O . TRP B 1 119 ? -7.035 -20.922 -25.562 1 95.38 119 TRP B O 1
ATOM 6272 N N . LEU B 1 120 ? -7.746 -21.344 -23.5 1 96.62 120 LEU B N 1
ATOM 6273 C CA . LEU B 1 120 ? -6.469 -20.953 -22.922 1 96.62 120 LEU B CA 1
ATOM 6274 C C . LEU B 1 120 ? -5.355 -21.891 -23.359 1 96.62 120 LEU B C 1
ATOM 6276 O O . LEU B 1 120 ? -4.254 -21.453 -23.688 1 96.62 120 LEU B O 1
ATOM 6280 N N . GLY B 1 121 ? -5.641 -23.172 -23.297 1 95.56 121 GLY B N 1
ATOM 6281 C CA . GLY B 1 121 ? -4.641 -24.141 -23.703 1 95.56 121 GLY B CA 1
ATOM 6282 C C . GLY B 1 121 ? -4.234 -24.016 -25.156 1 95.56 121 GLY B C 1
ATOM 6283 O O . GLY B 1 121 ? -3.041 -24 -25.484 1 95.56 121 GLY B O 1
ATOM 6284 N N . THR B 1 122 ? -5.176 -23.859 -26.047 1 94.75 122 THR B N 1
ATOM 6285 C CA . THR B 1 122 ? -4.906 -23.828 -27.484 1 94.75 122 THR B CA 1
ATOM 6286 C C . THR B 1 122 ? -4.25 -22.516 -27.891 1 94.75 122 THR B C 1
ATOM 6288 O O . THR B 1 122 ? -3.24 -22.516 -28.594 1 94.75 122 THR B O 1
ATOM 6291 N N . LEU B 1 123 ? -4.762 -21.422 -27.422 1 94.12 123 LEU B N 1
ATOM 6292 C CA . LEU B 1 123 ? -4.262 -20.125 -27.859 1 94.12 123 LEU B CA 1
ATOM 6293 C C . LEU B 1 123 ? -2.891 -19.844 -27.25 1 94.12 123 LEU B C 1
ATOM 6295 O O . LEU B 1 123 ? -1.994 -19.344 -27.922 1 94.12 123 LEU B O 1
ATOM 6299 N N . THR B 1 124 ? -2.754 -20.094 -25.984 1 93.62 124 THR B N 1
ATOM 6300 C CA . THR B 1 124 ? -1.458 -19.844 -25.375 1 93.62 124 THR B CA 1
ATOM 6301 C C . THR B 1 124 ? -0.411 -20.828 -25.859 1 93.62 124 THR B C 1
ATOM 6303 O O . THR B 1 124 ? 0.777 -20.516 -25.922 1 93.62 124 THR B O 1
ATOM 6306 N N . GLY B 1 125 ? -0.834 -22.094 -26.078 1 91.56 125 GLY B N 1
ATOM 6307 C CA . GLY B 1 125 ? 0.082 -23.047 -26.672 1 91.56 125 GLY B CA 1
ATOM 6308 C C . GLY B 1 125 ? 0.594 -22.625 -28.047 1 91.56 125 GLY B C 1
ATOM 6309 O O . GLY B 1 125 ? 1.778 -22.781 -28.344 1 91.56 125 GLY B O 1
ATOM 6310 N N . MET B 1 126 ? -0.252 -21.984 -28.766 1 88.12 126 MET B N 1
ATOM 6311 C CA . MET B 1 126 ? 0.096 -21.609 -30.125 1 88.12 126 MET B CA 1
ATOM 6312 C C . MET B 1 126 ? 0.859 -20.297 -30.156 1 88.12 126 MET B C 1
ATOM 6314 O O . MET B 1 126 ? 1.808 -20.141 -30.922 1 88.12 126 MET B O 1
ATOM 6318 N N . PHE B 1 127 ? 0.449 -19.375 -29.297 1 87 127 PHE B N 1
ATOM 6319 C CA . PHE B 1 127 ? 0.952 -18.016 -29.469 1 87 127 PHE B CA 1
ATOM 6320 C C . PHE B 1 127 ? 1.704 -17.547 -28.219 1 87 127 PHE B C 1
ATOM 6322 O O . PHE B 1 127 ? 2.268 -16.453 -28.203 1 87 127 PHE B O 1
ATOM 6329 N N . GLY B 1 128 ? 1.737 -18.312 -27.266 1 87.62 128 GLY B N 1
ATOM 6330 C CA . GLY B 1 128 ? 2.354 -17.906 -26.016 1 87.62 128 GLY B CA 1
ATOM 6331 C C . GLY B 1 128 ? 3.836 -17.609 -26.156 1 87.62 128 GLY B C 1
ATOM 6332 O O . GLY B 1 128 ? 4.461 -18 -27.141 1 87.62 128 GLY B O 1
ATOM 6333 N N . GLY B 1 129 ? 4.414 -16.906 -25.203 1 83.75 129 GLY B N 1
ATOM 6334 C CA . GLY B 1 129 ? 5.816 -16.516 -25.234 1 83.75 129 GLY B CA 1
ATOM 6335 C C . GLY B 1 129 ? 6.75 -17.609 -24.75 1 83.75 129 GLY B C 1
ATOM 6336 O O . GLY B 1 129 ? 7.934 -17.625 -25.109 1 83.75 129 GLY B O 1
ATOM 6337 N N . ARG B 1 130 ? 6.242 -18.438 -23.984 1 86.62 130 ARG B N 1
ATOM 6338 C CA . ARG B 1 130 ? 7.062 -19.5 -23.391 1 86.62 130 ARG B CA 1
ATOM 6339 C C . ARG B 1 130 ? 6.516 -20.875 -23.75 1 86.62 130 ARG B C 1
ATOM 6341 O O . ARG B 1 130 ? 5.488 -21.297 -23.219 1 86.62 130 ARG B O 1
ATOM 6348 N N . PRO B 1 131 ? 7.297 -21.547 -24.516 1 88.25 131 PRO B N 1
ATOM 6349 C CA . PRO B 1 131 ? 6.852 -22.906 -24.859 1 88.25 131 PRO B CA 1
ATOM 6350 C C . PRO B 1 131 ? 6.812 -23.844 -23.656 1 88.25 131 PRO B C 1
ATOM 6352 O O . PRO B 1 131 ? 7.562 -23.641 -22.703 1 88.25 131 PRO B O 1
ATOM 6355 N N . ALA B 1 132 ? 5.949 -24.828 -23.734 1 90.94 132 ALA B N 1
ATOM 6356 C CA . ALA B 1 132 ? 5.824 -25.891 -22.734 1 90.94 132 ALA B CA 1
ATOM 6357 C C . ALA B 1 132 ? 4.961 -25.453 -21.562 1 90.94 132 ALA B C 1
ATOM 6359 O O . ALA B 1 132 ? 4.66 -26.25 -20.672 1 90.94 132 ALA B O 1
ATOM 6360 N N . MET B 1 133 ? 4.531 -24.203 -21.562 1 94.81 133 MET B N 1
ATOM 6361 C CA . MET B 1 133 ? 3.646 -23.75 -20.5 1 94.81 133 MET B CA 1
ATOM 6362 C C . MET B 1 133 ? 2.223 -24.25 -20.719 1 94.81 133 MET B C 1
ATOM 6364 O O . MET B 1 133 ? 1.726 -24.234 -21.859 1 94.81 133 MET B O 1
ATOM 6368 N N . ILE B 1 134 ? 1.632 -24.688 -19.719 1 96.56 134 ILE B N 1
ATOM 6369 C CA . ILE B 1 134 ? 0.258 -25.172 -19.781 1 96.56 134 ILE B CA 1
ATOM 6370 C C . ILE B 1 134 ? -0.679 -24.156 -19.125 1 96.56 134 ILE B C 1
ATOM 6372 O O . ILE B 1 134 ? -0.407 -23.656 -18.031 1 96.56 134 ILE B O 1
ATOM 6376 N N . SER B 1 135 ? -1.757 -23.828 -19.812 1 97.31 135 SER B N 1
ATOM 6377 C CA . SER B 1 135 ? -2.738 -22.875 -19.312 1 97.31 135 SER B CA 1
ATOM 6378 C C . SER B 1 135 ? -4.137 -23.469 -19.281 1 97.31 135 SER B C 1
ATOM 6380 O O . SER B 1 135 ? -4.438 -24.391 -20.047 1 97.31 135 SER B O 1
ATOM 6382 N N . GLY B 1 136 ? -4.945 -23.031 -18.422 1 96.62 136 GLY B N 1
ATOM 6383 C CA . GLY B 1 136 ? -6.309 -23.5 -18.25 1 96.62 136 GLY B CA 1
ATOM 6384 C C . GLY B 1 136 ? -7.039 -22.828 -17.109 1 96.62 136 GLY B C 1
ATOM 6385 O O . GLY B 1 136 ? -6.73 -21.688 -16.766 1 96.62 136 GLY B O 1
ATOM 6386 N N . ALA B 1 137 ? -8.055 -23.516 -16.641 1 95.38 137 ALA B N 1
ATOM 6387 C CA . ALA B 1 137 ? -8.805 -22.984 -15.5 1 95.38 137 ALA B CA 1
ATOM 6388 C C . ALA B 1 137 ? -7.949 -22.969 -14.234 1 95.38 137 ALA B C 1
ATOM 6390 O O . ALA B 1 137 ? -7.301 -23.969 -13.914 1 95.38 137 ALA B O 1
ATOM 6391 N N . ALA B 1 138 ? -7.914 -21.859 -13.586 1 93.5 138 ALA B N 1
ATOM 6392 C CA . ALA B 1 138 ? -7.043 -21.703 -12.422 1 93.5 138 ALA B CA 1
ATOM 6393 C C . ALA B 1 138 ? -7.852 -21.641 -11.133 1 93.5 138 ALA B C 1
ATOM 6395 O O . ALA B 1 138 ? -8.852 -20.922 -11.055 1 93.5 138 ALA B O 1
ATOM 6396 N N . GLY B 1 139 ? -7.391 -22.375 -10.172 1 90.62 139 GLY B N 1
ATOM 6397 C CA . GLY B 1 139 ? -8.047 -22.391 -8.867 1 90.62 139 GLY B CA 1
ATOM 6398 C C . GLY B 1 139 ? -8.039 -21.031 -8.188 1 90.62 139 GLY B C 1
ATOM 6399 O O . GLY B 1 139 ? -9.031 -20.641 -7.559 1 90.62 139 GLY B O 1
ATOM 6400 N N . ALA B 1 140 ? -6.953 -20.359 -8.297 1 91.75 140 ALA B N 1
ATOM 6401 C CA . ALA B 1 140 ? -6.82 -19.047 -7.652 1 91.75 140 ALA B CA 1
ATOM 6402 C C . ALA B 1 140 ? -7.852 -18.062 -8.195 1 91.75 140 ALA B C 1
ATOM 6404 O O . ALA B 1 140 ? -8.328 -17.188 -7.469 1 91.75 140 ALA B O 1
ATOM 6405 N N . MET B 1 141 ? -8.164 -18.172 -9.398 1 95.06 141 MET B N 1
ATOM 6406 C CA . MET B 1 141 ? -9.164 -17.297 -10 1 95.06 141 MET B CA 1
ATOM 6407 C C . MET B 1 141 ? -10.578 -17.766 -9.656 1 95.06 141 MET B C 1
ATOM 6409 O O . MET B 1 141 ? -11.461 -16.938 -9.406 1 95.06 141 MET B O 1
ATOM 6413 N N . ALA B 1 142 ? -10.766 -19.047 -9.594 1 94.12 142 ALA B N 1
ATOM 6414 C CA . ALA B 1 142 ? -12.078 -19.625 -9.328 1 94.12 142 ALA B CA 1
ATOM 6415 C C . ALA B 1 142 ? -12.609 -19.172 -7.973 1 94.12 142 ALA B C 1
ATOM 6417 O O . ALA B 1 142 ? -13.805 -18.891 -7.836 1 94.12 142 ALA B O 1
ATOM 6418 N N . VAL B 1 143 ? -11.781 -19.125 -7.059 1 90.06 143 VAL B N 1
ATOM 6419 C CA . VAL B 1 143 ? -12.203 -18.766 -5.711 1 90.06 143 VAL B CA 1
ATOM 6420 C C . VAL B 1 143 ? -12.719 -17.328 -5.695 1 90.06 143 VAL B C 1
ATOM 6422 O O . VAL B 1 143 ? -13.688 -17.016 -5.008 1 90.06 143 VAL B O 1
ATOM 6425 N N . VAL B 1 144 ? -12.086 -16.484 -6.438 1 92.25 144 VAL B N 1
ATOM 6426 C CA . VAL B 1 144 ? -12.484 -15.078 -6.5 1 92.25 144 VAL B CA 1
ATOM 6427 C C . VAL B 1 144 ? -13.758 -14.938 -7.336 1 92.25 144 VAL B C 1
ATOM 6429 O O . VAL B 1 144 ? -14.625 -14.125 -7.023 1 92.25 144 VAL B O 1
ATOM 6432 N N . MET B 1 145 ? -13.914 -15.719 -8.312 1 94.44 145 MET B N 1
ATOM 6433 C CA . MET B 1 145 ? -15.086 -15.688 -9.18 1 94.44 145 MET B CA 1
ATOM 6434 C C . MET B 1 145 ? -16.328 -16.156 -8.43 1 94.44 145 MET B C 1
ATOM 6436 O O . MET B 1 145 ? -17.438 -15.68 -8.703 1 94.44 145 MET B O 1
ATOM 6440 N N . GLY B 1 146 ? -16.141 -17.078 -7.547 1 90.62 146 GLY B N 1
ATOM 6441 C CA . GLY B 1 146 ? -17.266 -17.562 -6.742 1 90.62 146 GLY B CA 1
ATOM 6442 C C . GLY B 1 146 ? -17.953 -16.453 -5.961 1 90.62 146 GLY B C 1
ATOM 6443 O O . GLY B 1 146 ? -19.156 -16.516 -5.711 1 90.62 146 GLY B O 1
ATOM 6444 N N . ASP B 1 147 ? -17.234 -15.414 -5.668 1 89.25 147 ASP B N 1
ATOM 6445 C CA . ASP B 1 147 ? -17.781 -14.273 -4.945 1 89.25 147 ASP B CA 1
ATOM 6446 C C . ASP B 1 147 ? -18.844 -13.555 -5.785 1 89.25 147 ASP B C 1
ATOM 6448 O O . ASP B 1 147 ? -19.797 -12.992 -5.246 1 89.25 147 ASP B O 1
ATOM 6452 N N . LEU B 1 148 ? -18.703 -13.57 -7.043 1 91.88 148 LEU B N 1
ATOM 6453 C CA . LEU B 1 148 ? -19.578 -12.836 -7.938 1 91.88 148 LEU B CA 1
ATOM 6454 C C . LEU B 1 148 ? -20.875 -13.609 -8.188 1 91.88 148 LEU B C 1
ATOM 6456 O O . LEU B 1 148 ? -21.922 -13.016 -8.461 1 91.88 148 LEU B O 1
ATOM 6460 N N . THR B 1 149 ? -20.859 -14.922 -8.039 1 90.75 149 THR B N 1
ATOM 6461 C CA . THR B 1 149 ? -22.031 -15.727 -8.391 1 90.75 149 THR B CA 1
ATOM 6462 C C . THR B 1 149 ? -22.797 -16.125 -7.137 1 90.75 149 THR B C 1
ATOM 6464 O O . THR B 1 149 ? -23.953 -16.562 -7.227 1 90.75 149 THR B O 1
ATOM 6467 N N . ARG B 1 150 ? -22.188 -15.891 -6.035 1 86.44 150 ARG B N 1
ATOM 6468 C CA . ARG B 1 150 ? -22.844 -16.266 -4.789 1 86.44 150 ARG B CA 1
ATOM 6469 C C . ARG B 1 150 ? -24.016 -15.336 -4.496 1 86.44 150 ARG B C 1
ATOM 6471 O O . ARG B 1 150 ? -23.969 -14.148 -4.805 1 86.44 150 ARG B O 1
ATOM 6478 N N . GLU B 1 151 ? -24.953 -15.828 -3.791 1 82.19 151 GLU B N 1
ATOM 6479 C CA . GLU B 1 151 ? -26.172 -15.086 -3.479 1 82.19 151 GLU B CA 1
ATOM 6480 C C . GLU B 1 151 ? -25.891 -13.977 -2.471 1 82.19 151 GLU B C 1
ATOM 6482 O O . GLU B 1 151 ? -26.562 -12.938 -2.49 1 82.19 151 GLU B O 1
ATOM 6487 N N . ASP B 1 152 ? -24.984 -14.195 -1.604 1 80.88 152 ASP B N 1
ATOM 6488 C CA . ASP B 1 152 ? -24.656 -13.219 -0.568 1 80.88 152 ASP B CA 1
ATOM 6489 C C . ASP B 1 152 ? -23.438 -12.383 -0.955 1 80.88 152 ASP B C 1
ATOM 6491 O O . ASP B 1 152 ? -22.812 -11.75 -0.1 1 80.88 152 ASP B O 1
ATOM 6495 N N . GLY B 1 153 ? -23.25 -12.375 -2.266 1 85.88 153 GLY B N 1
ATOM 6496 C CA . GLY B 1 153 ? -22.062 -11.664 -2.725 1 85.88 153 GLY B CA 1
ATOM 6497 C C . GLY B 1 153 ? -22.344 -10.219 -3.107 1 85.88 153 GLY B C 1
ATOM 6498 O O . GLY B 1 153 ? -23.422 -9.688 -2.803 1 85.88 153 GLY B O 1
ATOM 6499 N N . PRO B 1 154 ? -21.406 -9.523 -3.68 1 87.62 154 PRO B N 1
ATOM 6500 C CA . PRO B 1 154 ? -21.547 -8.117 -4.062 1 87.62 154 PRO B CA 1
ATOM 6501 C C . PRO B 1 154 ? -22.656 -7.887 -5.07 1 87.62 154 PRO B C 1
ATOM 6503 O O . PRO B 1 154 ? -23.188 -6.77 -5.18 1 87.62 154 PRO B O 1
ATOM 6506 N N . LEU B 1 155 ? -23.062 -8.953 -5.812 1 92.12 155 LEU B N 1
ATOM 6507 C CA . LEU B 1 155 ? -24.141 -8.859 -6.801 1 92.12 155 LEU B CA 1
ATOM 6508 C C . LEU B 1 155 ? -25.422 -9.484 -6.281 1 92.12 155 LEU B C 1
ATOM 6510 O O . LEU B 1 155 ? -26.156 -10.117 -7.039 1 92.12 155 LEU B O 1
ATOM 6514 N N . ARG B 1 156 ? -25.703 -9.344 -5.062 1 87.62 156 ARG B N 1
ATOM 6515 C CA . ARG B 1 156 ? -26.828 -9.977 -4.391 1 87.62 156 ARG B CA 1
ATOM 6516 C C . ARG B 1 156 ? -28.156 -9.469 -4.945 1 87.62 156 ARG B C 1
ATOM 6518 O O . ARG B 1 156 ? -29.156 -10.188 -4.914 1 87.62 156 ARG B O 1
ATOM 6525 N N . ASP B 1 157 ? -28.125 -8.281 -5.523 1 88.94 157 ASP B N 1
ATOM 6526 C CA . ASP B 1 157 ? -29.359 -7.652 -5.98 1 88.94 157 ASP B CA 1
ATOM 6527 C C . ASP B 1 157 ? -29.75 -8.164 -7.363 1 88.94 157 ASP B C 1
ATOM 6529 O O . ASP B 1 157 ? -30.844 -7.863 -7.852 1 88.94 157 ASP B O 1
ATOM 6533 N N . PHE B 1 158 ? -28.984 -9.055 -7.969 1 90.75 158 PHE B N 1
ATOM 6534 C CA . PHE B 1 158 ? -29.25 -9.57 -9.305 1 90.75 158 PHE B CA 1
ATOM 6535 C C . PHE B 1 158 ? -29.641 -11.039 -9.258 1 90.75 158 PHE B C 1
ATOM 6537 O O . PHE B 1 158 ? -29.422 -11.719 -8.25 1 90.75 158 PHE B O 1
ATOM 6544 N N . THR B 1 159 ? -30.25 -11.547 -10.312 1 88.12 159 THR B N 1
ATOM 6545 C CA . THR B 1 159 ? -30.594 -12.961 -10.422 1 88.12 159 THR B CA 1
ATOM 6546 C C . THR B 1 159 ? -29.359 -13.797 -10.719 1 88.12 159 THR B C 1
ATOM 6548 O O . THR B 1 159 ? -28.312 -13.258 -11.094 1 88.12 159 THR B O 1
ATOM 6551 N N . ARG B 1 160 ? -29.469 -15.055 -10.547 1 86.19 160 ARG B N 1
ATOM 6552 C CA . ARG B 1 160 ? -28.344 -15.953 -10.781 1 86.19 160 ARG B CA 1
ATOM 6553 C C . ARG B 1 160 ? -27.828 -15.836 -12.219 1 86.19 160 ARG B C 1
ATOM 6555 O O . ARG B 1 160 ? -26.625 -15.797 -12.453 1 86.19 160 ARG B O 1
ATOM 6562 N N . ALA B 1 161 ? -28.734 -15.805 -13.172 1 88 161 ALA B N 1
ATOM 6563 C CA . ALA B 1 161 ? -28.359 -15.703 -14.578 1 88 161 ALA B CA 1
ATOM 6564 C C . ALA B 1 161 ? -27.625 -14.406 -14.867 1 88 161 ALA B C 1
ATOM 6566 O O . ALA B 1 161 ? -26.656 -14.383 -15.625 1 88 161 ALA B O 1
ATOM 6567 N N . GLU B 1 162 ? -28.078 -13.398 -14.219 1 93.06 162 GLU B N 1
ATOM 6568 C CA . GLU B 1 162 ? -27.453 -12.102 -14.406 1 93.06 162 GLU B CA 1
ATOM 6569 C C . GLU B 1 162 ? -26.062 -12.055 -13.766 1 93.06 162 GLU B C 1
ATOM 6571 O O . GLU B 1 162 ? -25.156 -11.406 -14.281 1 93.06 162 GLU B O 1
ATOM 6576 N N . ARG B 1 163 ? -25.938 -12.758 -12.664 1 93.81 163 ARG B N 1
ATOM 6577 C CA . ARG B 1 163 ? -24.641 -12.805 -12 1 93.81 163 ARG B CA 1
ATOM 6578 C C . ARG B 1 163 ? -23.609 -13.492 -12.883 1 93.81 163 ARG B C 1
ATOM 6580 O O . ARG B 1 163 ? -22.453 -13.062 -12.945 1 93.81 163 ARG B O 1
ATOM 6587 N N . VAL B 1 164 ? -24.031 -14.531 -13.562 1 92.81 164 VAL B N 1
ATOM 6588 C CA . VAL B 1 164 ? -23.125 -15.266 -14.445 1 92.81 164 VAL B CA 1
ATOM 6589 C C . VAL B 1 164 ? -22.719 -14.383 -15.617 1 92.81 164 VAL B C 1
ATOM 6591 O O . VAL B 1 164 ? -21.562 -14.398 -16.047 1 92.81 164 VAL B O 1
ATOM 6594 N N . GLU B 1 165 ? -23.641 -13.586 -16.094 1 94.94 165 GLU B N 1
ATOM 6595 C CA . GLU B 1 165 ? -23.344 -12.664 -17.172 1 94.94 165 GLU B CA 1
ATOM 6596 C C . GLU B 1 165 ? -22.328 -11.602 -16.734 1 94.94 165 GLU B C 1
ATOM 6598 O O . GLU B 1 165 ? -21.469 -11.203 -17.516 1 94.94 165 GLU B O 1
ATOM 6603 N N . HIS B 1 166 ? -22.531 -11.156 -15.523 1 95.94 166 HIS B N 1
ATOM 6604 C CA . HIS B 1 166 ? -21.562 -10.211 -14.977 1 95.94 166 HIS B CA 1
ATOM 6605 C C . HIS B 1 166 ? -20.172 -10.836 -14.914 1 95.94 166 HIS B C 1
ATOM 6607 O O . HIS B 1 166 ? -19.172 -10.164 -15.195 1 95.94 166 HIS B O 1
ATOM 6613 N N . LEU B 1 167 ? -20.156 -12.086 -14.539 1 96.25 167 LEU B N 1
ATOM 6614 C CA . LEU B 1 167 ? -18.875 -12.789 -14.461 1 96.25 167 LEU B CA 1
ATOM 6615 C C . LEU B 1 167 ? -18.234 -12.906 -15.836 1 96.25 167 LEU B C 1
ATOM 6617 O O . LEU B 1 167 ? -17.031 -12.727 -15.984 1 96.25 167 LEU B O 1
ATOM 6621 N N . LEU B 1 168 ? -19.031 -13.227 -16.844 1 95.88 168 LEU B N 1
ATOM 6622 C CA . LEU B 1 168 ? -18.5 -13.359 -18.203 1 95.88 168 LEU B CA 1
ATOM 6623 C C . LEU B 1 168 ? -17.938 -12.031 -18.703 1 95.88 168 LEU B C 1
ATOM 6625 O O . LEU B 1 168 ? -16.906 -12 -19.375 1 95.88 168 LEU B O 1
ATOM 6629 N N . MET B 1 169 ? -18.609 -11.008 -18.359 1 96.19 169 MET B N 1
ATOM 6630 C CA . MET B 1 169 ? -18.094 -9.688 -18.703 1 96.19 169 MET B CA 1
ATOM 6631 C C . MET B 1 169 ? -16.781 -9.414 -17.984 1 96.19 169 MET B C 1
ATOM 6633 O O . MET B 1 169 ? -15.875 -8.797 -18.562 1 96.19 169 MET B O 1
ATOM 6637 N N . CYS B 1 170 ? -16.719 -9.812 -16.766 1 96.44 170 CYS B N 1
ATOM 6638 C CA . CYS B 1 170 ? -15.477 -9.695 -16.031 1 96.44 170 CYS B CA 1
ATOM 6639 C C . CYS B 1 170 ? -14.344 -10.422 -16.734 1 96.44 170 CYS B C 1
ATOM 6641 O O . CYS B 1 170 ? -13.227 -9.906 -16.828 1 96.44 170 CYS B O 1
ATOM 6643 N N . VAL B 1 171 ? -14.625 -11.586 -17.266 1 97 171 VAL B N 1
ATOM 6644 C CA . VAL B 1 171 ? -13.617 -12.391 -17.938 1 97 171 VAL B CA 1
ATOM 6645 C C . VAL B 1 171 ? -13.148 -11.68 -19.203 1 97 171 VAL B C 1
ATOM 6647 O O . VAL B 1 171 ? -11.953 -11.664 -19.516 1 97 171 VAL B O 1
ATOM 6650 N N . VAL B 1 172 ? -14.055 -11.062 -19.875 1 96.5 172 VAL B N 1
ATOM 6651 C CA . VAL B 1 172 ? -13.711 -10.289 -21.062 1 96.5 172 VAL B CA 1
ATOM 6652 C C . VAL B 1 172 ? -12.789 -9.133 -20.688 1 96.5 172 VAL B C 1
ATOM 6654 O O . VAL B 1 172 ? -11.789 -8.875 -21.375 1 96.5 172 VAL B O 1
ATOM 6657 N N . LEU B 1 173 ? -13.133 -8.547 -19.625 1 96.25 173 LEU B N 1
ATOM 6658 C CA . LEU B 1 173 ? -12.328 -7.41 -19.172 1 96.25 173 LEU B CA 1
ATOM 6659 C C . LEU B 1 173 ? -10.969 -7.871 -18.672 1 96.25 173 LEU B C 1
ATOM 6661 O O . LEU B 1 173 ? -9.977 -7.145 -18.797 1 96.25 173 LEU B O 1
ATOM 6665 N N . ILE B 1 174 ? -10.898 -9.031 -18.031 1 96.19 174 ILE B N 1
ATOM 6666 C CA . ILE B 1 174 ? -9.609 -9.602 -17.656 1 96.19 174 ILE B CA 1
ATOM 6667 C C . ILE B 1 174 ? -8.688 -9.641 -18.875 1 96.19 174 ILE B C 1
ATOM 6669 O O . ILE B 1 174 ? -7.531 -9.219 -18.797 1 96.19 174 ILE B O 1
ATOM 6673 N N . GLY B 1 175 ? -9.266 -10.188 -19.922 1 95.38 175 GLY B N 1
ATOM 6674 C CA . GLY B 1 175 ? -8.5 -10.273 -21.156 1 95.38 175 GLY B CA 1
ATOM 6675 C C . GLY B 1 175 ? -8.023 -8.922 -21.656 1 95.38 175 GLY B C 1
ATOM 6676 O O . GLY B 1 175 ? -6.863 -8.781 -22.047 1 95.38 175 GLY B O 1
ATOM 6677 N N . ALA B 1 176 ? -8.867 -7.957 -21.594 1 94.94 176 ALA B N 1
ATOM 6678 C CA . ALA B 1 176 ? -8.508 -6.613 -22.047 1 94.94 176 ALA B CA 1
ATOM 6679 C C . ALA B 1 176 ? -7.414 -6.016 -21.172 1 94.94 176 ALA B C 1
ATOM 6681 O O . ALA B 1 176 ? -6.461 -5.422 -21.672 1 94.94 176 ALA B O 1
ATOM 6682 N N . ILE B 1 177 ? -7.562 -6.191 -19.906 1 93.69 177 ILE B N 1
ATOM 6683 C CA . ILE B 1 177 ? -6.602 -5.633 -18.969 1 93.69 177 ILE B CA 1
ATOM 6684 C C . ILE B 1 177 ? -5.246 -6.309 -19.141 1 93.69 177 ILE B C 1
ATOM 6686 O O . ILE B 1 177 ? -4.211 -5.637 -19.188 1 93.69 177 ILE B O 1
ATOM 6690 N N . GLU B 1 178 ? -5.234 -7.57 -19.234 1 92.38 178 GLU B N 1
ATOM 6691 C CA . GLU B 1 178 ? -3.979 -8.297 -19.406 1 92.38 178 GLU B CA 1
ATOM 6692 C C . GLU B 1 178 ? -3.312 -7.949 -20.734 1 92.38 178 GLU B C 1
ATOM 6694 O O . GLU B 1 178 ? -2.086 -7.871 -20.812 1 92.38 178 GLU B O 1
ATOM 6699 N N . CYS B 1 179 ? -4.102 -7.719 -21.734 1 89 179 CYS B N 1
ATOM 6700 C CA . CYS B 1 179 ? -3.557 -7.359 -23.047 1 89 179 CYS B CA 1
ATOM 6701 C C . CYS B 1 179 ? -2.971 -5.953 -23.016 1 89 179 CYS B C 1
ATOM 6703 O O . CYS B 1 179 ? -1.874 -5.727 -23.531 1 89 179 CYS B O 1
ATOM 6705 N N . LEU B 1 180 ? -3.652 -5.066 -22.359 1 86.19 180 LEU B N 1
ATOM 6706 C CA . LEU B 1 180 ? -3.271 -3.66 -22.391 1 86.19 180 LEU B CA 1
ATOM 6707 C C . LEU B 1 180 ? -2.189 -3.365 -21.359 1 86.19 180 LEU B C 1
ATOM 6709 O O . LEU B 1 180 ? -1.348 -2.488 -21.562 1 86.19 180 LEU B O 1
ATOM 6713 N N . CYS B 1 181 ? -2.207 -4.125 -20.297 1 80.88 181 CYS B N 1
ATOM 6714 C CA . CYS B 1 181 ? -1.322 -3.779 -19.188 1 80.88 181 CYS B CA 1
ATOM 6715 C C . CYS B 1 181 ? -0.271 -4.859 -18.969 1 80.88 181 CYS B C 1
ATOM 6717 O O . CYS B 1 181 ? 0.288 -4.977 -17.875 1 80.88 181 CYS B O 1
ATOM 6719 N N . ALA B 1 182 ? 0.026 -5.582 -19.922 1 83.25 182 ALA B N 1
ATOM 6720 C CA . ALA B 1 182 ? 0.916 -6.73 -19.781 1 83.25 182 ALA B CA 1
ATOM 6721 C C . ALA B 1 182 ? 2.268 -6.312 -19.219 1 83.25 182 ALA B C 1
ATOM 6723 O O . ALA B 1 182 ? 2.758 -6.91 -18.25 1 83.25 182 ALA B O 1
ATOM 6724 N N . PRO B 1 183 ? 2.836 -5.184 -19.719 1 77.81 183 PRO B N 1
ATOM 6725 C CA . PRO B 1 183 ? 4.148 -4.828 -19.188 1 77.81 183 PRO B CA 1
ATOM 6726 C C . PRO B 1 183 ? 4.086 -4.402 -17.719 1 77.81 183 PRO B C 1
ATOM 6728 O O . PRO B 1 183 ? 5.008 -4.684 -16.953 1 77.81 183 PRO B O 1
ATOM 6731 N N . PHE B 1 184 ? 3.053 -3.748 -17.438 1 79.25 184 PHE B N 1
ATOM 6732 C CA . PHE B 1 184 ? 2.887 -3.312 -16.062 1 79.25 184 PHE B CA 1
ATOM 6733 C C . PHE B 1 184 ? 2.645 -4.504 -15.141 1 79.25 184 PHE B C 1
ATOM 6735 O O . PHE B 1 184 ? 3.189 -4.566 -14.031 1 79.25 184 PHE B O 1
ATOM 6742 N N . LEU B 1 185 ? 1.837 -5.395 -15.617 1 81.06 185 LEU B N 1
ATOM 6743 C CA . LEU B 1 185 ? 1.528 -6.578 -14.82 1 81.06 185 LEU B CA 1
ATOM 6744 C C . LEU B 1 185 ? 2.77 -7.441 -14.625 1 81.06 185 LEU B C 1
ATOM 6746 O O . LEU B 1 185 ? 3.031 -7.918 -13.523 1 81.06 185 LEU B O 1
ATOM 6750 N N . CYS B 1 186 ? 3.549 -7.547 -15.648 1 76.62 186 CYS B N 1
ATOM 6751 C CA . CYS B 1 186 ? 4.773 -8.336 -15.586 1 76.62 186 CYS B CA 1
ATOM 6752 C C . CYS B 1 186 ? 5.797 -7.68 -14.664 1 76.62 186 CYS B C 1
ATOM 6754 O O . CYS B 1 186 ? 6.492 -8.359 -13.914 1 76.62 186 CYS B O 1
ATOM 6756 N N . GLY B 1 187 ? 5.836 -6.391 -14.812 1 74.19 187 GLY B N 1
ATOM 6757 C CA . GLY B 1 187 ? 6.742 -5.656 -13.945 1 74.19 187 GLY B CA 1
ATOM 6758 C C . GLY B 1 187 ? 6.359 -5.734 -12.477 1 74.19 187 GLY B C 1
ATOM 6759 O O . GLY B 1 187 ? 7.227 -5.848 -11.609 1 74.19 187 GLY B O 1
ATOM 6760 N N . PHE B 1 188 ? 5.121 -5.758 -12.289 1 79.44 188 PHE B N 1
ATOM 6761 C CA . PHE B 1 188 ? 4.613 -5.82 -10.922 1 79.44 188 PHE B CA 1
ATOM 6762 C C . PHE B 1 188 ? 4.926 -7.176 -10.297 1 79.44 188 PHE B C 1
ATOM 6764 O O . PHE B 1 188 ? 5.328 -7.246 -9.133 1 79.44 188 PHE B O 1
ATOM 6771 N N . VAL B 1 189 ? 4.711 -8.195 -11 1 80.81 189 VAL B N 1
ATOM 6772 C CA . VAL B 1 189 ? 4.871 -9.547 -10.477 1 80.81 189 VAL B CA 1
ATOM 6773 C C . VAL B 1 189 ? 6.336 -9.789 -10.117 1 80.81 189 VAL B C 1
ATOM 6775 O O . VAL B 1 189 ? 6.637 -10.531 -9.18 1 80.81 189 VAL B O 1
ATOM 6778 N N . LYS B 1 190 ? 7.184 -9.086 -10.742 1 76.88 190 LYS B N 1
ATOM 6779 C CA . LYS B 1 190 ? 8.617 -9.281 -10.531 1 76.88 190 LYS B CA 1
ATOM 6780 C C . LYS B 1 190 ? 9.055 -8.688 -9.195 1 76.88 190 LYS B C 1
ATOM 6782 O O . LYS B 1 190 ? 10.125 -9.016 -8.688 1 76.88 190 LYS B O 1
ATOM 6787 N N . ILE B 1 191 ? 8.219 -7.859 -8.664 1 81.69 191 ILE B N 1
ATOM 6788 C CA . ILE B 1 191 ? 8.633 -7.227 -7.418 1 81.69 191 ILE B CA 1
ATOM 6789 C C . ILE B 1 191 ? 7.844 -7.824 -6.254 1 81.69 191 ILE B C 1
ATOM 6791 O O . ILE B 1 191 ? 7.809 -7.25 -5.164 1 81.69 191 ILE B O 1
ATOM 6795 N N . ILE B 1 192 ? 7.199 -8.93 -6.504 1 87.25 192 ILE B N 1
ATOM 6796 C CA . ILE B 1 192 ? 6.5 -9.602 -5.414 1 87.25 192 ILE B CA 1
ATOM 6797 C C . ILE B 1 192 ? 7.5 -10.352 -4.543 1 87.25 192 ILE B C 1
ATOM 6799 O O . ILE B 1 192 ? 8.203 -11.242 -5.027 1 87.25 192 ILE B O 1
ATOM 6803 N N . PRO B 1 193 ? 7.594 -10.016 -3.293 1 89.19 193 PRO B N 1
ATOM 6804 C CA . PRO B 1 193 ? 8.523 -10.719 -2.406 1 89.19 193 PRO B CA 1
ATOM 6805 C C . PRO B 1 193 ? 8.125 -12.172 -2.17 1 89.19 193 PRO B C 1
ATOM 6807 O O . PRO B 1 193 ? 6.938 -12.508 -2.244 1 89.19 193 PRO B O 1
ATOM 6810 N N . GLN B 1 194 ? 9.094 -12.969 -1.936 1 86.44 194 GLN B N 1
ATOM 6811 C CA . GLN B 1 194 ? 8.844 -14.383 -1.662 1 86.44 194 GLN B CA 1
ATOM 6812 C C . GLN B 1 194 ? 7.895 -14.555 -0.481 1 86.44 194 GLN B C 1
ATOM 6814 O O . GLN B 1 194 ? 7.078 -15.477 -0.464 1 86.44 194 GLN B O 1
ATOM 6819 N N . SER B 1 195 ? 8.055 -13.75 0.512 1 88.81 195 SER B N 1
ATOM 6820 C CA . SER B 1 195 ? 7.184 -13.812 1.681 1 88.81 195 SER B CA 1
ATOM 6821 C C . SER B 1 195 ? 5.723 -13.594 1.296 1 88.81 195 SER B C 1
ATOM 6823 O O . SER B 1 195 ? 4.836 -14.297 1.792 1 88.81 195 SER B O 1
ATOM 6825 N N . ALA B 1 196 ? 5.488 -12.625 0.46 1 90.81 196 ALA B N 1
ATOM 6826 C CA . ALA B 1 196 ? 4.129 -12.367 -0 1 90.81 196 ALA B CA 1
ATOM 6827 C C . ALA B 1 196 ? 3.594 -13.531 -0.822 1 90.81 196 ALA B C 1
ATOM 6829 O O . ALA B 1 196 ? 2.404 -13.852 -0.761 1 90.81 196 ALA B O 1
ATOM 6830 N N . MET B 1 197 ? 4.438 -14.18 -1.604 1 89.25 197 MET B N 1
ATOM 6831 C CA . MET B 1 197 ? 4.043 -15.336 -2.395 1 89.25 197 MET B CA 1
ATOM 6832 C C . MET B 1 197 ? 3.656 -16.5 -1.493 1 89.25 197 MET B C 1
ATOM 6834 O O . MET B 1 197 ? 2.678 -17.203 -1.76 1 89.25 197 MET B O 1
ATOM 6838 N N . ILE B 1 198 ? 4.434 -16.719 -0.49 1 89.75 198 ILE B N 1
ATOM 6839 C CA . ILE B 1 198 ? 4.141 -17.766 0.47 1 89.75 198 ILE B CA 1
ATOM 6840 C C . ILE B 1 198 ? 2.781 -17.516 1.119 1 89.75 198 ILE B C 1
ATOM 6842 O O . ILE B 1 198 ? 1.956 -18.422 1.231 1 89.75 198 ILE B O 1
ATOM 6846 N N . GLY B 1 199 ? 2.633 -16.266 1.575 1 91.81 199 GLY B N 1
ATOM 6847 C CA . GLY B 1 199 ? 1.343 -15.914 2.143 1 91.81 199 GLY B CA 1
ATOM 6848 C C . GLY B 1 199 ? 0.19 -16.125 1.177 1 91.81 199 GLY B C 1
ATOM 6849 O O . GLY B 1 199 ? -0.883 -16.578 1.57 1 91.81 199 GLY B O 1
ATOM 6850 N N . PHE B 1 200 ? 0.441 -15.766 -0.075 1 91.19 200 PHE B N 1
ATOM 6851 C CA . PHE B 1 200 ? -0.555 -15.922 -1.129 1 91.19 200 PHE B CA 1
ATOM 6852 C C . PHE B 1 200 ? -0.93 -17.391 -1.306 1 91.19 200 PHE B C 1
ATOM 6854 O O . PHE B 1 200 ? -2.113 -17.719 -1.367 1 91.19 200 PHE B O 1
ATOM 6861 N N . MET B 1 201 ? 0.006 -18.281 -1.378 1 91.81 201 MET B N 1
ATOM 6862 C CA . MET B 1 201 ? -0.227 -19.703 -1.554 1 91.81 201 MET B CA 1
ATOM 6863 C C . MET B 1 201 ? -0.943 -20.297 -0.342 1 91.81 201 MET B C 1
ATOM 6865 O O . MET B 1 201 ? -1.845 -21.125 -0.489 1 91.81 201 MET B O 1
ATOM 6869 N N . ASN B 1 202 ? -0.536 -19.891 0.824 1 93.88 202 ASN B N 1
ATOM 6870 C CA . ASN B 1 202 ? -1.219 -20.328 2.035 1 93.88 202 ASN B CA 1
ATOM 6871 C C . ASN B 1 202 ? -2.689 -19.922 2.029 1 93.88 202 ASN B C 1
ATOM 6873 O O . ASN B 1 202 ? -3.562 -20.719 2.367 1 93.88 202 ASN B O 1
ATOM 6877 N N . ALA B 1 203 ? -2.879 -18.703 1.691 1 94.44 203 ALA B N 1
ATOM 6878 C CA . ALA B 1 203 ? -4.25 -18.203 1.651 1 94.44 203 ALA B CA 1
ATOM 6879 C C . ALA B 1 203 ? -5.082 -18.969 0.625 1 94.44 203 ALA B C 1
ATOM 6881 O O . ALA B 1 203 ? -6.238 -19.312 0.885 1 94.44 203 ALA B O 1
ATOM 6882 N N . LEU B 1 204 ? -4.531 -19.188 -0.512 1 90.88 204 LEU B N 1
ATOM 6883 C CA . LEU B 1 204 ? -5.215 -19.938 -1.562 1 90.88 204 LEU B CA 1
ATOM 6884 C C . LEU B 1 204 ? -5.613 -21.328 -1.069 1 90.88 204 LEU B C 1
ATOM 6886 O O . LEU B 1 204 ? -6.75 -21.766 -1.27 1 90.88 204 LEU B O 1
ATOM 6890 N N . ALA B 1 205 ? -4.688 -21.938 -0.467 1 93.38 205 ALA B N 1
ATOM 6891 C CA . ALA B 1 205 ? -4.949 -23.281 0.057 1 93.38 205 ALA B CA 1
ATOM 6892 C C . ALA B 1 205 ? -6.102 -23.266 1.057 1 93.38 205 ALA B C 1
ATOM 6894 O O . ALA B 1 205 ? -7 -24.109 0.996 1 93.38 205 ALA B O 1
ATOM 6895 N N . ILE B 1 206 ? -6.109 -22.359 1.9 1 93.56 206 ILE B N 1
ATOM 6896 C CA . ILE B 1 206 ? -7.137 -22.25 2.93 1 93.56 206 ILE B CA 1
ATOM 6897 C C . ILE B 1 206 ? -8.492 -21.969 2.279 1 93.56 206 ILE B C 1
ATOM 6899 O O . ILE B 1 206 ? -9.492 -22.594 2.643 1 93.56 206 ILE B O 1
ATOM 6903 N N . ILE B 1 207 ? -8.484 -21.125 1.345 1 91.25 207 ILE B N 1
ATOM 6904 C CA . ILE B 1 207 ? -9.727 -20.75 0.688 1 91.25 207 ILE B CA 1
ATOM 6905 C C . ILE B 1 207 ? -10.273 -21.938 -0.11 1 91.25 207 ILE B C 1
ATOM 6907 O O . ILE B 1 207 ? -11.484 -22.141 -0.174 1 91.25 207 ILE B O 1
ATOM 6911 N N . LEU B 1 208 ? -9.406 -22.688 -0.736 1 90.81 208 LEU B N 1
ATOM 6912 C CA . LEU B 1 208 ? -9.82 -23.875 -1.485 1 90.81 208 LEU B CA 1
ATOM 6913 C C . LEU B 1 208 ? -10.508 -24.891 -0.574 1 90.81 208 LEU B C 1
ATOM 6915 O O . LEU B 1 208 ? -11.539 -25.453 -0.941 1 90.81 208 LEU B O 1
ATOM 6919 N N . VAL B 1 209 ? -10.008 -25.062 0.586 1 91.62 209 VAL B N 1
ATOM 6920 C CA . VAL B 1 209 ? -10.586 -26 1.528 1 91.62 209 VAL B CA 1
ATOM 6921 C C . VAL B 1 209 ? -11.922 -25.469 2.041 1 91.62 209 VAL B C 1
ATOM 6923 O O . VAL B 1 209 ? -12.914 -26.203 2.082 1 91.62 209 VAL B O 1
ATOM 6926 N N . LYS B 1 210 ? -11.969 -24.25 2.332 1 88.38 210 LYS B N 1
ATOM 6927 C CA . LYS B 1 210 ? -13.172 -23.625 2.879 1 88.38 210 LYS B CA 1
ATOM 6928 C C . LYS B 1 210 ? -14.281 -23.547 1.83 1 88.38 210 LYS B C 1
ATOM 6930 O O . LYS B 1 210 ? -15.461 -23.578 2.168 1 88.38 210 LYS B O 1
ATOM 6935 N N . GLY B 1 211 ? -13.898 -23.5 0.62 1 84.06 211 GLY B N 1
ATOM 6936 C CA . GLY B 1 211 ? -14.859 -23.359 -0.461 1 84.06 211 GLY B CA 1
ATOM 6937 C C . GLY B 1 211 ? -15.609 -24.625 -0.776 1 84.06 211 GLY B C 1
ATOM 6938 O O . GLY B 1 211 ? -16.578 -24.625 -1.541 1 84.06 211 GLY B O 1
ATOM 6939 N N . GLN B 1 212 ? -15.281 -25.719 -0.125 1 86.12 212 GLN B N 1
ATOM 6940 C CA . GLN B 1 212 ? -15.906 -27.016 -0.426 1 86.12 212 GLN B CA 1
ATOM 6941 C C . GLN B 1 212 ? -17.047 -27.312 0.548 1 86.12 212 GLN B C 1
ATOM 6943 O O . GLN B 1 212 ? -17.469 -28.453 0.67 1 86.12 212 GLN B O 1
ATOM 6948 N N . THR B 1 213 ? -17.609 -26.406 1.163 1 82.69 213 THR B N 1
ATOM 6949 C CA . THR B 1 213 ? -18.656 -26.609 2.143 1 82.69 213 THR B CA 1
ATOM 6950 C C . THR B 1 213 ? -19.953 -27.078 1.457 1 82.69 213 THR B C 1
ATOM 6952 O O . THR B 1 213 ? -20.781 -27.75 2.066 1 82.69 213 THR B O 1
ATOM 6955 N N . GLU B 1 214 ? -20.094 -26.766 0.211 1 82.38 214 GLU B N 1
ATOM 6956 C CA . GLU B 1 214 ? -21.312 -27.094 -0.512 1 82.38 214 GLU B CA 1
ATOM 6957 C C . GLU B 1 214 ? -21.438 -28.594 -0.76 1 82.38 214 GLU B C 1
ATOM 6959 O O . GLU B 1 214 ? -22.531 -29.109 -1 1 82.38 214 GLU B O 1
ATOM 6964 N N . THR B 1 215 ? -20.312 -29.219 -0.742 1 87.25 215 THR B N 1
ATOM 6965 C CA . THR B 1 215 ? -20.297 -30.672 -0.934 1 87.25 215 THR B CA 1
ATOM 6966 C C . THR B 1 215 ? -21.094 -31.375 0.168 1 87.25 215 THR B C 1
ATOM 6968 O O . THR B 1 215 ? -21.672 -32.438 -0.052 1 87.25 215 THR B O 1
ATOM 6971 N N . PHE B 1 216 ? -21.266 -30.688 1.278 1 88.81 216 PHE B N 1
ATOM 6972 C CA . PHE B 1 216 ? -21.906 -31.312 2.43 1 88.81 216 PHE B CA 1
ATOM 6973 C C . PHE B 1 216 ? -23.328 -30.781 2.6 1 88.81 216 PHE B C 1
ATOM 6975 O O . PHE B 1 216 ? -23.922 -30.906 3.672 1 88.81 216 PHE B O 1
ATOM 6982 N N . ARG B 1 217 ? -23.797 -30.172 1.553 1 87.31 217 ARG B N 1
ATOM 6983 C CA . ARG B 1 217 ? -25.172 -29.672 1.579 1 87.31 217 ARG B CA 1
ATOM 6984 C C . ARG B 1 217 ? -26.031 -30.344 0.508 1 87.31 217 ARG B C 1
ATOM 6986 O O . ARG B 1 217 ? -25.5 -30.812 -0.503 1 87.31 217 ARG B O 1
ATOM 6993 N N . ILE B 1 218 ? -27.281 -30.438 0.796 1 84.44 218 ILE B N 1
ATOM 6994 C CA . ILE B 1 218 ? -28.234 -31.016 -0.149 1 84.44 218 ILE B CA 1
ATOM 6995 C C . ILE B 1 218 ? -29.453 -30.094 -0.267 1 84.44 218 ILE B C 1
ATOM 6997 O O . ILE B 1 218 ? -29.703 -29.281 0.616 1 84.44 218 ILE B O 1
ATOM 7001 N N . CYS B 1 219 ? -30.016 -30.219 -1.407 1 85.56 219 CYS B N 1
ATOM 7002 C CA . CYS B 1 219 ? -31.234 -29.453 -1.618 1 85.56 219 CYS B CA 1
ATOM 7003 C C . CYS B 1 219 ? -32.469 -30.234 -1.149 1 85.56 219 CYS B C 1
ATOM 7005 O O . CYS B 1 219 ? -32.688 -31.359 -1.59 1 85.56 219 CYS B O 1
ATOM 7007 N N . ALA B 1 220 ? -33.219 -29.609 -0.31 1 82.19 220 ALA B N 1
ATOM 7008 C CA . ALA B 1 220 ? -34.406 -30.25 0.257 1 82.19 220 ALA B CA 1
ATOM 7009 C C . ALA B 1 220 ? -35.562 -30.312 -0.763 1 82.19 220 ALA B C 1
ATOM 7011 O O . ALA B 1 220 ? -36.438 -31.156 -0.665 1 82.19 220 ALA B O 1
ATOM 7012 N N . THR B 1 221 ? -35.5 -29.406 -1.727 1 81.5 221 THR B N 1
ATOM 7013 C CA . THR B 1 221 ? -36.531 -29.422 -2.762 1 81.5 221 THR B CA 1
ATOM 7014 C C . THR B 1 221 ? -36.281 -30.562 -3.748 1 81.5 221 THR B C 1
ATOM 7016 O O . THR B 1 221 ? -35.219 -30.641 -4.363 1 81.5 221 THR B O 1
ATOM 7019 N N . PRO B 1 222 ? -37.281 -31.438 -3.902 1 77.06 222 PRO B N 1
ATOM 7020 C CA . PRO B 1 222 ? -37.094 -32.594 -4.785 1 77.06 222 PRO B CA 1
ATOM 7021 C C . PRO B 1 222 ? -36.938 -32.188 -6.25 1 77.06 222 PRO B C 1
ATOM 7023 O O . PRO B 1 222 ? -37.5 -31.188 -6.691 1 77.06 222 PRO B O 1
ATOM 7026 N N . ASP B 1 223 ? -36.125 -32.875 -7.031 1 77.5 223 ASP B N 1
ATOM 7027 C CA . ASP B 1 223 ? -35.969 -32.781 -8.477 1 77.5 223 ASP B CA 1
ATOM 7028 C C . ASP B 1 223 ? -35.406 -31.406 -8.875 1 77.5 223 ASP B C 1
ATOM 7030 O O . ASP B 1 223 ? -35.844 -30.812 -9.867 1 77.5 223 ASP B O 1
ATOM 7034 N N . THR B 1 224 ? -34.719 -30.828 -7.938 1 81.56 224 THR B N 1
ATOM 7035 C CA . THR B 1 224 ? -34.094 -29.531 -8.219 1 81.56 224 THR B CA 1
ATOM 7036 C C . THR B 1 224 ? -32.594 -29.672 -8.227 1 81.56 224 THR B C 1
ATOM 7038 O O . THR B 1 224 ? -32 -30.328 -7.355 1 81.56 224 THR B O 1
ATOM 7041 N N . LEU B 1 225 ? -32 -29.141 -9.281 1 83.5 225 LEU B N 1
ATOM 7042 C CA . LEU B 1 225 ? -30.547 -29.094 -9.328 1 83.5 225 LEU B CA 1
ATOM 7043 C C . LEU B 1 225 ? -30 -28.281 -8.164 1 83.5 225 LEU B C 1
ATOM 7045 O O . LEU B 1 225 ? -30.594 -27.281 -7.77 1 83.5 225 LEU B O 1
ATOM 7049 N N . PHE B 1 226 ? -28.984 -28.719 -7.621 1 83.62 226 PHE B N 1
ATOM 7050 C CA . PHE B 1 226 ? -28.422 -28.078 -6.441 1 83.62 226 PHE B CA 1
ATOM 7051 C C . PHE B 1 226 ? -28.125 -26.609 -6.711 1 83.62 226 PHE B C 1
ATOM 7053 O O . PHE B 1 226 ? -28.375 -25.75 -5.855 1 83.62 226 PHE B O 1
ATOM 7060 N N . ASN B 1 227 ? -27.609 -26.219 -7.887 1 76.25 227 ASN B N 1
ATOM 7061 C CA . ASN B 1 227 ? -27.25 -24.844 -8.227 1 76.25 227 ASN B CA 1
ATOM 7062 C C . ASN B 1 227 ? -28.484 -23.953 -8.312 1 76.25 227 ASN B C 1
ATOM 7064 O O . ASN B 1 227 ? -28.375 -22.719 -8.211 1 76.25 227 ASN B O 1
ATOM 7068 N N . ASP B 1 228 ? -29.625 -24.578 -8.523 1 76.06 228 ASP B N 1
ATOM 7069 C CA . ASP B 1 228 ? -30.875 -23.828 -8.625 1 76.06 228 ASP B CA 1
ATOM 7070 C C . ASP B 1 228 ? -31.656 -23.875 -7.309 1 76.06 228 ASP B C 1
ATOM 7072 O O . ASP B 1 228 ? -32.781 -23.359 -7.219 1 76.06 228 ASP B O 1
ATOM 7076 N N . CYS B 1 229 ? -31.031 -24.484 -6.324 1 81.19 229 CYS B N 1
ATOM 7077 C CA . CYS B 1 229 ? -31.688 -24.625 -5.023 1 81.19 229 CYS B CA 1
ATOM 7078 C C . CYS B 1 229 ? -31.641 -23.312 -4.254 1 81.19 229 CYS B C 1
ATOM 7080 O O . CYS B 1 229 ? -30.562 -22.734 -4.062 1 81.19 229 CYS B O 1
ATOM 7082 N N . PRO B 1 230 ? -32.812 -22.766 -3.879 1 78.25 230 PRO B N 1
ATOM 7083 C CA . PRO B 1 230 ? -32.781 -21.562 -3.043 1 78.25 230 PRO B CA 1
ATOM 7084 C C . PRO B 1 230 ? -32 -21.75 -1.745 1 78.25 230 PRO B C 1
ATOM 7086 O O . PRO B 1 230 ? -32 -22.844 -1.177 1 78.25 230 PRO B O 1
ATOM 7089 N N . SER B 1 231 ? -31.328 -20.797 -1.307 1 77.81 231 SER B N 1
ATOM 7090 C CA . SER B 1 231 ? -30.453 -20.859 -0.142 1 77.81 231 SER B CA 1
ATOM 7091 C C . SER B 1 231 ? -31.203 -21.344 1.095 1 77.81 231 SER B C 1
ATOM 7093 O O . SER B 1 231 ? -30.625 -22.016 1.952 1 77.81 231 SER B O 1
ATOM 7095 N N . ALA B 1 232 ? -32.469 -20.984 1.124 1 78.19 232 ALA B N 1
ATOM 7096 C CA . ALA B 1 232 ? -33.281 -21.344 2.285 1 78.19 232 ALA B CA 1
ATOM 7097 C C . ALA B 1 232 ? -33.5 -22.844 2.355 1 78.19 232 ALA B C 1
ATOM 7099 O O . ALA B 1 232 ? -33.75 -23.391 3.436 1 78.19 232 ALA B O 1
ATOM 7100 N N . ASP B 1 233 ? -33.375 -23.531 1.23 1 83.81 233 ASP B N 1
ATOM 7101 C CA . ASP B 1 233 ? -33.688 -24.953 1.182 1 83.81 233 ASP B CA 1
ATOM 7102 C C . ASP B 1 233 ? -32.406 -25.797 1.23 1 83.81 233 ASP B C 1
ATOM 7104 O O . ASP B 1 233 ? -32.469 -27.031 1.184 1 83.81 233 ASP B O 1
ATOM 7108 N N . GLU B 1 234 ? -31.312 -25.141 1.274 1 85.38 234 GLU B N 1
ATOM 7109 C CA . GLU B 1 234 ? -30.062 -25.891 1.407 1 85.38 234 GLU B CA 1
ATOM 7110 C C . GLU B 1 234 ? -29.859 -26.375 2.84 1 85.38 234 GLU B C 1
ATOM 7112 O O . GLU B 1 234 ? -29.875 -25.578 3.779 1 85.38 234 GLU B O 1
ATOM 7117 N N . VAL B 1 235 ? -29.781 -27.625 2.998 1 85.5 235 VAL B N 1
ATOM 7118 C CA . VAL B 1 235 ? -29.656 -28.219 4.328 1 85.5 235 VAL B CA 1
ATOM 7119 C C . VAL B 1 235 ? -28.328 -28.938 4.457 1 85.5 235 VAL B C 1
ATOM 7121 O O . VAL B 1 235 ? -27.859 -29.562 3.5 1 85.5 235 VAL B O 1
ATOM 7124 N N . TRP B 1 236 ? -27.719 -28.812 5.582 1 88.88 236 TRP B N 1
ATOM 7125 C CA . TRP B 1 236 ? -26.469 -29.5 5.863 1 88.88 236 TRP B CA 1
ATOM 7126 C C . TRP B 1 236 ? -26.703 -31 6.09 1 88.88 236 TRP B C 1
ATOM 7128 O O . TRP B 1 236 ? -27.703 -31.375 6.703 1 88.88 236 TRP B O 1
ATOM 7138 N N . LEU B 1 237 ? -25.812 -31.734 5.508 1 86.56 237 LEU B N 1
ATOM 7139 C CA . LEU B 1 237 ? -25.891 -33.156 5.781 1 86.56 237 LEU B CA 1
ATOM 7140 C C . LEU B 1 237 ? -25.609 -33.469 7.25 1 86.56 237 LEU B C 1
ATOM 7142 O O . LEU B 1 237 ? -24.656 -32.906 7.824 1 86.56 237 LEU B O 1
ATOM 7146 N N . GLY B 1 238 ? -26.453 -34.125 7.891 1 81.81 238 GLY B N 1
ATOM 7147 C CA . GLY B 1 238 ? -26.312 -34.438 9.305 1 81.81 238 GLY B CA 1
ATOM 7148 C C . GLY B 1 238 ? -25.375 -35.594 9.562 1 81.81 238 GLY B C 1
ATOM 7149 O O . GLY B 1 238 ? -25.125 -36.406 8.672 1 81.81 238 GLY B O 1
ATOM 7150 N N . ALA B 1 239 ? -24.828 -35.688 10.711 1 83.56 239 ALA B N 1
ATOM 7151 C CA . ALA B 1 239 ? -23.922 -36.75 11.125 1 83.56 239 ALA B CA 1
ATOM 7152 C C . ALA B 1 239 ? -24.641 -38.094 11.141 1 83.56 239 ALA B C 1
ATOM 7154 O O . ALA B 1 239 ? -24 -39.125 11.023 1 83.56 239 ALA B O 1
ATOM 7155 N N . GLY B 1 240 ? -25.922 -38.094 11.188 1 78.69 240 GLY B N 1
ATOM 7156 C CA . GLY B 1 240 ? -26.688 -39.312 11.25 1 78.69 240 GLY B CA 1
ATOM 7157 C C . GLY B 1 240 ? -27.078 -39.844 9.891 1 78.69 240 GLY B C 1
ATOM 7158 O O . GLY B 1 240 ? -27.516 -41 9.766 1 78.69 240 GLY B O 1
ATOM 7159 N N . ASP B 1 241 ? -26.797 -39.156 8.883 1 81.94 241 ASP B N 1
ATOM 7160 C CA . ASP B 1 241 ? -27.203 -39.531 7.535 1 81.94 241 ASP B CA 1
ATOM 7161 C C . ASP B 1 241 ? -26.141 -40.406 6.855 1 81.94 241 ASP B C 1
ATOM 7163 O O . ASP B 1 241 ? -24.953 -40.094 6.965 1 81.94 241 ASP B O 1
ATOM 7167 N N . ALA B 1 242 ? -26.547 -41.375 6.227 1 82.5 242 ALA B N 1
ATOM 7168 C CA . ALA B 1 242 ? -25.641 -42.281 5.496 1 82.5 242 ALA B CA 1
ATOM 7169 C C . ALA B 1 242 ? -24.922 -41.531 4.379 1 82.5 242 ALA B C 1
ATOM 7171 O O . ALA B 1 242 ? -23.781 -41.844 4.051 1 82.5 242 ALA B O 1
ATOM 7172 N N . GLN B 1 243 ? -25.594 -40.594 3.85 1 86.56 243 GLN B N 1
ATOM 7173 C CA . GLN B 1 243 ? -25.016 -39.812 2.756 1 86.56 243 GLN B CA 1
ATOM 7174 C C . GLN B 1 243 ? -23.781 -39.062 3.209 1 86.56 243 GLN B C 1
ATOM 7176 O O . GLN B 1 243 ? -22.844 -38.875 2.43 1 86.56 243 GLN B O 1
ATOM 7181 N N . THR B 1 244 ? -23.75 -38.656 4.457 1 89.44 244 THR B N 1
ATOM 7182 C CA . THR B 1 244 ? -22.594 -37.969 5.008 1 89.44 244 THR B CA 1
ATOM 7183 C C . THR B 1 244 ? -21.375 -38.875 5.027 1 89.44 244 THR B C 1
ATOM 7185 O O . THR B 1 244 ? -20.281 -38.469 4.617 1 89.44 244 THR B O 1
ATOM 7188 N N . TRP B 1 245 ? -21.578 -40.031 5.402 1 88.69 245 TRP B N 1
ATOM 7189 C CA . TRP B 1 245 ? -20.469 -40.969 5.543 1 88.69 245 TRP B CA 1
ATOM 7190 C C . TRP B 1 245 ? -20 -41.469 4.18 1 88.69 245 TRP B C 1
ATOM 7192 O O . TRP B 1 245 ? -18.812 -41.719 3.984 1 88.69 245 TRP B O 1
ATOM 7202 N N . SER B 1 246 ? -20.969 -41.656 3.271 1 90.12 246 SER B N 1
ATOM 7203 C CA . SER B 1 246 ? -20.594 -42.031 1.908 1 90.12 246 SER B CA 1
ATOM 7204 C C . SER B 1 246 ? -19.75 -40.906 1.271 1 90.12 246 SER B C 1
ATOM 7206 O O . SER B 1 246 ? -18.766 -41.219 0.59 1 90.12 246 SER B O 1
ATOM 7208 N N . THR B 1 247 ? -20.172 -39.688 1.512 1 91.88 247 THR B N 1
ATOM 7209 C CA . THR B 1 247 ? -19.438 -38.531 0.974 1 91.88 247 THR B CA 1
ATOM 7210 C C . THR B 1 247 ? -18.047 -38.469 1.565 1 91.88 247 THR B C 1
ATOM 7212 O O . THR B 1 247 ? -17.062 -38.312 0.836 1 91.88 247 THR B O 1
ATOM 7215 N N . LEU B 1 248 ? -17.938 -38.688 2.838 1 93.06 248 LEU B N 1
ATOM 7216 C CA . LEU B 1 248 ? -16.641 -38.625 3.512 1 93.06 248 LEU B CA 1
ATOM 7217 C C . LEU B 1 248 ? -15.758 -39.781 3.062 1 93.06 248 LEU B C 1
ATOM 7219 O O . LEU B 1 248 ? -14.547 -39.625 2.91 1 93.06 248 LEU B O 1
ATOM 7223 N N . ALA B 1 249 ? -16.359 -40.906 2.895 1 92.5 249 ALA B N 1
ATOM 7224 C CA . ALA B 1 249 ? -15.609 -42.094 2.459 1 92.5 249 ALA B CA 1
ATOM 7225 C C . ALA B 1 249 ? -15.016 -41.875 1.069 1 92.5 249 ALA B C 1
ATOM 7227 O O . ALA B 1 249 ? -13.867 -42.25 0.816 1 92.5 249 ALA B O 1
ATOM 7228 N N . LEU B 1 250 ? -15.812 -41.312 0.231 1 93.94 250 LEU B N 1
ATOM 7229 C CA . LEU B 1 250 ? -15.336 -41.062 -1.125 1 93.94 250 LEU B CA 1
ATOM 7230 C C . LEU B 1 250 ? -14.242 -40 -1.131 1 93.94 250 LEU B C 1
ATOM 7232 O O . LEU B 1 250 ? -13.305 -40.094 -1.928 1 93.94 250 LEU B O 1
ATOM 7236 N N . ILE B 1 251 ? -14.352 -39 -0.29 1 95 251 ILE B N 1
ATOM 7237 C CA . ILE B 1 251 ? -13.336 -37.938 -0.189 1 95 251 ILE B CA 1
ATOM 7238 C C . ILE B 1 251 ? -12.016 -38.562 0.298 1 95 251 ILE B C 1
ATOM 7240 O O . ILE B 1 251 ? -10.961 -38.312 -0.281 1 95 251 ILE B O 1
ATOM 7244 N N . VAL B 1 252 ? -12.094 -39.375 1.299 1 95.56 252 VAL B N 1
ATOM 7245 C CA . VAL B 1 252 ? -10.906 -40 1.873 1 95.56 252 VAL B CA 1
ATOM 7246 C C . VAL B 1 252 ? -10.273 -40.938 0.852 1 95.56 252 VAL B C 1
ATOM 7248 O O . VAL B 1 252 ? -9.047 -41 0.726 1 95.56 252 VAL B O 1
ATOM 7251 N N . LEU B 1 253 ? -11.141 -41.625 0.191 1 94.81 253 LEU B N 1
ATOM 7252 C CA . LEU B 1 253 ? -10.641 -42.531 -0.854 1 94.81 253 LEU B CA 1
ATOM 7253 C C . LEU B 1 253 ? -9.898 -41.75 -1.928 1 94.81 253 LEU B C 1
ATOM 7255 O O . LEU B 1 253 ? -8.828 -42.156 -2.375 1 94.81 253 LEU B O 1
ATOM 7259 N N . THR B 1 254 ? -10.508 -40.688 -2.348 1 94.25 254 THR B N 1
ATOM 7260 C CA . THR B 1 254 ? -9.891 -39.812 -3.361 1 94.25 254 THR B CA 1
ATOM 7261 C C . THR B 1 254 ? -8.547 -39.281 -2.877 1 94.25 254 THR B C 1
ATOM 7263 O O . THR B 1 254 ? -7.566 -39.281 -3.621 1 94.25 254 THR B O 1
ATOM 7266 N N . LEU B 1 255 ? -8.477 -38.812 -1.633 1 94.81 255 LEU B N 1
ATOM 7267 C CA . LEU B 1 255 ? -7.234 -38.312 -1.052 1 94.81 255 LEU B CA 1
ATOM 7268 C C . LEU B 1 255 ? -6.168 -39.406 -1.036 1 94.81 255 LEU B C 1
ATOM 7270 O O . LEU B 1 255 ? -4.996 -39.156 -1.306 1 94.81 255 LEU B O 1
ATOM 7274 N N . PHE B 1 256 ? -6.586 -40.562 -0.742 1 94.38 256 PHE B N 1
ATOM 7275 C CA . PHE B 1 256 ? -5.668 -41.688 -0.686 1 94.38 256 PHE B CA 1
ATOM 7276 C C . PHE B 1 256 ? -5.109 -42 -2.068 1 94.38 256 PHE B C 1
ATOM 7278 O O . PHE B 1 256 ? -3.918 -42.281 -2.213 1 94.38 256 PHE B O 1
ATOM 7285 N N . ILE B 1 257 ? -5.906 -41.969 -3.068 1 92.19 257 ILE B N 1
ATOM 7286 C CA . ILE B 1 257 ? -5.477 -42.25 -4.434 1 92.19 257 ILE B CA 1
ATOM 7287 C C . ILE B 1 257 ? -4.52 -41.156 -4.902 1 92.19 257 ILE B C 1
ATOM 7289 O O . ILE B 1 257 ? -3.475 -41.438 -5.492 1 92.19 257 ILE B O 1
ATOM 7293 N N . MET B 1 258 ? -4.867 -39.969 -4.625 1 90.06 258 MET B N 1
ATOM 7294 C CA . MET B 1 258 ? -4.047 -38.844 -5.039 1 90.06 258 MET B CA 1
ATOM 7295 C C . MET B 1 258 ? -2.674 -38.875 -4.371 1 90.06 258 MET B C 1
ATOM 7297 O O . MET B 1 258 ? -1.669 -38.5 -4.98 1 90.06 258 MET B O 1
ATOM 7301 N N . TRP B 1 259 ? -2.646 -39.281 -3.184 1 88.12 259 TRP B N 1
ATOM 7302 C CA . TRP B 1 259 ? -1.406 -39.344 -2.416 1 88.12 259 TRP B CA 1
ATOM 7303 C C . TRP B 1 259 ? -0.616 -40.594 -2.752 1 88.12 259 TRP B C 1
ATOM 7305 O O . TRP B 1 259 ? 0.607 -40.562 -2.9 1 88.12 259 TRP B O 1
ATOM 7315 N N . GLY B 1 260 ? -1.195 -41.688 -2.906 1 87.81 260 GLY B N 1
ATOM 7316 C CA . GLY B 1 260 ? -0.564 -43 -2.986 1 87.81 260 GLY B CA 1
ATOM 7317 C C . GLY B 1 260 ? -0.182 -43.375 -4.398 1 87.81 260 GLY B C 1
ATOM 7318 O O . GLY B 1 260 ? 0.875 -43.969 -4.617 1 87.81 260 GLY B O 1
ATOM 7319 N N . LEU B 1 261 ? -0.977 -43.062 -5.34 1 85.25 261 LEU B N 1
ATOM 7320 C CA . LEU B 1 261 ? -0.778 -43.594 -6.688 1 85.25 261 LEU B CA 1
ATOM 7321 C C . LEU B 1 261 ? 0.531 -43.094 -7.281 1 85.25 261 LEU B C 1
ATOM 7323 O O . LEU B 1 261 ? 1.266 -43.844 -7.918 1 85.25 261 LEU B O 1
ATOM 7327 N N . PRO B 1 262 ? 0.84 -41.812 -7.086 1 80 262 PRO B N 1
ATOM 7328 C CA . PRO B 1 262 ? 2.1 -41.344 -7.66 1 80 262 PRO B CA 1
ATOM 7329 C C . PRO B 1 262 ? 3.322 -42.031 -7.047 1 80 262 PRO B C 1
ATOM 7331 O O . PRO B 1 262 ? 4.402 -42.031 -7.645 1 80 262 PRO B O 1
ATOM 7334 N N . LYS B 1 263 ? 3.154 -42.594 -5.934 1 80.88 263 LYS B N 1
ATOM 7335 C CA . LYS B 1 263 ? 4.258 -43.25 -5.238 1 80.88 263 LYS B CA 1
ATOM 7336 C C . LYS B 1 263 ? 4.418 -44.688 -5.691 1 80.88 263 LYS B C 1
ATOM 7338 O O . LYS B 1 263 ? 5.441 -45.312 -5.43 1 80.88 263 LYS B O 1
ATOM 7343 N N . VAL B 1 264 ? 3.359 -45.125 -6.27 1 78.19 264 VAL B N 1
ATOM 7344 C CA . VAL B 1 264 ? 3.42 -46.531 -6.734 1 78.19 264 VAL B CA 1
ATOM 7345 C C . VAL B 1 264 ? 4.25 -46.594 -8.016 1 78.19 264 VAL B C 1
ATOM 7347 O O . VAL B 1 264 ? 3.973 -45.906 -8.984 1 78.19 264 VAL B O 1
ATOM 7350 N N . LYS B 1 265 ? 5.312 -47.375 -7.93 1 70.81 265 LYS B N 1
ATOM 7351 C CA . LYS B 1 265 ? 6.27 -47.562 -9.016 1 70.81 265 LYS B CA 1
ATOM 7352 C C . LYS B 1 265 ? 5.582 -48.094 -10.266 1 70.81 265 LYS B C 1
ATOM 7354 O O . LYS B 1 265 ? 4.621 -48.875 -10.172 1 70.81 265 LYS B O 1
ATOM 7359 N N . HIS B 1 266 ? 5.703 -47.75 -11.531 1 65.75 266 HIS B N 1
ATOM 7360 C CA . HIS B 1 266 ? 5.328 -48.219 -12.852 1 65.75 266 HIS B CA 1
ATOM 7361 C C . HIS B 1 266 ? 3.945 -47.719 -13.25 1 65.75 266 HIS B C 1
ATOM 7363 O O . HIS B 1 266 ? 3.709 -47.406 -14.422 1 65.75 266 HIS B O 1
ATOM 7369 N N . VAL B 1 267 ? 2.998 -47.594 -12.188 1 66.12 267 VAL B N 1
ATOM 7370 C CA . VAL B 1 267 ? 1.645 -47.188 -12.539 1 66.12 267 VAL B CA 1
ATOM 7371 C C . VAL B 1 267 ? 1.532 -45.656 -12.438 1 66.12 267 VAL B C 1
ATOM 7373 O O . VAL B 1 267 ? 0.843 -45.031 -13.25 1 66.12 267 VAL B O 1
ATOM 7376 N N . GLY B 1 268 ? 2.168 -45.156 -11.555 1 63.56 268 GLY B N 1
ATOM 7377 C CA . GLY B 1 268 ? 2.082 -43.719 -11.273 1 63.56 268 GLY B CA 1
ATOM 7378 C C . GLY B 1 268 ? 2.611 -42.844 -12.406 1 63.56 268 GLY B C 1
ATOM 7379 O O . GLY B 1 268 ? 2.195 -41.719 -12.562 1 63.56 268 GLY B O 1
ATOM 7380 N N . HIS B 1 269 ? 3.375 -43.469 -13.148 1 61.16 269 HIS B N 1
ATOM 7381 C CA . HIS B 1 269 ? 3.984 -42.688 -14.242 1 61.16 269 HIS B CA 1
ATOM 7382 C C . HIS B 1 269 ? 3.102 -42.719 -15.484 1 61.16 269 HIS B C 1
ATOM 7384 O O . HIS B 1 269 ? 3.23 -41.844 -16.359 1 61.16 269 HIS B O 1
ATOM 7390 N N . ILE B 1 270 ? 2.164 -43.688 -15.414 1 65.44 270 ILE B N 1
ATOM 7391 C CA . ILE B 1 270 ? 1.389 -43.875 -16.641 1 65.44 270 ILE B CA 1
ATOM 7392 C C . ILE B 1 270 ? 0.02 -43.219 -16.484 1 65.44 270 ILE B C 1
ATOM 7394 O O . ILE B 1 270 ? -0.465 -42.562 -17.406 1 65.44 270 ILE B O 1
ATOM 7398 N N . VAL B 1 271 ? -0.605 -43.375 -15.352 1 75.5 271 VAL B N 1
ATOM 7399 C CA . VAL B 1 271 ? -1.961 -42.875 -15.164 1 75.5 271 VAL B CA 1
ATOM 7400 C C . VAL B 1 271 ? -1.945 -41.688 -14.188 1 75.5 271 VAL B C 1
ATOM 7402 O O . VAL B 1 271 ? -1.537 -41.844 -13.039 1 75.5 271 VAL B O 1
ATOM 7405 N N . PRO B 1 272 ? -2.424 -40.594 -14.719 1 80.88 272 PRO B N 1
ATOM 7406 C CA . PRO B 1 272 ? -2.529 -39.469 -13.797 1 80.88 272 PRO B CA 1
ATOM 7407 C C . PRO B 1 272 ? -3.432 -39.781 -12.602 1 80.88 272 PRO B C 1
ATOM 7409 O O . PRO B 1 272 ? -4.488 -40.375 -12.758 1 80.88 272 PRO B O 1
ATOM 7412 N N . ALA B 1 273 ? -3.025 -39.375 -11.414 1 83.94 273 ALA B N 1
ATOM 7413 C CA . ALA B 1 273 ? -3.719 -39.688 -10.164 1 83.94 273 ALA B CA 1
ATOM 7414 C C . ALA B 1 273 ? -5.145 -39.125 -10.18 1 83.94 273 ALA B C 1
ATOM 7416 O O . ALA B 1 273 ? -6.07 -39.781 -9.68 1 83.94 273 ALA B O 1
ATOM 7417 N N . SER B 1 274 ? -5.355 -37.969 -10.742 1 83 274 SER B N 1
ATOM 7418 C CA . SER B 1 274 ? -6.68 -37.344 -10.758 1 83 274 SER B CA 1
ATOM 7419 C C . SER B 1 274 ? -7.652 -38.156 -11.617 1 83 274 SER B C 1
ATOM 7421 O O . SER B 1 274 ? -8.828 -38.281 -11.273 1 83 274 SER B O 1
ATOM 7423 N N . LEU B 1 275 ? -7.184 -38.688 -12.688 1 82.06 275 LEU B N 1
ATOM 7424 C CA . LEU B 1 275 ? -8.023 -39.5 -13.547 1 82.06 275 LEU B CA 1
ATOM 7425 C C . LEU B 1 275 ? -8.391 -40.812 -12.859 1 82.06 275 LEU B C 1
ATOM 7427 O O . LEU B 1 275 ? -9.539 -41.281 -12.945 1 82.06 275 LEU B O 1
ATOM 7431 N N . ALA B 1 276 ? -7.359 -41.344 -12.281 1 88.06 276 ALA B N 1
ATOM 7432 C CA . ALA B 1 276 ? -7.621 -42.562 -11.539 1 88.06 276 ALA B CA 1
ATOM 7433 C C . ALA B 1 276 ? -8.656 -42.344 -10.445 1 88.06 276 ALA B C 1
ATOM 7435 O O . ALA B 1 276 ? -9.531 -43.188 -10.219 1 88.06 276 ALA B O 1
ATOM 7436 N N . ALA B 1 277 ? -8.523 -41.281 -9.773 1 90.56 277 ALA B N 1
ATOM 7437 C CA . ALA B 1 277 ? -9.453 -40.938 -8.695 1 90.56 277 ALA B CA 1
ATOM 7438 C C . ALA B 1 277 ? -10.883 -40.812 -9.227 1 90.56 277 ALA B C 1
ATOM 7440 O O . ALA B 1 277 ? -11.828 -41.281 -8.594 1 90.56 277 ALA B O 1
ATOM 7441 N N . ILE B 1 278 ? -11.078 -40.188 -10.352 1 88.81 278 ILE B N 1
ATOM 7442 C CA . ILE B 1 278 ? -12.398 -39.969 -10.922 1 88.81 278 ILE B CA 1
ATOM 7443 C C . ILE B 1 278 ? -12.992 -41.312 -11.367 1 88.81 278 ILE B C 1
ATOM 7445 O O . ILE B 1 278 ? -14.18 -41.562 -11.148 1 88.81 278 ILE B O 1
ATOM 7449 N N . VAL B 1 279 ? -12.203 -42.125 -12 1 88.88 279 VAL B N 1
ATOM 7450 C CA . VAL B 1 279 ? -12.695 -43.406 -12.523 1 88.88 279 VAL B CA 1
ATOM 7451 C C . VAL B 1 279 ? -13.047 -44.344 -11.359 1 88.88 279 VAL B C 1
ATOM 7453 O O . VAL B 1 279 ? -14.148 -44.906 -11.328 1 88.88 279 VAL B O 1
ATOM 7456 N N . VAL B 1 280 ? -12.141 -44.438 -10.453 1 92.88 280 VAL B N 1
ATOM 7457 C CA . VAL B 1 280 ? -12.359 -45.344 -9.32 1 92.88 280 VAL B CA 1
ATOM 7458 C C . VAL B 1 280 ? -13.484 -44.781 -8.445 1 92.88 280 VAL B C 1
ATOM 7460 O O . VAL B 1 280 ? -14.344 -45.562 -7.992 1 92.88 280 VAL B O 1
ATOM 7463 N N . GLY B 1 281 ? -13.406 -43.531 -8.156 1 93.56 281 GLY B N 1
ATOM 7464 C CA . GLY B 1 281 ? -14.453 -42.938 -7.344 1 93.56 281 GLY B CA 1
ATOM 7465 C C . GLY B 1 281 ? -15.836 -43.062 -7.941 1 93.56 281 GLY B C 1
ATOM 7466 O O . GLY B 1 281 ? -16.797 -43.344 -7.227 1 93.56 281 GLY B O 1
ATOM 7467 N N . THR B 1 282 ? -15.945 -42.875 -9.258 1 92 282 THR B N 1
ATOM 7468 C CA . THR B 1 282 ? -17.219 -43.031 -9.945 1 92 282 THR B CA 1
ATOM 7469 C C . THR B 1 282 ? -17.688 -44.5 -9.898 1 92 282 THR B C 1
ATOM 7471 O O . THR B 1 282 ? -18.875 -44.781 -9.703 1 92 282 THR B O 1
ATOM 7474 N N . ALA B 1 283 ? -16.75 -45.375 -10.07 1 93.25 283 ALA B N 1
ATOM 7475 C CA . ALA B 1 283 ? -17.094 -46.781 -10.008 1 93.25 283 ALA B CA 1
ATOM 7476 C C . ALA B 1 283 ? -17.594 -47.188 -8.625 1 93.25 283 ALA B C 1
ATOM 7478 O O . ALA B 1 283 ? -18.547 -47.969 -8.492 1 93.25 283 ALA B O 1
ATOM 7479 N N . VAL B 1 284 ? -16.984 -46.688 -7.637 1 93.19 284 VAL B N 1
ATOM 7480 C CA . VAL B 1 284 ? -17.375 -47 -6.266 1 93.19 284 VAL B CA 1
ATOM 7481 C C . VAL B 1 284 ? -18.75 -46.375 -5.969 1 93.19 284 VAL B C 1
ATOM 7483 O O . VAL B 1 284 ? -19.578 -47.031 -5.316 1 93.19 284 VAL B O 1
ATOM 7486 N N . GLU B 1 285 ? -18.953 -45.156 -6.422 1 91.88 285 GLU B N 1
ATOM 7487 C CA . GLU B 1 285 ? -20.234 -44.469 -6.211 1 91.88 285 GLU B CA 1
ATOM 7488 C C . GLU B 1 285 ? -21.375 -45.281 -6.84 1 91.88 285 GLU B C 1
ATOM 7490 O O . GLU B 1 285 ? -22.375 -45.562 -6.176 1 91.88 285 GLU B O 1
ATOM 7495 N N . TRP B 1 286 ? -21.234 -45.688 -8.094 1 89.62 286 TRP B N 1
ATOM 7496 C CA . TRP B 1 286 ? -22.312 -46.281 -8.844 1 89.62 286 TRP B CA 1
ATOM 7497 C C . TRP B 1 286 ? -22.344 -47.812 -8.641 1 89.62 286 TRP B C 1
ATOM 7499 O O . TRP B 1 286 ? -23.391 -48.438 -8.734 1 89.62 286 TRP B O 1
ATOM 7509 N N . GLY B 1 287 ? -21.234 -48.406 -8.297 1 89 287 GLY B N 1
ATOM 7510 C CA . GLY B 1 287 ? -21.141 -49.844 -8.156 1 89 287 GLY B CA 1
ATOM 7511 C C . GLY B 1 287 ? -21.375 -50.312 -6.73 1 89 287 GLY B C 1
ATOM 7512 O O . GLY B 1 287 ? -21.781 -51.469 -6.504 1 89 287 GLY B O 1
ATOM 7513 N N . LEU B 1 288 ? -21.031 -49.531 -5.773 1 87.62 288 LEU B N 1
ATOM 7514 C CA . LEU B 1 288 ? -21.062 -50 -4.398 1 87.62 288 LEU B CA 1
ATOM 7515 C C . LEU B 1 288 ? -21.969 -49.125 -3.539 1 87.62 288 LEU B C 1
ATOM 7517 O O . LEU B 1 288 ? -22.969 -49.625 -2.998 1 87.62 288 LEU B O 1
ATOM 7521 N N . LEU B 1 289 ? -21.734 -47.875 -3.473 1 85.31 289 LEU B N 1
ATOM 7522 C CA . LEU B 1 289 ? -22.406 -47 -2.508 1 85.31 289 LEU B CA 1
ATOM 7523 C C . LEU B 1 289 ? -23.891 -46.875 -2.822 1 85.31 289 LEU B C 1
ATOM 7525 O O . LEU B 1 289 ? -24.734 -47 -1.927 1 85.31 289 LEU B O 1
ATOM 7529 N N . ARG B 1 290 ? -24.203 -46.625 -4.078 1 83.81 290 ARG B N 1
ATOM 7530 C CA . ARG B 1 290 ? -25.609 -46.469 -4.445 1 83.81 290 ARG B CA 1
ATOM 7531 C C . ARG B 1 290 ? -26.344 -47.812 -4.367 1 83.81 290 ARG B C 1
ATOM 7533 O O . ARG B 1 290 ? -27.562 -47.844 -4.141 1 83.81 290 ARG B O 1
ATOM 7540 N N . GLN B 1 291 ? -25.656 -48.906 -4.488 1 78.31 291 GLN B N 1
ATOM 7541 C CA . GLN B 1 291 ? -26.266 -50.219 -4.391 1 78.31 291 GLN B CA 1
ATOM 7542 C C . GLN B 1 291 ? -26.516 -50.594 -2.936 1 78.31 291 GLN B C 1
ATOM 7544 O O . GLN B 1 291 ? -27.531 -51.219 -2.621 1 78.31 291 GLN B O 1
ATOM 7549 N N . VAL B 1 292 ? -25.5 -50.312 -2.164 1 71.31 292 VAL B N 1
ATOM 7550 C CA . VAL B 1 292 ? -25.609 -50.656 -0.753 1 71.31 292 VAL B CA 1
ATOM 7551 C C . VAL B 1 292 ? -26.672 -49.781 -0.078 1 71.31 292 VAL B C 1
ATOM 7553 O O . VAL B 1 292 ? -27.453 -50.281 0.745 1 71.31 292 VAL B O 1
ATOM 7556 N N . TRP B 1 293 ? -26.609 -48.469 -0.472 1 63 293 TRP B N 1
ATOM 7557 C CA . TRP B 1 293 ? -27.531 -47.562 0.219 1 63 293 TRP B CA 1
ATOM 7558 C C . TRP B 1 293 ? -28.812 -47.375 -0.589 1 63 293 TRP B C 1
ATOM 7560 O O . TRP B 1 293 ? -29.625 -46.5 -0.275 1 63 293 TRP B O 1
ATOM 7570 N N . ASP B 1 294 ? -29 -47.875 -1.757 1 54.5 294 ASP B N 1
ATOM 7571 C CA . ASP B 1 294 ? -30.141 -47.781 -2.666 1 54.5 294 ASP B CA 1
ATOM 7572 C C . ASP B 1 294 ? -31.438 -47.594 -1.897 1 54.5 294 ASP B C 1
ATOM 7574 O O . ASP B 1 294 ? -32.406 -47.031 -2.428 1 54.5 294 ASP B O 1
ATOM 7578 N N . ALA B 1 295 ? -31.641 -48.344 -0.945 1 45.59 295 ALA B N 1
ATOM 7579 C CA . ALA B 1 295 ? -33 -48.25 -0.417 1 45.59 295 ALA B CA 1
ATOM 7580 C C . ALA B 1 295 ? -33.375 -46.812 -0.14 1 45.59 295 ALA B C 1
ATOM 7582 O O . ALA B 1 295 ? -34.562 -46.438 -0.308 1 45.59 295 ALA B O 1
ATOM 7583 N N . ASP B 1 296 ? -32.594 -45.844 0.406 1 47.09 296 ASP B N 1
ATOM 7584 C CA . ASP B 1 296 ? -33.031 -44.562 0.942 1 47.09 296 ASP B CA 1
ATOM 7585 C C . ASP B 1 296 ? -32.438 -43.406 0.148 1 47.09 296 ASP B C 1
ATOM 7587 O O . ASP B 1 296 ? -32.5 -42.25 0.593 1 47.09 296 ASP B O 1
ATOM 7591 N N . GLY B 1 297 ? -32 -43.625 -1.201 1 55.28 297 GLY B N 1
ATOM 7592 C CA . GLY B 1 297 ? -31.641 -42.469 -2 1 55.28 297 GLY B CA 1
ATOM 7593 C C . GLY B 1 297 ? -30.328 -41.844 -1.553 1 55.28 297 GLY B C 1
ATOM 7594 O O . GLY B 1 297 ? -30.094 -40.656 -1.782 1 55.28 297 GLY B O 1
ATOM 7595 N N . ALA B 1 298 ? -29.578 -42.625 -0.811 1 57.94 298 ALA B N 1
ATOM 7596 C CA . ALA B 1 298 ? -28.531 -42.062 0.025 1 57.94 298 ALA B CA 1
ATOM 7597 C C . ALA B 1 298 ? -27.203 -42 -0.738 1 57.94 298 ALA B C 1
ATOM 7599 O O . ALA B 1 298 ? -26.125 -41.969 -0.132 1 57.94 298 ALA B O 1
ATOM 7600 N N . GLY B 1 299 ? -27.094 -41.969 -2.139 1 74.44 299 GLY B N 1
ATOM 7601 C CA . GLY B 1 299 ? -25.812 -41.75 -2.791 1 74.44 299 GLY B CA 1
ATOM 7602 C C . GLY B 1 299 ? -25.312 -40.312 -2.654 1 74.44 299 GLY B C 1
ATOM 7603 O O . GLY B 1 299 ? -25.938 -39.5 -1.986 1 74.44 299 GLY B O 1
ATOM 7604 N N . THR B 1 300 ? -23.984 -40.125 -3.076 1 85.56 300 THR B N 1
ATOM 7605 C CA . THR B 1 300 ? -23.406 -38.781 -3.02 1 85.56 300 THR B CA 1
ATOM 7606 C C . THR B 1 300 ? -23.906 -37.938 -4.195 1 85.56 300 THR B C 1
ATOM 7608 O O . THR B 1 300 ? -24.359 -38.469 -5.207 1 85.56 300 THR B O 1
ATOM 7611 N N . ARG B 1 301 ? -24 -36.719 -4.059 1 88.06 301 ARG B N 1
ATOM 7612 C CA . ARG B 1 301 ? -24.453 -35.844 -5.125 1 88.06 301 ARG B CA 1
ATOM 7613 C C . ARG B 1 301 ? -23.484 -35.875 -6.312 1 88.06 301 ARG B C 1
ATOM 7615 O O . ARG B 1 301 ? -22.266 -35.875 -6.133 1 88.06 301 ARG B O 1
ATOM 7622 N N . THR B 1 302 ? -24.062 -36.031 -7.488 1 88.75 302 THR B N 1
ATOM 7623 C CA . THR B 1 302 ? -23.266 -36.094 -8.703 1 88.75 302 THR B CA 1
ATOM 7624 C C . THR B 1 302 ? -23.328 -34.781 -9.469 1 88.75 302 THR B C 1
ATOM 7626 O O . THR B 1 302 ? -24.109 -33.906 -9.133 1 88.75 302 THR B O 1
ATOM 7629 N N . VAL B 1 303 ? -22.484 -34.625 -10.477 1 87.19 303 VAL B N 1
ATOM 7630 C CA . VAL B 1 303 ? -22.406 -33.438 -11.305 1 87.19 303 VAL B CA 1
ATOM 7631 C C . VAL B 1 303 ? -23.734 -33.219 -12.016 1 87.19 303 VAL B C 1
ATOM 7633 O O . VAL B 1 303 ? -24.219 -32.062 -12.117 1 87.19 303 VAL B O 1
ATOM 7636 N N . GLY B 1 304 ? -24.328 -34.281 -12.477 1 83.56 304 GLY B N 1
ATOM 7637 C CA . GLY B 1 304 ? -25.609 -34.188 -13.164 1 83.56 304 GLY B CA 1
ATOM 7638 C C . GLY B 1 304 ? -26.734 -33.719 -12.266 1 83.56 304 GLY B C 1
ATOM 7639 O O . GLY B 1 304 ? -27.703 -33.125 -12.734 1 83.56 304 GLY B O 1
ATOM 7640 N N . GLU B 1 305 ? -26.578 -33.969 -11.023 1 84.81 305 GLU B N 1
ATOM 7641 C CA . GLU B 1 305 ? -27.594 -33.562 -10.047 1 84.81 305 GLU B CA 1
ATOM 7642 C C . GLU B 1 305 ? -27.328 -32.156 -9.531 1 84.81 305 GLU B C 1
ATOM 7644 O O . GLU B 1 305 ? -28.141 -31.594 -8.812 1 84.81 305 GLU B O 1
ATOM 7649 N N . THR B 1 306 ? -26.25 -31.703 -9.844 1 84.5 306 THR B N 1
ATOM 7650 C CA . THR B 1 306 ? -25.859 -30.406 -9.32 1 84.5 306 THR B CA 1
ATOM 7651 C C . THR B 1 306 ? -26.078 -29.297 -10.359 1 84.5 306 THR B C 1
ATOM 7653 O O . THR B 1 306 ? -26.547 -28.203 -10.023 1 84.5 306 THR B O 1
ATOM 7656 N N . ALA B 1 307 ? -25.672 -29.562 -11.578 1 81.31 307 ALA B N 1
ATOM 7657 C CA . ALA B 1 307 ? -25.75 -28.531 -12.609 1 81.31 307 ALA B CA 1
ATOM 7658 C C . ALA B 1 307 ? -26.156 -29.125 -13.953 1 81.31 307 ALA B C 1
ATOM 7660 O O . ALA B 1 307 ? -25.969 -30.328 -14.195 1 81.31 307 ALA B O 1
ATOM 7661 N N . GLU B 1 308 ? -26.703 -28.219 -14.797 1 75.44 308 GLU B N 1
ATOM 7662 C CA . GLU B 1 308 ? -27.031 -28.641 -16.156 1 75.44 308 GLU B CA 1
ATOM 7663 C C . GLU B 1 308 ? -25.766 -28.703 -17.016 1 75.44 308 GLU B C 1
ATOM 7665 O O . GLU B 1 308 ? -24.875 -27.859 -16.906 1 75.44 308 GLU B O 1
ATOM 7670 N N . LEU B 1 309 ? -25.531 -29.781 -17.562 1 72.44 309 LEU B N 1
ATOM 7671 C CA . LEU B 1 309 ? -24.391 -29.953 -18.453 1 72.44 309 LEU B CA 1
ATOM 7672 C C . LEU B 1 309 ? -24.844 -29.891 -19.906 1 72.44 309 LEU B C 1
ATOM 7674 O O . LEU B 1 309 ? -25.625 -30.734 -20.359 1 72.44 309 LEU B O 1
ATOM 7678 N N . ALA B 1 310 ? -24.672 -28.703 -20.562 1 64.38 310 ALA B N 1
ATOM 7679 C CA . ALA B 1 310 ? -24.984 -28.609 -21.984 1 64.38 310 ALA B CA 1
ATOM 7680 C C . ALA B 1 310 ? -23.969 -29.391 -22.812 1 64.38 310 ALA B C 1
ATOM 7682 O O . ALA B 1 310 ? -22.766 -29.359 -22.531 1 64.38 310 ALA B O 1
ATOM 7683 N N . ALA B 1 311 ? -24.5 -30.281 -23.562 1 63.44 311 ALA B N 1
ATOM 7684 C CA . ALA B 1 311 ? -23.641 -31.016 -24.484 1 63.44 311 ALA B CA 1
ATOM 7685 C C . ALA B 1 311 ? -23.109 -30.109 -25.578 1 63.44 311 ALA B C 1
ATOM 7687 O O . ALA B 1 311 ? -23.812 -29.219 -26.047 1 63.44 311 ALA B O 1
ATOM 7688 N N . GLY B 1 312 ? -21.688 -30.047 -25.781 1 67.94 312 GLY B N 1
ATOM 7689 C CA . GLY B 1 312 ? -21.094 -29.328 -26.906 1 67.94 312 GLY B CA 1
ATOM 7690 C C . GLY B 1 312 ? -20.25 -28.141 -26.469 1 67.94 312 GLY B C 1
ATOM 7691 O O . GLY B 1 312 ? -20.156 -27.844 -25.281 1 67.94 312 GLY B O 1
ATOM 7692 N N . MET B 1 313 ? -19.562 -27.594 -27.391 1 72.44 313 MET B N 1
ATOM 7693 C CA . MET B 1 313 ? -18.734 -26.406 -27.172 1 72.44 313 MET B CA 1
ATOM 7694 C C . MET B 1 313 ? -19.609 -25.156 -27.062 1 72.44 313 MET B C 1
ATOM 7696 O O . MET B 1 313 ? -20.531 -24.969 -27.859 1 72.44 313 MET B O 1
ATOM 7700 N N . PRO B 1 314 ? -19.422 -24.484 -25.938 1 75.56 314 PRO B N 1
ATOM 7701 C CA . PRO B 1 314 ? -20.219 -23.266 -25.828 1 75.56 314 PRO B CA 1
ATOM 7702 C C . PRO B 1 314 ? -20 -22.312 -27 1 75.56 314 PRO B C 1
ATOM 7704 O O . PRO B 1 314 ? -18.891 -22.188 -27.516 1 75.56 314 PRO B O 1
ATOM 7707 N N . GLY B 1 315 ? -21.047 -21.844 -27.625 1 79.69 315 GLY B N 1
ATOM 7708 C CA . GLY B 1 315 ? -21 -20.953 -28.766 1 79.69 315 GLY B CA 1
ATOM 7709 C C . GLY B 1 315 ? -20.703 -19.516 -28.406 1 79.69 315 GLY B C 1
ATOM 7710 O O . GLY B 1 315 ? -20.438 -19.219 -27.234 1 79.69 315 GLY B O 1
ATOM 7711 N N . TRP B 1 316 ? -20.594 -18.75 -29.422 1 89.25 316 TRP B N 1
ATOM 7712 C CA . TRP B 1 316 ? -20.391 -17.312 -29.266 1 89.25 316 TRP B CA 1
ATOM 7713 C C . TRP B 1 316 ? -21.516 -16.703 -28.422 1 89.25 316 TRP B C 1
ATOM 7715 O O . TRP B 1 316 ? -22.688 -17 -28.625 1 89.25 316 TRP B O 1
ATOM 7725 N N . HIS B 1 317 ? -21.141 -16.062 -27.359 1 89.19 317 HIS B N 1
ATOM 7726 C CA . HIS B 1 317 ? -22.078 -15.422 -26.453 1 89.19 317 HIS B CA 1
ATOM 7727 C C . HIS B 1 317 ? -21.516 -14.141 -25.875 1 89.19 317 HIS B C 1
ATOM 7729 O O . HIS B 1 317 ? -20.594 -14.18 -25.031 1 89.19 317 HIS B O 1
ATOM 7735 N N . PHE B 1 318 ? -21.969 -13.016 -26.453 1 91.62 318 PHE B N 1
ATOM 7736 C CA . PHE B 1 318 ? -21.594 -11.766 -25.797 1 91.62 318 PHE B CA 1
ATOM 7737 C C . PHE B 1 318 ? -22.359 -11.578 -24.5 1 91.62 318 PHE B C 1
ATOM 7739 O O . PHE B 1 318 ? -23.594 -11.719 -24.484 1 91.62 318 PHE B O 1
ATOM 7746 N N . PRO B 1 319 ? -21.641 -11.297 -23.406 1 92.5 319 PRO B N 1
ATOM 7747 C CA . PRO B 1 319 ? -22.328 -11.195 -22.125 1 92.5 319 PRO B CA 1
ATOM 7748 C C . PRO B 1 319 ? -23.531 -10.242 -22.172 1 92.5 319 PRO B C 1
ATOM 7750 O O . PRO B 1 319 ? -23.406 -9.109 -22.625 1 92.5 319 PRO B O 1
ATOM 7753 N N . ASP B 1 320 ? -24.641 -10.727 -21.781 1 90.69 320 ASP B N 1
ATOM 7754 C CA . ASP B 1 320 ? -25.891 -9.984 -21.766 1 90.69 320 ASP B CA 1
ATOM 7755 C C . ASP B 1 320 ? -26.141 -9.32 -20.422 1 90.69 320 ASP B C 1
ATOM 7757 O O . ASP B 1 320 ? -26.812 -9.883 -19.562 1 90.69 320 ASP B O 1
ATOM 7761 N N . LEU B 1 321 ? -25.719 -8.109 -20.297 1 92.44 321 LEU B N 1
ATOM 7762 C CA . LEU B 1 321 ? -25.828 -7.402 -19.016 1 92.44 321 LEU B CA 1
ATOM 7763 C C . LEU B 1 321 ? -27.203 -6.754 -18.875 1 92.44 321 LEU B C 1
ATOM 7765 O O . LEU B 1 321 ? -27.812 -6.348 -19.859 1 92.44 321 LEU B O 1
ATOM 7769 N N . PRO B 1 322 ? -27.641 -6.73 -17.719 1 91.69 322 PRO B N 1
ATOM 7770 C CA . PRO B 1 322 ? -28.906 -6.027 -17.484 1 91.69 322 PRO B CA 1
ATOM 7771 C C . PRO B 1 322 ? -28.812 -4.531 -17.766 1 91.69 322 PRO B C 1
ATOM 7773 O O . PRO B 1 322 ? -27.719 -4.016 -18.031 1 91.69 322 PRO B O 1
ATOM 7776 N N . ALA B 1 323 ? -29.844 -3.812 -17.656 1 88.69 323 ALA B N 1
ATOM 7777 C CA . ALA B 1 323 ? -29.953 -2.398 -18.016 1 88.69 323 ALA B CA 1
ATOM 7778 C C . ALA B 1 323 ? -29.047 -1.546 -17.125 1 88.69 323 ALA B C 1
ATOM 7780 O O . ALA B 1 323 ? -28.438 -0.58 -17.594 1 88.69 323 ALA B O 1
ATOM 7781 N N . SER B 1 324 ? -28.969 -1.98 -15.82 1 90.19 324 SER B N 1
ATOM 7782 C CA . SER B 1 324 ? -28.109 -1.261 -14.898 1 90.19 324 SER B CA 1
ATOM 7783 C C . SER B 1 324 ? -27.047 -2.182 -14.297 1 90.19 324 SER B C 1
ATOM 7785 O O . SER B 1 324 ? -27.172 -2.607 -13.148 1 90.19 324 SER B O 1
ATOM 7787 N N . PRO B 1 325 ? -26.125 -2.438 -15.141 1 91.38 325 PRO B N 1
ATOM 7788 C CA . PRO B 1 325 ? -25.109 -3.365 -14.648 1 91.38 325 PRO B CA 1
ATOM 7789 C C . PRO B 1 325 ? -24.25 -2.762 -13.539 1 91.38 325 PRO B C 1
ATOM 7791 O O . PRO B 1 325 ? -24.141 -1.538 -13.422 1 91.38 325 PRO B O 1
ATOM 7794 N N . ALA B 1 326 ? -23.766 -3.582 -12.68 1 93.5 326 ALA B N 1
ATOM 7795 C CA . ALA B 1 326 ? -22.891 -3.162 -11.594 1 93.5 326 ALA B CA 1
ATOM 7796 C C . ALA B 1 326 ? -21.453 -2.982 -12.094 1 93.5 326 ALA B C 1
ATOM 7798 O O . ALA B 1 326 ? -20.547 -3.721 -11.688 1 93.5 326 ALA B O 1
ATOM 7799 N N . TRP B 1 327 ? -21.188 -1.937 -12.82 1 92.5 327 TRP B N 1
ATOM 7800 C CA . TRP B 1 327 ? -19.891 -1.705 -13.469 1 92.5 327 TRP B CA 1
ATOM 7801 C C . TRP B 1 327 ? -18.781 -1.561 -12.438 1 92.5 327 TRP B C 1
ATOM 7803 O O . TRP B 1 327 ? -17.641 -1.955 -12.688 1 92.5 327 TRP B O 1
ATOM 7813 N N . GLY B 1 328 ? -19.109 -0.964 -11.305 1 90.5 328 GLY B N 1
ATOM 7814 C CA . GLY B 1 328 ? -18.109 -0.855 -10.25 1 90.5 328 GLY B CA 1
ATOM 7815 C C . GLY B 1 328 ? -17.594 -2.199 -9.781 1 90.5 328 GLY B C 1
ATOM 7816 O O . GLY B 1 328 ? -16.375 -2.391 -9.641 1 90.5 328 GLY B O 1
ATOM 7817 N N . THR B 1 329 ? -18.484 -3.041 -9.609 1 91.25 329 THR B N 1
ATOM 7818 C CA . THR B 1 329 ? -18.125 -4.379 -9.164 1 91.25 329 THR B CA 1
ATOM 7819 C C . THR B 1 329 ? -17.375 -5.141 -10.266 1 91.25 329 THR B C 1
ATOM 7821 O O . THR B 1 329 ? -16.391 -5.82 -10 1 91.25 329 THR B O 1
ATOM 7824 N N . ILE B 1 330 ? -17.828 -4.957 -11.469 1 94.44 330 ILE B N 1
ATOM 7825 C CA . ILE B 1 330 ? -17.234 -5.645 -12.609 1 94.44 330 ILE B CA 1
ATOM 7826 C C . ILE B 1 330 ? -15.781 -5.215 -12.766 1 94.44 330 ILE B C 1
ATOM 7828 O O . ILE B 1 330 ? -14.883 -6.055 -12.891 1 94.44 330 ILE B O 1
ATOM 7832 N N . TRP B 1 331 ? -15.547 -3.973 -12.656 1 93.56 331 TRP B N 1
ATOM 7833 C CA . TRP B 1 331 ? -14.203 -3.451 -12.859 1 93.56 331 TRP B CA 1
ATOM 7834 C C . TRP B 1 331 ? -13.281 -3.869 -11.711 1 93.56 331 TRP B C 1
ATOM 7836 O O . TRP B 1 331 ? -12.117 -4.207 -11.938 1 93.56 331 TRP B O 1
ATOM 7846 N N . ALA B 1 332 ? -13.773 -3.836 -10.555 1 90.44 332 ALA B N 1
ATOM 7847 C CA . ALA B 1 332 ? -12.969 -4.191 -9.391 1 90.44 332 ALA B CA 1
ATOM 7848 C C . ALA B 1 332 ? -12.547 -5.656 -9.438 1 90.44 332 ALA B C 1
ATOM 7850 O O . ALA B 1 332 ? -11.383 -5.977 -9.195 1 90.44 332 ALA B O 1
ATOM 7851 N N . TYR B 1 333 ? -13.477 -6.508 -9.758 1 94.38 333 TYR B N 1
ATOM 7852 C CA . TYR B 1 333 ? -13.164 -7.93 -9.797 1 94.38 333 TYR B CA 1
ATOM 7853 C C . TYR B 1 333 ? -12.336 -8.273 -11.031 1 94.38 333 TYR B C 1
ATOM 7855 O O . TYR B 1 333 ? -11.484 -9.164 -10.992 1 94.38 333 TYR B O 1
ATOM 7863 N N . ALA B 1 334 ? -12.578 -7.543 -12.148 1 96.31 334 ALA B N 1
ATOM 7864 C CA . ALA B 1 334 ? -11.758 -7.762 -13.336 1 96.31 334 ALA B CA 1
ATOM 7865 C C . ALA B 1 334 ? -10.297 -7.414 -13.062 1 96.31 334 ALA B C 1
ATOM 7867 O O . ALA B 1 334 ? -9.391 -8.148 -13.469 1 96.31 334 ALA B O 1
ATOM 7868 N N . ALA B 1 335 ? -10.102 -6.371 -12.398 1 92.5 335 ALA B N 1
ATOM 7869 C CA . ALA B 1 335 ? -8.742 -5.961 -12.055 1 92.5 335 ALA B CA 1
ATOM 7870 C C . ALA B 1 335 ? -8.086 -6.969 -11.109 1 92.5 335 ALA B C 1
ATOM 7872 O O . ALA B 1 335 ? -6.914 -7.309 -11.273 1 92.5 335 ALA B O 1
ATOM 7873 N N . SER B 1 336 ? -8.859 -7.379 -10.156 1 93 336 SER B N 1
ATOM 7874 C CA . SER B 1 336 ? -8.359 -8.367 -9.203 1 93 336 SER B CA 1
ATOM 7875 C C . SER B 1 336 ? -7.969 -9.664 -9.898 1 93 336 SER B C 1
ATOM 7877 O O . SER B 1 336 ? -6.883 -10.195 -9.664 1 93 336 SER B O 1
ATOM 7879 N N . LEU B 1 337 ? -8.82 -10.109 -10.727 1 95.81 337 LEU B N 1
ATOM 7880 C CA . LEU B 1 337 ? -8.602 -11.375 -11.422 1 95.81 337 LEU B CA 1
ATOM 7881 C C . LEU B 1 337 ? -7.457 -11.25 -12.422 1 95.81 337 LEU B C 1
ATOM 7883 O O . LEU B 1 337 ? -6.688 -12.203 -12.609 1 95.81 337 LEU B O 1
ATOM 7887 N N . ALA B 1 338 ? -7.348 -10.125 -13.055 1 94.62 338 ALA B N 1
ATOM 7888 C CA . ALA B 1 338 ? -6.227 -9.891 -13.961 1 94.62 338 ALA B CA 1
ATOM 7889 C C . ALA B 1 338 ? -4.898 -9.938 -13.211 1 94.62 338 ALA B C 1
ATOM 7891 O O . ALA B 1 338 ? -3.91 -10.477 -13.727 1 94.62 338 ALA B O 1
ATOM 7892 N N . LEU B 1 339 ? -4.914 -9.391 -12.062 1 91.62 339 LEU B N 1
ATOM 7893 C CA . LEU B 1 339 ? -3.705 -9.414 -11.25 1 91.62 339 LEU B CA 1
ATOM 7894 C C . LEU B 1 339 ? -3.34 -10.836 -10.852 1 91.62 339 LEU B C 1
ATOM 7896 O O . LEU B 1 339 ? -2.182 -11.242 -10.961 1 91.62 339 LEU B O 1
ATOM 7900 N N . ILE B 1 340 ? -4.285 -11.609 -10.422 1 93.31 340 ILE B N 1
ATOM 7901 C CA . ILE B 1 340 ? -4.062 -12.984 -10 1 93.31 340 ILE B CA 1
ATOM 7902 C C . ILE B 1 340 ? -3.572 -13.812 -11.18 1 93.31 340 ILE B C 1
ATOM 7904 O O . ILE B 1 340 ? -2.607 -14.57 -11.055 1 93.31 340 ILE B O 1
ATOM 7908 N N . GLY B 1 341 ? -4.27 -13.609 -12.25 1 93.88 341 GLY B N 1
ATOM 7909 C CA . GLY B 1 341 ? -3.852 -14.32 -13.445 1 93.88 341 GLY B CA 1
ATOM 7910 C C . GLY B 1 341 ? -2.455 -13.945 -13.906 1 93.88 341 GLY B C 1
ATOM 7911 O O . GLY B 1 341 ? -1.694 -14.797 -14.359 1 93.88 341 GLY B O 1
ATOM 7912 N N . GLY B 1 342 ? -2.119 -12.688 -13.828 1 91.06 342 GLY B N 1
ATOM 7913 C CA . GLY B 1 342 ? -0.779 -12.234 -14.164 1 91.06 342 GLY B CA 1
ATOM 7914 C C . GLY B 1 342 ? 0.293 -12.82 -13.266 1 91.06 342 GLY B C 1
ATOM 7915 O O . GLY B 1 342 ? 1.347 -13.25 -13.734 1 91.06 342 GLY B O 1
ATOM 7916 N N . VAL B 1 343 ? -0.029 -12.883 -12.016 1 89.5 343 VAL B N 1
ATOM 7917 C CA . VAL B 1 343 ? 0.91 -13.422 -11.039 1 89.5 343 VAL B CA 1
ATOM 7918 C C . VAL B 1 343 ? 1.182 -14.891 -11.344 1 89.5 343 VAL B C 1
ATOM 7920 O O . VAL B 1 343 ? 2.338 -15.32 -11.398 1 89.5 343 VAL B O 1
ATOM 7923 N N . GLU B 1 344 ? 0.148 -15.602 -11.578 1 92.25 344 GLU B N 1
ATOM 7924 C CA . GLU B 1 344 ? 0.285 -17.016 -11.891 1 92.25 344 GLU B CA 1
ATOM 7925 C C . GLU B 1 344 ? 1.062 -17.234 -13.188 1 92.25 344 GLU B C 1
ATOM 7927 O O . GLU B 1 344 ? 1.899 -18.125 -13.273 1 92.25 344 GLU B O 1
ATOM 7932 N N . THR B 1 345 ? 0.793 -16.406 -14.117 1 93.5 345 THR B N 1
ATOM 7933 C CA . THR B 1 345 ? 1.42 -16.547 -15.43 1 93.5 345 THR B CA 1
ATOM 7934 C C . THR B 1 345 ? 2.914 -16.234 -15.344 1 93.5 345 THR B C 1
ATOM 7936 O O . THR B 1 345 ? 3.736 -17.016 -15.852 1 93.5 345 THR B O 1
ATOM 7939 N N . VAL B 1 346 ? 3.301 -15.211 -14.719 1 88.25 346 VAL B N 1
ATOM 7940 C CA . VAL B 1 346 ? 4.699 -14.805 -14.641 1 88.25 346 VAL B CA 1
ATOM 7941 C C . VAL B 1 346 ? 5.469 -15.781 -13.75 1 88.25 346 VAL B C 1
ATOM 7943 O O . VAL B 1 346 ? 6.613 -16.125 -14.047 1 88.25 346 VAL B O 1
ATOM 7946 N N . MET B 1 347 ? 4.863 -16.188 -12.711 1 85.25 347 MET B N 1
ATOM 7947 C CA . MET B 1 347 ? 5.5 -17.172 -11.836 1 85.25 347 MET B CA 1
ATOM 7948 C C . MET B 1 347 ? 5.762 -18.484 -12.578 1 85.25 347 MET B C 1
ATOM 7950 O O . MET B 1 347 ? 6.816 -19.094 -12.414 1 85.25 347 MET B O 1
ATOM 7954 N N . THR B 1 348 ? 4.785 -18.875 -13.305 1 91.38 348 THR B N 1
ATOM 7955 C CA . THR B 1 348 ? 4.945 -20.094 -14.094 1 91.38 348 THR B CA 1
ATOM 7956 C C . THR B 1 348 ? 6.062 -19.922 -15.117 1 91.38 348 THR B C 1
ATOM 7958 O O . THR B 1 348 ? 6.852 -20.844 -15.344 1 91.38 348 THR B O 1
ATOM 7961 N N . HIS B 1 349 ? 6.07 -18.781 -15.68 1 89.62 349 HIS B N 1
ATOM 7962 C CA . HIS B 1 349 ? 7.133 -18.469 -16.625 1 89.62 349 HIS B CA 1
ATOM 7963 C C . HIS B 1 349 ? 8.508 -18.594 -15.977 1 89.62 349 HIS B C 1
ATOM 7965 O O . HIS B 1 349 ? 9.43 -19.156 -16.578 1 89.62 349 HIS B O 1
ATOM 7971 N N . GLU B 1 350 ? 8.68 -18.141 -14.844 1 83.31 350 GLU B N 1
ATOM 7972 C CA . GLU B 1 350 ? 9.953 -18.172 -14.133 1 83.31 350 GLU B CA 1
ATOM 7973 C C . GLU B 1 350 ? 10.336 -19.594 -13.758 1 83.31 350 GLU B C 1
ATOM 7975 O O . GLU B 1 350 ? 11.516 -19.969 -13.797 1 83.31 350 GLU B O 1
ATOM 7980 N N . VAL B 1 351 ? 9.367 -20.359 -13.43 1 84.75 351 VAL B N 1
ATOM 7981 C CA . VAL B 1 351 ? 9.617 -21.75 -13.078 1 84.75 351 VAL B CA 1
ATOM 7982 C C . VAL B 1 351 ? 10.133 -22.516 -14.305 1 84.75 351 VAL B C 1
ATOM 7984 O O . VAL B 1 351 ? 11.055 -23.328 -14.195 1 84.75 351 VAL B O 1
ATOM 7987 N N . VAL B 1 352 ? 9.5 -22.25 -15.414 1 89.5 352 VAL B N 1
ATOM 7988 C CA . VAL B 1 352 ? 9.938 -22.906 -16.641 1 89.5 352 VAL B CA 1
ATOM 7989 C C . VAL B 1 352 ? 11.367 -22.484 -16.969 1 89.5 352 VAL B C 1
ATOM 7991 O O . VAL B 1 352 ? 12.195 -23.312 -17.375 1 89.5 352 VAL B O 1
ATOM 7994 N N . ASN B 1 353 ? 11.656 -21.234 -16.781 1 82.62 353 ASN B N 1
ATOM 7995 C CA . ASN B 1 353 ? 13.008 -20.734 -17.031 1 82.62 353 ASN B CA 1
ATOM 7996 C C . ASN B 1 353 ? 14.031 -21.469 -16.156 1 82.62 353 ASN B C 1
ATOM 7998 O O . ASN B 1 353 ? 15.125 -21.781 -16.609 1 82.62 353 ASN B O 1
ATOM 8002 N N . SER B 1 354 ? 13.672 -21.656 -14.984 1 79.88 354 SER B N 1
ATOM 8003 C CA . SER B 1 354 ? 14.562 -22.328 -14.047 1 79.88 354 SER B CA 1
ATOM 8004 C C . SER B 1 354 ? 14.734 -23.797 -14.414 1 79.88 354 SER B C 1
ATOM 8006 O O . SER B 1 354 ? 15.836 -24.344 -14.32 1 79.88 354 SER B O 1
ATOM 8008 N N . LEU B 1 355 ? 13.703 -24.406 -14.859 1 81.56 355 LEU B N 1
ATOM 8009 C CA . LEU B 1 355 ? 13.727 -25.828 -15.18 1 81.56 355 LEU B CA 1
ATOM 8010 C C . LEU B 1 355 ? 14.516 -26.094 -16.453 1 81.56 355 LEU B C 1
ATOM 8012 O O . LEU B 1 355 ? 15.242 -27.078 -16.562 1 81.56 355 LEU B O 1
ATOM 8016 N N . VAL B 1 356 ? 14.367 -25.203 -17.328 1 80.94 356 VAL B N 1
ATOM 8017 C CA . VAL B 1 356 ? 15.023 -25.391 -18.625 1 80.94 356 VAL B CA 1
ATOM 8018 C C . VAL B 1 356 ? 16.359 -24.656 -18.641 1 80.94 356 VAL B C 1
ATOM 8020 O O . VAL B 1 356 ? 17.125 -24.766 -19.609 1 80.94 356 VAL B O 1
ATOM 8023 N N . LYS B 1 357 ? 16.703 -23.906 -17.609 1 77.25 357 LYS B N 1
ATOM 8024 C CA . LYS B 1 357 ? 17.953 -23.188 -17.406 1 77.25 357 LYS B CA 1
ATOM 8025 C C . LYS B 1 357 ? 18.125 -22.078 -18.453 1 77.25 357 LYS B C 1
ATOM 8027 O O . LYS B 1 357 ? 19.188 -21.922 -19.047 1 77.25 357 LYS B O 1
ATOM 8032 N N . ASP B 1 358 ? 16.969 -21.484 -18.75 1 73.44 358 ASP B N 1
ATOM 8033 C CA . ASP B 1 358 ? 16.953 -20.328 -19.625 1 73.44 358 ASP B CA 1
ATOM 8034 C C . ASP B 1 358 ? 17 -19.016 -18.828 1 73.44 358 ASP B C 1
ATOM 8036 O O . ASP B 1 358 ? 16.375 -18.922 -17.766 1 73.44 358 ASP B O 1
ATOM 8040 N N . PRO B 1 359 ? 17.812 -18.094 -19.25 1 67.31 359 PRO B N 1
ATOM 8041 C CA . PRO B 1 359 ? 17.781 -16.797 -18.562 1 67.31 359 PRO B CA 1
ATOM 8042 C C . PRO B 1 359 ? 16.406 -16.125 -18.672 1 67.31 359 PRO B C 1
ATOM 8044 O O . PRO B 1 359 ? 15.68 -16.344 -19.641 1 67.31 359 PRO B O 1
ATOM 8047 N N . PRO B 1 360 ? 16.094 -15.352 -17.672 1 70.56 360 PRO B N 1
ATOM 8048 C CA . PRO B 1 360 ? 14.812 -14.641 -17.703 1 70.56 360 PRO B CA 1
ATOM 8049 C C . PRO B 1 360 ? 14.719 -13.633 -18.844 1 70.56 360 PRO B C 1
ATOM 8051 O O . PRO B 1 360 ? 15.711 -12.992 -19.188 1 70.56 360 PRO B O 1
ATOM 8054 N N . SER B 1 361 ? 13.57 -13.664 -19.516 1 72.19 361 SER B N 1
ATOM 8055 C CA . SER B 1 361 ? 13.305 -12.719 -20.594 1 72.19 361 SER B CA 1
ATOM 8056 C C . SER B 1 361 ? 12.008 -11.953 -20.359 1 72.19 361 SER B C 1
ATOM 8058 O O . SER B 1 361 ? 10.938 -12.555 -20.266 1 72.19 361 SER B O 1
ATOM 8060 N N . SER B 1 362 ? 12.141 -10.648 -20.266 1 73.19 362 SER B N 1
ATOM 8061 C CA . SER B 1 362 ? 10.961 -9.82 -20.047 1 73.19 362 SER B CA 1
ATOM 8062 C C . SER B 1 362 ? 10.047 -9.836 -21.266 1 73.19 362 SER B C 1
ATOM 8064 O O . SER B 1 362 ? 8.82 -9.719 -21.141 1 73.19 362 SER B O 1
ATOM 8066 N N . PHE B 1 363 ? 10.711 -10.023 -22.359 1 75.06 363 PHE B N 1
ATOM 8067 C CA . PHE B 1 363 ? 9.93 -10.047 -23.594 1 75.06 363 PHE B CA 1
ATOM 8068 C C . PHE B 1 363 ? 9.016 -11.266 -23.625 1 75.06 363 PHE B C 1
ATOM 8070 O O . PHE B 1 363 ? 7.828 -11.148 -23.938 1 75.06 363 PHE B O 1
ATOM 8077 N N . LYS B 1 364 ? 9.562 -12.375 -23.359 1 82.31 364 LYS B N 1
ATOM 8078 C CA . LYS B 1 364 ? 8.781 -13.602 -23.375 1 82.31 364 LYS B CA 1
ATOM 8079 C C . LYS B 1 364 ? 7.688 -13.57 -22.297 1 82.31 364 LYS B C 1
ATOM 8081 O O . LYS B 1 364 ? 6.582 -14.07 -22.516 1 82.31 364 LYS B O 1
ATOM 8086 N N . ALA B 1 365 ? 8.023 -13.008 -21.25 1 84.75 365 ALA B N 1
ATOM 8087 C CA . ALA B 1 365 ? 7.039 -12.906 -20.172 1 84.75 365 ALA B CA 1
ATOM 8088 C C . ALA B 1 365 ? 5.883 -11.992 -20.578 1 84.75 365 ALA B C 1
ATOM 8090 O O . ALA B 1 365 ? 4.719 -12.297 -20.297 1 84.75 365 ALA B O 1
ATOM 8091 N N . ASN B 1 366 ? 6.215 -1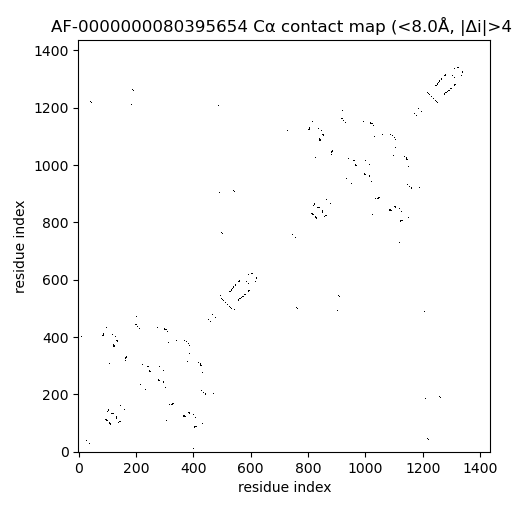0.891 -21.234 1 83.88 366 ASN B N 1
ATOM 8092 C CA . ASN B 1 366 ? 5.184 -9.961 -21.672 1 83.88 366 ASN B CA 1
ATOM 8093 C C . ASN B 1 366 ? 4.305 -10.586 -22.75 1 83.88 366 ASN B C 1
ATOM 8095 O O . ASN B 1 366 ? 3.088 -10.375 -22.766 1 83.88 366 ASN B O 1
ATOM 8099 N N . GLN B 1 367 ? 4.941 -11.258 -23.625 1 84.81 367 GLN B N 1
ATOM 8100 C CA . GLN B 1 367 ? 4.18 -11.938 -24.672 1 84.81 367 GLN B CA 1
ATOM 8101 C C . GLN B 1 367 ? 3.219 -12.961 -24.078 1 84.81 367 GLN B C 1
ATOM 8103 O O . GLN B 1 367 ? 2.078 -13.086 -24.516 1 84.81 367 GLN B O 1
ATOM 8108 N N . GLU B 1 368 ? 3.732 -13.688 -23.188 1 89.56 368 GLU B N 1
ATOM 8109 C CA . GLU B 1 368 ? 2.887 -14.672 -22.516 1 89.56 368 GLU B CA 1
ATOM 8110 C C . GLU B 1 368 ? 1.676 -14.008 -21.875 1 89.56 368 GLU B C 1
ATOM 8112 O O . GLU B 1 368 ? 0.56 -14.531 -21.953 1 89.56 368 GLU B O 1
ATOM 8117 N N . CYS B 1 369 ? 1.863 -12.883 -21.266 1 89.62 369 CYS B N 1
ATOM 8118 C CA . CYS B 1 369 ? 0.775 -12.172 -20.594 1 89.62 369 CYS B CA 1
ATOM 8119 C C . CYS B 1 369 ? -0.237 -11.656 -21.609 1 89.62 369 CYS B C 1
ATOM 8121 O O . CYS B 1 369 ? -1.444 -11.703 -21.375 1 89.62 369 CYS B O 1
ATOM 8123 N N . VAL B 1 370 ? 0.23 -11.164 -22.688 1 89.94 370 VAL B N 1
ATOM 8124 C CA . VAL B 1 370 ? -0.651 -10.633 -23.734 1 89.94 370 VAL B CA 1
ATOM 8125 C C . VAL B 1 370 ? -1.517 -11.758 -24.297 1 89.94 370 VAL B C 1
ATOM 8127 O O . VAL B 1 370 ? -2.727 -11.594 -24.469 1 89.94 370 VAL B O 1
ATOM 8130 N N . VAL B 1 371 ? -0.893 -12.852 -24.562 1 92.19 371 VAL B N 1
ATOM 8131 C CA . VAL B 1 371 ? -1.629 -13.961 -25.172 1 92.19 371 VAL B CA 1
ATOM 8132 C C . VAL B 1 371 ? -2.598 -14.547 -24.141 1 92.19 371 VAL B C 1
ATOM 8134 O O . VAL B 1 371 ? -3.691 -14.992 -24.5 1 92.19 371 VAL B O 1
ATOM 8137 N N . GLN B 1 372 ? -2.209 -14.617 -22.875 1 94.94 372 GLN B N 1
ATOM 8138 C CA . GLN B 1 372 ? -3.15 -15 -21.828 1 94.94 372 GLN B CA 1
ATOM 8139 C C . GLN B 1 372 ? -4.375 -14.094 -21.828 1 94.94 372 GLN B C 1
ATOM 8141 O O . GLN B 1 372 ? -5.5 -14.555 -21.625 1 94.94 372 GLN B O 1
ATOM 8146 N N . GLY B 1 373 ? -4.094 -12.797 -22.031 1 94.56 373 GLY B N 1
ATOM 8147 C CA . GLY B 1 373 ? -5.191 -11.852 -22.125 1 94.56 373 GLY B CA 1
ATOM 8148 C C . GLY B 1 373 ? -6.105 -12.102 -23.297 1 94.56 373 GLY B C 1
ATOM 8149 O O . GLY B 1 373 ? -7.328 -12.078 -23.172 1 94.56 373 GLY B O 1
ATOM 8150 N N . ILE B 1 374 ? -5.535 -12.367 -24.422 1 93.75 374 ILE B N 1
ATOM 8151 C CA . ILE B 1 374 ? -6.312 -12.672 -25.625 1 93.75 374 ILE B CA 1
ATOM 8152 C C . ILE B 1 374 ? -7.133 -13.938 -25.391 1 93.75 374 ILE B C 1
ATOM 8154 O O . ILE B 1 374 ? -8.305 -14.008 -25.766 1 93.75 374 ILE B O 1
ATOM 8158 N N . ALA B 1 375 ? -6.508 -14.914 -24.828 1 96 375 ALA B N 1
ATOM 8159 C CA . ALA B 1 375 ? -7.203 -16.156 -24.547 1 96 375 ALA B CA 1
ATOM 8160 C C . ALA B 1 375 ? -8.391 -15.93 -23.609 1 96 375 ALA B C 1
ATOM 8162 O O . ALA B 1 375 ? -9.461 -16.516 -23.797 1 96 375 ALA B O 1
ATOM 8163 N N . ASN B 1 376 ? -8.211 -15.133 -22.609 1 97.19 376 ASN B N 1
ATOM 8164 C CA . ASN B 1 376 ? -9.305 -14.836 -21.703 1 97.19 376 ASN B CA 1
ATOM 8165 C C . ASN B 1 376 ? -10.406 -14.031 -22.391 1 97.19 376 ASN B C 1
ATOM 8167 O O . ASN B 1 376 ? -11.586 -14.18 -22.062 1 97.19 376 ASN B O 1
ATOM 8171 N N . LEU B 1 377 ? -9.992 -13.148 -23.281 1 95.56 377 LEU B N 1
ATOM 8172 C CA . LEU B 1 377 ? -10.992 -12.438 -24.078 1 95.56 377 LEU B CA 1
ATOM 8173 C C . LEU B 1 377 ? -11.883 -13.414 -24.828 1 95.56 377 LEU B C 1
ATOM 8175 O O . LEU B 1 377 ? -13.109 -13.281 -24.812 1 95.56 377 LEU B O 1
ATOM 8179 N N . PHE B 1 378 ? -11.266 -14.398 -25.406 1 94.12 378 PHE B N 1
ATOM 8180 C CA . PHE B 1 378 ? -12.008 -15.414 -26.141 1 94.12 378 PHE B CA 1
ATOM 8181 C C . PHE B 1 378 ? -12.859 -16.25 -25.188 1 94.12 378 PHE B C 1
ATOM 8183 O O . PHE B 1 378 ? -14.016 -16.562 -25.5 1 94.12 378 PHE B O 1
ATOM 8190 N N . THR B 1 379 ? -12.266 -16.656 -24.109 1 94.94 379 THR B N 1
ATOM 8191 C CA . THR B 1 379 ? -12.984 -17.484 -23.141 1 94.94 379 THR B CA 1
ATOM 8192 C C . THR B 1 379 ? -14.234 -16.766 -22.641 1 94.94 379 THR B C 1
ATOM 8194 O O . THR B 1 379 ? -15.289 -17.391 -22.5 1 94.94 379 THR B O 1
ATOM 8197 N N . GLY B 1 380 ? -14.094 -15.469 -22.391 1 94.44 380 GLY B N 1
ATOM 8198 C CA . GLY B 1 380 ? -15.242 -14.703 -21.922 1 94.44 380 GLY B CA 1
ATOM 8199 C C . GLY B 1 380 ? -16.328 -14.578 -22.969 1 94.44 380 GLY B C 1
ATOM 8200 O O . GLY B 1 380 ? -17.516 -14.539 -22.625 1 94.44 380 GLY B O 1
ATOM 8201 N N . LEU B 1 381 ? -15.938 -14.594 -24.219 1 95.25 381 LEU B N 1
ATOM 8202 C CA . LEU B 1 381 ? -16.891 -14.422 -25.312 1 95.25 381 LEU B CA 1
ATOM 8203 C C . LEU B 1 381 ? -17.469 -15.766 -25.734 1 95.25 381 LEU B C 1
ATOM 8205 O O . LEU B 1 381 ? -18.469 -15.812 -26.453 1 95.25 381 LEU B O 1
ATOM 8209 N N . PHE B 1 382 ? -16.875 -16.859 -25.312 1 93.38 382 PHE B N 1
ATOM 8210 C CA . PHE B 1 382 ? -17.344 -18.188 -25.688 1 93.38 382 PHE B CA 1
ATOM 8211 C C . PHE B 1 382 ? -17.719 -18.984 -24.438 1 93.38 382 PHE B C 1
ATOM 8213 O O . PHE B 1 382 ? -17.516 -20.203 -24.391 1 93.38 382 PHE B O 1
ATOM 8220 N N . GLN B 1 383 ? -18.078 -18.312 -23.422 1 90.94 383 GLN B N 1
ATOM 8221 C CA . GLN B 1 383 ? -18.688 -18.859 -22.219 1 90.94 383 GLN B CA 1
ATOM 8222 C C . GLN B 1 383 ? -17.719 -19.766 -21.469 1 90.94 383 GLN B C 1
ATOM 8224 O O . GLN B 1 383 ? -18.047 -20.891 -21.125 1 90.94 383 GLN B O 1
ATOM 8229 N N . GLY B 1 384 ? -16.609 -19.344 -21.297 1 92.94 384 GLY B N 1
ATOM 8230 C CA . GLY B 1 384 ? -15.617 -19.938 -20.406 1 92.94 384 GLY B CA 1
ATOM 8231 C C . GLY B 1 384 ? -15.383 -19.125 -19.156 1 92.94 384 GLY B C 1
ATOM 8232 O O . GLY B 1 384 ? -15.734 -17.938 -19.094 1 92.94 384 GLY B O 1
ATOM 8233 N N . MET B 1 385 ? -14.906 -19.703 -18.141 1 93.38 385 MET B N 1
ATOM 8234 C CA . MET B 1 385 ? -14.742 -19.016 -16.859 1 93.38 385 MET B CA 1
ATOM 8235 C C . MET B 1 385 ? -13.422 -18.234 -16.828 1 93.38 385 MET B C 1
ATOM 8237 O O . MET B 1 385 ? -13.188 -17.453 -15.914 1 93.38 385 MET B O 1
ATOM 8241 N N . GLY B 1 386 ? -12.594 -18.422 -17.844 1 94.5 386 GLY B N 1
ATOM 8242 C CA . GLY B 1 386 ? -11.281 -17.797 -17.797 1 94.5 386 GLY B CA 1
ATOM 8243 C C . GLY B 1 386 ? -10.234 -18.641 -17.109 1 94.5 386 GLY B C 1
ATOM 8244 O O . GLY B 1 386 ? -10.516 -19.781 -16.703 1 94.5 386 GLY B O 1
ATOM 8245 N N . GLY B 1 387 ? -9.008 -18.078 -17.031 1 96.62 387 GLY B N 1
ATOM 8246 C CA . GLY B 1 387 ? -7.926 -18.828 -16.422 1 96.62 387 GLY B CA 1
ATOM 8247 C C . GLY B 1 387 ? -6.574 -18.172 -16.578 1 96.62 387 GLY B C 1
ATOM 8248 O O . GLY B 1 387 ? -6.492 -16.953 -16.812 1 96.62 387 GLY B O 1
ATOM 8249 N N . SER B 1 388 ? -5.582 -18.922 -16.281 1 96.38 388 SER B N 1
ATOM 8250 C CA . SER B 1 388 ? -4.195 -18.484 -16.359 1 96.38 388 SER B CA 1
ATOM 8251 C C . SER B 1 388 ? -3.248 -19.656 -16.531 1 96.38 388 SER B C 1
ATOM 8253 O O . SER B 1 388 ? -3.691 -20.797 -16.75 1 96.38 388 SER B O 1
ATOM 8255 N N . ALA B 1 389 ? -1.982 -19.312 -16.562 1 96.06 389 ALA B N 1
ATOM 8256 C CA . ALA B 1 389 ? -0.99 -20.391 -16.578 1 96.06 389 ALA B CA 1
ATOM 8257 C C . ALA B 1 389 ? -1.004 -21.172 -15.273 1 96.06 389 ALA B C 1
ATOM 8259 O O . ALA B 1 389 ? -1.292 -20.625 -14.211 1 96.06 389 ALA B O 1
ATOM 8260 N N . LEU B 1 390 ? -0.744 -22.469 -15.438 1 95.25 390 LEU B N 1
ATOM 8261 C CA . LEU B 1 390 ? -0.794 -23.391 -14.305 1 95.25 390 LEU B CA 1
ATOM 8262 C C . LEU B 1 390 ? 0.598 -23.922 -13.969 1 95.25 390 LEU B C 1
ATOM 8264 O O . LEU B 1 390 ? 1.21 -24.625 -14.766 1 95.25 390 LEU B O 1
ATOM 8268 N N . VAL B 1 391 ? 1.081 -23.641 -12.828 1 89.81 391 VAL B N 1
ATOM 8269 C CA . VAL B 1 391 ? 2.439 -23.984 -12.414 1 89.81 391 VAL B CA 1
ATOM 8270 C C . VAL B 1 391 ? 2.592 -25.5 -12.344 1 89.81 391 VAL B C 1
ATOM 8272 O O . VAL B 1 391 ? 3.523 -26.062 -12.922 1 89.81 391 VAL B O 1
ATOM 8275 N N . GLY B 1 392 ? 1.675 -26.203 -11.656 1 86.56 392 GLY B N 1
ATOM 8276 C CA . GLY B 1 392 ? 1.771 -27.641 -11.469 1 86.56 392 GLY B CA 1
ATOM 8277 C C . GLY B 1 392 ? 1.78 -28.406 -12.766 1 86.56 392 GLY B C 1
ATOM 8278 O O . GLY B 1 392 ? 2.672 -29.234 -13 1 86.56 392 GLY B O 1
ATOM 8279 N N . GLU B 1 393 ? 0.844 -28.125 -13.594 1 91.38 393 GLU B N 1
ATOM 8280 C CA . GLU B 1 393 ? 0.73 -28.828 -14.867 1 91.38 393 GLU B CA 1
ATOM 8281 C C . GLU B 1 393 ? 1.922 -28.516 -15.773 1 91.38 393 GLU B C 1
ATOM 8283 O O . GLU B 1 393 ? 2.377 -29.391 -16.516 1 91.38 393 GLU B O 1
ATOM 8288 N N . THR B 1 394 ? 2.414 -27.297 -15.711 1 94.38 394 THR B N 1
ATOM 8289 C CA . THR B 1 394 ? 3.562 -26.906 -16.516 1 94.38 394 THR B CA 1
ATOM 8290 C C . THR B 1 394 ? 4.812 -27.672 -16.094 1 94.38 394 THR B C 1
ATOM 8292 O O . THR B 1 394 ? 5.594 -28.109 -16.938 1 94.38 394 THR B O 1
ATOM 8295 N N . VAL B 1 395 ? 4.988 -27.797 -14.836 1 89.06 395 VAL B N 1
ATOM 8296 C CA . VAL B 1 395 ? 6.141 -28.516 -14.312 1 89.06 395 VAL B CA 1
ATOM 8297 C C . VAL B 1 395 ? 6.086 -29.969 -14.773 1 89.06 395 VAL B C 1
ATOM 8299 O O . VAL B 1 395 ? 7.094 -30.531 -15.211 1 89.06 395 VAL B O 1
ATOM 8302 N N . ILE B 1 396 ? 4.934 -30.594 -14.703 1 85.38 396 ILE B N 1
ATOM 8303 C CA . ILE B 1 396 ? 4.754 -31.969 -15.148 1 85.38 396 ILE B CA 1
ATOM 8304 C C . ILE B 1 396 ? 5.066 -32.062 -16.641 1 85.38 396 ILE B C 1
ATOM 8306 O O . ILE B 1 396 ? 5.73 -33.031 -17.078 1 85.38 396 ILE B O 1
ATOM 8310 N N . ASN B 1 397 ? 4.613 -31.141 -17.391 1 92.25 397 ASN B N 1
ATOM 8311 C CA . ASN B 1 397 ? 4.855 -31.141 -18.828 1 92.25 397 ASN B CA 1
ATOM 8312 C C . ASN B 1 397 ? 6.348 -31.109 -19.156 1 92.25 397 ASN B C 1
ATOM 8314 O O . ASN B 1 397 ? 6.816 -31.875 -20 1 92.25 397 ASN B O 1
ATOM 8318 N N . VAL B 1 398 ? 7.09 -30.266 -18.453 1 89.94 398 VAL B N 1
ATOM 8319 C CA . VAL B 1 398 ? 8.523 -30.125 -18.672 1 89.94 398 VAL B CA 1
ATOM 8320 C C . VAL B 1 398 ? 9.258 -31.375 -18.188 1 89.94 398 VAL B C 1
ATOM 8322 O O . VAL B 1 398 ? 10.211 -31.828 -18.828 1 89.94 398 VAL B O 1
ATOM 8325 N N . LEU B 1 399 ? 8.812 -31.906 -17.141 1 83.62 399 LEU B N 1
ATOM 8326 C CA . LEU B 1 399 ? 9.445 -33.094 -16.594 1 83.62 399 LEU B CA 1
ATOM 8327 C C . LEU B 1 399 ? 9.203 -34.312 -17.516 1 83.62 399 LEU B C 1
ATOM 8329 O O . LEU B 1 399 ? 10.023 -35.219 -17.578 1 83.62 399 LEU B O 1
ATOM 8333 N N . HIS B 1 400 ? 8.094 -34.281 -18.234 1 84 400 HIS B N 1
ATOM 8334 C CA . HIS B 1 400 ? 7.812 -35.312 -19.234 1 84 400 HIS B CA 1
ATOM 8335 C C . HIS B 1 400 ? 8.727 -35.156 -20.453 1 84 400 HIS B C 1
ATOM 8337 O O . HIS B 1 400 ? 8.75 -36.031 -21.312 1 84 400 HIS B O 1
ATOM 8343 N N . GLY B 1 401 ? 9.398 -34 -20.438 1 83.31 401 GLY B N 1
ATOM 8344 C CA . GLY B 1 401 ? 10.367 -33.812 -21.5 1 83.31 401 GLY B CA 1
ATOM 8345 C C . GLY B 1 401 ? 9.875 -32.875 -22.594 1 83.31 401 GLY B C 1
ATOM 8346 O O . GLY B 1 401 ? 10.578 -32.656 -23.578 1 83.31 401 GLY B O 1
ATOM 8347 N N . ALA B 1 402 ? 8.703 -32.406 -22.438 1 88.5 402 ALA B N 1
ATOM 8348 C CA . ALA B 1 402 ? 8.164 -31.484 -23.438 1 88.5 402 ALA B CA 1
ATOM 8349 C C . ALA B 1 402 ? 8.875 -30.141 -23.391 1 88.5 402 ALA B C 1
ATOM 8351 O O . ALA B 1 402 ? 9.211 -29.641 -22.297 1 88.5 402 ALA B O 1
ATOM 8352 N N . ARG B 1 403 ? 9.141 -29.594 -24.531 1 86.56 403 ARG B N 1
ATOM 8353 C CA . ARG B 1 403 ? 9.859 -28.328 -24.609 1 86.56 403 ARG B CA 1
ATOM 8354 C C . ARG B 1 403 ? 9.234 -27.406 -25.641 1 86.56 403 ARG B C 1
ATOM 8356 O O . ARG B 1 403 ? 9.5 -26.203 -25.656 1 86.56 403 ARG B O 1
ATOM 8363 N N . GLY B 1 404 ? 8.32 -27.969 -26.266 1 85.62 404 GLY B N 1
ATOM 8364 C CA . GLY B 1 404 ? 7.77 -27.188 -27.359 1 85.62 404 GLY B CA 1
ATOM 8365 C C . GLY B 1 404 ? 6.359 -26.703 -27.094 1 85.62 404 GLY B C 1
ATOM 8366 O O . GLY B 1 404 ? 5.883 -26.75 -25.953 1 85.62 404 GLY B O 1
ATOM 8367 N N . ARG B 1 405 ? 5.746 -26.188 -28.125 1 88.31 405 ARG B N 1
ATOM 8368 C CA . ARG B 1 405 ? 4.422 -25.578 -28.016 1 88.31 405 ARG B CA 1
ATOM 8369 C C . ARG B 1 405 ? 3.328 -26.609 -28.266 1 88.31 405 ARG B C 1
ATOM 8371 O O . ARG B 1 405 ? 2.17 -26.391 -27.906 1 88.31 405 ARG B O 1
ATOM 8378 N N . LEU B 1 406 ? 3.721 -27.641 -28.797 1 90.19 406 LEU B N 1
ATOM 8379 C CA . LEU B 1 406 ? 2.729 -28.609 -29.234 1 90.19 406 LEU B CA 1
ATOM 8380 C C . LEU B 1 406 ? 2.082 -29.297 -28.031 1 90.19 406 LEU B C 1
ATOM 8382 O O . LEU B 1 406 ? 0.91 -29.672 -28.078 1 90.19 406 LEU B O 1
ATOM 8386 N N . SER B 1 407 ? 2.816 -29.531 -27.016 1 93.12 407 SER B N 1
ATOM 8387 C CA . SER B 1 407 ? 2.238 -30.172 -25.844 1 93.12 407 SER B CA 1
ATOM 8388 C C . SER B 1 407 ? 1.073 -29.359 -25.281 1 93.12 407 SER B C 1
ATOM 8390 O O . SER B 1 407 ? 0.004 -29.906 -25.016 1 93.12 407 SER B O 1
ATOM 8392 N N . SER B 1 408 ? 1.271 -28.047 -25.203 1 94.19 408 SER B N 1
ATOM 8393 C CA . SER B 1 408 ? 0.232 -27.156 -24.688 1 94.19 408 SER B CA 1
ATOM 8394 C C . SER B 1 408 ? -0.968 -27.094 -25.625 1 94.19 408 SER B C 1
ATOM 8396 O O . SER B 1 408 ? -2.115 -27.125 -25.172 1 94.19 408 SER B O 1
ATOM 8398 N N . THR B 1 409 ? -0.731 -27.016 -26.906 1 94.06 409 THR B N 1
ATOM 8399 C CA . THR B 1 409 ? -1.798 -26.969 -27.906 1 94.06 409 THR B CA 1
ATOM 8400 C C . THR B 1 409 ? -2.586 -28.281 -27.922 1 94.06 409 THR B C 1
ATOM 8402 O O . THR B 1 409 ? -3.814 -28.266 -28.016 1 94.06 409 THR B O 1
ATOM 8405 N N . THR B 1 410 ? -1.848 -29.312 -27.797 1 94.62 410 THR B N 1
ATOM 8406 C CA . THR B 1 410 ? -2.484 -30.625 -27.766 1 94.62 410 THR B CA 1
ATOM 8407 C C . THR B 1 410 ? -3.373 -30.766 -26.531 1 94.62 410 THR B C 1
ATOM 8409 O O . THR B 1 410 ? -4.43 -31.391 -26.594 1 94.62 410 THR B O 1
ATOM 8412 N N . ALA B 1 411 ? -2.928 -30.281 -25.453 1 95.38 411 ALA B N 1
ATOM 8413 C CA . ALA B 1 411 ? -3.746 -30.328 -24.234 1 95.38 411 ALA B CA 1
ATOM 8414 C C . ALA B 1 411 ? -5.086 -29.625 -24.453 1 95.38 411 ALA B C 1
ATOM 8416 O O . ALA B 1 411 ? -6.137 -30.156 -24.078 1 95.38 411 ALA B O 1
ATOM 8417 N N . GLY B 1 412 ? -5.09 -28.438 -25.047 1 95.38 412 GLY B N 1
ATOM 8418 C CA . GLY B 1 412 ? -6.312 -27.719 -25.344 1 95.38 412 GLY B CA 1
ATOM 8419 C C . GLY B 1 412 ? -7.215 -28.438 -26.328 1 95.38 412 GLY B C 1
ATOM 8420 O O . GLY B 1 412 ? -8.43 -28.516 -26.125 1 95.38 412 GLY B O 1
ATOM 8421 N N . LEU B 1 413 ? -6.637 -29 -27.312 1 94.81 413 LEU B N 1
ATOM 8422 C CA . LEU B 1 413 ? -7.398 -29.688 -28.344 1 94.81 413 LEU B CA 1
ATOM 8423 C C . LEU B 1 413 ? -7.98 -31 -27.812 1 94.81 413 LEU B C 1
ATOM 8425 O O . LEU B 1 413 ? -9.094 -31.375 -28.172 1 94.81 413 LEU B O 1
ATOM 8429 N N . THR B 1 414 ? -7.16 -31.641 -27.062 1 94.06 414 THR B N 1
ATOM 8430 C CA . THR B 1 414 ? -7.664 -32.875 -26.438 1 94.06 414 THR B CA 1
ATOM 8431 C C . THR B 1 414 ? -8.867 -32.562 -25.547 1 94.06 414 THR B C 1
ATOM 8433 O O . THR B 1 414 ? -9.844 -33.312 -25.547 1 94.06 414 THR B O 1
ATOM 8436 N N . MET B 1 415 ? -8.797 -31.5 -24.797 1 93.06 415 MET B N 1
ATOM 8437 C CA . MET B 1 415 ? -9.93 -31.094 -23.969 1 93.06 415 MET B CA 1
ATOM 8438 C C . MET B 1 415 ? -11.156 -30.812 -24.844 1 93.06 415 MET B C 1
ATOM 8440 O O . MET B 1 415 ? -12.281 -31.125 -24.438 1 93.06 415 MET B O 1
ATOM 8444 N N . LEU B 1 416 ? -10.953 -30.219 -25.969 1 92.38 416 LEU B N 1
ATOM 8445 C CA . LEU B 1 416 ? -12.055 -29.969 -26.891 1 92.38 416 LEU B CA 1
ATOM 8446 C C . LEU B 1 416 ? -12.727 -31.281 -27.297 1 92.38 416 LEU B C 1
ATOM 8448 O O . LEU B 1 416 ? -13.953 -31.375 -27.328 1 92.38 416 LEU B O 1
ATOM 8452 N N . PHE B 1 417 ? -11.961 -32.281 -27.5 1 90.06 417 PHE B N 1
ATOM 8453 C CA . PHE B 1 417 ? -12.477 -33.594 -27.875 1 90.06 417 PHE B CA 1
ATOM 8454 C C . PHE B 1 417 ? -13.258 -34.219 -26.734 1 90.06 417 PHE B C 1
ATOM 8456 O O . PHE B 1 417 ? -14.305 -34.844 -26.953 1 90.06 417 PHE B O 1
ATOM 8463 N N . ILE B 1 418 ? -12.703 -34.062 -25.625 1 86.44 418 ILE B N 1
ATOM 8464 C CA . ILE B 1 418 ? -13.367 -34.625 -24.438 1 86.44 418 ILE B CA 1
ATOM 8465 C C . ILE B 1 418 ? -14.695 -33.906 -24.219 1 86.44 418 ILE B C 1
ATOM 8467 O O . ILE B 1 418 ? -15.711 -34.562 -23.922 1 86.44 418 ILE B O 1
ATOM 8471 N N . MET B 1 419 ? -14.695 -32.656 -24.312 1 86.5 419 MET B N 1
ATOM 8472 C CA . MET B 1 419 ? -15.891 -31.844 -24.109 1 86.5 419 MET B CA 1
ATOM 8473 C C . MET B 1 419 ? -16.984 -32.219 -25.109 1 86.5 419 MET B C 1
ATOM 8475 O O . MET B 1 419 ? -18.172 -32.219 -24.781 1 86.5 419 MET B O 1
ATOM 8479 N N . LEU B 1 420 ? -16.625 -32.531 -26.312 1 85.12 420 LEU B N 1
ATOM 8480 C CA . LEU B 1 420 ? -17.594 -32.875 -27.359 1 85.12 420 LEU B CA 1
ATOM 8481 C C . LEU B 1 420 ? -18.078 -34.312 -27.203 1 85.12 420 LEU B C 1
ATOM 8483 O O . LEU B 1 420 ? -19.203 -34.625 -27.594 1 85.12 420 LEU B O 1
ATOM 8487 N N . GLY B 1 421 ? -17.297 -35.219 -26.641 1 81.19 421 GLY B N 1
ATOM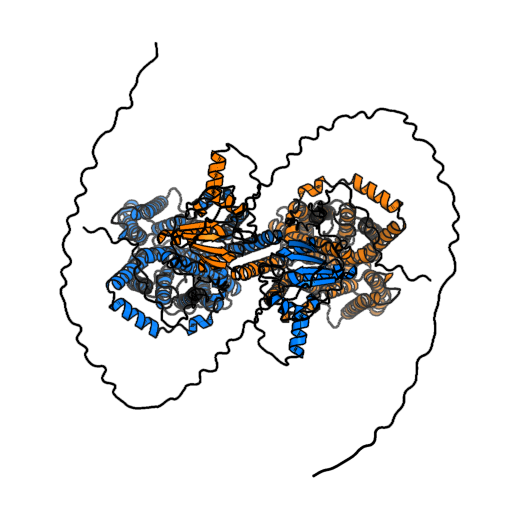 8488 C CA . GLY B 1 421 ? -17.625 -36.625 -26.641 1 81.19 421 GLY B CA 1
ATOM 8489 C C . GLY B 1 421 ? -17.969 -37.156 -25.266 1 81.19 421 GLY B C 1
ATOM 8490 O O . GLY B 1 421 ? -18.672 -38.156 -25.141 1 81.19 421 GLY B O 1
ATOM 8491 N N . LEU B 1 422 ? -17.438 -36.656 -24.234 1 76.75 422 LEU B N 1
ATOM 8492 C CA . LEU B 1 422 ? -17.484 -37.312 -22.938 1 76.75 422 LEU B CA 1
ATOM 8493 C C . LEU B 1 422 ? -18.422 -36.594 -21.984 1 76.75 422 LEU B C 1
ATOM 8495 O O . LEU B 1 422 ? -18.375 -36.812 -20.766 1 76.75 422 LEU B O 1
ATOM 8499 N N . SER B 1 423 ? -19.312 -35.844 -22.453 1 76.56 423 SER B N 1
ATOM 8500 C CA . SER B 1 423 ? -20.234 -35.094 -21.609 1 76.56 423 SER B CA 1
ATOM 8501 C C . SER B 1 423 ? -21.078 -36.031 -20.75 1 76.56 423 SER B C 1
ATOM 8503 O O . SER B 1 423 ? -21.25 -35.781 -19.547 1 76.56 423 SER B O 1
ATOM 8505 N N . PRO B 1 424 ? -21.531 -37.188 -21.25 1 80.56 424 PRO B N 1
ATOM 8506 C CA . PRO B 1 424 ? -22.344 -38.062 -20.422 1 80.56 424 PRO B CA 1
ATOM 8507 C C . PRO B 1 424 ? -21.547 -38.719 -19.281 1 80.56 424 PRO B C 1
ATOM 8509 O O . PRO B 1 424 ? -22.094 -38.938 -18.203 1 80.56 424 PRO B O 1
ATOM 8512 N N . ALA B 1 425 ? -20.312 -38.906 -19.516 1 83 425 ALA B N 1
ATOM 8513 C CA . ALA B 1 425 ? -19.453 -39.469 -18.484 1 83 425 ALA B CA 1
ATOM 8514 C C . ALA B 1 425 ? -19.234 -38.469 -17.344 1 83 425 ALA B C 1
ATOM 8516 O O . ALA B 1 425 ? -19.141 -38.875 -16.172 1 83 425 ALA B O 1
ATOM 8517 N N . VAL B 1 426 ? -19.234 -37.25 -17.641 1 83.31 426 VAL B N 1
ATOM 8518 C CA . VAL B 1 426 ? -18.984 -36.188 -16.672 1 83.31 426 VAL B CA 1
ATOM 8519 C C . VAL B 1 426 ? -20.172 -36.062 -15.719 1 83.31 426 VAL B C 1
ATOM 8521 O O . VAL B 1 426 ? -20.016 -35.75 -14.539 1 83.31 426 VAL B O 1
ATOM 8524 N N . ARG B 1 427 ? -21.359 -36.375 -16.203 1 85.31 427 ARG B N 1
ATOM 8525 C CA . ARG B 1 427 ? -22.578 -36.281 -15.406 1 85.31 427 ARG B CA 1
ATOM 8526 C C . ARG B 1 427 ? -22.547 -37.281 -14.25 1 85.31 427 ARG B C 1
ATOM 8528 O O . ARG B 1 427 ? -23.172 -37.031 -13.211 1 85.31 427 ARG B O 1
ATOM 8535 N N . LEU B 1 428 ? -21.766 -38.281 -14.43 1 88.25 428 LEU B N 1
ATOM 8536 C CA . LEU B 1 428 ? -21.766 -39.375 -13.461 1 88.25 428 LEU B CA 1
ATOM 8537 C C . LEU B 1 428 ? -20.75 -39.125 -12.352 1 88.25 428 LEU B C 1
ATOM 8539 O O . LEU B 1 428 ? -20.766 -39.812 -11.32 1 88.25 428 LEU B O 1
ATOM 8543 N N . LEU B 1 429 ? -20.078 -38.094 -12.438 1 89.31 429 LEU B N 1
ATOM 8544 C CA . LEU B 1 429 ? -18.984 -37.844 -11.5 1 89.31 429 LEU B CA 1
ATOM 8545 C C . LEU B 1 429 ? -19.531 -37.375 -10.148 1 89.31 429 LEU B C 1
ATOM 8547 O O . LEU B 1 429 ? -20.312 -36.438 -10.078 1 89.31 429 LEU B O 1
ATOM 8551 N N . PRO B 1 430 ? -19.141 -38.062 -9.109 1 91.62 430 PRO B N 1
ATOM 8552 C CA . PRO B 1 430 ? -19.562 -37.594 -7.777 1 91.62 430 PRO B CA 1
ATOM 8553 C C . PRO B 1 430 ? -18.844 -36.312 -7.355 1 91.62 430 PRO B C 1
ATOM 8555 O O . PRO B 1 430 ? -17.625 -36.188 -7.543 1 91.62 430 PRO B O 1
ATOM 8558 N N . ILE B 1 431 ? -19.5 -35.469 -6.75 1 90.19 431 ILE B N 1
ATOM 8559 C CA . ILE B 1 431 ? -18.953 -34.219 -6.285 1 90.19 431 ILE B CA 1
ATOM 8560 C C . ILE B 1 431 ? -17.922 -34.469 -5.188 1 90.19 431 ILE B C 1
ATOM 8562 O O . ILE B 1 431 ? -16.922 -33.75 -5.07 1 90.19 431 ILE B O 1
ATOM 8566 N N . ALA B 1 432 ? -18.156 -35.5 -4.449 1 93.44 432 ALA B N 1
ATOM 8567 C CA . ALA B 1 432 ? -17.234 -35.875 -3.375 1 93.44 432 ALA B CA 1
ATOM 8568 C C . ALA B 1 432 ? -15.836 -36.156 -3.916 1 93.44 432 ALA B C 1
ATOM 8570 O O . ALA B 1 432 ? -14.844 -35.812 -3.271 1 93.44 432 ALA B O 1
ATOM 8571 N N . VAL B 1 433 ? -15.812 -36.75 -5.031 1 93 433 VAL B N 1
ATOM 8572 C CA . VAL B 1 433 ? -14.523 -37.031 -5.656 1 93 433 VAL B CA 1
ATOM 8573 C C . VAL B 1 433 ? -13.844 -35.719 -6.055 1 93 433 VAL B C 1
ATOM 8575 O O . VAL B 1 433 ? -12.633 -35.562 -5.855 1 93 433 VAL B O 1
ATOM 8578 N N . LEU B 1 434 ? -14.57 -34.844 -6.547 1 89.56 434 LEU B N 1
ATOM 8579 C CA . LEU B 1 434 ? -14.039 -33.531 -6.938 1 89.56 434 LEU B CA 1
ATOM 8580 C C . LEU B 1 434 ? -13.531 -32.781 -5.719 1 89.56 434 LEU B C 1
ATOM 8582 O O . LEU B 1 434 ? -12.484 -32.125 -5.781 1 89.56 434 LEU B O 1
ATOM 8586 N N . THR B 1 435 ? -14.234 -32.875 -4.668 1 93 435 THR B N 1
ATOM 8587 C CA . THR B 1 435 ? -13.805 -32.25 -3.422 1 93 435 THR B CA 1
ATOM 8588 C C . THR B 1 435 ? -12.492 -32.844 -2.941 1 93 435 THR B C 1
ATOM 8590 O O . THR B 1 435 ? -11.602 -32.125 -2.48 1 93 435 THR B O 1
ATOM 8593 N N . GLY B 1 436 ? -12.43 -34.125 -3.047 1 93.06 436 GLY B N 1
ATOM 8594 C CA . GLY B 1 436 ? -11.188 -34.781 -2.682 1 93.06 436 GLY B CA 1
ATOM 8595 C C . GLY B 1 436 ? -9.992 -34.312 -3.496 1 93.06 436 GLY B C 1
ATOM 8596 O O . GLY B 1 436 ? -8.898 -34.125 -2.957 1 93.06 436 GLY B O 1
ATOM 8597 N N . ILE B 1 437 ? -10.203 -34.094 -4.695 1 88.31 437 ILE B N 1
ATOM 8598 C CA . ILE B 1 437 ? -9.148 -33.625 -5.578 1 88.31 437 ILE B CA 1
ATOM 8599 C C . ILE B 1 437 ? -8.734 -32.219 -5.164 1 88.31 437 ILE B C 1
ATOM 8601 O O . ILE B 1 437 ? -7.539 -31.906 -5.047 1 88.31 437 ILE B O 1
ATOM 8605 N N . ILE B 1 438 ? -9.664 -31.328 -4.891 1 89.31 438 ILE B N 1
ATOM 8606 C CA . ILE B 1 438 ? -9.375 -29.938 -4.523 1 89.31 438 ILE B CA 1
ATOM 8607 C C . ILE B 1 438 ? -8.633 -29.906 -3.191 1 89.31 438 ILE B C 1
ATOM 8609 O O . ILE B 1 438 ? -7.695 -29.125 -3.018 1 89.31 438 ILE B O 1
ATOM 8613 N N . TRP B 1 439 ? -9.094 -30.719 -2.303 1 93.31 439 TRP B N 1
ATOM 8614 C CA . TRP B 1 439 ? -8.414 -30.766 -1.012 1 93.31 439 TRP B CA 1
ATOM 8615 C C . TRP B 1 439 ? -6.969 -31.234 -1.172 1 93.31 439 TRP B C 1
ATOM 8617 O O . TRP B 1 439 ? -6.078 -30.781 -0.455 1 93.31 439 TRP B O 1
ATOM 8627 N N . SER B 1 440 ? -6.781 -32.219 -2.02 1 90.62 440 SER B N 1
ATOM 8628 C CA . SER B 1 440 ? -5.418 -32.656 -2.293 1 90.62 440 SER B CA 1
ATOM 8629 C C . SER B 1 440 ? -4.578 -31.516 -2.881 1 90.62 440 SER B C 1
ATOM 8631 O O . SER B 1 440 ? -3.42 -31.344 -2.502 1 90.62 440 SER B O 1
ATOM 8633 N N . VAL B 1 441 ? -5.125 -30.828 -3.807 1 85.06 441 VAL B N 1
ATOM 8634 C CA . VAL B 1 441 ? -4.441 -29.688 -4.41 1 85.06 441 VAL B CA 1
ATOM 8635 C C . VAL B 1 441 ? -4.137 -28.641 -3.344 1 85.06 441 VAL B C 1
ATOM 8637 O O . VAL B 1 441 ? -3.051 -28.047 -3.332 1 85.06 441 VAL B O 1
ATOM 8640 N N . ALA B 1 442 ? -5.078 -28.391 -2.473 1 91.56 442 ALA B N 1
ATOM 8641 C CA . ALA B 1 442 ? -4.906 -27.438 -1.39 1 91.56 442 ALA B CA 1
ATOM 8642 C C . ALA B 1 442 ? -3.756 -27.844 -0.472 1 91.56 442 ALA B C 1
ATOM 8644 O O . ALA B 1 442 ? -2.961 -27 -0.054 1 91.56 442 ALA B O 1
ATOM 8645 N N . LEU B 1 443 ? -3.652 -29.109 -0.223 1 90.62 443 LEU B N 1
ATOM 8646 C CA . LEU B 1 443 ? -2.615 -29.609 0.668 1 90.62 443 LEU B CA 1
ATOM 8647 C C . LEU B 1 443 ? -1.231 -29.422 0.056 1 90.62 443 LEU B C 1
ATOM 8649 O O . LEU B 1 443 ? -0.262 -29.156 0.773 1 90.62 443 LEU B O 1
ATOM 8653 N N . HIS B 1 444 ? -1.174 -29.484 -1.209 1 86.5 444 HIS B N 1
ATOM 8654 C CA . HIS B 1 444 ? 0.108 -29.328 -1.887 1 86.5 444 HIS B CA 1
ATOM 8655 C C . HIS B 1 444 ? 0.439 -27.859 -2.105 1 86.5 444 HIS B C 1
ATOM 8657 O O . HIS B 1 444 ? 1.606 -27.5 -2.27 1 86.5 444 HIS B O 1
ATOM 8663 N N . THR B 1 445 ? -0.542 -27.078 -2.156 1 83.56 445 THR B N 1
ATOM 8664 C CA . THR B 1 445 ? -0.361 -25.641 -2.375 1 83.56 445 THR B CA 1
ATOM 8665 C C . THR B 1 445 ? 0.102 -24.953 -1.096 1 83.56 445 THR B C 1
ATOM 8667 O O . THR B 1 445 ? 0.918 -24.031 -1.141 1 83.56 445 THR B O 1
ATOM 8670 N N . PHE B 1 446 ? -0.371 -25.438 0.006 1 88.88 446 PHE B N 1
ATOM 8671 C CA . PHE B 1 446 ? -0.021 -24.859 1.297 1 88.88 446 PHE B CA 1
ATOM 8672 C C . PHE B 1 446 ? 1.455 -25.078 1.607 1 88.88 446 PHE B C 1
ATOM 8674 O O . PHE B 1 446 ? 1.973 -26.172 1.435 1 88.88 446 PHE B O 1
ATOM 8681 N N . GLN B 1 447 ? 2.135 -24 1.989 1 85.19 447 GLN B N 1
ATOM 8682 C CA . GLN B 1 447 ? 3.557 -24.094 2.312 1 85.19 447 GLN B CA 1
ATOM 8683 C C . GLN B 1 447 ? 3.766 -24.516 3.76 1 85.19 447 GLN B C 1
ATOM 8685 O O . GLN B 1 447 ? 4.094 -23.703 4.617 1 85.19 447 GLN B O 1
ATOM 8690 N N . TRP B 1 448 ? 3.746 -25.781 3.955 1 82.75 448 TRP B N 1
ATOM 8691 C CA . TRP B 1 448 ? 3.805 -26.359 5.289 1 82.75 448 TRP B CA 1
ATOM 8692 C C . TRP B 1 448 ? 5.145 -26.062 5.953 1 82.75 448 TRP B C 1
ATOM 8694 O O . TRP B 1 448 ? 5.203 -25.75 7.145 1 82.75 448 TRP B O 1
ATOM 8704 N N . ARG B 1 449 ? 6.172 -26.109 5.188 1 75.56 449 ARG B N 1
ATOM 8705 C CA . ARG B 1 449 ? 7.52 -25.906 5.715 1 75.56 449 ARG B CA 1
ATOM 8706 C C . ARG B 1 449 ? 7.707 -24.484 6.219 1 75.56 449 ARG B C 1
ATOM 8708 O O . ARG B 1 449 ? 8.297 -24.266 7.281 1 75.56 449 ARG B O 1
ATOM 8715 N N . ASN B 1 450 ? 7.211 -23.625 5.469 1 75.75 450 ASN B N 1
ATOM 8716 C CA . ASN B 1 450 ? 7.352 -22.219 5.848 1 75.75 450 ASN B CA 1
ATOM 8717 C C . ASN B 1 450 ? 6.539 -21.891 7.098 1 75.75 450 ASN B C 1
ATOM 8719 O O . ASN B 1 450 ? 6.953 -21.062 7.914 1 75.75 450 ASN B O 1
ATOM 8723 N N . LEU B 1 451 ? 5.383 -22.469 7.207 1 78.94 451 LEU B N 1
ATOM 8724 C CA . LEU B 1 451 ? 4.566 -22.219 8.391 1 78.94 451 LEU B CA 1
ATOM 8725 C C . LEU B 1 451 ? 5.258 -22.75 9.648 1 78.94 451 LEU B C 1
ATOM 8727 O O . LEU B 1 451 ? 5.227 -22.094 10.695 1 78.94 451 LEU B O 1
ATOM 8731 N N . MET B 1 452 ? 5.91 -23.875 9.469 1 75.62 452 MET B N 1
ATOM 8732 C CA . MET B 1 452 ? 6.578 -24.5 10.609 1 75.62 452 MET B CA 1
ATOM 8733 C C . MET B 1 452 ? 7.844 -23.75 10.984 1 75.62 452 MET B C 1
ATOM 8735 O O . MET B 1 452 ? 8.281 -23.797 12.133 1 75.62 452 MET B O 1
ATOM 8739 N N . GLN B 1 453 ? 8.391 -23.078 10.023 1 74.62 453 GLN B N 1
ATOM 8740 C CA . GLN B 1 453 ? 9.648 -22.391 10.266 1 74.62 453 GLN B CA 1
ATOM 8741 C C . GLN B 1 453 ? 9.453 -20.875 10.273 1 74.62 453 GLN B C 1
ATOM 8743 O O . GLN B 1 453 ? 10.375 -20.125 9.969 1 74.62 453 GLN B O 1
ATOM 8748 N N . LEU B 1 454 ? 8.281 -20.5 10.562 1 79.81 454 LEU B N 1
ATOM 8749 C CA . LEU B 1 454 ? 7.961 -19.078 10.539 1 79.81 454 LEU B CA 1
ATOM 8750 C C . LEU B 1 454 ? 8.797 -18.328 11.562 1 79.81 454 LEU B C 1
ATOM 8752 O O . LEU B 1 454 ? 9.148 -17.156 11.344 1 79.81 454 LEU B O 1
ATOM 8756 N N . HIS B 1 455 ? 9.102 -18.984 12.625 1 77.06 455 HIS B N 1
ATOM 8757 C CA . HIS B 1 455 ? 9.852 -18.344 13.695 1 77.06 455 HIS B CA 1
ATOM 8758 C C . HIS B 1 455 ? 11.32 -18.172 13.312 1 77.06 455 HIS B C 1
ATOM 8760 O O . HIS B 1 455 ? 12.047 -17.406 13.953 1 77.06 455 HIS B O 1
ATOM 8766 N N . LYS B 1 456 ? 11.719 -18.859 12.227 1 74.75 456 LYS B N 1
ATOM 8767 C CA . LYS B 1 456 ? 13.117 -18.781 11.797 1 74.75 456 LYS B CA 1
ATOM 8768 C C . LYS B 1 456 ? 13.305 -17.719 10.719 1 74.75 456 LYS B C 1
ATOM 8770 O O . LYS B 1 456 ? 14.438 -17.344 10.414 1 74.75 456 LYS B O 1
ATOM 8775 N N . VAL B 1 457 ? 12.266 -17.328 10.203 1 76 457 VAL B N 1
ATOM 8776 C CA . VAL B 1 457 ? 12.336 -16.297 9.164 1 76 457 VAL B CA 1
ATOM 8777 C C . VAL B 1 457 ? 12.422 -14.914 9.797 1 76 457 VAL B C 1
ATOM 8779 O O . VAL B 1 457 ? 11.969 -14.719 10.93 1 76 457 VAL B O 1
ATOM 8782 N N . PRO B 1 458 ? 13.094 -14.07 9.109 1 77.12 458 PRO B N 1
ATOM 8783 C CA . PRO B 1 458 ? 13.125 -12.711 9.664 1 77.12 458 PRO B CA 1
ATOM 8784 C C . PRO B 1 458 ? 11.734 -12.172 9.992 1 77.12 458 PRO B C 1
ATOM 8786 O O . PRO B 1 458 ? 10.773 -12.445 9.273 1 77.12 458 PRO B O 1
ATOM 8789 N N . ARG B 1 459 ? 11.656 -11.422 11.008 1 82.44 459 ARG B N 1
ATOM 8790 C CA . ARG B 1 459 ? 10.398 -10.969 11.578 1 82.44 459 ARG B CA 1
ATOM 8791 C C . ARG B 1 459 ? 9.57 -10.211 10.539 1 82.44 459 ARG B C 1
ATOM 8793 O O . ARG B 1 459 ? 8.344 -10.336 10.5 1 82.44 459 ARG B O 1
ATOM 8800 N N . ALA B 1 460 ? 10.281 -9.406 9.734 1 83.44 460 ALA B N 1
ATOM 8801 C CA . ALA B 1 460 ? 9.555 -8.641 8.727 1 83.44 460 ALA B CA 1
ATOM 8802 C C . ALA B 1 460 ? 8.906 -9.562 7.695 1 83.44 460 ALA B C 1
ATOM 88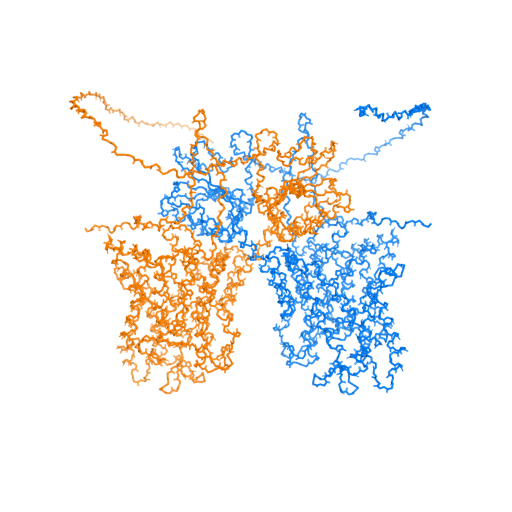04 O O . ALA B 1 460 ? 7.762 -9.344 7.289 1 83.44 460 ALA B O 1
ATOM 8805 N N . ASP B 1 461 ? 9.609 -10.586 7.293 1 86.44 461 ASP B N 1
ATOM 8806 C CA . ASP B 1 461 ? 9.07 -11.547 6.332 1 86.44 461 ASP B CA 1
ATOM 8807 C C . ASP B 1 461 ? 7.938 -12.367 6.949 1 86.44 461 ASP B C 1
ATOM 8809 O O . ASP B 1 461 ? 6.941 -12.656 6.285 1 86.44 461 ASP B O 1
ATOM 8813 N N . ALA B 1 462 ? 8.148 -12.711 8.172 1 88.5 462 ALA B N 1
ATOM 8814 C CA . ALA B 1 462 ? 7.105 -13.461 8.867 1 88.5 462 ALA B CA 1
ATOM 8815 C C . ALA B 1 462 ? 5.824 -12.641 8.977 1 88.5 462 ALA B C 1
ATOM 8817 O O . ALA B 1 462 ? 4.727 -13.172 8.789 1 88.5 462 ALA B O 1
ATOM 8818 N N . ALA B 1 463 ? 5.973 -11.406 9.273 1 90.62 463 ALA B N 1
ATOM 8819 C CA . ALA B 1 463 ? 4.816 -10.523 9.391 1 90.62 463 ALA B CA 1
ATOM 8820 C C . ALA B 1 463 ? 4.082 -10.398 8.062 1 90.62 463 ALA B C 1
ATOM 8822 O O . ALA B 1 463 ? 2.852 -10.359 8.023 1 90.62 463 ALA B O 1
ATOM 8823 N N . ILE B 1 464 ? 4.844 -10.344 7.043 1 91.31 464 ILE B N 1
ATOM 8824 C CA . ILE B 1 464 ? 4.254 -10.203 5.715 1 91.31 464 ILE B CA 1
ATOM 8825 C C . ILE B 1 464 ? 3.508 -11.477 5.344 1 91.31 464 ILE B C 1
ATOM 8827 O O . ILE B 1 464 ? 2.418 -11.422 4.77 1 91.31 464 ILE B O 1
ATOM 8831 N N . ILE B 1 465 ? 4.078 -12.641 5.684 1 92 465 ILE B N 1
ATOM 8832 C CA . ILE B 1 465 ? 3.42 -13.914 5.41 1 92 465 ILE B CA 1
ATOM 8833 C C . ILE B 1 465 ? 2.074 -13.969 6.129 1 92 465 ILE B C 1
ATOM 8835 O O . ILE B 1 465 ? 1.052 -14.297 5.523 1 92 465 ILE B O 1
ATOM 8839 N N . ILE B 1 466 ? 2.057 -13.602 7.305 1 93.75 466 ILE B N 1
ATOM 8840 C CA . ILE B 1 466 ? 0.846 -13.648 8.117 1 93.75 466 ILE B CA 1
ATOM 8841 C C . ILE B 1 466 ? -0.163 -12.625 7.598 1 93.75 466 ILE B C 1
ATOM 8843 O O . ILE B 1 466 ? -1.354 -12.922 7.484 1 93.75 466 ILE B O 1
ATOM 8847 N N . LEU B 1 467 ? 0.341 -11.469 7.297 1 93.06 467 LEU B N 1
ATOM 8848 C CA . LEU B 1 467 ? -0.521 -10.391 6.82 1 93.06 467 LEU B CA 1
ATOM 8849 C C . LEU B 1 467 ? -1.215 -10.789 5.52 1 93.06 467 LEU B C 1
ATOM 8851 O O . LEU B 1 467 ? -2.432 -10.633 5.391 1 93.06 467 LEU B O 1
ATOM 8855 N N . VAL B 1 468 ? -0.425 -11.281 4.605 1 93.19 468 VAL B N 1
ATOM 8856 C CA . VAL B 1 468 ? -0.97 -11.648 3.303 1 93.19 468 VAL B CA 1
ATOM 8857 C C . VAL B 1 468 ? -1.947 -12.812 3.463 1 93.19 468 VAL B C 1
ATOM 8859 O O . VAL B 1 468 ? -3.033 -12.805 2.879 1 93.19 468 VAL B O 1
ATOM 8862 N N . THR B 1 469 ? -1.563 -13.781 4.285 1 94.44 469 THR B N 1
ATOM 8863 C CA . THR B 1 469 ? -2.43 -14.938 4.496 1 94.44 469 THR B CA 1
ATOM 8864 C C . THR B 1 469 ? -3.754 -14.516 5.121 1 94.44 469 THR B C 1
ATOM 8866 O O . THR B 1 469 ? -4.824 -14.867 4.617 1 94.44 469 THR B O 1
ATOM 8869 N N . ALA B 1 470 ? -3.695 -13.75 6.102 1 94.31 470 ALA B N 1
ATOM 8870 C CA . ALA B 1 470 ? -4.895 -13.344 6.832 1 94.31 470 ALA B CA 1
ATOM 8871 C C . ALA B 1 470 ? -5.773 -12.438 5.98 1 94.31 470 ALA B C 1
ATOM 8873 O O . ALA B 1 470 ? -6.988 -12.641 5.895 1 94.31 470 ALA B O 1
ATOM 8874 N N . LEU B 1 471 ? -5.184 -11.461 5.387 1 92.19 471 LEU B N 1
ATOM 8875 C CA . LEU B 1 471 ? -5.953 -10.492 4.613 1 92.19 471 LEU B CA 1
ATOM 8876 C C . LEU B 1 471 ? -6.59 -11.156 3.393 1 92.19 471 LEU B C 1
ATOM 8878 O O . LEU B 1 471 ? -7.711 -10.805 3.008 1 92.19 471 LEU B O 1
ATOM 8882 N N . SER B 1 472 ? -5.871 -12.016 2.754 1 92.69 472 SER B N 1
ATOM 8883 C CA . SER B 1 472 ? -6.41 -12.711 1.592 1 92.69 472 SER B CA 1
ATOM 8884 C C . SER B 1 472 ? -7.605 -13.578 1.973 1 92.69 472 SER B C 1
ATOM 8886 O O . SER B 1 472 ? -8.602 -13.625 1.247 1 92.69 472 SER B O 1
ATOM 8888 N N . VAL B 1 473 ? -7.555 -14.219 3.062 1 91.69 473 VAL B N 1
ATOM 8889 C CA . VAL B 1 473 ? -8.609 -15.133 3.496 1 91.69 473 VAL B CA 1
ATOM 8890 C C . VAL B 1 473 ? -9.852 -14.336 3.883 1 91.69 473 VAL B C 1
ATOM 8892 O O . VAL B 1 473 ? -10.977 -14.75 3.598 1 91.69 473 VAL B O 1
ATOM 8895 N N . VAL B 1 474 ? -9.688 -13.141 4.441 1 88.5 474 VAL B N 1
ATOM 8896 C CA . VAL B 1 474 ? -10.812 -12.375 4.977 1 88.5 474 VAL B CA 1
ATOM 8897 C C . VAL B 1 474 ? -11.406 -11.5 3.881 1 88.5 474 VAL B C 1
ATOM 8899 O O . VAL B 1 474 ? -12.609 -11.219 3.883 1 88.5 474 VAL B O 1
ATOM 8902 N N . THR B 1 475 ? -10.578 -11.117 2.982 1 86.56 475 THR B N 1
ATOM 8903 C CA . THR B 1 475 ? -11.07 -10.219 1.947 1 86.56 475 THR B CA 1
ATOM 8904 C C . THR B 1 475 ? -10.977 -10.875 0.572 1 86.56 475 THR B C 1
ATOM 8906 O O . THR B 1 475 ? -11.805 -11.727 0.229 1 86.56 475 THR B O 1
ATOM 8909 N N . ASN B 1 476 ? -9.859 -10.594 -0.134 1 87.75 476 ASN B N 1
ATOM 8910 C CA . ASN B 1 476 ? -9.602 -11.078 -1.487 1 87.75 476 ASN B CA 1
ATOM 8911 C C . ASN B 1 476 ? -8.117 -11.336 -1.716 1 87.75 476 ASN B C 1
ATOM 8913 O O . ASN B 1 476 ? -7.266 -10.617 -1.187 1 87.75 476 ASN B O 1
ATOM 8917 N N . LEU B 1 477 ? -7.957 -12.438 -2.482 1 90.25 477 LEU B N 1
ATOM 8918 C CA . LEU B 1 477 ? -6.59 -12.852 -2.773 1 90.25 477 LEU B CA 1
ATOM 8919 C C . LEU B 1 477 ? -5.797 -11.711 -3.4 1 90.25 477 LEU B C 1
ATOM 8921 O O . LEU B 1 477 ? -4.625 -11.508 -3.066 1 90.25 477 LEU B O 1
ATOM 8925 N N . ALA B 1 478 ? -6.438 -11.016 -4.316 1 89.5 478 ALA B N 1
ATOM 8926 C CA . ALA B 1 478 ? -5.754 -9.93 -5.023 1 89.5 478 ALA B CA 1
ATOM 8927 C C . ALA B 1 478 ? -5.375 -8.805 -4.066 1 89.5 478 ALA B C 1
ATOM 8929 O O . ALA B 1 478 ? -4.281 -8.25 -4.156 1 89.5 478 ALA B O 1
ATOM 8930 N N . ILE B 1 479 ? -6.242 -8.461 -3.152 1 89 479 ILE B N 1
ATOM 8931 C CA . ILE B 1 479 ? -5.98 -7.418 -2.17 1 89 479 ILE B CA 1
ATOM 8932 C C . ILE B 1 479 ? -4.84 -7.852 -1.248 1 89 479 ILE B C 1
ATOM 8934 O O . ILE B 1 479 ? -3.98 -7.043 -0.895 1 89 479 ILE B O 1
ATOM 8938 N N . GLY B 1 480 ? -4.863 -9.117 -0.896 1 91.94 480 GLY B N 1
ATOM 8939 C CA . GLY B 1 480 ? -3.807 -9.633 -0.039 1 91.94 480 GLY B CA 1
ATOM 8940 C C . GLY B 1 480 ? -2.422 -9.469 -0.636 1 91.94 480 GLY B C 1
ATOM 8941 O O . GLY B 1 480 ? -1.518 -8.945 0.017 1 91.94 480 GLY B O 1
ATOM 8942 N N . ILE B 1 481 ? -2.303 -9.844 -1.825 1 90.81 481 ILE B N 1
ATOM 8943 C CA . ILE B 1 481 ? -0.988 -9.789 -2.455 1 90.81 481 ILE B CA 1
ATOM 8944 C C . ILE B 1 481 ? -0.59 -8.328 -2.686 1 90.81 481 ILE B C 1
ATOM 8946 O O . ILE B 1 481 ? 0.578 -7.969 -2.533 1 90.81 481 ILE B O 1
ATOM 8950 N N . ALA B 1 482 ? -1.525 -7.512 -3.115 1 90.5 482 ALA B N 1
ATOM 8951 C CA . ALA B 1 482 ? -1.239 -6.102 -3.346 1 90.5 482 ALA B CA 1
ATOM 8952 C C . ALA B 1 482 ? -0.77 -5.418 -2.064 1 90.5 482 ALA B C 1
ATOM 8954 O O . ALA B 1 482 ? 0.213 -4.672 -2.074 1 90.5 482 ALA B O 1
ATOM 8955 N N . VAL B 1 483 ? -1.432 -5.691 -0.995 1 91 483 VAL B N 1
ATOM 8956 C CA . VAL B 1 483 ? -1.062 -5.113 0.293 1 91 483 VAL B CA 1
ATOM 8957 C C . VAL B 1 483 ? 0.275 -5.691 0.752 1 91 483 VAL B C 1
ATOM 8959 O O . VAL B 1 483 ? 1.079 -4.992 1.373 1 91 483 VAL B O 1
ATOM 8962 N N . GLY B 1 484 ? 0.455 -6.965 0.513 1 91.44 484 GLY B N 1
ATOM 8963 C CA . GLY B 1 484 ? 1.729 -7.578 0.853 1 91.44 484 GLY B CA 1
ATOM 8964 C C . GLY B 1 484 ? 2.91 -6.918 0.167 1 91.44 484 GLY B C 1
ATOM 8965 O O . GLY B 1 484 ? 3.928 -6.637 0.806 1 91.44 484 GLY B O 1
ATOM 8966 N N . VAL B 1 485 ? 2.773 -6.652 -1.095 1 90.81 485 VAL B N 1
ATOM 8967 C CA . VAL B 1 485 ? 3.828 -5.996 -1.859 1 90.81 485 VAL B CA 1
ATOM 8968 C C . VAL B 1 485 ? 4.047 -4.582 -1.328 1 90.81 485 VAL B C 1
ATOM 8970 O O . VAL B 1 485 ? 5.191 -4.145 -1.162 1 90.81 485 VAL B O 1
ATOM 8973 N N . ALA B 1 486 ? 2.963 -3.941 -1.115 1 90.88 486 ALA B N 1
ATOM 8974 C CA . ALA B 1 486 ? 3.051 -2.584 -0.582 1 90.88 486 ALA B CA 1
ATOM 8975 C C . ALA B 1 486 ? 3.746 -2.572 0.776 1 90.88 486 ALA B C 1
ATOM 8977 O O . ALA B 1 486 ? 4.641 -1.756 1.015 1 90.88 486 ALA B O 1
ATOM 8978 N N . ALA B 1 487 ? 3.336 -3.447 1.621 1 90.56 487 ALA B N 1
ATOM 8979 C CA . ALA B 1 487 ? 3.906 -3.523 2.963 1 90.56 487 ALA B CA 1
ATOM 8980 C C . ALA B 1 487 ? 5.391 -3.865 2.91 1 90.56 487 ALA B C 1
ATOM 8982 O O . ALA B 1 487 ? 6.195 -3.289 3.645 1 90.56 487 ALA B O 1
ATOM 8983 N N . ALA B 1 488 ? 5.699 -4.805 2.104 1 89.94 488 ALA B N 1
ATOM 8984 C CA . ALA B 1 488 ? 7.102 -5.184 1.953 1 89.94 488 ALA B CA 1
ATOM 8985 C C . ALA B 1 488 ? 7.934 -4.02 1.418 1 89.94 488 ALA B C 1
ATOM 8987 O O . ALA B 1 488 ? 9.078 -3.822 1.832 1 89.94 488 ALA B O 1
ATOM 8988 N N . SER B 1 489 ? 7.395 -3.318 0.479 1 88.25 489 SER B N 1
ATOM 8989 C CA . SER B 1 489 ? 8.086 -2.176 -0.106 1 88.25 489 SER B CA 1
ATOM 8990 C C . SER B 1 489 ? 8.305 -1.072 0.924 1 88.25 489 SER B C 1
ATOM 8992 O O . SER B 1 489 ? 9.383 -0.473 0.983 1 88.25 489 SER B O 1
ATOM 8994 N N . VAL B 1 490 ? 7.281 -0.809 1.651 1 86.75 490 VAL B N 1
ATOM 8995 C CA . VAL B 1 490 ? 7.379 0.209 2.691 1 86.75 490 VAL B CA 1
ATOM 8996 C C . VAL B 1 490 ? 8.438 -0.195 3.715 1 86.75 490 VAL B C 1
ATOM 8998 O O . VAL B 1 490 ? 9.234 0.636 4.152 1 86.75 490 VAL B O 1
ATOM 9001 N N . TRP B 1 491 ? 8.406 -1.444 4.074 1 83.25 491 TRP B N 1
ATOM 9002 C CA . TRP B 1 491 ? 9.383 -1.944 5.031 1 83.25 491 TRP B CA 1
ATOM 9003 C C . TRP B 1 491 ? 10.797 -1.815 4.473 1 83.25 491 TRP B C 1
ATOM 9005 O O . TRP B 1 491 ? 11.734 -1.475 5.203 1 83.25 491 TRP B O 1
ATOM 9015 N N . HIS B 1 492 ? 10.945 -2.119 3.301 1 79.88 492 HIS B N 1
ATOM 9016 C CA . HIS B 1 492 ? 12.258 -2.023 2.662 1 79.88 492 HIS B CA 1
ATOM 9017 C C . HIS B 1 492 ? 12.766 -0.585 2.66 1 79.88 492 HIS B C 1
ATOM 9019 O O . HIS B 1 492 ? 13.945 -0.338 2.922 1 79.88 492 HIS B O 1
ATOM 9025 N N . VAL B 1 493 ? 11.93 0.305 2.256 1 79.31 493 VAL B N 1
ATOM 9026 C CA . VAL B 1 493 ? 12.305 1.714 2.234 1 79.31 493 VAL B CA 1
ATOM 9027 C C . VAL B 1 493 ? 12.672 2.174 3.643 1 79.31 493 VAL B C 1
ATOM 9029 O O . VAL B 1 493 ? 13.648 2.904 3.83 1 79.31 493 VAL B O 1
ATOM 9032 N N . TRP B 1 494 ? 11.844 1.768 4.566 1 75.44 494 TRP B N 1
ATOM 9033 C CA . TRP B 1 494 ? 12.078 2.107 5.965 1 75.44 494 TRP B CA 1
ATOM 9034 C C . TRP B 1 494 ? 13.43 1.586 6.438 1 75.44 494 TRP B C 1
ATOM 9036 O O . TRP B 1 494 ? 14.188 2.309 7.086 1 75.44 494 TRP B O 1
ATOM 9046 N N . SER B 1 495 ? 13.75 0.369 6.07 1 73.06 495 SER B N 1
ATOM 9047 C CA . SER B 1 495 ? 14.984 -0.271 6.523 1 73.06 495 SER B CA 1
ATOM 9048 C C . SER B 1 495 ? 16.188 0.245 5.746 1 73.06 495 SER B C 1
ATOM 9050 O O . SER B 1 495 ? 17.281 0.394 6.305 1 73.06 495 SER B O 1
ATOM 9052 N N . SER B 1 496 ? 16.047 0.466 4.512 1 70.81 496 SER B N 1
ATOM 9053 C CA . SER B 1 496 ? 17.141 0.934 3.668 1 70.81 496 SER B CA 1
ATOM 9054 C C . SER B 1 496 ? 17.5 2.377 3.99 1 70.81 496 SER B C 1
ATOM 9056 O O . SER B 1 496 ? 18.672 2.768 3.877 1 70.81 496 SER B O 1
ATOM 9058 N N . GLY B 1 497 ? 16.5 3.18 4.254 1 64.19 497 GLY B N 1
ATOM 9059 C CA . GLY B 1 497 ? 16.75 4.574 4.59 1 64.19 497 GLY B CA 1
ATOM 9060 C C . GLY B 1 497 ? 17.625 4.746 5.82 1 64.19 497 GLY B C 1
ATOM 9061 O O . GLY B 1 497 ? 18.375 5.707 5.918 1 64.19 497 GLY B O 1
ATOM 9062 N N . ARG B 1 498 ? 17.547 3.791 6.602 1 62.16 498 ARG B N 1
ATOM 9063 C CA . ARG B 1 498 ? 18.312 3.836 7.844 1 62.16 498 ARG B CA 1
ATOM 9064 C C . ARG B 1 498 ? 19.766 3.439 7.602 1 62.16 498 ARG B C 1
ATOM 9066 O O . ARG B 1 498 ? 20.641 3.764 8.398 1 62.16 498 ARG B O 1
ATOM 9073 N N . MET B 1 499 ? 20.031 2.82 6.441 1 57.31 499 MET B N 1
ATOM 9074 C CA . MET B 1 499 ? 21.359 2.291 6.188 1 57.31 499 MET B CA 1
ATOM 9075 C C . MET B 1 499 ? 22.203 3.289 5.398 1 57.31 499 MET B C 1
ATOM 9077 O O . MET B 1 499 ? 23.312 2.975 4.977 1 57.31 499 MET B O 1
ATOM 9081 N N . LEU B 1 500 ? 21.734 4.566 5.348 1 54.81 500 LEU B N 1
ATOM 9082 C CA . LEU B 1 500 ? 22.547 5.539 4.621 1 54.81 500 LEU B CA 1
ATOM 9083 C C . LEU B 1 500 ? 23.891 5.746 5.305 1 54.81 500 LEU B C 1
ATOM 9085 O O . LEU B 1 500 ? 23.938 6.09 6.488 1 54.81 500 LEU B O 1
ATOM 9089 N N . THR B 1 501 ? 24.906 5.121 4.633 1 52.66 501 THR B N 1
ATOM 9090 C CA . THR B 1 501 ? 26.266 5.309 5.117 1 52.66 501 THR B CA 1
ATOM 9091 C C . THR B 1 501 ? 26.953 6.438 4.359 1 52.66 501 THR B C 1
ATOM 9093 O O . THR B 1 501 ? 26.781 6.582 3.15 1 52.66 501 THR B O 1
ATOM 9096 N N . ALA B 1 502 ? 27.172 7.543 5.066 1 54.34 502 ALA B N 1
ATOM 9097 C CA . ALA B 1 502 ? 27.969 8.617 4.469 1 54.34 502 ALA B CA 1
ATOM 9098 C C . ALA B 1 502 ? 29.312 8.758 5.168 1 54.34 502 ALA B C 1
ATOM 9100 O O . ALA B 1 502 ? 29.438 8.445 6.355 1 54.34 502 ALA B O 1
ATOM 9101 N N . SER B 1 503 ? 30.391 8.773 4.367 1 50.34 503 SER B N 1
ATOM 9102 C CA . SER B 1 503 ? 31.703 9.07 4.922 1 50.34 503 SER B CA 1
ATOM 9103 C C . SER B 1 503 ? 32.031 10.555 4.805 1 50.34 503 SER B C 1
ATOM 9105 O O . SER B 1 503 ? 31.656 11.203 3.824 1 50.34 503 SER B O 1
ATOM 9107 N N . ALA B 1 504 ? 32.219 11.195 5.996 1 52.94 504 ALA B N 1
ATOM 9108 C CA . ALA B 1 504 ? 32.594 12.602 5.992 1 52.94 504 ALA B CA 1
ATOM 9109 C C . ALA B 1 504 ? 34.094 12.766 6.098 1 52.94 504 ALA B C 1
ATOM 9111 O O . ALA B 1 504 ? 34.75 12.062 6.867 1 52.94 504 ALA B O 1
ATOM 9112 N N . ALA B 1 505 ? 34.812 13.305 5.02 1 47.12 505 ALA B N 1
ATOM 9113 C CA . ALA B 1 505 ? 36.25 13.625 5.074 1 47.12 505 ALA B CA 1
ATOM 9114 C C . ALA B 1 505 ? 36.469 15.141 5.062 1 47.12 505 ALA B C 1
ATOM 9116 O O . ALA B 1 505 ? 35.812 15.859 4.305 1 47.12 505 ALA B O 1
ATOM 9117 N N . VAL B 1 506 ? 37 15.672 6.281 1 46.28 506 VAL B N 1
ATOM 9118 C CA . VAL B 1 506 ? 37.375 17.078 6.336 1 46.28 506 VAL B CA 1
ATOM 9119 C C . VAL B 1 506 ? 38.812 17.25 5.801 1 46.28 506 VAL B C 1
ATOM 9121 O O . VAL B 1 506 ? 39.719 16.484 6.156 1 46.28 506 VAL B O 1
ATOM 9124 N N . GLY B 1 507 ? 39.219 17.719 4.652 1 44.09 507 GLY B N 1
ATOM 9125 C CA . GLY B 1 507 ? 40.562 17.984 4.223 1 44.09 507 GLY B CA 1
ATOM 9126 C C . GLY B 1 507 ? 40.75 19.375 3.648 1 44.09 507 GLY B C 1
ATOM 9127 O O . GLY B 1 507 ? 39.781 20.062 3.324 1 44.09 507 GLY B O 1
ATOM 9128 N N . VAL B 1 508 ? 41.906 20.234 4.113 1 38.19 508 VAL B N 1
ATOM 9129 C CA . VAL B 1 508 ? 42.438 21.359 3.373 1 38.19 508 VAL B CA 1
ATOM 9130 C C . VAL B 1 508 ? 42.844 20.922 1.973 1 38.19 508 VAL B C 1
ATOM 9132 O O . VAL B 1 508 ? 43.656 19.984 1.821 1 38.19 508 VAL B O 1
ATOM 9135 N N . PRO B 1 509 ? 41.969 21.266 1.011 1 37.56 509 PRO B N 1
ATOM 9136 C CA . PRO B 1 509 ? 42.531 20.859 -0.28 1 37.56 509 PRO B CA 1
ATOM 9137 C C . PRO B 1 509 ? 43.969 21.312 -0.468 1 37.56 509 PRO B C 1
ATOM 9139 O O . PRO B 1 509 ? 44.25 22.516 -0.433 1 37.56 509 PRO B O 1
ATOM 9142 N N . GLU B 1 510 ? 44.969 21.062 0.182 1 32.06 510 GLU B N 1
ATOM 9143 C CA . GLU B 1 510 ? 46.188 21.594 -0.439 1 32.06 510 GLU B CA 1
ATOM 9144 C C . GLU B 1 510 ? 46.094 21.547 -1.961 1 32.06 510 GLU B C 1
ATOM 9146 O O . GLU B 1 510 ? 46.531 22.484 -2.646 1 32.06 510 GLU B O 1
ATOM 9151 N N . GLY B 1 511 ? 46.219 20.469 -2.652 1 29.97 511 GLY B N 1
ATOM 9152 C CA . GLY B 1 511 ? 46.375 20.312 -4.09 1 29.97 511 GLY B CA 1
ATOM 9153 C C . GLY B 1 511 ? 45.094 20.562 -4.859 1 29.97 511 GLY B C 1
ATOM 9154 O O . GLY B 1 511 ? 44.031 20.641 -4.273 1 29.97 511 GLY B O 1
ATOM 9155 N N . LYS B 1 512 ? 45.188 20.953 -6.258 1 29.25 512 LYS B N 1
ATOM 9156 C CA . LYS B 1 512 ? 44.25 21.156 -7.348 1 29.25 512 LYS B CA 1
ATOM 9157 C C . LYS B 1 512 ? 43.188 20.062 -7.352 1 29.25 512 LYS B C 1
ATOM 9159 O O . LYS B 1 512 ? 43.5 18.875 -7.434 1 29.25 512 LYS B O 1
ATOM 9164 N N . VAL B 1 513 ? 42.344 20.219 -6.555 1 33.28 513 VAL B N 1
ATOM 9165 C CA . VAL B 1 513 ? 41.281 19.297 -6.898 1 33.28 513 VAL B CA 1
ATOM 9166 C C . VAL B 1 513 ? 41.062 19.266 -8.414 1 33.28 513 VAL B C 1
ATOM 9168 O O . VAL B 1 513 ? 40.688 20.266 -9.016 1 33.28 513 VAL B O 1
ATOM 9171 N N . GLU B 1 514 ? 41.969 18.812 -9.266 1 27.72 514 GLU B N 1
ATOM 9172 C CA . GLU B 1 514 ? 41.844 18.734 -10.719 1 27.72 514 GLU B CA 1
ATOM 9173 C C . GLU B 1 514 ? 40.469 18.156 -11.125 1 27.72 514 GLU B C 1
ATOM 9175 O O . GLU B 1 514 ? 40.156 17.016 -10.766 1 27.72 514 GLU B O 1
ATOM 9180 N N . ALA B 1 515 ? 39.5 18.906 -11.188 1 28.92 515 ALA B N 1
ATOM 9181 C CA . ALA B 1 515 ? 38.312 18.547 -11.992 1 28.92 515 ALA B CA 1
ATOM 9182 C C . ALA B 1 515 ? 38.719 17.703 -13.195 1 28.92 515 ALA B C 1
ATOM 9184 O O . ALA B 1 515 ? 39.719 18 -13.867 1 28.92 515 ALA B O 1
ATOM 9185 N N . LYS B 1 516 ? 38.531 16.484 -13.25 1 30.5 516 LYS B N 1
ATOM 9186 C CA . LYS B 1 516 ? 38.844 15.82 -14.516 1 30.5 516 LYS B CA 1
ATOM 9187 C C . LYS B 1 516 ? 38.719 16.797 -15.688 1 30.5 516 LYS B C 1
ATOM 9189 O O . LYS B 1 516 ? 37.938 17.75 -15.633 1 30.5 516 LYS B O 1
ATOM 9194 N N . LYS B 1 517 ? 39.625 16.844 -16.812 1 27.81 517 LYS B N 1
ATOM 9195 C CA . LYS B 1 517 ? 39.812 17.766 -17.938 1 27.81 517 LYS B CA 1
ATOM 9196 C C . LYS B 1 517 ? 38.469 18.297 -18.438 1 27.81 517 LYS B C 1
ATOM 9198 O O . LYS B 1 517 ? 38.406 19.219 -19.25 1 27.81 517 LYS B O 1
ATOM 9203 N N . GLY B 1 518 ? 37.406 17.469 -18.672 1 27.22 518 GLY B N 1
ATOM 9204 C CA . GLY B 1 518 ? 36.562 18.25 -19.578 1 27.22 518 GLY B CA 1
ATOM 9205 C C . GLY B 1 518 ? 36 19.484 -18.922 1 27.22 518 GLY B C 1
ATOM 9206 O O . GLY B 1 518 ? 35.781 20.5 -19.594 1 27.22 518 GLY B O 1
ATOM 9207 N N . VAL B 1 519 ? 35.094 19.328 -17.891 1 27.28 519 VAL B N 1
ATOM 9208 C CA . VAL B 1 519 ? 34.531 20.641 -17.578 1 27.28 519 VAL B CA 1
ATOM 9209 C C . VAL B 1 519 ? 35.531 21.438 -16.75 1 27.28 519 VAL B C 1
ATOM 9211 O O . VAL B 1 519 ? 35.938 21.016 -15.68 1 27.28 519 VAL B O 1
ATOM 9214 N N . GLU B 1 520 ? 36.344 22.172 -17.344 1 26.83 520 GLU B N 1
ATOM 9215 C CA . GLU B 1 520 ? 37.281 23.219 -16.906 1 26.83 520 GLU B CA 1
ATOM 9216 C C . GLU B 1 520 ? 36.656 24.094 -15.82 1 26.83 520 GLU B C 1
ATOM 9218 O O . GLU B 1 520 ? 37.219 25.141 -15.469 1 26.83 520 GLU B O 1
ATOM 9223 N N . GLY B 1 521 ? 35.312 23.984 -15.523 1 27.77 521 GLY B N 1
ATOM 9224 C CA . GLY B 1 521 ? 35.125 25.141 -14.664 1 27.77 521 GLY B CA 1
ATOM 9225 C C . GLY B 1 521 ? 35.875 25.047 -13.352 1 27.77 521 GLY B C 1
ATOM 9226 O O . GLY B 1 521 ? 35.781 24.031 -12.656 1 27.77 521 GLY B O 1
ATOM 9227 N N . GLU B 1 522 ? 37.062 25.5 -13.344 1 27.88 522 GLU B N 1
ATOM 9228 C CA . GLU B 1 522 ? 37.969 25.828 -12.25 1 27.88 522 GLU B CA 1
ATOM 9229 C C . GLU B 1 522 ? 37.219 26.391 -11.047 1 27.88 522 GLU B C 1
ATOM 9231 O O . GLU B 1 522 ? 36.5 27.391 -11.164 1 27.88 522 GLU B O 1
ATOM 9236 N N . VAL B 1 523 ? 36.438 25.594 -10.359 1 34.03 523 VAL B N 1
ATOM 9237 C CA . VAL B 1 523 ? 36.188 26.312 -9.117 1 34.03 523 VAL B CA 1
ATOM 9238 C C . VAL B 1 523 ? 37.5 26.797 -8.508 1 34.03 523 VAL B C 1
ATOM 9240 O O . VAL B 1 523 ? 38.438 26.016 -8.367 1 34.03 523 VAL B O 1
ATOM 9243 N N . GLU B 1 524 ? 37.906 27.922 -8.773 1 31.62 524 GLU B N 1
ATOM 9244 C CA . GLU B 1 524 ? 39.062 28.594 -8.164 1 31.62 524 GLU B CA 1
ATOM 9245 C C . GLU B 1 524 ? 39.188 28.234 -6.684 1 31.62 524 GLU B C 1
ATOM 9247 O O . GLU B 1 524 ? 38.281 28.484 -5.898 1 31.62 524 GLU B O 1
ATOM 9252 N N . ASN B 1 525 ? 39.656 27.016 -6.375 1 36.56 525 ASN B N 1
ATOM 9253 C CA . ASN B 1 525 ? 40.125 26.672 -5.031 1 36.56 525 ASN B CA 1
ATOM 9254 C C . ASN B 1 525 ? 40.844 27.844 -4.383 1 36.56 525 ASN B C 1
ATOM 9256 O O . ASN B 1 525 ? 41.906 28.266 -4.879 1 36.56 525 ASN B O 1
ATOM 9260 N N . GLY B 1 526 ? 40.25 28.859 -3.947 1 35.09 526 GLY B N 1
ATOM 9261 C CA . GLY B 1 526 ? 41.094 29.766 -3.199 1 35.09 526 GLY B CA 1
ATOM 9262 C C . GLY B 1 526 ? 42.062 29.047 -2.26 1 35.09 526 GLY B C 1
ATOM 9263 O O . GLY B 1 526 ? 41.75 27.969 -1.767 1 35.09 526 GLY B O 1
ATOM 9264 N N . GLU B 1 527 ? 43.312 29.094 -2.207 1 37.31 527 GLU B N 1
ATOM 9265 C CA . GLU B 1 527 ? 44.469 28.844 -1.362 1 37.31 527 GLU B CA 1
ATOM 9266 C C . GLU B 1 527 ? 44.156 29.047 0.113 1 37.31 527 GLU B C 1
ATOM 9268 O O . GLU B 1 527 ? 43.75 30.125 0.519 1 37.31 527 GLU B O 1
ATOM 9273 N N . GLY B 1 528 ? 43.719 27.953 1.027 1 46.5 528 GLY B N 1
ATOM 9274 C CA . GLY B 1 528 ? 43.75 27.969 2.482 1 46.5 528 GLY B CA 1
ATOM 9275 C C . GLY B 1 528 ? 42.406 27.672 3.098 1 46.5 528 GLY B C 1
ATOM 9276 O O . GLY B 1 528 ? 42.219 27.766 4.316 1 46.5 528 GLY B O 1
ATOM 9277 N N . GLN B 1 529 ? 41.312 27.562 2.262 1 55.78 529 GLN B N 1
ATOM 9278 C CA . GLN B 1 529 ? 40.062 27.5 2.996 1 55.78 529 GLN B CA 1
ATOM 9279 C C . GLN B 1 529 ? 39.656 26.062 3.279 1 55.78 529 GLN B C 1
ATOM 9281 O O . GLN B 1 529 ? 39.812 25.188 2.414 1 55.78 529 GLN B O 1
ATOM 9286 N N . LEU B 1 530 ? 39.438 25.594 4.539 1 63.53 530 LEU B N 1
ATOM 9287 C CA . LEU B 1 530 ? 38.969 24.312 5.07 1 63.53 530 LEU B CA 1
ATOM 9288 C C . LEU B 1 530 ? 37.656 23.875 4.434 1 63.53 530 LEU B C 1
ATOM 9290 O O . LEU B 1 530 ? 36.719 24.672 4.367 1 63.53 530 LEU B O 1
ATOM 9294 N N . ARG B 1 531 ? 37.75 22.766 3.555 1 75.06 531 ARG B N 1
ATOM 9295 C CA . ARG B 1 531 ? 36.531 22.203 2.969 1 75.06 531 ARG B CA 1
ATOM 9296 C C . ARG B 1 531 ? 36.188 20.844 3.592 1 75.06 531 ARG B C 1
ATOM 9298 O O . ARG B 1 531 ? 37.094 20.047 3.887 1 75.06 531 ARG B O 1
ATOM 9305 N N . LYS B 1 532 ? 34.938 20.656 3.906 1 81 532 LYS B N 1
ATOM 9306 C CA . LYS B 1 532 ? 34.438 19.359 4.359 1 81 532 LYS B CA 1
ATOM 9307 C C . LYS B 1 532 ? 33.688 18.641 3.248 1 81 532 LYS B C 1
ATOM 9309 O O . LYS B 1 532 ? 32.812 19.234 2.605 1 81 532 LYS B O 1
ATOM 9314 N N . VAL B 1 533 ? 34.125 17.406 2.951 1 79.81 533 VAL B N 1
ATOM 9315 C CA . VAL B 1 533 ? 33.5 16.625 1.893 1 79.81 533 VAL B CA 1
ATOM 9316 C C . VAL B 1 533 ? 32.688 15.469 2.506 1 79.81 533 VAL B C 1
ATOM 9318 O O . VAL B 1 533 ? 33.25 14.648 3.24 1 79.81 533 VAL B O 1
ATOM 9321 N N . TYR B 1 534 ? 31.406 15.539 2.289 1 79.31 534 TYR B N 1
ATOM 9322 C CA . TYR B 1 534 ? 30.531 14.422 2.633 1 79.31 534 TYR B CA 1
ATOM 9323 C C . TYR B 1 534 ? 30.375 13.477 1.447 1 79.31 534 TYR B C 1
ATOM 9325 O O . TYR B 1 534 ? 29.766 13.844 0.439 1 79.31 534 TYR B O 1
ATOM 9333 N N . ARG B 1 535 ? 30.938 12.281 1.526 1 77.81 535 ARG B N 1
ATOM 9334 C CA . ARG B 1 535 ? 30.781 11.281 0.478 1 77.81 535 ARG B CA 1
ATOM 9335 C C . ARG B 1 535 ? 29.609 10.344 0.789 1 77.81 535 ARG B C 1
ATOM 9337 O O . ARG B 1 535 ? 29.688 9.531 1.718 1 77.81 535 ARG B O 1
ATOM 9344 N N . VAL B 1 536 ? 28.594 10.5 -0.025 1 77.19 536 VAL B N 1
ATOM 9345 C CA . VAL B 1 536 ? 27.391 9.688 0.197 1 77.19 536 VAL B CA 1
ATOM 9346 C C . VAL B 1 536 ? 27.422 8.461 -0.709 1 77.19 536 VAL B C 1
ATOM 9348 O O . VAL B 1 536 ? 27.594 8.578 -1.924 1 77.19 536 VAL B O 1
ATOM 9351 N N . GLN B 1 537 ? 27.266 7.262 -0.179 1 68.62 537 GLN B N 1
ATOM 9352 C CA . GLN B 1 537 ? 27.359 6.02 -0.938 1 68.62 537 GLN B CA 1
ATOM 9353 C C . GLN B 1 537 ? 25.984 5.449 -1.25 1 68.62 537 GLN B C 1
ATOM 9355 O O . GLN B 1 537 ? 25.812 4.758 -2.254 1 68.62 537 GLN B O 1
ATOM 9360 N N . ALA B 1 538 ? 25.047 5.746 -0.468 1 69.38 538 ALA B N 1
ATOM 9361 C CA . ALA B 1 538 ? 23.719 5.188 -0.638 1 69.38 538 ALA B CA 1
ATOM 9362 C C . ALA B 1 538 ? 22.844 6.094 -1.512 1 69.38 538 ALA B C 1
ATOM 9364 O O . ALA B 1 538 ? 23.109 7.293 -1.617 1 69.38 538 ALA B O 1
ATOM 9365 N N . PRO B 1 539 ? 21.953 5.441 -2.203 1 74.94 539 PRO B N 1
ATOM 9366 C CA . PRO B 1 539 ? 21.047 6.273 -3 1 74.94 539 PRO B CA 1
ATOM 9367 C C . PRO B 1 539 ? 20.234 7.242 -2.148 1 74.94 539 PRO B C 1
ATOM 9369 O O . PRO B 1 539 ? 19.891 6.93 -1.003 1 74.94 539 PRO B O 1
ATOM 9372 N N . LEU B 1 540 ? 19.984 8.445 -2.742 1 78.5 540 LEU B N 1
ATOM 9373 C CA . LEU B 1 540 ? 19.172 9.453 -2.059 1 78.5 540 LEU B CA 1
ATOM 9374 C C . LEU B 1 540 ? 17.734 9.438 -2.553 1 78.5 540 LEU B C 1
ATOM 9376 O O . LEU B 1 540 ? 17.484 9.641 -3.74 1 78.5 540 LEU B O 1
ATOM 9380 N N . PHE B 1 541 ? 16.922 9.07 -1.713 1 77.88 541 PHE B N 1
ATOM 9381 C CA . PHE B 1 541 ? 15.492 9.008 -1.988 1 77.88 541 PHE B CA 1
ATOM 9382 C C . PHE B 1 541 ? 14.688 9.344 -0.737 1 77.88 541 PHE B C 1
ATOM 9384 O O . PHE B 1 541 ? 15.258 9.656 0.309 1 77.88 541 PHE B O 1
ATOM 9391 N N . PHE B 1 542 ? 13.43 9.422 -0.844 1 75.5 542 PHE B N 1
ATOM 9392 C CA . PHE B 1 542 ? 12.578 9.898 0.235 1 75.5 542 PHE B CA 1
ATOM 9393 C C . PHE B 1 542 ? 12.859 9.141 1.527 1 75.5 542 PHE B C 1
ATOM 9395 O O . PHE B 1 542 ? 12.719 9.695 2.621 1 75.5 542 PHE B O 1
ATOM 9402 N N . GLY B 1 543 ? 13.266 7.953 1.456 1 74.62 543 GLY B N 1
ATOM 9403 C CA . GLY B 1 543 ? 13.523 7.152 2.643 1 74.62 543 GLY B CA 1
ATOM 9404 C C . GLY B 1 543 ? 14.844 7.48 3.311 1 74.62 543 GLY B C 1
ATOM 9405 O O . GLY B 1 543 ? 15.047 7.164 4.484 1 74.62 543 GLY B O 1
ATOM 9406 N N . SER B 1 544 ? 15.734 8.125 2.619 1 76.69 544 SER B N 1
ATOM 9407 C CA . SER B 1 544 ? 17.062 8.359 3.164 1 76.69 544 SER B CA 1
ATOM 9408 C C . SER B 1 544 ? 17.281 9.836 3.482 1 76.69 544 SER B C 1
ATOM 9410 O O . SER B 1 544 ? 18.375 10.242 3.867 1 76.69 544 SER B O 1
ATOM 9412 N N . THR B 1 545 ? 16.266 10.656 3.256 1 77.25 545 THR B N 1
ATOM 9413 C CA . THR B 1 545 ? 16.422 12.102 3.389 1 77.25 545 THR B CA 1
ATOM 9414 C C . THR B 1 545 ? 16.75 12.477 4.832 1 77.25 545 THR B C 1
ATOM 9416 O O . THR B 1 545 ? 17.578 13.359 5.082 1 77.25 545 THR B O 1
ATOM 9419 N N . ARG B 1 546 ? 16.109 11.844 5.711 1 73.12 546 ARG B N 1
ATOM 9420 C CA . ARG B 1 546 ? 16.359 12.164 7.113 1 73.12 546 ARG B CA 1
ATOM 9421 C C . ARG B 1 546 ? 17.781 11.805 7.523 1 73.12 546 ARG B C 1
ATOM 9423 O O . ARG B 1 546 ? 18.438 12.578 8.219 1 73.12 546 ARG B O 1
ATOM 9430 N N . SER B 1 547 ? 18.156 10.648 7.141 1 73.25 547 SER B N 1
ATOM 9431 C CA . SER B 1 547 ? 19.516 10.219 7.453 1 73.25 547 SER B CA 1
ATOM 9432 C C . SER B 1 547 ? 20.547 11.148 6.828 1 73.25 547 SER B C 1
ATOM 9434 O O . SER B 1 547 ? 21.609 11.391 7.414 1 73.25 547 SER B O 1
ATOM 9436 N N . LEU B 1 548 ? 20.234 11.648 5.719 1 76.25 548 LEU B N 1
ATOM 9437 C CA . LEU B 1 548 ? 21.125 12.594 5.047 1 76.25 548 LEU B CA 1
ATOM 9438 C C . LEU B 1 548 ? 21.234 13.891 5.844 1 76.25 548 LEU B C 1
ATOM 9440 O O . LEU B 1 548 ? 22.344 14.391 6.066 1 76.25 548 LEU B O 1
ATOM 9444 N N . LEU B 1 549 ? 20.125 14.391 6.258 1 76.69 549 LEU B N 1
ATOM 9445 C CA . LEU B 1 549 ? 20.094 15.672 6.957 1 76.69 549 LEU B CA 1
ATOM 9446 C C . LEU B 1 549 ? 20.781 15.57 8.312 1 76.69 549 LEU B C 1
ATOM 9448 O O . LEU B 1 549 ? 21.328 16.547 8.812 1 76.69 549 LEU B O 1
ATOM 9452 N N . CYS B 1 550 ? 20.797 14.367 8.844 1 72.75 550 CYS B N 1
ATOM 9453 C CA . CYS B 1 550 ? 21.438 14.133 10.133 1 72.75 550 CYS B CA 1
ATOM 9454 C C . CYS B 1 550 ? 22.953 14.164 10 1 72.75 550 CYS B C 1
ATOM 9456 O O . CYS B 1 550 ? 23.672 14.328 10.992 1 72.75 550 CYS B O 1
ATOM 9458 N N . LEU B 1 551 ? 23.453 14.086 8.781 1 73.12 551 LEU B N 1
ATOM 9459 C CA . LEU B 1 551 ? 24.891 14.055 8.547 1 73.12 551 LEU B CA 1
ATOM 9460 C C . LEU B 1 551 ? 25.5 15.453 8.672 1 73.12 551 LEU B C 1
ATOM 9462 O O . LEU B 1 551 ? 26.672 15.602 9 1 73.12 551 LEU B O 1
ATOM 9466 N N . PHE B 1 552 ? 24.688 16.438 8.477 1 77.75 552 PHE B N 1
ATOM 9467 C CA . PHE B 1 552 ? 25.219 17.797 8.336 1 77.75 552 PHE B CA 1
ATOM 9468 C C . PHE B 1 552 ? 25.281 18.5 9.688 1 77.75 552 PHE B C 1
ATOM 9470 O O . PHE B 1 552 ? 24.391 18.328 10.523 1 77.75 552 PHE B O 1
ATOM 9477 N N . ASP B 1 553 ? 26.375 19.078 9.922 1 76.62 553 ASP B N 1
ATOM 9478 C CA . ASP B 1 553 ? 26.562 19.953 11.062 1 76.62 553 ASP B CA 1
ATOM 9479 C C . ASP B 1 553 ? 26.656 21.422 10.617 1 76.62 553 ASP B C 1
ATOM 9481 O O . ASP B 1 553 ? 27.766 21.938 10.438 1 76.62 553 ASP B O 1
ATOM 9485 N N . TYR B 1 554 ? 25.625 22.016 10.547 1 80.12 554 TYR B N 1
ATOM 9486 C CA . TYR B 1 554 ? 25.484 23.312 9.898 1 80.12 554 TYR B CA 1
ATOM 9487 C C . TYR B 1 554 ? 26.344 24.359 10.586 1 80.12 554 TYR B C 1
ATOM 9489 O O . TYR B 1 554 ? 26.922 25.234 9.922 1 80.12 554 TYR B O 1
ATOM 9497 N N . LEU B 1 555 ? 26.422 24.297 11.891 1 74.38 555 LEU B N 1
ATOM 9498 C CA . LEU B 1 555 ? 27.109 25.344 12.633 1 74.38 555 LEU B CA 1
ATOM 9499 C C . LEU B 1 555 ? 28.609 25.109 12.664 1 74.38 555 LEU B C 1
ATOM 9501 O O . LEU B 1 555 ? 29.406 26.047 12.562 1 74.38 555 LEU B O 1
ATOM 9505 N N . ASN B 1 556 ? 29.047 23.859 12.703 1 75.44 556 ASN B N 1
ATOM 9506 C CA . ASN B 1 556 ? 30.453 23.562 12.938 1 75.44 556 ASN B CA 1
ATOM 9507 C C . ASN B 1 556 ? 31.172 23.203 11.641 1 75.44 556 ASN B C 1
ATOM 9509 O O . ASN B 1 556 ? 32.406 23.172 11.594 1 75.44 556 ASN B O 1
ATOM 9513 N N . ASP B 1 557 ? 30.5 22.984 10.633 1 78.88 557 ASP B N 1
ATOM 9514 C CA . ASP B 1 557 ? 31.141 22.688 9.359 1 78.88 557 ASP B CA 1
ATOM 9515 C C . ASP B 1 557 ? 31.812 23.922 8.773 1 78.88 557 ASP B C 1
ATOM 9517 O O . ASP B 1 557 ? 31.469 25.047 9.125 1 78.88 557 ASP B O 1
ATOM 9521 N N . PRO B 1 558 ? 32.875 23.609 8 1 81 558 PRO B N 1
ATOM 9522 C CA . PRO B 1 558 ? 33.562 24.75 7.379 1 81 558 PRO B CA 1
ATOM 9523 C C . PRO B 1 558 ? 32.688 25.484 6.371 1 81 558 PRO B C 1
ATOM 9525 O O . PRO B 1 558 ? 31.547 25.062 6.102 1 81 558 PRO B O 1
ATOM 9528 N N . ASP B 1 559 ? 33.156 26.578 5.875 1 82.81 559 ASP B N 1
ATOM 9529 C CA . ASP B 1 559 ? 32.406 27.484 5.023 1 82.81 559 ASP B CA 1
ATOM 9530 C C . ASP B 1 559 ? 32.062 26.812 3.686 1 82.81 559 ASP B C 1
ATOM 9532 O O . ASP B 1 559 ? 31.062 27.156 3.053 1 82.81 559 ASP B O 1
ATOM 9536 N N . ASP B 1 560 ? 32.969 25.906 3.342 1 83.38 560 ASP B N 1
ATOM 9537 C CA . ASP B 1 560 ? 32.719 25.203 2.08 1 83.38 560 ASP B CA 1
ATOM 9538 C C . ASP B 1 560 ? 32.5 23.703 2.314 1 83.38 560 ASP B C 1
ATOM 9540 O O . ASP B 1 560 ? 33.406 23 2.748 1 83.38 560 ASP B O 1
ATOM 9544 N N . VAL B 1 561 ? 31.234 23.422 2.061 1 87.56 561 VAL B N 1
ATOM 9545 C CA . VAL B 1 561 ? 30.844 22.031 2.248 1 87.56 561 VAL B CA 1
ATOM 9546 C C . VAL B 1 561 ? 30.547 21.391 0.894 1 87.56 561 VAL B C 1
ATOM 9548 O O . VAL B 1 561 ? 29.875 21.984 0.056 1 87.56 561 VAL B O 1
ATOM 9551 N N . VAL B 1 562 ? 31.188 20.188 0.646 1 84.81 562 VAL B N 1
ATOM 9552 C CA . VAL B 1 562 ? 30.984 19.469 -0.61 1 84.81 562 VAL B CA 1
ATOM 9553 C C . VAL B 1 562 ? 30.281 18.141 -0.341 1 84.81 562 VAL B C 1
ATOM 9555 O O . VAL B 1 562 ? 30.688 17.391 0.538 1 84.81 562 VAL B O 1
ATOM 9558 N N . VAL B 1 563 ? 29.172 18 -1.003 1 86.62 563 VAL B N 1
ATOM 9559 C CA . VAL B 1 563 ? 28.484 16.719 -0.969 1 86.62 563 VAL B CA 1
ATOM 9560 C C . VAL B 1 563 ? 28.797 15.938 -2.248 1 86.62 563 VAL B C 1
ATOM 9562 O O . VAL B 1 563 ? 28.375 16.344 -3.338 1 86.62 563 VAL B O 1
ATOM 9565 N N . ASP B 1 564 ? 29.516 14.867 -2.105 1 80.38 564 ASP B N 1
ATOM 9566 C CA . ASP B 1 564 ? 29.922 14.039 -3.236 1 80.38 564 ASP B CA 1
ATOM 9567 C C . ASP B 1 564 ? 29.016 12.82 -3.389 1 80.38 564 ASP B C 1
ATOM 9569 O O . ASP B 1 564 ? 29.016 11.93 -2.537 1 80.38 564 ASP B O 1
ATOM 9573 N N . LEU B 1 565 ? 28.297 12.828 -4.488 1 82.62 565 LEU B N 1
ATOM 9574 C CA . LEU B 1 565 ? 27.375 11.727 -4.762 1 82.62 565 LEU B CA 1
ATOM 9575 C C . LEU B 1 565 ? 27.953 10.797 -5.832 1 82.62 565 LEU B C 1
ATOM 9577 O O . LEU B 1 565 ? 27.219 10 -6.426 1 82.62 565 LEU B O 1
ATOM 9581 N N . SER B 1 566 ? 29.203 10.82 -6.047 1 72.69 566 SER B N 1
ATOM 9582 C CA . SER B 1 566 ? 29.844 10.031 -7.098 1 72.69 566 SER B CA 1
ATOM 9583 C C . SER B 1 566 ? 29.797 8.547 -6.773 1 72.69 566 SER B C 1
ATOM 9585 O O . SER B 1 566 ? 29.719 7.711 -7.68 1 72.69 566 SER B O 1
ATOM 9587 N N . ALA B 1 567 ? 29.828 8.312 -5.504 1 63.44 567 ALA B N 1
ATOM 9588 C CA . ALA B 1 567 ? 29.859 6.914 -5.094 1 63.44 567 ALA B CA 1
ATOM 9589 C C . ALA B 1 567 ? 28.453 6.41 -4.762 1 63.44 567 ALA B C 1
ATOM 9591 O O . ALA B 1 567 ? 28.266 5.258 -4.371 1 63.44 567 ALA B O 1
ATOM 9592 N N . SER B 1 568 ? 27.531 7.32 -4.945 1 71.75 568 SER B N 1
ATOM 9593 C CA . SER B 1 568 ? 26.172 6.941 -4.586 1 71.75 568 SER B CA 1
ATOM 9594 C C . SER B 1 568 ? 25.547 6.031 -5.645 1 71.75 568 SER B C 1
ATOM 9596 O O . SER B 1 568 ? 25.516 6.379 -6.828 1 71.75 568 SER B O 1
ATOM 9598 N N . HIS B 1 569 ? 25.25 4.809 -5.207 1 63.47 569 HIS B N 1
ATOM 9599 C CA . HIS B 1 569 ? 24.609 3.885 -6.133 1 63.47 569 HIS B CA 1
ATOM 9600 C C . HIS B 1 569 ? 23.188 4.34 -6.477 1 63.47 569 HIS B C 1
ATOM 9602 O O . HIS B 1 569 ? 22.312 4.336 -5.617 1 63.47 569 HIS B O 1
ATOM 9608 N N . GLY B 1 570 ? 23.016 5.023 -7.695 1 66.62 570 GLY B N 1
ATOM 9609 C CA . GLY B 1 570 ? 21.719 5.473 -8.164 1 66.62 570 GLY B CA 1
ATOM 9610 C C . GLY B 1 570 ? 21.531 6.973 -8.055 1 66.62 570 GLY B C 1
ATOM 9611 O O . GLY B 1 570 ? 20.641 7.539 -8.695 1 66.62 570 GLY B O 1
ATOM 9612 N N . GLY B 1 571 ? 22.359 7.602 -7.242 1 75.25 571 GLY B N 1
ATOM 9613 C CA . GLY B 1 571 ? 22.266 9.047 -7.113 1 75.25 571 GLY B CA 1
ATOM 9614 C C . GLY B 1 571 ? 20.969 9.508 -6.473 1 75.25 571 GLY B C 1
ATOM 9615 O O . GLY B 1 571 ? 20.484 8.883 -5.535 1 75.25 571 GLY B O 1
ATOM 9616 N N . ILE B 1 572 ? 20.5 10.609 -6.918 1 79 572 ILE B N 1
ATOM 9617 C CA . ILE B 1 572 ? 19.234 11.156 -6.445 1 79 572 ILE B CA 1
ATOM 9618 C C . ILE B 1 572 ? 18.094 10.555 -7.25 1 79 572 ILE B C 1
ATOM 9620 O O . ILE B 1 572 ? 18.062 10.664 -8.477 1 79 572 ILE B O 1
ATOM 9624 N N . GLN B 1 573 ? 17.141 10.055 -6.543 1 75.19 573 GLN B N 1
ATOM 9625 C CA . GLN B 1 573 ? 16.172 9.227 -7.25 1 75.19 573 GLN B CA 1
ATOM 9626 C C . GLN B 1 573 ? 14.805 9.906 -7.305 1 75.19 573 GLN B C 1
ATOM 9628 O O . GLN B 1 573 ? 13.961 9.555 -8.133 1 75.19 573 GLN B O 1
ATOM 9633 N N . ASP B 1 574 ? 14.594 10.805 -6.445 1 76.38 574 ASP B N 1
ATOM 9634 C CA . ASP B 1 574 ? 13.258 11.398 -6.434 1 76.38 574 ASP B CA 1
ATOM 9635 C C . ASP B 1 574 ? 13.312 12.852 -5.949 1 76.38 574 ASP B C 1
ATOM 9637 O O . ASP B 1 574 ? 14.391 13.375 -5.664 1 76.38 574 ASP B O 1
ATOM 9641 N N . LEU B 1 575 ? 12.141 13.453 -5.965 1 78.81 575 LEU B N 1
ATOM 9642 C CA . LEU B 1 575 ? 12.016 14.852 -5.582 1 78.81 575 LEU B CA 1
ATOM 9643 C C . LEU B 1 575 ? 12.43 15.055 -4.129 1 78.81 575 LEU B C 1
ATOM 9645 O O . LEU B 1 575 ? 12.977 16.109 -3.775 1 78.81 575 LEU B O 1
ATOM 9649 N N . SER B 1 576 ? 12.141 14.109 -3.287 1 82.38 576 SER B N 1
ATOM 9650 C CA . SER B 1 576 ? 12.492 14.211 -1.875 1 82.38 576 SER B CA 1
ATOM 9651 C C . SER B 1 576 ? 14 14.375 -1.688 1 82.38 576 SER B C 1
ATOM 9653 O O . SER B 1 576 ? 14.445 15.117 -0.813 1 82.38 576 SER B O 1
ATOM 9655 N N . GLY B 1 577 ? 14.727 13.633 -2.518 1 82.31 577 GLY B N 1
ATOM 9656 C CA . GLY B 1 577 ? 16.172 13.734 -2.441 1 82.31 577 GLY B CA 1
ATOM 9657 C C . GLY B 1 577 ? 16.688 15.133 -2.754 1 82.31 577 GLY B C 1
ATOM 9658 O O . GLY B 1 577 ? 17.531 15.664 -2.023 1 82.31 577 GLY B O 1
ATOM 9659 N N . ILE B 1 578 ? 16.203 15.703 -3.727 1 83.69 578 ILE B N 1
ATOM 9660 C CA . ILE B 1 578 ? 16.625 17.031 -4.152 1 83.69 578 ILE B CA 1
ATOM 9661 C C . ILE B 1 578 ? 16.188 18.078 -3.123 1 83.69 578 ILE B C 1
ATOM 9663 O O . ILE B 1 578 ? 16.938 19 -2.801 1 83.69 578 ILE B O 1
ATOM 9667 N N . THR B 1 579 ? 14.969 17.906 -2.676 1 83.75 579 THR B N 1
ATOM 9668 C CA . THR B 1 579 ? 14.414 18.859 -1.719 1 83.75 579 THR B CA 1
ATOM 9669 C C . THR B 1 579 ? 15.18 18.812 -0.401 1 83.75 579 THR B C 1
ATOM 9671 O O . THR B 1 579 ? 15.391 19.828 0.246 1 83.75 579 THR B O 1
ATOM 9674 N N . ALA B 1 580 ? 15.531 17.672 0.008 1 84 580 ALA B N 1
ATOM 9675 C CA . ALA B 1 580 ? 16.312 17.531 1.236 1 84 580 ALA B CA 1
ATOM 9676 C C . ALA B 1 580 ? 17.672 18.203 1.11 1 84 580 ALA B C 1
ATOM 9678 O O . ALA B 1 580 ? 18.125 18.859 2.045 1 84 580 ALA B O 1
ATOM 9679 N N . LEU B 1 581 ? 18.312 18 -0.011 1 87.06 581 LEU B N 1
ATOM 9680 C CA . LEU B 1 581 ? 19.609 18.641 -0.258 1 87.06 581 LEU B CA 1
ATOM 9681 C C . LEU B 1 581 ? 19.453 20.156 -0.325 1 87.06 581 LEU B C 1
ATOM 9683 O O . LEU B 1 581 ? 20.328 20.891 0.161 1 87.06 581 LEU B O 1
ATOM 9687 N N . ASN B 1 582 ? 18.438 20.531 -0.944 1 87.5 582 ASN B N 1
ATOM 9688 C CA . ASN B 1 582 ? 18.156 21.969 -1.014 1 87.5 582 ASN B CA 1
ATOM 9689 C C . ASN B 1 582 ? 17.906 22.547 0.371 1 87.5 582 ASN B C 1
ATOM 9691 O O . ASN B 1 582 ? 18.297 23.688 0.649 1 87.5 582 ASN B O 1
ATOM 9695 N N . GLU B 1 583 ? 17.203 21.859 1.109 1 85.75 583 GLU B N 1
ATOM 9696 C CA . GLU B 1 583 ? 16.969 22.297 2.482 1 85.75 583 GLU B CA 1
ATOM 9697 C C . GLU B 1 583 ? 18.281 22.438 3.254 1 85.75 583 GLU B C 1
ATOM 9699 O O . GLU B 1 583 ? 18.469 23.391 4.008 1 85.75 583 GLU B O 1
ATOM 9704 N N . ALA B 1 584 ? 19.125 21.453 3.113 1 85.31 584 ALA B N 1
ATOM 9705 C CA . ALA B 1 584 ? 20.453 21.531 3.721 1 85.31 584 ALA B CA 1
ATOM 9706 C C . ALA B 1 584 ? 21.219 22.75 3.207 1 85.31 584 ALA B C 1
ATOM 9708 O O . ALA B 1 584 ? 21.875 23.453 3.979 1 85.31 584 ALA B O 1
ATOM 9709 N N . GLY B 1 585 ? 21.188 22.953 1.886 1 88.5 585 GLY B N 1
ATOM 9710 C CA . GLY B 1 585 ? 21.828 24.125 1.295 1 88.5 585 GLY B CA 1
ATOM 9711 C C . GLY B 1 585 ? 21.297 25.438 1.863 1 88.5 585 GLY B C 1
ATOM 9712 O O . GLY B 1 585 ? 22.078 26.359 2.113 1 88.5 585 GLY B O 1
ATOM 9713 N N . LYS B 1 586 ? 20.047 25.469 2.02 1 87.31 586 LYS B N 1
ATOM 9714 C CA . LYS B 1 586 ? 19.422 26.656 2.604 1 87.31 586 LYS B CA 1
ATOM 9715 C C . LYS B 1 586 ? 19.922 26.891 4.027 1 87.31 586 LYS B C 1
ATOM 9717 O O . LYS B 1 586 ? 20.219 28.016 4.406 1 87.31 586 LYS B O 1
ATOM 9722 N N . ASN B 1 587 ? 19.969 25.875 4.77 1 85.38 587 ASN B N 1
ATOM 9723 C CA . ASN B 1 587 ? 20.422 25.969 6.148 1 85.38 587 ASN B CA 1
ATOM 9724 C C . ASN B 1 587 ? 21.875 26.422 6.219 1 85.38 587 ASN B C 1
ATOM 9726 O O . ASN B 1 587 ? 22.25 27.219 7.09 1 85.38 587 ASN B O 1
ATOM 9730 N N . TYR B 1 588 ? 22.703 25.922 5.355 1 87.31 588 TYR B N 1
ATOM 9731 C CA . TYR B 1 588 ? 24.109 26.344 5.293 1 87.31 588 TYR B CA 1
ATOM 9732 C C . TYR B 1 588 ? 24.203 27.812 4.852 1 87.31 588 TYR B C 1
ATOM 9734 O O . TYR B 1 588 ? 25.016 28.562 5.387 1 87.31 588 TYR B O 1
ATOM 9742 N N . GLU B 1 589 ? 23.406 28.172 3.918 1 88.12 589 GLU B N 1
ATOM 9743 C CA . GLU B 1 589 ? 23.406 29.531 3.391 1 88.12 589 GLU B CA 1
ATOM 9744 C C . GLU B 1 589 ? 23.016 30.547 4.465 1 88.12 589 GLU B C 1
ATOM 9746 O O . GLU B 1 589 ? 23.547 31.656 4.5 1 88.12 589 GLU B O 1
ATOM 9751 N N . GLU B 1 590 ? 22.125 30.219 5.207 1 86.12 590 GLU B N 1
ATOM 9752 C CA . GLU B 1 590 ? 21.641 31.094 6.262 1 86.12 590 GLU B CA 1
ATOM 9753 C C . GLU B 1 590 ? 22.719 31.359 7.305 1 86.12 590 GLU B C 1
ATOM 9755 O O . GLU B 1 590 ? 22.672 32.375 8 1 86.12 590 GLU B O 1
ATOM 9760 N N . VAL B 1 591 ? 23.672 30.453 7.41 1 84.19 591 VAL B N 1
ATOM 9761 C CA . VAL B 1 591 ? 24.766 30.656 8.344 1 84.19 591 VAL B CA 1
ATOM 9762 C C . VAL B 1 591 ? 26 31.141 7.586 1 84.19 591 VAL B C 1
ATOM 9764 O O . VAL B 1 591 ? 27.109 31.109 8.109 1 84.19 591 VAL B O 1
ATOM 9767 N N . GLY B 1 592 ? 25.828 31.5 6.34 1 84.81 592 GLY B N 1
ATOM 9768 C CA . GLY B 1 592 ? 26.875 32.094 5.539 1 84.81 592 GLY B CA 1
ATOM 9769 C C . GLY B 1 592 ? 27.781 31.078 4.875 1 84.81 592 GLY B C 1
ATOM 9770 O O . GLY B 1 592 ? 28.938 31.375 4.562 1 84.81 592 GLY B O 1
ATOM 9771 N N . LYS B 1 593 ? 27.375 29.906 4.805 1 88.06 593 LYS B N 1
ATOM 9772 C CA . LYS B 1 593 ? 28.172 28.828 4.207 1 88.06 593 LYS B CA 1
ATOM 9773 C C . LYS B 1 593 ? 27.562 28.359 2.891 1 88.06 593 LYS B C 1
ATOM 9775 O O . LYS B 1 593 ? 26.438 28.719 2.562 1 88.06 593 LYS B O 1
ATOM 9780 N N . SER B 1 594 ? 28.422 27.625 2.102 1 88 594 SER B N 1
ATOM 9781 C CA . SER B 1 594 ? 27.938 27.172 0.801 1 88 594 SER B CA 1
ATOM 9782 C C . SER B 1 594 ? 28.094 25.656 0.651 1 88 594 SER B C 1
ATOM 9784 O O . SER B 1 594 ? 28.984 25.062 1.245 1 88 594 SER B O 1
ATOM 9786 N N . VAL B 1 595 ? 27.094 25.141 -0.099 1 90 595 VAL B N 1
ATOM 9787 C CA . VAL B 1 595 ? 27.109 23.703 -0.362 1 90 595 VAL B CA 1
ATOM 9788 C C . VAL B 1 595 ? 27.266 23.453 -1.86 1 90 595 VAL B C 1
ATOM 9790 O O . VAL B 1 595 ? 26.531 24.031 -2.672 1 90 595 VAL B O 1
ATOM 9793 N N . THR B 1 596 ? 28.234 22.641 -2.209 1 86.88 596 THR B N 1
ATOM 9794 C CA . THR B 1 596 ? 28.469 22.25 -3.598 1 86.88 596 THR B CA 1
ATOM 9795 C C . THR B 1 596 ? 28.188 20.766 -3.799 1 86.88 596 THR B C 1
ATOM 9797 O O . THR B 1 596 ? 28.609 19.938 -2.996 1 86.88 596 THR B O 1
ATOM 9800 N N . LEU B 1 597 ? 27.391 20.5 -4.809 1 87.75 597 LEU B N 1
ATOM 9801 C CA . LEU B 1 597 ? 27.047 19.125 -5.121 1 87.75 597 LEU B CA 1
ATOM 9802 C C . LEU B 1 597 ? 27.922 18.594 -6.254 1 87.75 597 LEU B C 1
ATOM 9804 O O . LEU B 1 597 ? 28.078 19.25 -7.281 1 87.75 597 LEU B O 1
ATOM 9808 N N . LEU B 1 598 ? 28.484 17.375 -5.969 1 82.19 598 LEU B N 1
ATOM 9809 C CA . LEU B 1 598 ? 29.297 16.719 -6.988 1 82.19 598 LEU B CA 1
ATOM 9810 C C . LEU B 1 598 ? 28.75 15.336 -7.305 1 82.19 598 LEU B C 1
ATOM 9812 O O . LEU B 1 598 ? 28.125 14.703 -6.453 1 82.19 598 LEU B O 1
ATOM 9816 N N . GLY B 1 599 ? 28.859 14.867 -8.516 1 79.31 599 GLY B N 1
ATOM 9817 C CA . GLY B 1 599 ? 28.562 13.492 -8.898 1 79.31 599 GLY B CA 1
ATOM 9818 C C . GLY B 1 599 ? 27.078 13.227 -9.07 1 79.31 599 GLY B C 1
ATOM 9819 O O . GLY B 1 599 ? 26.578 12.172 -8.656 1 79.31 599 GLY B O 1
ATOM 9820 N N . LEU B 1 600 ? 26.438 14.164 -9.641 1 82.38 600 LEU B N 1
ATOM 9821 C CA . LEU B 1 600 ? 25 13.992 -9.852 1 82.38 600 LEU B CA 1
ATOM 9822 C C . LEU B 1 600 ? 24.734 13.062 -11.031 1 82.38 600 LEU B C 1
ATOM 9824 O O . LEU B 1 600 ? 25.453 13.102 -12.031 1 82.38 600 LEU B O 1
ATOM 9828 N N . ASN B 1 601 ? 23.812 12.148 -10.844 1 78.06 601 ASN B N 1
ATOM 9829 C CA . ASN B 1 601 ? 23.359 11.312 -11.953 1 78.06 601 ASN B CA 1
ATOM 9830 C C . ASN B 1 601 ? 22.531 12.109 -12.961 1 78.06 601 ASN B C 1
ATOM 9832 O O . ASN B 1 601 ? 22 13.172 -12.633 1 78.06 601 ASN B O 1
ATOM 9836 N N . PRO B 1 602 ? 22.484 11.602 -14.148 1 72.88 602 PRO B N 1
ATOM 9837 C CA . PRO B 1 602 ? 21.781 12.336 -15.203 1 72.88 602 PRO B CA 1
ATOM 9838 C C . PRO B 1 602 ? 20.328 12.609 -14.844 1 72.88 602 PRO B C 1
ATOM 9840 O O . PRO B 1 602 ? 19.797 13.672 -15.172 1 72.88 602 PRO B O 1
ATOM 9843 N N . GLU B 1 603 ? 19.75 11.75 -14.211 1 75 603 GLU B N 1
ATOM 9844 C CA . GLU B 1 603 ? 18.344 11.938 -13.852 1 75 603 GLU B CA 1
ATOM 9845 C C . GLU B 1 603 ? 18.188 13.094 -12.859 1 75 603 GLU B C 1
ATOM 9847 O O . GLU B 1 603 ? 17.234 13.867 -12.945 1 75 603 GLU B O 1
ATOM 9852 N N . ALA B 1 604 ? 19.141 13.156 -11.969 1 81.25 604 ALA B N 1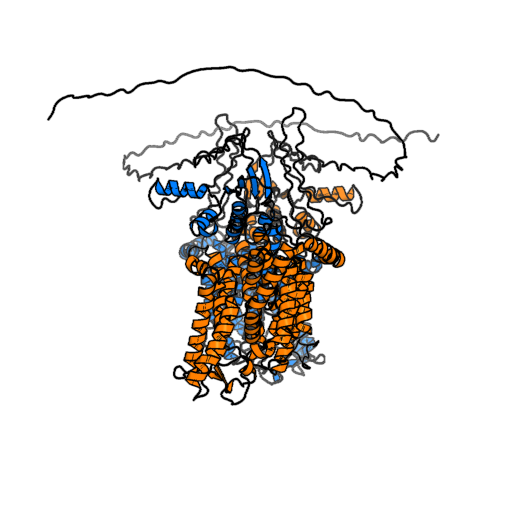
ATOM 9853 C CA . ALA B 1 604 ? 19.094 14.227 -10.977 1 81.25 604 ALA B CA 1
ATOM 9854 C C . ALA B 1 604 ? 19.344 15.586 -11.633 1 81.25 604 ALA B C 1
ATOM 9856 O O . ALA B 1 604 ? 18.703 16.578 -11.266 1 81.25 604 ALA B O 1
ATOM 9857 N N . LEU B 1 605 ? 20.266 15.578 -12.539 1 81.19 605 LEU B N 1
ATOM 9858 C CA . LEU B 1 605 ? 20.562 16.812 -13.25 1 81.19 605 LEU B CA 1
ATOM 9859 C C . LEU B 1 605 ? 19.344 17.297 -14.031 1 81.19 605 LEU B C 1
ATOM 9861 O O . LEU B 1 605 ? 19.047 18.484 -14.055 1 81.19 605 LEU B O 1
ATOM 9865 N N . ALA B 1 606 ? 18.672 16.375 -14.617 1 77.88 606 ALA B N 1
ATOM 9866 C CA . ALA B 1 606 ? 17.469 16.688 -15.367 1 77.88 606 ALA B CA 1
ATOM 9867 C C . ALA B 1 606 ? 16.375 17.234 -14.445 1 77.88 606 ALA B C 1
ATOM 9869 O O . ALA B 1 606 ? 15.641 18.156 -14.812 1 77.88 606 ALA B O 1
ATOM 9870 N N . MET B 1 607 ? 16.375 16.719 -13.32 1 79 607 MET B N 1
ATOM 9871 C CA . MET B 1 607 ? 15.359 17.125 -12.359 1 79 607 MET B CA 1
ATOM 9872 C C . MET B 1 607 ? 15.625 18.547 -11.875 1 79 607 MET B C 1
ATOM 9874 O O . MET B 1 607 ? 14.695 19.344 -11.719 1 79 607 MET B O 1
ATOM 9878 N N . ILE B 1 608 ? 16.875 18.828 -11.617 1 82.5 608 ILE B N 1
ATOM 9879 C CA . ILE B 1 608 ? 17.25 20.141 -11.117 1 82.5 608 ILE B CA 1
ATOM 9880 C C . ILE B 1 608 ? 17.062 21.188 -12.211 1 82.5 608 ILE B C 1
ATOM 9882 O O . ILE B 1 608 ? 16.656 22.312 -11.93 1 82.5 608 ILE B O 1
ATOM 9886 N N . GLU B 1 609 ? 17.297 20.734 -13.383 1 79 609 GLU B N 1
ATOM 9887 C CA . GLU B 1 609 ? 17.094 21.641 -14.508 1 79 609 GLU B CA 1
ATOM 9888 C C . GLU B 1 609 ? 15.609 21.953 -14.711 1 79 609 GLU B C 1
ATOM 9890 O O . GLU B 1 609 ? 15.25 23.094 -15.047 1 79 609 GLU B O 1
ATOM 9895 N N . ALA B 1 610 ? 14.867 20.969 -14.57 1 76.31 610 ALA B N 1
ATOM 9896 C CA . ALA B 1 610 ? 13.43 21.125 -14.781 1 76.31 610 ALA B CA 1
ATOM 9897 C C . ALA B 1 610 ? 12.773 21.875 -13.633 1 76.31 610 ALA B C 1
ATOM 9899 O O . ALA B 1 610 ? 11.805 22.609 -13.836 1 76.31 610 ALA B O 1
ATOM 9900 N N . TYR B 1 611 ? 13.32 21.609 -12.531 1 75.31 611 TYR B N 1
ATOM 9901 C CA . TYR B 1 611 ? 12.758 22.234 -11.336 1 75.31 611 TYR B CA 1
ATOM 9902 C C . TYR B 1 611 ? 13.828 22.969 -10.547 1 75.31 611 TYR B C 1
ATOM 9904 O O . TYR B 1 611 ? 14.141 22.594 -9.414 1 75.31 611 TYR B O 1
ATOM 9912 N N . PRO B 1 612 ? 14.211 24.062 -11.039 1 73.88 612 PRO B N 1
ATOM 9913 C CA . PRO B 1 612 ? 15.344 24.781 -10.445 1 73.88 612 PRO B CA 1
ATOM 9914 C C . PRO B 1 612 ? 15.039 25.281 -9.031 1 73.88 612 PRO B C 1
ATOM 9916 O O . PRO B 1 612 ? 15.953 25.438 -8.219 1 73.88 612 PRO B O 1
ATOM 9919 N N . ASP B 1 613 ? 13.797 25.453 -8.766 1 73.94 613 ASP B N 1
ATOM 9920 C CA . ASP B 1 613 ? 13.422 25.953 -7.453 1 73.94 613 ASP B CA 1
ATOM 9921 C C . ASP B 1 613 ? 13.742 24.938 -6.359 1 73.94 613 ASP B C 1
ATOM 9923 O O . ASP B 1 613 ? 13.914 25.312 -5.195 1 73.94 613 ASP B O 1
ATOM 9927 N N . ALA B 1 614 ? 13.828 23.75 -6.805 1 73.12 614 ALA B N 1
ATOM 9928 C CA . ALA B 1 614 ? 14.094 22.703 -5.828 1 73.12 614 ALA B CA 1
ATOM 9929 C C . ALA B 1 614 ? 15.578 22.641 -5.477 1 73.12 614 ALA B C 1
ATOM 9931 O O . ALA B 1 614 ? 15.961 22.031 -4.477 1 73.12 614 ALA B O 1
ATOM 9932 N N . ALA B 1 615 ? 16.438 23.344 -6.238 1 77.56 615 ALA B N 1
ATOM 9933 C CA . ALA B 1 615 ? 17.875 23.344 -5.988 1 77.56 615 ALA B CA 1
ATOM 9934 C C . ALA B 1 615 ? 18.422 24.766 -5.941 1 77.56 615 ALA B C 1
ATOM 9936 O O . ALA B 1 615 ? 19.562 25.016 -6.336 1 77.56 615 ALA B O 1
ATOM 9937 N N . SER B 1 616 ? 17.641 25.641 -5.5 1 81.06 616 SER B N 1
ATOM 9938 C CA . SER B 1 616 ? 18 27.062 -5.535 1 81.06 616 SER B CA 1
ATOM 9939 C C . SER B 1 616 ? 19.141 27.375 -4.574 1 81.06 616 SER B C 1
ATOM 9941 O O . SER B 1 616 ? 19.891 28.312 -4.789 1 81.06 616 SER B O 1
ATOM 9943 N N . HIS B 1 617 ? 19.375 26.578 -3.576 1 86.81 617 HIS B N 1
ATOM 9944 C CA . HIS B 1 617 ? 20.375 26.875 -2.559 1 86.81 617 HIS B CA 1
ATOM 9945 C C . HIS B 1 617 ? 21.609 25.984 -2.721 1 86.81 617 HIS B C 1
ATOM 9947 O O . HIS B 1 617 ? 22.453 25.922 -1.826 1 86.81 617 HIS B O 1
ATOM 9953 N N . LEU B 1 618 ? 21.609 25.344 -3.908 1 87.69 618 LEU B N 1
ATOM 9954 C CA . LEU B 1 618 ? 22.719 24.438 -4.148 1 87.69 618 LEU B CA 1
ATOM 9955 C C . LEU B 1 618 ? 23.578 24.906 -5.316 1 87.69 618 LEU B C 1
ATOM 9957 O O . LEU B 1 618 ? 23.047 25.453 -6.293 1 87.69 618 LEU B O 1
ATOM 9961 N N . ARG B 1 619 ? 24.891 24.812 -5.121 1 82.75 619 ARG B N 1
ATOM 9962 C CA . ARG B 1 619 ? 25.797 25.047 -6.234 1 82.75 619 ARG B CA 1
ATOM 9963 C C . ARG B 1 619 ? 26.078 23.75 -6.992 1 82.75 619 ARG B C 1
ATOM 9965 O O . ARG B 1 619 ? 26.594 22.797 -6.426 1 82.75 619 ARG B O 1
ATOM 9972 N N . VAL B 1 620 ? 25.625 23.719 -8.141 1 83.44 620 VAL B N 1
ATOM 9973 C CA . VAL B 1 620 ? 25.797 22.531 -8.977 1 83.44 620 VAL B CA 1
ATOM 9974 C C . VAL B 1 620 ? 26.703 22.859 -10.164 1 83.44 620 VAL B C 1
ATOM 9976 O O . VAL B 1 620 ? 26.219 23.266 -11.227 1 83.44 620 VAL B O 1
ATOM 9979 N N . PRO B 1 621 ? 27.922 22.609 -10.023 1 71.5 621 PRO B N 1
ATOM 9980 C CA . PRO B 1 621 ? 28.875 22.953 -11.094 1 71.5 621 PRO B CA 1
ATOM 9981 C C . PRO B 1 621 ? 28.5 22.297 -12.43 1 71.5 621 PRO B C 1
ATOM 9983 O O . PRO B 1 621 ? 28.688 22.891 -13.484 1 71.5 621 PRO B O 1
ATOM 9986 N N . ALA B 1 622 ? 27.938 21.141 -12.367 1 71.06 622 ALA B N 1
ATOM 9987 C CA . ALA B 1 622 ? 27.594 20.422 -13.594 1 71.06 622 ALA B CA 1
ATOM 9988 C C . ALA B 1 622 ? 26.547 21.188 -14.391 1 71.06 622 ALA B C 1
ATOM 9990 O O . ALA B 1 622 ? 26.531 21.141 -15.625 1 71.06 622 ALA B O 1
ATOM 9991 N N . LEU B 1 623 ? 25.672 21.797 -13.719 1 71.62 623 LEU B N 1
ATOM 9992 C CA . LEU B 1 623 ? 24.609 22.547 -14.391 1 71.62 623 LEU B CA 1
ATOM 9993 C C . LEU B 1 623 ? 25.172 23.797 -15.07 1 71.62 623 LEU B C 1
ATOM 9995 O O . LEU B 1 623 ? 24.734 24.156 -16.156 1 71.62 623 LEU B O 1
ATOM 9999 N N . ARG B 1 624 ? 26.109 24.422 -14.406 1 65.06 624 ARG B N 1
ATOM 10000 C CA . ARG B 1 624 ? 26.734 25.609 -14.969 1 65.06 624 ARG B CA 1
ATOM 10001 C C . ARG B 1 624 ? 27.531 25.266 -16.234 1 65.06 624 ARG B C 1
ATOM 10003 O O . ARG B 1 624 ? 27.484 26 -17.219 1 65.06 624 ARG B O 1
ATOM 10010 N N . LYS B 1 625 ? 28.078 24.109 -16.156 1 61.59 625 LYS B N 1
ATOM 10011 C CA . LYS B 1 625 ? 28.844 23.656 -17.312 1 61.59 625 LYS B CA 1
ATOM 10012 C C . LYS B 1 625 ? 27.922 23.328 -18.484 1 61.59 625 LYS B C 1
ATOM 10014 O O . LYS B 1 625 ? 28.234 23.656 -19.625 1 61.59 625 LYS B O 1
ATOM 10019 N N . ARG B 1 626 ? 26.906 22.672 -18.125 1 64.69 626 ARG B N 1
ATOM 10020 C CA . ARG B 1 626 ? 25.953 22.297 -19.172 1 64.69 626 ARG B CA 1
ATOM 10021 C C . ARG B 1 626 ? 25.328 23.531 -19.812 1 64.69 626 ARG B C 1
ATOM 10023 O O . ARG B 1 626 ? 25.094 23.562 -21.016 1 64.69 626 ARG B O 1
ATOM 10030 N N . LYS B 1 627 ? 25.078 24.531 -19.016 1 63.12 627 LYS B N 1
ATOM 10031 C CA . LYS B 1 627 ? 24.516 25.766 -19.531 1 63.12 627 LYS B CA 1
ATOM 10032 C C . LYS B 1 627 ? 25.516 26.5 -20.422 1 63.12 627 LYS B C 1
ATOM 10034 O O . LYS B 1 627 ? 25.141 27.047 -21.469 1 63.12 627 LYS B O 1
ATOM 10039 N N . GLU B 1 628 ? 26.734 26.547 -20 1 59.78 628 GLU B N 1
ATOM 10040 C CA . GLU B 1 628 ? 27.781 27.188 -20.797 1 59.78 628 GLU B CA 1
ATOM 10041 C C . GLU B 1 628 ? 28 26.469 -22.125 1 59.78 628 GLU B C 1
ATOM 10043 O O . GLU B 1 628 ? 28.203 27.109 -23.156 1 59.78 628 GLU B O 1
ATOM 10048 N N . GLU B 1 629 ? 27.969 25.156 -21.969 1 57.88 629 GLU B N 1
ATOM 10049 C CA . GLU B 1 629 ? 28.141 24.359 -23.172 1 57.88 629 GLU B CA 1
ATOM 10050 C C . GLU B 1 629 ? 26.953 24.547 -24.125 1 57.88 629 GLU B C 1
ATOM 10052 O O . GLU B 1 629 ? 27.141 24.578 -25.344 1 57.88 629 GLU B O 1
ATOM 10057 N N . LYS B 1 630 ? 25.781 24.516 -23.578 1 56.81 630 LYS B N 1
ATOM 10058 C CA . LYS B 1 630 ? 24.609 24.766 -24.406 1 56.81 630 LYS B CA 1
ATOM 10059 C C . LYS B 1 630 ? 24.688 26.156 -25.047 1 56.81 630 LYS B C 1
ATOM 10061 O O . LYS B 1 630 ? 24.25 26.328 -26.188 1 56.81 630 LYS B O 1
ATOM 10066 N N . GLU B 1 631 ? 25 27.156 -24.25 1 54.22 631 GLU B N 1
ATOM 10067 C CA . GLU B 1 631 ? 25.156 28.5 -24.781 1 54.22 631 GLU B CA 1
ATOM 10068 C C . GLU B 1 631 ? 26.25 28.562 -25.844 1 54.22 631 GLU B C 1
ATOM 10070 O O . GLU B 1 631 ? 26.141 29.312 -26.812 1 54.22 631 GLU B O 1
ATOM 10075 N N . ARG B 1 632 ? 27.391 27.938 -25.484 1 48.75 632 ARG B N 1
ATOM 10076 C CA . ARG B 1 632 ? 28.469 27.953 -26.469 1 48.75 632 ARG B CA 1
ATOM 10077 C C . ARG B 1 632 ? 28.062 27.172 -27.719 1 48.75 632 ARG B C 1
ATOM 10079 O O . ARG B 1 632 ? 28.344 27.609 -28.844 1 48.75 632 ARG B O 1
ATOM 10086 N N . HIS B 1 633 ? 27.891 25.812 -27.484 1 47.84 633 HIS B N 1
ATOM 10087 C CA . HIS B 1 633 ? 27.734 25.016 -28.703 1 47.84 633 HIS B CA 1
ATOM 10088 C C . HIS B 1 633 ? 26.312 25.125 -29.234 1 47.84 633 HIS B C 1
ATOM 10090 O O . HIS B 1 633 ? 26.016 24.578 -30.297 1 47.84 633 HIS B O 1
ATOM 10096 N N . GLY B 1 634 ? 25.469 26.078 -29.391 1 35.53 634 GLY B N 1
ATOM 10097 C CA . GLY B 1 634 ? 24.125 26.188 -29.906 1 35.53 634 GLY B CA 1
ATOM 10098 C C . GLY B 1 634 ? 23.172 25.141 -29.359 1 35.53 634 GLY B C 1
ATOM 10099 O O . GLY B 1 634 ? 23.594 24.25 -28.609 1 35.53 634 GLY B O 1
ATOM 10100 N N . LEU B 1 635 ? 21.922 24.531 -30.297 1 34.16 635 LEU B N 1
ATOM 10101 C CA . LEU B 1 635 ? 20.688 23.812 -30 1 34.16 635 LEU B CA 1
ATOM 10102 C C . LEU B 1 635 ? 20.969 22.547 -29.203 1 34.16 635 LEU B C 1
ATOM 10104 O O . LEU B 1 635 ? 22.125 22.109 -29.109 1 34.16 635 LEU B O 1
ATOM 10108 N N . ASP B 1 636 ? 19.984 21.266 -29.531 1 32.41 636 ASP B N 1
ATOM 10109 C CA . ASP B 1 636 ? 19.453 19.969 -29.109 1 32.41 636 ASP B CA 1
ATOM 10110 C C . ASP B 1 636 ? 20.562 18.922 -29.016 1 32.41 636 ASP B C 1
ATOM 10112 O O . ASP B 1 636 ? 20.406 17.797 -29.5 1 32.41 636 ASP B O 1
ATOM 10116 N N . ALA B 1 637 ? 21.781 19.062 -29.141 1 30.11 637 ALA B N 1
ATOM 10117 C CA . ALA B 1 637 ? 22.641 17.891 -29.312 1 30.11 637 ALA B CA 1
ATOM 10118 C C . ALA B 1 637 ? 22.516 16.938 -28.141 1 30.11 637 ALA B C 1
ATOM 10120 O O . ALA B 1 637 ? 22.359 17.375 -26.984 1 30.11 637 ALA B O 1
ATOM 10121 N N . CYS B 1 638 ? 22.234 15.602 -28.422 1 30.58 638 CYS B N 1
ATOM 10122 C CA . CYS B 1 638 ? 22.078 14.375 -27.656 1 30.58 638 CYS B CA 1
ATOM 10123 C C . CYS B 1 638 ? 23.172 14.234 -26.609 1 30.58 638 CYS B C 1
ATOM 10125 O O . CYS B 1 638 ? 24.297 13.859 -26.922 1 30.58 638 CYS B O 1
ATOM 10127 N N . LEU B 1 639 ? 23.484 15.102 -25.781 1 31.8 639 LEU B N 1
ATOM 10128 C CA . LEU B 1 639 ? 24.516 14.992 -24.75 1 31.8 639 LEU B CA 1
ATOM 10129 C C . LEU B 1 639 ? 24.469 13.633 -24.062 1 31.8 639 LEU B C 1
ATOM 10131 O O . LEU B 1 639 ? 23.438 13.266 -23.469 1 31.8 639 LEU B O 1
ATOM 10135 N N . GLY B 1 640 ? 25.156 12.562 -24.656 1 28.56 640 GLY B N 1
ATOM 10136 C CA . GLY B 1 640 ? 25.453 11.266 -24.062 1 28.56 640 GLY B CA 1
ATOM 10137 C C . GLY B 1 640 ? 25.781 11.3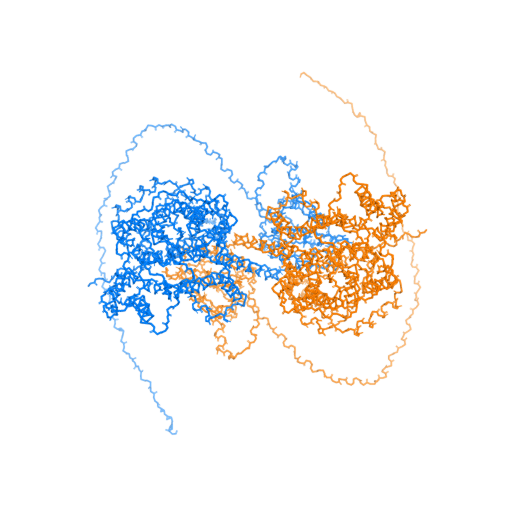52 -22.578 1 28.56 640 GLY B C 1
ATOM 10138 O O . GLY B 1 640 ? 26.172 12.406 -22.094 1 28.56 640 GLY B O 1
ATOM 10139 N N . HIS B 1 641 ? 25.297 10.391 -21.828 1 30.83 641 HIS B N 1
ATOM 10140 C CA . HIS B 1 641 ? 25.391 10.062 -20.406 1 30.83 641 HIS B CA 1
ATOM 10141 C C . HIS B 1 641 ? 26.844 10.07 -19.953 1 30.83 641 HIS B C 1
ATOM 10143 O O . HIS B 1 641 ? 27.578 9.117 -20.188 1 30.83 641 HIS B O 1
ATOM 10149 N N . ASP B 1 642 ? 27.609 11.062 -20.062 1 29.03 642 ASP B N 1
ATOM 10150 C CA . ASP B 1 642 ? 28.969 11.148 -19.531 1 29.03 642 ASP B CA 1
ATOM 10151 C C . ASP B 1 642 ? 28.984 10.812 -18.031 1 29.03 642 ASP B C 1
ATOM 10153 O O . ASP B 1 642 ? 28.438 11.547 -17.219 1 29.03 642 ASP B O 1
ATOM 10157 N N . THR B 1 643 ? 28.891 9.523 -17.75 1 29.94 643 THR B N 1
ATOM 10158 C CA . THR B 1 643 ? 29.125 9.039 -16.391 1 29.94 643 THR B CA 1
ATOM 10159 C C . THR B 1 643 ? 30.531 9.375 -15.938 1 29.94 643 THR B C 1
ATOM 10161 O O . THR B 1 643 ? 31.5 9.039 -16.625 1 29.94 643 THR B O 1
ATOM 10164 N N . ASP B 1 644 ? 30.828 10.391 -15.383 1 29.83 644 ASP B N 1
ATOM 10165 C CA . ASP B 1 644 ? 32.094 10.812 -14.789 1 29.83 644 ASP B CA 1
ATOM 10166 C C . ASP B 1 644 ? 32.594 9.781 -13.789 1 29.83 644 ASP B C 1
ATOM 10168 O O . ASP B 1 644 ? 31.984 9.57 -12.742 1 29.83 644 ASP B O 1
ATOM 10172 N N . VAL B 1 645 ? 33.156 8.562 -14.359 1 26.75 645 VAL B N 1
ATOM 10173 C CA . VAL B 1 645 ? 33.812 7.531 -13.547 1 26.75 645 VAL B CA 1
ATOM 10174 C C . VAL B 1 645 ? 35.094 8.07 -12.953 1 26.75 645 VAL B C 1
ATOM 10176 O O . VAL B 1 645 ? 35.938 8.633 -13.664 1 26.75 645 VAL B O 1
ATOM 10179 N N . LEU B 1 646 ? 35.188 8.258 -11.727 1 27.25 646 LEU B N 1
ATOM 10180 C CA . LEU B 1 646 ? 36.344 8.594 -10.922 1 27.25 646 LEU B CA 1
ATOM 10181 C C . LEU B 1 646 ? 37.312 7.414 -10.875 1 27.25 646 LEU B C 1
ATOM 10183 O O . LEU B 1 646 ? 36.969 6.32 -10.43 1 27.25 646 LEU B O 1
ATOM 10187 N N . THR B 1 647 ? 38.25 7.184 -11.922 1 25.3 647 THR B N 1
ATOM 10188 C CA . THR B 1 647 ? 39.312 6.172 -11.852 1 25.3 647 THR B CA 1
ATOM 10189 C C . THR B 1 647 ? 40.375 6.57 -10.836 1 25.3 647 THR B C 1
ATOM 10191 O O . THR B 1 647 ? 40.844 7.707 -10.836 1 25.3 647 THR B O 1
ATOM 10194 N N . LEU B 1 648 ? 40.531 5.898 -9.781 1 25.61 648 LEU B N 1
ATOM 10195 C CA . LEU B 1 648 ? 41.531 5.977 -8.719 1 25.61 648 LEU B CA 1
ATOM 10196 C C . LEU B 1 648 ? 42.906 5.527 -9.227 1 25.61 648 LEU B C 1
ATOM 10198 O O . LEU B 1 648 ? 43.062 4.359 -9.57 1 25.61 648 LEU B O 1
ATOM 10202 N N . GLY B 1 649 ? 43.719 6.316 -10.102 1 24.97 649 GLY B N 1
ATOM 10203 C CA . GLY B 1 649 ? 45.062 5.891 -10.43 1 24.97 649 GLY B CA 1
ATOM 10204 C C . GLY B 1 649 ? 45.938 5.711 -9.203 1 24.97 649 GLY B C 1
ATOM 10205 O O . GLY B 1 649 ? 45.594 6.172 -8.109 1 24.97 649 GLY B O 1
ATOM 10206 N N . PRO B 1 650 ? 47 4.891 -9.383 1 27.31 650 PRO B N 1
ATOM 10207 C CA . PRO B 1 650 ? 47.906 4.551 -8.281 1 27.31 650 PRO B CA 1
ATOM 10208 C C . PRO B 1 650 ? 48.312 5.77 -7.457 1 27.31 650 PRO B C 1
ATOM 10210 O O . PRO B 1 650 ? 48.5 5.664 -6.238 1 27.31 650 PRO B O 1
ATOM 10213 N N . ASP B 1 651 ? 48.969 6.723 -8.18 1 25.94 651 ASP B N 1
ATOM 10214 C CA . ASP B 1 651 ? 49.5 7.84 -7.406 1 25.94 651 ASP B CA 1
ATOM 10215 C C . ASP B 1 651 ? 48.375 8.742 -6.906 1 25.94 651 ASP B C 1
ATOM 10217 O O . ASP B 1 651 ? 47.219 8.461 -7.133 1 25.94 651 ASP B O 1
ATOM 10221 N N . GLY B 1 652 ? 48.562 10.148 -6.871 1 24.95 652 GLY B N 1
ATOM 10222 C CA . GLY B 1 652 ? 47.656 11.219 -6.473 1 24.95 652 GLY B CA 1
ATOM 10223 C C . GLY B 1 652 ? 46.406 11.281 -7.301 1 24.95 652 GLY B C 1
ATOM 10224 O O . GLY B 1 652 ? 46.281 10.617 -8.336 1 24.95 652 GLY B O 1
ATOM 10225 N N . LEU B 1 653 ? 45.25 11.773 -6.812 1 23.78 653 LEU B N 1
ATOM 10226 C CA . LEU B 1 653 ? 43.875 11.852 -7.297 1 23.78 653 LEU B CA 1
ATOM 10227 C C . LEU B 1 653 ? 43.844 12.422 -8.711 1 23.78 653 LEU B C 1
ATOM 10229 O O . LEU B 1 653 ? 43.906 13.641 -8.898 1 23.78 653 LEU B O 1
ATOM 10233 N N . GLU B 1 654 ? 44.594 11.773 -9.719 1 23.02 654 GLU B N 1
ATOM 10234 C CA . GLU B 1 654 ? 44.5 12.391 -11.039 1 23.02 654 GLU B CA 1
ATOM 10235 C C . GLU B 1 654 ? 43.125 12.164 -11.672 1 23.02 654 GLU B C 1
ATOM 10237 O O . GLU B 1 654 ? 42.625 11.039 -11.68 1 23.02 654 GLU B O 1
ATOM 10242 N N . LEU B 1 655 ? 42.312 13.234 -11.711 1 25.7 655 LEU B N 1
ATOM 10243 C CA . LEU B 1 655 ? 41 13.352 -12.312 1 25.7 655 LEU B CA 1
ATOM 10244 C C . LEU B 1 655 ? 41.031 13.008 -13.797 1 25.7 655 LEU B C 1
ATOM 10246 O O . LEU B 1 655 ? 41.656 13.734 -14.586 1 25.7 655 LEU B O 1
ATOM 10250 N N . GLY B 1 656 ? 41.438 11.734 -14.32 1 22.8 656 GLY B N 1
ATOM 10251 C CA . GLY B 1 656 ? 41.562 11.453 -15.742 1 22.8 656 GLY B CA 1
ATOM 10252 C C . GLY B 1 656 ? 40.219 11.445 -16.453 1 22.8 656 GLY B C 1
ATOM 10253 O O . GLY B 1 656 ? 39.25 10.82 -16 1 22.8 656 GLY B O 1
ATOM 10254 N N . LEU B 1 657 ? 39.812 12.594 -17.172 1 23.67 657 LEU B N 1
ATOM 10255 C CA . LEU B 1 657 ? 38.781 12.805 -18.156 1 23.67 657 LEU B CA 1
ATOM 10256 C C . LEU B 1 657 ? 38.906 11.812 -19.312 1 23.67 657 LEU B C 1
ATOM 10258 O O . LEU B 1 657 ? 39.875 11.852 -20.047 1 23.67 657 LEU B O 1
ATOM 10262 N N . GLU B 1 658 ? 38.719 10.539 -19.281 1 24.03 658 GLU B N 1
ATOM 10263 C CA . GLU B 1 658 ? 38.812 9.797 -20.531 1 24.03 658 GLU B CA 1
ATOM 10264 C C . GLU B 1 658 ? 37.688 10.188 -21.484 1 24.03 658 GLU B C 1
ATOM 10266 O O . GLU B 1 658 ? 36.5 10.133 -21.109 1 24.03 658 GLU B O 1
ATOM 10271 N N . MET B 1 659 ? 37.906 11.18 -22.453 1 23.72 659 MET B N 1
ATOM 10272 C CA . MET B 1 659 ? 37.188 11.461 -23.703 1 23.72 659 MET B CA 1
ATOM 10273 C C . MET B 1 659 ? 36.906 10.164 -24.453 1 23.72 659 MET B C 1
ATOM 10275 O O . MET B 1 659 ? 37.812 9.414 -24.797 1 23.72 659 MET B O 1
ATOM 10279 N N . GLY B 1 660 ? 35.875 9.5 -24.188 1 23.08 660 GLY B N 1
ATOM 10280 C CA . GLY B 1 660 ? 35.531 8.406 -25.094 1 23.08 660 GLY B CA 1
ATOM 10281 C C . GLY B 1 660 ? 35.406 8.852 -26.531 1 23.08 660 GLY B C 1
ATOM 10282 O O . GLY B 1 660 ? 34.594 9.719 -26.859 1 23.08 660 GLY B O 1
ATOM 10283 N N . VAL B 1 661 ? 36.531 9.008 -27.391 1 21.91 661 VAL B N 1
ATOM 10284 C CA . VAL B 1 661 ? 36.625 9.125 -28.828 1 21.91 661 VAL B CA 1
ATOM 10285 C C . VAL B 1 661 ? 35.562 8.227 -29.484 1 21.91 661 VAL B C 1
ATOM 10287 O O . VAL B 1 661 ? 35.5 7.027 -29.219 1 21.91 661 VAL B O 1
ATOM 10290 N N . GLU B 1 662 ? 34.5 8.891 -29.938 1 22.38 662 GLU B N 1
ATOM 10291 C CA . GLU B 1 662 ? 33.594 8.32 -30.938 1 22.38 662 GLU B CA 1
ATOM 10292 C C . GLU B 1 662 ? 34.344 7.801 -32.156 1 22.38 662 GLU B C 1
ATOM 10294 O O . GLU B 1 662 ? 35.062 8.555 -32.812 1 22.38 662 GLU B O 1
ATOM 10299 N N . ASN B 1 663 ? 34.938 6.66 -32.156 1 21.48 663 ASN B N 1
ATOM 10300 C CA . ASN B 1 663 ? 35.281 6.07 -33.438 1 21.48 663 ASN B CA 1
ATOM 10301 C C . ASN B 1 663 ? 34.094 6.152 -34.438 1 21.48 663 ASN B C 1
ATOM 10303 O O . ASN B 1 663 ? 33.094 5.496 -34.219 1 21.48 663 ASN B O 1
ATOM 10307 N N . ILE B 1 664 ? 33.844 7.375 -35 1 21.64 664 ILE B N 1
ATOM 10308 C CA . ILE B 1 664 ? 33.031 7.602 -36.188 1 21.64 664 ILE B CA 1
ATOM 10309 C C . ILE B 1 664 ? 33.406 6.602 -37.281 1 21.64 664 ILE B C 1
ATOM 10311 O O . ILE B 1 664 ? 34.5 6.699 -37.844 1 21.64 664 ILE B O 1
ATOM 10315 N N . HIS B 1 665 ? 33.188 5.34 -37.156 1 21.11 665 HIS B N 1
ATOM 10316 C CA . HIS B 1 665 ? 33.406 4.555 -38.344 1 21.11 665 HIS B CA 1
ATOM 10317 C C . HIS B 1 665 ? 32.594 5.117 -39.531 1 21.11 665 HIS B C 1
ATOM 10319 O O . HIS B 1 665 ? 31.453 5.547 -39.344 1 21.11 665 HIS B O 1
ATOM 10325 N N . PRO B 1 666 ? 33.25 5.719 -40.5 1 22.09 666 PRO B N 1
ATOM 10326 C CA . PRO B 1 666 ? 32.625 6.223 -41.75 1 22.09 666 PRO B CA 1
ATOM 10327 C C . PRO B 1 666 ? 31.516 5.312 -42.25 1 22.09 666 PRO B C 1
ATOM 10329 O O . PRO B 1 666 ? 31.469 4.133 -41.875 1 22.09 666 PRO B O 1
ATOM 10332 N N . PRO B 1 667 ? 30.469 5.93 -42.844 1 21.28 667 PRO B N 1
ATOM 10333 C CA . PRO B 1 667 ? 29.406 5.207 -43.531 1 21.28 667 PRO B CA 1
ATOM 10334 C C . PRO B 1 667 ? 29.938 4.129 -44.469 1 21.28 667 PRO B C 1
ATOM 10336 O O . PRO B 1 667 ? 30.766 4.414 -45.344 1 21.28 667 PRO B O 1
ATOM 10339 N N . ILE B 1 668 ? 30.312 2.941 -43.969 1 19.92 668 ILE B N 1
ATOM 10340 C CA . ILE B 1 668 ? 30.719 1.917 -44.938 1 19.92 668 ILE B CA 1
ATOM 10341 C C . ILE B 1 668 ? 29.719 1.864 -46.062 1 19.92 668 ILE B C 1
ATOM 10343 O O . ILE B 1 668 ? 28.547 1.536 -45.875 1 19.92 668 ILE B O 1
ATOM 10347 N N . LEU B 1 669 ? 29.781 2.857 -47.031 1 18.73 669 LEU B N 1
ATOM 10348 C CA . LEU B 1 669 ? 29.219 2.766 -48.375 1 18.73 669 LEU B CA 1
ATOM 10349 C C . LEU B 1 669 ? 29.406 1.365 -48.938 1 18.73 669 LEU B C 1
ATOM 10351 O O . LEU B 1 669 ? 30.516 0.838 -48.938 1 18.73 669 LEU B O 1
ATOM 10355 N N . GLY B 1 670 ? 28.391 0.475 -48.75 1 18.53 670 GLY B N 1
ATOM 10356 C CA . GLY B 1 670 ? 28.266 -0.776 -49.469 1 18.53 670 GLY B CA 1
ATOM 10357 C C . GLY B 1 670 ? 28.594 -0.645 -50.938 1 18.53 670 GLY B C 1
ATOM 10358 O O . GLY B 1 670 ? 27.859 -0.012 -51.719 1 18.53 670 GLY B O 1
ATOM 10359 N N . TRP B 1 671 ? 29.953 -0.398 -51.344 1 17.89 671 TRP B N 1
ATOM 10360 C CA . TRP B 1 671 ? 30.406 -0.622 -52.719 1 17.89 671 TRP B CA 1
ATOM 10361 C C . TRP B 1 671 ? 29.875 -1.938 -53.25 1 17.89 671 TRP B C 1
ATOM 10363 O O . TRP B 1 671 ? 29.719 -2.908 -52.5 1 17.89 671 TRP B O 1
ATOM 10373 N N . GLY B 1 672 ? 29.156 -1.928 -54.438 1 19.03 672 GLY B N 1
ATOM 10374 C CA . GLY B 1 672 ? 28.672 -2.828 -55.469 1 19.03 672 GLY B CA 1
ATOM 10375 C C . GLY B 1 672 ? 29.734 -3.793 -55.969 1 19.03 672 GLY B C 1
ATOM 10376 O O . GLY B 1 672 ? 29.859 -4.051 -57.156 1 19.03 672 GLY B O 1
ATOM 10377 N N . ARG B 1 673 ? 30.844 -4.215 -55.188 1 18.2 673 ARG B N 1
ATOM 10378 C CA . ARG B 1 673 ? 31.812 -4.953 -56.031 1 18.2 673 ARG B CA 1
ATOM 10379 C C . ARG B 1 673 ? 31.141 -6.141 -56.719 1 18.2 673 ARG B C 1
ATOM 10381 O O . ARG B 1 673 ? 30.531 -6.98 -56.031 1 18.2 673 ARG B O 1
ATOM 10388 N N . ARG B 1 674 ? 30.812 -6.059 -58.031 1 19 674 ARG B N 1
ATOM 10389 C CA . ARG B 1 674 ? 30.578 -7.078 -59.062 1 19 674 ARG B CA 1
ATOM 10390 C C . ARG B 1 674 ? 31.734 -8.078 -59.094 1 19 674 ARG B C 1
ATOM 10392 O O . ARG B 1 674 ? 32.812 -7.746 -59.562 1 19 674 ARG B O 1
ATOM 10399 N N . ASP B 1 675 ? 32.125 -8.703 -57.938 1 18.06 675 ASP B N 1
ATOM 10400 C CA . ASP B 1 675 ? 33.25 -9.609 -58.219 1 18.06 675 ASP B CA 1
ATOM 10401 C C . ASP B 1 675 ? 33 -10.422 -59.5 1 18.06 675 ASP B C 1
ATOM 10403 O O . ASP B 1 675 ? 31.906 -10.977 -59.656 1 18.06 675 ASP B O 1
ATOM 10407 N N . ALA B 1 676 ? 33.719 -10.211 -60.562 1 17.86 676 ALA B N 1
ATOM 10408 C CA . ALA B 1 676 ? 34.156 -10.789 -61.844 1 17.86 676 ALA B CA 1
ATOM 10409 C C . ALA B 1 676 ? 34.469 -12.273 -61.688 1 17.86 676 ALA B C 1
ATOM 10411 O O . ALA B 1 676 ? 34.75 -12.75 -60.594 1 17.86 676 ALA B O 1
ATOM 10412 N N . GLY B 1 677 ? 34.469 -13.164 -62.781 1 18.61 677 GLY B N 1
ATOM 10413 C CA . GLY B 1 677 ? 34.406 -14.477 -63.406 1 18.61 677 GLY B CA 1
ATOM 10414 C C . GLY B 1 677 ? 35.531 -15.383 -63 1 18.61 677 GLY B C 1
ATOM 10415 O O . GLY B 1 677 ? 35.406 -16.609 -63 1 18.61 677 GLY B O 1
ATOM 10416 N N . GLY B 1 678 ? 36.875 -14.891 -63 1 17.83 678 GLY B N 1
ATOM 10417 C CA . GLY B 1 678 ? 37.906 -15.609 -63.75 1 17.83 678 GLY B CA 1
ATOM 10418 C C . GLY B 1 678 ? 38.375 -16.875 -63.062 1 17.83 678 GLY B C 1
ATOM 10419 O O . GLY B 1 678 ? 38.156 -17.062 -61.875 1 17.83 678 GLY B O 1
ATOM 10420 N N . LYS B 1 679 ? 39.125 -17.875 -63.781 1 19.03 679 LYS B N 1
ATOM 10421 C CA . LYS B 1 679 ? 39.594 -19.219 -64.062 1 19.03 679 LYS B CA 1
ATOM 10422 C C . LYS B 1 679 ? 40.719 -19.578 -63.062 1 19.03 679 LYS B C 1
ATOM 10424 O O . LYS B 1 679 ? 41.188 -20.734 -63.031 1 19.03 679 LYS B O 1
ATOM 10429 N N . VAL B 1 680 ? 41.188 -18.781 -62.031 1 17.36 680 VAL B N 1
ATOM 10430 C CA . VAL B 1 680 ? 42.625 -19.125 -61.938 1 17.36 680 VAL B CA 1
ATOM 10431 C C . VAL B 1 680 ? 42.75 -20.594 -61.562 1 17.36 680 VAL B C 1
ATOM 10433 O O . VAL B 1 680 ? 41.906 -21.156 -60.844 1 17.36 680 VAL B O 1
ATOM 10436 N N . GLN B 1 681 ? 43.938 -21.422 -61.938 1 16.64 681 GLN B N 1
ATOM 10437 C CA . GLN B 1 681 ? 44.656 -22.641 -62.312 1 16.64 681 GLN B CA 1
ATOM 10438 C C . GLN B 1 681 ? 45.219 -23.344 -61.062 1 16.64 681 GLN B C 1
ATOM 10440 O O . GLN B 1 681 ? 45.812 -24.422 -61.188 1 16.64 681 GLN B O 1
ATOM 10445 N N . THR B 1 682 ? 44.906 -22.953 -59.812 1 16.66 682 THR B N 1
ATOM 10446 C CA . THR B 1 682 ? 45.969 -23.453 -58.969 1 16.66 682 THR B CA 1
ATOM 10447 C C . THR B 1 682 ? 46.062 -24.969 -59.031 1 16.66 682 THR B C 1
ATOM 10449 O O . THR B 1 682 ? 45.031 -25.656 -59.062 1 16.66 682 THR B O 1
ATOM 10452 N N . ASN B 1 683 ? 47.312 -25.641 -59.188 1 16.59 683 ASN B N 1
ATOM 10453 C CA . ASN B 1 683 ? 48.094 -26.844 -59.531 1 16.59 683 ASN B CA 1
ATOM 10454 C C . ASN B 1 683 ? 48 -27.875 -58.406 1 16.59 683 ASN B C 1
ATOM 10456 O O . ASN B 1 683 ? 47.719 -27.531 -57.281 1 16.59 683 ASN B O 1
ATOM 10460 N N . HIS B 1 684 ? 48.438 -29.281 -58.594 1 17.38 684 HIS B N 1
ATOM 10461 C CA . HIS B 1 684 ? 48.312 -30.719 -58.406 1 17.38 684 HIS B CA 1
ATOM 10462 C C . HIS B 1 684 ? 49.062 -31.156 -57.156 1 17.38 684 HIS B C 1
ATOM 10464 O O . HIS B 1 684 ? 48.812 -32.25 -56.625 1 17.38 684 HIS B O 1
ATOM 10470 N N . VAL B 1 685 ? 50 -30.375 -56.375 1 16.97 685 VAL B N 1
ATOM 10471 C CA . VAL B 1 685 ? 51.188 -31.234 -56.156 1 16.97 685 VAL B CA 1
ATOM 10472 C C . VAL B 1 685 ? 50.812 -32.344 -55.156 1 16.97 685 VAL B C 1
ATOM 10474 O O . VAL B 1 685 ? 49.938 -32.188 -54.312 1 16.97 685 VAL B O 1
ATOM 10477 N N . ARG B 1 686 ? 51.531 -33.688 -55.188 1 16.98 686 ARG B N 1
ATOM 10478 C CA . ARG B 1 686 ? 51.625 -35.125 -55 1 16.98 686 ARG B CA 1
ATOM 10479 C C . ARG B 1 686 ? 52.094 -35.438 -53.562 1 16.98 686 ARG B C 1
ATOM 10481 O O . ARG B 1 686 ? 53.281 -35.688 -53.344 1 16.98 686 ARG B O 1
ATOM 10488 N N . GLN B 1 687 ? 51.688 -34.75 -52.469 1 15.69 687 GLN B N 1
ATOM 10489 C CA . GLN B 1 687 ? 52.594 -35.094 -51.375 1 15.69 687 GLN B CA 1
ATOM 10490 C C . GLN B 1 687 ? 52.562 -36.594 -51.094 1 15.69 687 GLN B C 1
ATOM 10492 O O . GLN B 1 687 ? 51.531 -37.219 -51.094 1 15.69 687 GLN B O 1
ATOM 10497 N N . ALA B 1 688 ? 53.844 -37.281 -50.875 1 16.2 688 ALA B N 1
ATOM 10498 C CA . ALA B 1 688 ? 54.562 -38.531 -50.75 1 16.2 688 ALA B CA 1
ATOM 10499 C C . ALA B 1 688 ? 54.312 -39.188 -49.375 1 16.2 688 ALA B C 1
ATOM 10501 O O . ALA B 1 688 ? 53.969 -38.5 -48.406 1 16.2 688 ALA B O 1
ATOM 10502 N N . GLY B 1 689 ? 54.406 -40.688 -49.188 1 16.7 689 GLY B N 1
ATOM 10503 C CA . GLY B 1 689 ? 54.062 -41.906 -48.5 1 16.7 689 GLY B CA 1
ATOM 10504 C C . GLY B 1 689 ? 54.781 -42.094 -47.188 1 16.7 689 GLY B C 1
ATOM 10505 O O . GLY B 1 689 ? 54.375 -42.906 -46.344 1 16.7 689 GLY B O 1
ATOM 10506 N N . GLY B 1 690 ? 55.938 -41.469 -46.781 1 16.03 690 GLY B N 1
ATOM 10507 C CA . GLY B 1 690 ? 56.969 -42.406 -46.344 1 16.03 690 GLY B CA 1
ATOM 10508 C C . GLY B 1 690 ? 56.688 -43 -44.969 1 16.03 690 GLY B C 1
ATOM 10509 O O . GLY B 1 690 ? 55.844 -42.5 -44.219 1 16.03 690 GLY B O 1
ATOM 10510 N N . ARG B 1 691 ? 57.469 -44.219 -44.438 1 16.59 691 ARG B N 1
ATOM 10511 C CA . ARG B 1 691 ? 57.594 -45.5 -43.75 1 16.59 691 ARG B CA 1
ATOM 10512 C C . ARG B 1 691 ? 57.938 -45.312 -42.281 1 16.59 691 ARG B C 1
ATOM 10514 O O . ARG B 1 691 ? 57.531 -46.125 -41.438 1 16.59 691 ARG B O 1
ATOM 10521 N N . VAL B 1 692 ? 58.594 -44.281 -41.594 1 15.8 692 VAL B N 1
ATOM 10522 C CA . VAL B 1 692 ? 59.719 -44.844 -40.875 1 15.8 692 VAL B CA 1
ATOM 10523 C C . VAL B 1 692 ? 59.281 -45.562 -39.625 1 15.8 692 VAL B C 1
ATOM 10525 O O . VAL B 1 692 ? 58.219 -45.188 -39.062 1 15.8 692 VAL B O 1
ATOM 10528 N N . LYS B 1 693 ? 60.031 -46.688 -39.062 1 15.81 693 LYS B N 1
ATOM 10529 C CA . LYS B 1 693 ? 60.281 -47.906 -38.312 1 15.81 693 LYS B CA 1
ATOM 10530 C C . LYS B 1 693 ? 60.562 -47.625 -36.844 1 15.81 693 LYS B C 1
ATOM 10532 O O . LYS B 1 693 ? 60.625 -48.531 -36.031 1 15.81 693 LYS B O 1
ATOM 10537 N N . CYS B 1 694 ? 60.406 -46.5 -36.125 1 14.84 694 CYS B N 1
ATOM 10538 C CA . CYS B 1 694 ? 61.438 -46.531 -35.094 1 14.84 694 CYS B CA 1
ATOM 10539 C C . CYS B 1 694 ? 61.188 -47.594 -34.062 1 14.84 694 CYS B C 1
ATOM 10541 O O . CYS B 1 694 ? 60.031 -47.938 -33.812 1 14.84 694 CYS B O 1
ATOM 10543 N N . SER B 1 695 ? 62.25 -48.062 -33.219 1 15.35 695 SER B N 1
ATOM 10544 C CA . SER B 1 695 ? 63 -49.094 -32.469 1 15.35 695 SER B CA 1
ATOM 10545 C C . SER B 1 695 ? 62.5 -49.188 -31.047 1 15.35 695 SER B C 1
ATOM 10547 O O . SER B 1 695 ? 61.844 -48.281 -30.531 1 15.35 695 SER B O 1
ATOM 10549 N N . GLN B 1 696 ? 63.219 -50.062 -29.984 1 14.66 696 GLN B N 1
ATOM 10550 C CA . GLN B 1 696 ? 63.219 -51.188 -29.062 1 14.66 696 GLN B CA 1
ATOM 10551 C C . GLN B 1 696 ? 63.188 -50.719 -27.609 1 14.66 696 GLN B C 1
ATOM 10553 O O . GLN B 1 696 ? 62.625 -51.406 -26.75 1 14.66 696 GLN B O 1
ATOM 10558 N N . LEU B 1 697 ? 63.812 -49.688 -26.875 1 14.05 697 LEU B N 1
ATOM 10559 C CA . LEU B 1 697 ? 64.75 -50.188 -25.891 1 14.05 697 LEU B CA 1
ATOM 10560 C C . LEU B 1 697 ? 64.062 -50.469 -24.562 1 14.05 697 LEU B C 1
ATOM 10562 O O . LEU B 1 697 ? 64.25 -51.562 -24 1 14.05 697 LEU B O 1
ATOM 10566 N N . LYS B 1 698 ? 64.188 -49.562 -23.234 1 14.63 698 LYS B N 1
ATOM 10567 C CA . LYS B 1 698 ? 65.062 -49.875 -22.109 1 14.63 698 LYS B CA 1
ATOM 10568 C C . LYS B 1 698 ? 64.312 -50.656 -21.031 1 14.63 698 LYS B C 1
ATOM 10570 O O . LYS B 1 698 ? 63.062 -50.656 -21 1 14.63 698 LYS B O 1
ATOM 10575 N N . THR B 1 699 ? 64.625 -50.344 -19.406 1 14.42 699 THR B N 1
ATOM 10576 C CA . THR B 1 699 ? 65.375 -51.062 -18.375 1 14.42 699 THR B CA 1
ATOM 10577 C C . THR B 1 699 ? 64.438 -51.594 -17.297 1 14.42 699 THR B C 1
ATOM 10579 O O . THR B 1 699 ? 63.219 -51.25 -17.25 1 14.42 699 THR B O 1
ATOM 10582 N N . SER B 1 700 ? 64.75 -51.188 -15.664 1 14.7 700 SER B N 1
ATOM 10583 C CA . SER B 1 700 ? 65.312 -51.938 -14.547 1 14.7 700 SER B CA 1
ATOM 10584 C C . SER B 1 700 ? 64.25 -52.25 -13.5 1 14.7 700 SER B C 1
ATOM 10586 O O . SER B 1 700 ? 63.219 -51.531 -13.43 1 14.7 700 SER B O 1
ATOM 10588 N N . GLY B 1 701 ? 64.562 -53.031 -12.172 1 15.38 701 GLY B N 1
ATOM 10589 C CA . GLY B 1 701 ? 64.188 -54.156 -11.328 1 15.38 701 GLY B CA 1
ATOM 10590 C C . GLY B 1 701 ? 63.406 -53.75 -10.102 1 15.38 701 GLY B C 1
ATOM 10591 O O . GLY B 1 701 ? 63.312 -52.562 -9.781 1 15.38 701 GLY B O 1
ATOM 10592 N N . LYS B 1 702 ? 63.312 -54.625 -8.703 1 16.48 702 LYS B N 1
ATOM 10593 C CA . LYS B 1 702 ? 62.469 -55.469 -7.887 1 16.48 702 LYS B CA 1
ATOM 10594 C C . LYS B 1 702 ? 62.344 -54.938 -6.465 1 16.48 702 LYS B C 1
ATOM 10596 O O . LYS B 1 702 ? 61.25 -54.844 -5.93 1 16.48 702 LYS B O 1
ATOM 10601 N N . GLU B 1 703 ? 63.344 -54.812 -5.266 1 14.74 703 GLU B N 1
ATOM 10602 C CA . GLU B 1 703 ? 63.469 -55.844 -4.223 1 14.74 703 GLU B CA 1
ATOM 10603 C C . GLU B 1 703 ? 62.812 -55.375 -2.916 1 14.74 703 GLU B C 1
ATOM 10605 O O . GLU B 1 703 ? 62.219 -56.156 -2.193 1 14.74 703 GLU B O 1
ATOM 10610 N N . CYS B 1 704 ? 62.844 -54.156 -2.146 1 15.05 704 CYS B N 1
ATOM 10611 C CA . CYS B 1 704 ? 63.531 -54.156 -0.856 1 15.05 704 CYS B CA 1
ATOM 10612 C C . CYS B 1 704 ? 62.594 -54.688 0.241 1 15.05 704 CYS B C 1
ATOM 10614 O O . CYS B 1 704 ? 61.375 -54.562 0.129 1 15.05 704 CYS B O 1
ATOM 10616 N N . SER B 1 705 ? 63.094 -54.781 1.854 1 15.03 705 SER B N 1
ATOM 10617 C CA . SER B 1 705 ? 63.344 -55.656 3.004 1 15.03 705 SER B CA 1
ATOM 10618 C C . SER B 1 705 ? 62.375 -55.344 4.141 1 15.03 705 SER B C 1
ATOM 10620 O O . SER B 1 705 ? 61.844 -54.25 4.234 1 15.03 705 SER B O 1
ATOM 10622 N N . LYS B 1 706 ? 62.25 -56.219 5.531 1 16.42 706 LYS B N 1
ATOM 10623 C CA . LYS B 1 706 ? 61.438 -56.938 6.5 1 16.42 706 LYS B CA 1
ATOM 10624 C C . LYS B 1 706 ? 61.438 -56.25 7.855 1 16.42 706 LYS B C 1
ATOM 10626 O O . LYS B 1 706 ? 60.562 -56.469 8.688 1 16.42 706 LYS B O 1
ATOM 10631 N N . GLY B 1 707 ? 62.25 -55.281 8.477 1 14.87 707 GLY B N 1
ATOM 10632 C CA . GLY B 1 707 ? 62.875 -55.531 9.766 1 14.87 707 GLY B CA 1
ATOM 10633 C C . GLY B 1 707 ? 61.875 -55.438 10.922 1 14.87 707 GLY B C 1
ATOM 10634 O O . GLY B 1 707 ? 60.875 -54.75 10.836 1 14.87 707 GLY B O 1
ATOM 10635 N N . ARG B 1 708 ? 62.062 -56.125 12.398 1 15.98 708 ARG B N 1
ATOM 10636 C CA . ARG B 1 708 ? 61.656 -56.938 13.555 1 15.98 708 ARG B CA 1
ATOM 10637 C C . ARG B 1 708 ? 61.281 -56.031 14.734 1 15.98 708 ARG B C 1
ATOM 10639 O O . ARG B 1 708 ? 60.219 -56.156 15.32 1 15.98 708 ARG B O 1
ATOM 10646 N N . SER B 1 709 ? 62.219 -55.562 15.906 1 15.64 709 SER B N 1
ATOM 10647 C CA . SER B 1 709 ? 62.562 -56.188 17.172 1 15.64 709 SER B CA 1
ATOM 10648 C C . SER B 1 709 ? 61.812 -55.562 18.328 1 15.64 709 SER B C 1
ATOM 10650 O O . SER B 1 709 ? 61.25 -54.469 18.203 1 15.64 709 SER B O 1
ATOM 10652 N N . ARG B 1 710 ? 62.25 -55.781 20 1 15.92 710 ARG B N 1
ATOM 10653 C CA . ARG B 1 710 ? 62.062 -56.281 21.359 1 15.92 710 ARG B CA 1
ATOM 10654 C C . ARG B 1 710 ? 62 -55.125 22.359 1 15.92 710 ARG B C 1
ATOM 10656 O O . ARG B 1 710 ? 61.625 -55.312 23.516 1 15.92 710 ARG B O 1
ATOM 10663 N N . CYS B 1 711 ? 62.156 -53.812 22.531 1 15.97 711 CYS B N 1
ATOM 10664 C CA . CYS B 1 711 ? 62.969 -53.344 23.641 1 15.97 711 CYS B CA 1
ATOM 10665 C C . CYS B 1 711 ? 62.188 -53.375 24.953 1 15.97 711 CYS B C 1
ATOM 10667 O O . CYS B 1 711 ? 61.031 -52.969 24.984 1 15.97 711 CYS B O 1
ATOM 10669 N N . SER B 1 712 ? 62.75 -53.812 26.5 1 16.05 712 SER B N 1
ATOM 10670 C CA . SER B 1 712 ? 62.875 -54.344 27.844 1 16.05 712 SER B CA 1
ATOM 10671 C C . SER B 1 712 ? 62.688 -53.25 28.891 1 16.05 712 SER B C 1
ATOM 10673 O O . SER B 1 712 ? 62.156 -53.5 29.984 1 16.05 712 SER B O 1
ATOM 10675 N N . GLN B 1 713 ? 63.375 -52.125 29.172 1 15.97 713 GLN B N 1
ATOM 10676 C CA . GLN B 1 713 ? 64.062 -51.875 30.422 1 15.97 713 GLN B CA 1
ATOM 10677 C C . GLN B 1 713 ? 63.094 -51.562 31.547 1 15.97 713 GLN B C 1
ATOM 10679 O O . GLN B 1 713 ? 61.938 -51.219 31.297 1 15.97 713 GLN B O 1
ATOM 10684 N N . SER B 1 714 ? 63.531 -50.656 32.719 1 16.59 714 SER B N 1
ATOM 10685 C CA . SER B 1 714 ? 64.062 -50.625 34.094 1 16.59 714 SER B CA 1
ATOM 10686 C C . SER B 1 714 ? 63 -50.031 35.031 1 16.59 714 SER B C 1
ATOM 10688 O O . SER B 1 714 ? 62.031 -49.438 34.594 1 16.59 714 SER B O 1
ATOM 10690 N N . SER B 1 715 ? 63.375 -48.969 36.031 1 17.08 715 SER B N 1
ATOM 10691 C CA . SER B 1 715 ? 63.656 -48.812 37.469 1 17.08 715 SER B CA 1
ATOM 10692 C C . SER B 1 715 ? 62.438 -48.281 38.219 1 17.08 715 SER B C 1
ATOM 10694 O O . SER B 1 715 ? 61.5 -47.781 37.594 1 17.08 715 SER B O 1
ATOM 10696 N N . ALA B 1 716 ? 62.688 -47.219 39.219 1 16.97 716 ALA B N 1
ATOM 10697 C CA . ALA B 1 716 ? 62.406 -47.094 40.656 1 16.97 716 ALA B CA 1
ATOM 10698 C C . ALA B 1 716 ? 60.969 -46.75 40.938 1 16.97 716 ALA B C 1
ATOM 10700 O O . ALA B 1 716 ? 60.156 -46.656 40 1 16.97 716 ALA B O 1
ATOM 10701 N N . LEU B 1 717 ? 60.781 -45.469 41.688 1 18.34 717 LEU B N 1
ATOM 10702 C CA . LEU B 1 717 ? 60.656 -45.188 43.094 1 18.34 717 LEU B CA 1
ATOM 10703 C C . LEU B 1 717 ? 59.188 -45.062 43.5 1 18.34 717 LEU B C 1
ATOM 10705 O O . LEU B 1 717 ? 58.344 -44.875 42.625 1 18.34 717 LEU B O 1
ATOM 10709 N N . SER B 1 718 ? 59.062 -44.312 44.75 1 18.05 718 SER B N 1
ATOM 10710 C CA . SER B 1 718 ? 58.812 -43.781 46.094 1 18.05 718 SER B CA 1
ATOM 10711 C C . SER B 1 718 ? 57.812 -42.625 46.062 1 18.05 718 SER B C 1
ATOM 10713 O O . SER B 1 718 ? 57.844 -41.781 45.156 1 18.05 718 SER B O 1
#

Foldseek 3Di:
DDDPPDPPPQPPDPPDPPPDPDPCPVDPPQPQDPVRDRPPPPPVPPPPPDADDQVVLVVVDDLVVVVVVVVVVCVVPVVQVVLLLLLLLQLLLVQQLVLQLLCVLLLHASLQQLLQQQLLLQLCLRQALFHLFAKGADLQLSNLNNLQQDCPHPVVVDDNLQSLLLLLLLLLLLLVCLQVCLLVLLVVLVLQDPLLVLLLLQQSLVSLLVSLQLQQWDFQDPPDAQSRHPPVRIDGHDPPAPLNVLLVVLLVVLLCLQPPLCVDPPRNVNHPSLNVSQVVSLCCQVPPSCVVVVVPSRTGDFSLRHDDQDAAFQAFANRDHDPDHPVVVSVVSSVLSSSVQLNQASVLVVLVCVLSVHDDHSSSSSSNSNSLSVSSSVSSRRNHSGIHTDNVSSVSSVVSPNRHSSSSSSNSVSSNVCSNPVSVVRRSGGSSSSSSVSNSVSVVSNDPVCVVCLVVDPPQSSVLSVQLNVCCNVPNSSVSSVVSSVSVVVVCLQVLLVVWDKDKDWDLCPDQPPQAPDLPPRPVSPDPFTEIEIETQEEFDLSNLVVVLVPDDLQPGTQEYEYECQNYDPHYDDLNRLQSVQVSLVSNVVVPHGYEYHRHFPVVLVVCVVPVVSNVSYHYVVNVSVVVCCVVVDDDPPPPRPSQDQDPDDDPSNSHPPPPPPPPPDPPPPPPPPDDDDDPDPDDDDPDDDDDDDDDDDDDDDDPDDDPDDPDDDDDPD/DDDPPDPPPQDPDPPDPPPDPPPCPPDPPQDQDPVRPRPPPPPVPPPPPDADDQVVLVVVDDLVVVVVVVVVVCVVPVVQVVLLLLLLLQLLLVQQLVLQLLCVLLLHASLQQLLQQQLLLQLCLRQALFHLFAKGADLQLSNLNNLQQDCPHPVVVDDNLQSLLLLLLLLLLLLVCLQVCLLVLLVVLVLQDPLLVQLLLQQSLVSLLVSLQLQQWDFQDPPDAQSRRPPVRIDGHDPPAPLNVLLVVLLVVLLCLQPPLCVDPPRNVNHPSLNVSQVVSLCCQVPPSCVVVVVPSRTGDFSLRHDDQDAAFQAFANRDHDPDHPVVVSVVSSVLSSSVQLNQASVLVVVVCVLSVNDDHSSSSSSNSNSLSVSSSVSSRRNHSGIHTDNVSSVSSVVSPNRHSSSSSSNSVSSNVCSNPVSVVRRSGGSSSSSSVSNSVSVVSNPPVCVVCLVVDPPQSSVLSVQLNVCCNVDNSSVSSVVSSVSVVVVCLQVLLVVWDKDKDWDLPPDQPPQAPPLPPRPPSPDPFTEIEIETQEEFDLSNLVVVLVPDDLQPGTQEYEYECLNYDPHYDDLNRLQSVQVSLVSNVVVNHGYEYHQHFPVVLVVCVVPVVSNVSYHYVVNVSVVVCCVVPDDDPPPPRPRQDQDPDPDPSNSHPPPPPPPPPPPPPPPPPPPDDDDDDDDDDDDDDDDDDDDDDDDDDDDDDDDDDDDDDDYDDD

Radius of gyration: 39.93 Å; Cα contacts (8 Å, |Δi|>4): 2326; chains: 2; bounding box: 103×118×119 Å

Solvent-accessible surface area (backbone atoms only — not comparable to full-atom values): 76938 Å² total; per-residue (Å²): 132,84,74,77,77,65,83,81,59,77,68,81,67,79,78,71,77,86,77,60,79,64,74,74,68,73,62,81,72,76,50,57,44,92,90,64,53,71,44,74,68,74,65,70,56,65,55,71,72,77,75,79,67,64,70,59,49,64,67,66,59,53,67,66,62,47,53,53,52,50,51,54,52,38,70,76,32,56,68,57,45,52,42,14,45,52,43,5,44,53,49,26,52,48,42,50,60,52,15,32,41,31,14,50,49,24,68,42,38,42,57,21,14,48,39,7,23,22,37,26,6,30,46,28,17,70,58,32,42,53,59,26,44,30,33,17,46,35,62,78,51,18,59,60,43,19,42,46,46,33,70,89,27,93,44,44,92,50,54,68,70,50,22,50,22,46,48,24,44,21,21,30,44,20,8,51,48,24,45,73,36,16,52,58,45,53,55,50,50,53,43,49,30,49,38,26,51,50,8,44,34,34,20,48,19,51,47,51,53,63,62,48,59,63,75,49,42,44,49,69,54,81,99,48,39,44,77,73,42,56,74,88,42,52,39,71,61,46,92,85,39,64,32,43,54,53,30,50,49,39,20,51,49,23,37,46,33,53,63,46,37,63,70,39,79,82,52,28,82,70,47,54,37,63,45,51,27,50,53,51,45,30,46,42,45,68,66,42,47,32,60,72,35,44,86,75,73,36,48,62,60,26,38,53,51,30,38,75,73,71,82,47,76,64,55,86,38,76,58,67,65,62,94,79,59,64,59,70,57,36,52,53,50,17,52,34,45,31,49,48,30,41,41,36,33,49,51,32,51,51,51,50,24,59,74,71,69,42,67,78,50,67,56,36,50,29,36,29,35,26,31,47,7,51,20,15,31,49,11,9,34,26,52,11,68,24,53,26,39,37,49,70,62,18,51,52,34,41,73,66,62,32,64,43,32,53,20,14,26,34,17,6,50,46,36,46,51,43,47,62,67,42,49,72,63,52,35,59,33,37,45,37,35,40,48,14,51,46,43,47,52,20,61,69,47,32,52,61,67,55,65,74,41,36,86,40,40,56,66,71,45,37,50,32,21,51,47,11,22,52,42,15,62,75,67,36,60,45,57,11,43,54,50,23,34,27,51,51,24,39,49,47,37,58,56,53,15,56,60,48,44,41,39,66,46,77,43,63,64,79,65,77,77,51,61,32,63,70,66,65,76,66,72,76,72,68,89,83,61,54,30,30,35,36,39,30,40,43,47,31,23,30,38,22,33,61,54,54,55,53,68,54,49,68,83,80,48,49,54,39,32,32,42,33,26,66,64,14,61,75,17,44,70,41,70,27,21,44,42,43,51,18,50,52,14,42,53,24,42,75,72,73,23,47,35,36,53,40,47,73,33,70,66,34,50,51,42,38,68,53,32,45,80,45,38,69,40,45,42,46,62,66,57,55,48,50,48,49,46,44,65,67,70,48,85,87,71,82,77,71,85,76,72,85,66,85,62,84,52,91,66,73,86,50,42,64,48,78,75,79,74,74,77,71,71,68,80,81,68,83,76,72,80,71,78,88,89,81,81,87,78,85,77,78,86,78,84,81,84,87,78,85,73,89,81,79,87,76,88,72,88,76,76,84,86,82,86,76,82,79,86,84,76,85,73,62,96,113,133,83,73,77,78,64,83,81,59,77,68,83,67,79,77,71,79,85,79,61,78,64,74,75,70,73,63,81,73,76,50,59,44,93,89,64,52,72,45,76,66,74,65,71,56,65,54,72,71,77,74,79,66,59,71,60,48,66,70,68,60,53,67,68,62,47,53,53,53,49,51,54,51,36,70,74,31,56,70,57,44,52,43,16,46,52,43,6,44,51,50,25,51,46,43,50,60,52,14,32,41,31,14,48,48,25,67,42,40,42,57,21,12,47,37,7,24,23,37,27,6,30,46,28,18,71,58,31,42,51,60,27,45,30,33,17,48,36,61,76,50,19,60,60,43,20,43,46,46,33,70,90,27,94,44,44,92,51,55,68,70,50,22,51,23,47,49,22,43,21,23,29,44,20,7,51,47,25,44,74,36,17,51,58,45,53,54,50,48,54,43,49,31,50,38,25,50,49,8,44,33,35,19,47,18,51,46,51,52,63,63,51,58,63,76,49,42,44,52,70,54,81,99,48,39,43,77,75,43,55,75,88,41,52,38,71,59,44,94,84,40,65,31,43,54,52,31,49,49,40,21,51,49,24,36,47,36,53,64,46,37,64,69,37,81,82,51,28,81,70,48,55,36,63,45,51,27,50,55,51,44,30,45,42,44,69,66,41,47,31,61,73,36,44,88,74,73,36,46,61,60,27,38,53,50,31,37,75,73,71,81,47,77,63,56,87,39,76,56,65,65,61,96,79,58,63,59,70,59,36,52,52,51,15,52,34,46,30,51,49,30,40,41,36,33,50,51,31,50,52,50,51,25,60,73,70,68,43,67,78,48,68,56,37,49,28,37,30,34,27,31,47,8,50,20,17,32,49,11,10,34,27,52,11,68,24,53,26,40,35,52,70,59,18,50,52,33,41,72,67,63,32,64,42,33,55,19,16,25,35,18,7,50,44,37,47,50,42,47,62,68,42,47,73,63,52,34,58,34,36,44,34,35,39,48,14,50,47,44,49,51,21,61,69,46,32,53,61,66,56,66,74,42,36,86,40,41,58,66,71,46,36,50,31,21,52,48,10,22,52,42,15,62,75,68,36,60,43,56,11,42,53,50,23,34,27,50,51,25,40,48,46,38,58,55,54,14,57,60,47,43,42,38,66,46,76,46,63,63,78,66,76,77,50,60,31,66,70,65,64,76,66,71,76,73,66,90,84,61,55,31,30,37,38,39,31,40,44,49,32,25,32,38,22,32,62,52,53,54,53,68,56,51,70,84,80,49,49,53,39,32,34,41,32,26,65,63,15,60,73,16,44,69,41,68,26,23,45,41,43,51,18,50,51,16,42,53,26,42,76,73,72,22,47,34,34,53,41,47,75,33,71,68,36,50,52,42,39,67,52,32,44,80,44,38,69,41,45,43,45,60,66,56,56,48,51,49,50,45,41,68,66,70,48,87,87,71,82,75,70,86,76,73,83,66,84,60,83,53,94,66,71,86,49,41,65,51,78,77,79,75,75,80,72,72,70,81,79,72,81,73,77,80,73,82,82,86,80,77,86,74,88,84,81,86,77,88,85,85,87,80,89,77,88,91,84,84,93,94,92,96,92,86,95,96,85,94,91,96,81,98,81,90,90,85,87,92,132

Nearest PDB structures (foldseek):
  5da0-assembly1_A  TM=7.376E-01  e=1.225E-24  Deinococcus geothermalis DSM 11300
  7lhv-assembly1_B  TM=7.401E-01  e=1.643E-20  Arabidopsis thaliana
  7ch1-assembly1_B  TM=6.975E-01  e=2.821E-19  Homo sapiens
  7xuh-assembly1_A  TM=6.798E-01  e=3.167E-18  Homo sapiens
  8iet-assembly1_B  TM=7.012E-01  e=9.959E-18  Homo sapiens

Secondary structure (DSSP, 8-state):
------TTS--------TTS-----------B-TTS-B-----------PPPPSHHHHHH--HHHHHHHHHHHHHH-HHHHHHHHHHHHHHHHHHHHHHHHHHHHTT--HHHHHHHHHHHHHHHHHH-SSTT--EE--HHHHHHHHHHHSTTSTTTTS-HHHHHHHHHHHHHHHHHHHHHSHHHHHHHHTT--HHHHHHHHHHHHHHHHHGGGGGGEEESSTT--GGGS-GGGEEEPPTT-HHHHHHHHHHHHHHHHHHHGGGSTTTTTTS-HHHHHHHHHHHHIIIIIHHHSGGGT-PPPBHHHHS----S----------SS--HHHHHHHHHHHHHHHHHHHHHHHHHHHHHHTPPP-HHHHHHHHHHHHHHHHHHHHTT----EE-HHHHHHHHHTT--SSHHHHHHHHHHHHHHHH-HHHHHT-BHHHHHHHHHHHHHHHS-HHHHHTGGGS-HHHHHHHHHHHHHHHHS-HHHHHHHHHHHHHHHHHHHHHTT--EEEEEE---S-----SS--------TT--EEEEEE-S-BSGGGHHHHHTT--TTTS-SEEEEE-TT-SS-B-SHHHHHHHHHHHHHHHHTT-EEEEE---HHHHHHHHH-GGGGTT-B-HHHHHHHHHHHHH-S--------------SSS------------------------------------------------------------------/------TTS--------TTS----------EE-TTS-EE----------PPPPTHHHHHH--HHHHHHHHHHHHHH-HHHHHHHHHHHHHHHHHHHHHHHHHHHHTT--HHHHHHHHHHHHHHHHHH-SSTT--EE--HHHHHHHHHHHSTTSTTTTS-HHHHHHHHHHHHHHHHHHHHHSHHHHHHHHTT--HHHHHHHHHHHHHHHHHGGGGGGEEESSTT--GGGS-GGGEEEPPTT-HHHHHHHHHHHHHHHHHHHGGGSTTTTTTS-HHHHHHHHHHHHIIIIIHHHSGGGT-PPPBHHHHS---SS----------SS--HHHHHHHHHHHHHHHHHHHHHHHHHHHHHHTPPP-HHHHHHHHHHHHHHHHHHHHTT----EE-HHHHHHHHHTT--SSHHHHHHHHHHHHHHHH-HHHHHT-BHHHHHHHHHHHHHHHS-HHHHHTGGGS-HHHHHHHHHHHHHHHHS-HHHHHHHHHHHHHHHHHHHHHTT--EEEEEE---S-----TTS-------TT--EEEEEE-S-BSGGGHHHHHHH--TTTS-SEEEEE-TT-SS-B-SHHHHHHHHHHHHHHHHTT-EEEEE---HHHHHHHHH-GGGGTT-B-HHHHHHHHHHHHH-S--------------SSS------------------------------------------------------------------

Organism: NCBI:txid72520

pLDDT: mean 70.66, std 26.07, range [14.05, 97.31]